Protein AF-A0A7I8VEH3-F1 (afdb_monomer)

Nearest PDB structures (foldseek):
  3fd5-assembly1_B  TM=9.719E-01  e=6.627E-49  Homo sapiens
  3fd6-assembly1_B  TM=9.761E-01  e=1.849E-48  Homo sapiens
  3fd6-assembly1_A  TM=9.689E-01  e=4.708E-46  Homo sapiens
  3fd5-assembly1_A  TM=9.190E-01  e=2.072E-46  Homo sapiens
  5l16-assembly1_A-2  TM=9.531E-01  e=9.336E-34  Leishmania major

Structure (mmCIF, N/CA/C/O backbone):
data_AF-A0A7I8VEH3-F1
#
_entry.id   AF-A0A7I8VEH3-F1
#
loop_
_atom_site.group_PDB
_atom_site.id
_atom_site.type_symbol
_atom_site.label_atom_id
_atom_site.label_alt_id
_atom_site.label_comp_id
_atom_site.label_asym_id
_atom_site.label_entity_id
_atom_site.label_seq_id
_atom_site.pdbx_PDB_ins_code
_atom_site.Cartn_x
_atom_site.Cartn_y
_atom_site.Cartn_z
_atom_site.occupancy
_atom_site.B_iso_or_equiv
_atom_site.auth_seq_id
_atom_site.auth_comp_id
_atom_site.auth_asym_id
_atom_site.auth_atom_id
_atom_site.pdbx_PDB_model_num
ATOM 1 N N . MET A 1 1 ? -11.881 9.789 45.413 1.00 49.66 1 MET A N 1
ATOM 2 C CA . MET A 1 1 ? -11.584 11.068 44.715 1.00 49.66 1 MET A CA 1
ATOM 3 C C . MET A 1 1 ? -11.694 10.806 43.224 1.00 49.66 1 MET A C 1
ATOM 5 O O . MET A 1 1 ? -11.271 9.737 42.815 1.00 49.66 1 MET A O 1
ATOM 9 N N . SER A 1 2 ? -12.276 11.712 42.434 1.00 66.38 2 SER A N 1
ATOM 10 C CA . SER A 1 2 ? -12.440 11.485 40.990 1.00 66.38 2 SER A CA 1
ATOM 11 C C . SER A 1 2 ? -11.071 11.524 40.283 1.00 66.38 2 SER A C 1
ATOM 13 O O . SER A 1 2 ? -10.430 12.578 40.327 1.00 66.38 2 SER A O 1
ATOM 15 N N . PRO A 1 3 ? -10.599 10.426 39.655 1.00 78.44 3 PRO A N 1
ATOM 16 C CA . PRO A 1 3 ? -9.260 10.355 39.052 1.00 78.44 3 PRO A CA 1
ATOM 17 C C . PRO A 1 3 ? -9.000 11.434 37.990 1.00 78.44 3 PRO A C 1
ATOM 19 O O . PRO A 1 3 ? -7.890 11.940 37.880 1.00 78.44 3 PRO A O 1
ATOM 22 N N . ILE A 1 4 ? -10.039 11.855 37.260 1.00 88.19 4 ILE A N 1
ATOM 23 C CA . ILE A 1 4 ? -9.921 12.840 36.172 1.00 88.19 4 ILE A CA 1
ATOM 24 C C . ILE A 1 4 ? -9.641 14.271 36.664 1.00 88.19 4 ILE A C 1
ATOM 26 O O . ILE A 1 4 ? -8.947 15.018 35.987 1.00 88.19 4 ILE A O 1
ATOM 30 N N . HIS A 1 5 ? -10.138 14.652 37.847 1.00 91.12 5 HIS A N 1
ATOM 31 C CA . HIS A 1 5 ? -9.979 16.015 38.374 1.00 91.12 5 HIS A CA 1
ATOM 32 C C . HIS A 1 5 ? -8.552 16.268 38.862 1.00 91.12 5 HIS A C 1
ATOM 34 O O . HIS A 1 5 ? -7.985 17.328 38.613 1.00 91.12 5 HIS A O 1
ATOM 40 N N . LYS A 1 6 ? -7.957 15.270 39.530 1.00 89.06 6 LYS A N 1
ATOM 41 C CA . LYS A 1 6 ? -6.550 15.321 39.944 1.00 89.06 6 LYS A CA 1
ATOM 42 C C . LYS A 1 6 ? -5.623 15.399 38.741 1.00 89.06 6 LYS A C 1
ATOM 44 O O . LYS A 1 6 ? -4.673 16.172 38.756 1.00 89.06 6 LYS A O 1
ATOM 49 N N . GLU A 1 7 ? -5.926 14.626 37.705 1.00 92.06 7 GLU A N 1
ATOM 50 C CA . GLU A 1 7 ? -5.109 14.620 36.500 1.00 92.06 7 GLU A CA 1
ATOM 51 C C . GLU A 1 7 ? -5.219 15.937 35.723 1.00 92.06 7 GLU A C 1
ATOM 53 O O . GLU A 1 7 ? -4.205 16.473 35.286 1.00 92.06 7 GLU A O 1
ATOM 58 N N . ALA A 1 8 ? -6.419 16.521 35.626 1.00 92.56 8 ALA A N 1
ATOM 59 C CA . ALA A 1 8 ? -6.597 17.853 35.051 1.00 92.56 8 ALA A CA 1
ATOM 60 C C . ALA A 1 8 ? -5.794 18.916 35.821 1.00 92.56 8 ALA A C 1
ATOM 62 O O . ALA A 1 8 ? -5.090 19.711 35.204 1.00 92.56 8 ALA A O 1
ATOM 63 N N . ALA A 1 9 ? -5.836 18.889 37.157 1.00 93.19 9 ALA A N 1
ATOM 64 C CA . ALA A 1 9 ? -5.064 19.799 38.004 1.00 93.19 9 ALA A CA 1
ATOM 65 C C . ALA A 1 9 ? -3.548 19.653 37.786 1.00 93.19 9 ALA A C 1
ATOM 67 O O . ALA A 1 9 ? -2.845 20.648 37.608 1.00 93.19 9 ALA A O 1
ATOM 68 N N . ARG A 1 10 ? -3.051 18.409 37.717 1.00 93.06 10 ARG A N 1
ATOM 69 C CA . ARG A 1 10 ? -1.646 18.107 37.408 1.00 93.06 10 ARG A CA 1
ATOM 70 C C . ARG A 1 10 ? -1.230 18.696 36.060 1.00 93.06 10 ARG A C 1
ATOM 72 O O . ARG A 1 10 ? -0.157 19.283 35.961 1.00 93.06 10 ARG A O 1
ATOM 79 N N . ILE A 1 11 ? -2.072 18.561 35.036 1.00 90.69 11 ILE A N 1
ATOM 80 C CA . ILE A 1 11 ? -1.800 19.089 33.695 1.00 90.69 11 ILE A CA 1
ATOM 81 C C . ILE A 1 11 ? -1.773 20.618 33.695 1.00 90.69 11 ILE A C 1
ATOM 83 O O . ILE A 1 11 ? -0.840 21.185 33.138 1.00 90.69 11 ILE A O 1
ATOM 87 N N . LEU A 1 12 ? -2.730 21.284 34.348 1.00 90.06 12 LEU A N 1
ATOM 88 C CA . LEU A 1 12 ? -2.729 22.749 34.469 1.00 90.06 12 LEU A CA 1
ATOM 89 C C . LEU A 1 12 ? -1.438 23.264 35.112 1.00 90.06 12 LEU A C 1
ATOM 91 O O . LEU A 1 12 ? -0.832 24.199 34.604 1.00 90.06 12 LEU A O 1
ATOM 95 N N . LYS A 1 13 ? -0.964 22.592 36.167 1.00 90.81 13 LYS A N 1
ATOM 96 C CA . LYS A 1 13 ? 0.313 22.920 36.807 1.00 90.81 13 LYS A CA 1
ATOM 97 C C . LYS A 1 13 ? 1.506 22.777 35.859 1.00 90.81 13 LYS A C 1
ATOM 99 O O . LYS A 1 13 ? 2.423 23.586 35.905 1.00 90.81 13 LYS A O 1
ATOM 104 N N . LEU A 1 14 ? 1.517 21.748 35.012 1.00 84.81 14 LEU A N 1
ATOM 105 C CA . LEU A 1 14 ? 2.585 21.544 34.026 1.00 84.81 14 LEU A CA 1
ATOM 106 C C . LEU A 1 14 ? 2.549 22.578 32.894 1.00 84.81 14 LEU A C 1
ATOM 108 O O . LEU A 1 14 ? 3.607 22.919 32.370 1.00 84.81 14 LEU A O 1
ATOM 112 N N . ILE A 1 15 ? 1.360 23.069 32.539 1.00 80.94 15 ILE A N 1
ATOM 113 C CA . ILE A 1 15 ? 1.175 24.131 31.541 1.00 80.94 15 ILE A CA 1
ATOM 114 C C . ILE A 1 15 ? 1.741 25.450 32.066 1.00 80.94 15 ILE A C 1
ATOM 116 O O . ILE A 1 15 ? 2.550 26.059 31.375 1.00 80.94 15 ILE A O 1
ATOM 120 N N . ASP A 1 16 ? 1.403 25.836 33.299 1.00 79.50 16 ASP A N 1
ATOM 121 C CA . ASP A 1 16 ? 1.945 27.054 33.923 1.00 79.50 16 ASP A CA 1
ATOM 122 C C . ASP A 1 16 ? 3.476 26.959 34.113 1.00 79.50 16 ASP A C 1
ATOM 124 O O . ASP A 1 16 ? 4.178 27.960 34.054 1.00 79.50 16 ASP A O 1
ATOM 128 N N . GLN A 1 17 ? 4.025 25.745 34.264 1.00 78.44 17 GLN A N 1
ATOM 129 C CA . GLN A 1 17 ? 5.475 25.483 34.281 1.00 78.44 17 GLN A CA 1
ATOM 130 C C . GLN A 1 17 ? 6.118 25.382 32.883 1.00 78.44 17 GLN A C 1
ATOM 132 O O . GLN A 1 17 ? 7.279 24.985 32.782 1.00 78.44 17 GLN A O 1
ATOM 137 N N . GLN A 1 18 ? 5.368 25.652 31.811 1.00 70.69 18 GLN A N 1
ATOM 138 C CA . GLN A 1 18 ? 5.809 25.556 30.413 1.00 70.69 18 GLN A CA 1
ATOM 139 C C . GLN A 1 18 ? 6.402 24.186 30.019 1.00 70.69 18 GLN A C 1
ATOM 141 O O . GLN A 1 18 ? 7.190 24.069 29.083 1.00 70.69 18 GLN A O 1
ATOM 146 N N . LYS A 1 19 ? 5.992 23.099 30.689 1.00 67.25 19 LYS A N 1
ATOM 147 C CA . LYS A 1 19 ? 6.509 21.738 30.437 1.00 67.25 19 LYS A CA 1
ATOM 148 C C . LYS A 1 19 ? 5.869 21.034 29.234 1.00 67.25 19 LYS A C 1
ATOM 150 O O . LYS A 1 19 ? 6.127 19.852 29.001 1.00 67.25 19 LYS A O 1
ATOM 155 N N . GLY A 1 20 ? 5.025 21.728 28.473 1.00 64.94 20 GLY A N 1
ATOM 156 C CA . GLY A 1 20 ? 4.445 21.234 27.227 1.00 64.94 20 GLY A CA 1
ATOM 157 C C . GLY A 1 20 ? 3.082 21.840 26.906 1.00 64.94 20 GLY A C 1
ATOM 158 O O . GLY A 1 20 ? 2.442 22.470 27.742 1.00 64.94 20 GLY A O 1
ATOM 159 N N . SER A 1 21 ? 2.610 21.612 25.679 1.00 68.75 21 SER A N 1
ATOM 160 C CA . SER A 1 21 ? 1.283 22.064 25.252 1.00 68.75 21 SER A CA 1
ATOM 161 C C . SER A 1 21 ? 0.160 21.236 25.883 1.00 68.75 21 SER A C 1
ATOM 163 O O . SER A 1 21 ? 0.330 20.046 26.178 1.00 68.75 21 SER A O 1
ATOM 165 N N . VAL A 1 22 ? -1.031 21.837 26.006 1.00 72.06 22 VAL A N 1
ATOM 166 C CA . VAL A 1 22 ? -2.237 21.189 26.562 1.00 72.06 22 VAL A CA 1
ATOM 167 C C . VAL A 1 22 ? -2.489 19.817 25.929 1.00 72.06 22 VAL A C 1
ATOM 169 O O . VAL A 1 22 ? -2.727 18.828 26.620 1.00 72.06 22 VAL A O 1
ATOM 172 N N . LYS A 1 23 ? -2.396 19.737 24.595 1.00 67.12 23 LYS A N 1
ATOM 173 C CA . LYS A 1 23 ? -2.659 18.510 23.832 1.00 67.12 23 LYS A CA 1
ATOM 174 C C . LYS A 1 23 ? -1.650 17.407 24.165 1.00 67.12 23 LYS A C 1
ATOM 176 O O . LYS A 1 23 ? -2.054 16.270 24.392 1.00 67.12 23 LYS A O 1
ATOM 181 N N . ASN A 1 24 ? -0.363 17.748 24.234 1.00 68.75 24 ASN A N 1
ATOM 182 C CA . ASN A 1 24 ? 0.713 16.798 24.522 1.00 68.75 24 ASN A CA 1
ATOM 183 C C . ASN A 1 24 ? 0.612 16.256 25.960 1.00 68.75 24 ASN A C 1
ATOM 185 O O . ASN A 1 24 ? 0.641 15.047 26.185 1.00 68.75 24 ASN A O 1
ATOM 189 N N . LEU A 1 25 ? 0.384 17.144 26.930 1.00 79.56 25 LEU A N 1
ATOM 190 C CA . LEU A 1 25 ? 0.259 16.767 28.339 1.00 79.56 25 LEU A CA 1
ATOM 191 C C . LEU A 1 25 ? -0.971 15.883 28.606 1.00 79.56 25 LEU A C 1
ATOM 193 O O . LEU A 1 25 ? -0.890 14.933 29.384 1.00 79.56 25 LEU A O 1
ATOM 197 N N . VAL A 1 26 ? -2.092 16.127 27.917 1.00 79.44 26 VAL A N 1
ATOM 198 C CA . VAL A 1 26 ? -3.278 15.260 28.009 1.00 79.44 26 VAL A CA 1
ATOM 199 C C . VAL A 1 26 ? -3.036 13.901 27.344 1.00 79.44 26 VAL A C 1
ATOM 201 O O . VAL A 1 26 ? -3.413 12.876 27.920 1.00 79.44 26 VAL A O 1
ATOM 204 N N . LEU A 1 27 ? -2.383 13.852 26.179 1.00 73.56 27 LEU A N 1
ATOM 205 C CA . LEU A 1 27 ? -2.045 12.595 25.493 1.00 73.56 27 LEU A CA 1
ATOM 206 C C . LEU A 1 27 ? -1.143 11.692 26.346 1.00 73.56 27 LEU A C 1
ATOM 208 O O . LEU A 1 27 ? -1.431 10.502 26.456 1.00 73.56 27 LEU A O 1
ATOM 212 N N . ASN A 1 28 ? -0.165 12.263 27.051 1.00 77.06 28 ASN A N 1
ATOM 213 C CA . ASN A 1 28 ? 0.766 11.509 27.903 1.00 77.06 28 ASN A CA 1
ATOM 214 C C . ASN A 1 28 ? 0.251 11.249 29.331 1.00 77.06 28 ASN A C 1
ATOM 216 O O . ASN A 1 28 ? 0.965 10.673 30.143 1.00 77.06 28 ASN A O 1
ATOM 220 N N . SER A 1 29 ? -0.964 11.687 29.675 1.00 85.38 29 SER A N 1
ATOM 221 C CA . SER A 1 29 ? -1.553 11.404 30.995 1.00 85.38 29 SER A CA 1
ATOM 222 C C . SER A 1 29 ? -1.865 9.917 31.210 1.00 85.38 29 SER A C 1
ATOM 224 O O . SER A 1 29 ? -2.137 9.182 30.267 1.00 85.38 29 SER A O 1
ATOM 226 N N . GLU A 1 30 ? -1.977 9.469 32.454 1.00 78.25 30 GLU A N 1
ATOM 227 C CA . GLU A 1 30 ? -2.414 8.093 32.762 1.00 78.25 30 GLU A CA 1
ATOM 228 C C . GLU A 1 30 ? -3.945 7.913 32.652 1.00 78.25 30 GLU A C 1
ATOM 230 O O . GLU A 1 30 ? -4.495 6.822 32.814 1.00 78.25 30 GLU A O 1
ATOM 235 N N . CYS A 1 31 ? -4.686 8.989 32.361 1.00 82.19 31 CYS A N 1
ATOM 236 C CA . CYS A 1 31 ? -6.141 8.946 32.297 1.00 82.19 31 CYS A CA 1
ATOM 237 C C . CYS A 1 31 ? -6.644 8.246 31.026 1.00 82.19 31 CYS A C 1
ATOM 239 O O . CYS A 1 31 ? -6.435 8.726 29.912 1.00 82.19 31 CYS A O 1
ATOM 241 N N . LYS A 1 32 ? -7.439 7.179 31.193 1.00 79.31 32 LYS A N 1
ATOM 242 C CA . LYS A 1 32 ? -8.118 6.485 30.080 1.00 79.31 32 LYS A CA 1
ATOM 243 C C . LYS A 1 32 ? -9.103 7.387 29.309 1.00 79.31 32 LYS A C 1
ATOM 245 O O . LYS A 1 32 ? -9.327 7.187 28.121 1.00 79.31 32 LYS A O 1
ATOM 250 N N . LYS A 1 33 ? -9.697 8.403 29.955 1.00 82.69 33 LYS A N 1
ATOM 251 C CA . LYS A 1 33 ? -10.716 9.300 29.364 1.00 82.69 33 LYS A CA 1
ATOM 252 C C . LYS A 1 33 ? -10.104 10.607 28.834 1.00 82.69 33 LYS A C 1
ATOM 254 O O . LYS A 1 33 ? -10.343 11.680 29.384 1.00 82.69 33 LYS A O 1
ATOM 259 N N . LYS A 1 34 ? -9.356 10.521 27.730 1.00 81.56 34 LYS A N 1
ATOM 260 C CA . LYS A 1 34 ? -8.599 11.641 27.131 1.00 81.56 34 LYS A CA 1
ATOM 261 C C . LYS A 1 34 ? -9.460 12.810 26.638 1.00 81.56 34 LYS A C 1
ATOM 263 O O . LYS A 1 34 ? -9.172 13.952 26.977 1.00 81.56 34 LYS A O 1
ATOM 268 N N . LYS A 1 35 ? -10.530 12.539 25.872 1.00 75.44 35 LYS A N 1
ATOM 269 C CA . LYS A 1 35 ? -11.416 13.585 25.312 1.00 75.44 35 LYS A CA 1
ATOM 270 C C . LYS A 1 35 ? -12.077 14.441 26.421 1.00 75.44 35 LYS A C 1
ATOM 272 O O . LYS A 1 35 ? -11.940 15.662 26.372 1.00 75.44 35 LYS A O 1
ATOM 277 N N . PRO A 1 36 ? -12.718 13.856 27.459 1.00 81.81 36 PRO A N 1
ATOM 278 C CA . PRO A 1 36 ? -13.260 14.635 28.578 1.00 81.81 36 PRO A CA 1
ATOM 279 C C . PRO A 1 36 ? -12.198 15.386 29.388 1.00 81.81 36 PRO A C 1
ATOM 281 O O . PRO A 1 36 ? -12.451 16.505 29.824 1.00 81.81 36 PRO A O 1
ATOM 284 N N . LEU A 1 37 ? -11.013 14.793 29.572 1.00 86.25 37 LEU A N 1
ATOM 285 C CA . LEU A 1 37 ? -9.899 15.434 30.273 1.00 86.25 37 LEU A CA 1
ATOM 286 C C . LEU A 1 37 ? -9.405 16.678 29.521 1.00 86.25 37 LEU A C 1
ATOM 288 O O . LEU A 1 37 ? -9.237 17.728 30.132 1.00 86.25 37 LEU A O 1
ATOM 292 N N . TYR A 1 38 ? -9.236 16.579 28.199 1.00 81.81 38 TYR A N 1
ATOM 293 C CA . TYR A 1 38 ? -8.834 17.701 27.350 1.00 81.81 38 TYR A CA 1
ATOM 294 C C . TYR A 1 38 ? -9.820 18.869 27.448 1.00 81.81 38 TYR A C 1
ATOM 296 O O . TYR A 1 38 ? -9.413 19.998 27.710 1.00 81.81 38 TYR A O 1
ATOM 304 N N . ALA A 1 39 ? -11.120 18.587 27.312 1.00 81.50 39 ALA A N 1
ATOM 305 C CA . ALA A 1 39 ? -12.161 19.605 27.421 1.00 81.50 39 ALA A CA 1
ATOM 306 C C . ALA A 1 39 ? -12.146 20.295 28.795 1.00 81.50 39 ALA A C 1
ATOM 308 O O . ALA A 1 39 ? -12.184 21.520 28.866 1.00 81.50 39 ALA A O 1
ATOM 309 N N . LEU A 1 40 ? -12.026 19.519 29.878 1.00 87.94 40 LEU A N 1
ATOM 310 C CA . LEU A 1 40 ? -11.981 20.051 31.239 1.00 87.94 40 LEU A CA 1
ATOM 311 C C . LEU A 1 40 ? -10.771 20.973 31.460 1.00 87.94 40 LEU A C 1
ATOM 313 O O . LEU A 1 40 ? -10.926 22.051 32.030 1.00 87.94 40 LEU A O 1
ATOM 317 N N . VAL A 1 41 ? -9.585 20.584 30.979 1.00 87.94 41 VAL A N 1
ATOM 318 C CA . VAL A 1 41 ? -8.367 21.407 31.071 1.00 87.94 41 VAL A CA 1
ATOM 319 C C . VAL A 1 41 ? -8.518 22.698 30.260 1.00 87.94 41 VAL A C 1
ATOM 321 O O . VAL A 1 41 ? -8.298 23.779 30.802 1.00 87.94 41 VAL A O 1
ATOM 324 N N . CYS A 1 42 ? -8.945 22.608 28.996 1.00 79.38 42 CYS A N 1
ATOM 325 C CA . CYS A 1 42 ? -9.122 23.774 28.126 1.00 79.38 42 CYS A CA 1
ATOM 326 C C . CYS A 1 42 ? -10.119 24.783 28.698 1.00 79.38 42 CYS A C 1
ATOM 328 O O . CYS A 1 42 ? -9.843 25.979 28.733 1.00 79.38 42 CYS A O 1
ATOM 330 N N . GLU A 1 43 ? -11.276 24.318 29.156 1.00 83.94 43 GLU A N 1
ATOM 331 C CA . GLU A 1 43 ? -12.298 25.217 29.677 1.00 83.94 43 GLU A CA 1
ATOM 332 C C . GLU A 1 43 ? -11.925 25.808 31.042 1.00 83.94 43 GLU A C 1
ATOM 334 O O . GLU A 1 43 ? -12.260 26.959 31.322 1.00 83.94 43 GLU A O 1
ATOM 339 N N . THR A 1 44 ? -11.172 25.074 31.866 1.00 89.50 44 THR A N 1
ATOM 340 C CA . THR A 1 44 ? -10.628 25.623 33.116 1.00 89.50 44 THR A CA 1
ATOM 341 C C . THR A 1 44 ? -9.605 26.731 32.829 1.00 89.50 44 THR A C 1
ATOM 343 O O . THR A 1 44 ? -9.659 27.776 33.472 1.00 89.50 44 THR A O 1
ATOM 346 N N . LEU A 1 45 ? -8.726 26.555 31.829 1.00 84.12 45 LEU A N 1
ATOM 347 C CA . LEU A 1 45 ? -7.746 27.575 31.415 1.00 84.12 45 LEU A CA 1
ATOM 348 C C . LEU A 1 45 ? -8.412 28.848 30.898 1.00 84.12 45 LEU A C 1
ATOM 350 O O . LEU A 1 45 ? -8.094 29.937 31.370 1.00 84.12 45 LEU A O 1
ATOM 354 N N . LYS A 1 46 ? -9.377 28.711 29.978 1.00 80.19 46 LYS A N 1
ATOM 355 C CA . LYS A 1 46 ? -10.120 29.850 29.404 1.00 80.19 46 LYS A CA 1
ATOM 356 C C . LYS A 1 46 ? -10.782 30.728 30.461 1.00 80.19 46 LYS A C 1
ATOM 358 O O . LYS A 1 46 ? -10.984 31.915 30.241 1.00 80.19 46 LYS A O 1
ATOM 363 N N . ASN A 1 47 ? -11.166 30.129 31.586 1.00 84.75 47 ASN A N 1
ATOM 364 C CA . ASN A 1 47 ? -11.933 30.791 32.632 1.00 84.75 47 ASN A CA 1
ATOM 365 C C . ASN A 1 47 ? -11.121 31.005 33.919 1.00 84.75 47 ASN A C 1
ATOM 367 O O . ASN A 1 47 ? -11.719 31.297 34.955 1.00 84.75 47 ASN A O 1
ATOM 371 N N . ARG A 1 48 ? -9.781 30.888 33.864 1.00 86.56 48 ARG A N 1
ATOM 372 C CA . ARG A 1 48 ? -8.889 30.944 35.038 1.00 86.56 48 ARG A CA 1
ATOM 373 C C . ARG A 1 48 ? -9.130 32.172 35.914 1.00 86.56 48 ARG A C 1
ATOM 375 O O . ARG A 1 48 ? -9.303 32.028 37.116 1.00 86.56 48 ARG A O 1
ATOM 382 N N . GLU A 1 49 ? -9.274 33.348 35.306 1.00 85.25 49 GLU A N 1
ATOM 383 C CA . GLU A 1 49 ? -9.463 34.613 36.026 1.00 85.25 49 GLU A CA 1
ATOM 384 C C . GLU A 1 49 ? -10.763 34.635 36.835 1.00 85.25 49 GLU A C 1
ATOM 386 O O . GLU A 1 49 ? -10.776 35.022 38.001 1.00 85.25 49 GLU A O 1
ATOM 391 N N . ILE A 1 50 ? -11.864 34.174 36.230 1.00 88.94 50 ILE A N 1
ATOM 392 C CA . ILE A 1 50 ? -13.170 34.110 36.898 1.00 88.94 50 ILE A CA 1
ATOM 393 C C . ILE A 1 50 ? -13.117 33.091 38.042 1.00 88.94 50 ILE A C 1
ATOM 395 O O . ILE A 1 50 ? -13.660 33.334 39.120 1.00 88.94 50 ILE A O 1
ATOM 399 N N . LEU A 1 51 ? -12.467 31.946 37.818 1.00 91.94 51 LEU A N 1
ATOM 400 C CA . LEU A 1 51 ? -12.335 30.891 38.822 1.00 91.94 51 LEU A CA 1
ATOM 401 C C . LEU A 1 51 ? -11.471 31.342 40.007 1.00 91.94 51 LEU A C 1
ATOM 403 O O . LEU A 1 51 ? -11.840 31.073 41.150 1.00 91.94 51 LEU A O 1
ATOM 407 N N . ASP A 1 52 ? -10.387 32.072 39.749 1.00 89.81 52 ASP A N 1
ATOM 408 C CA . ASP A 1 52 ? -9.502 32.625 40.777 1.00 89.81 52 ASP A CA 1
ATOM 409 C C . ASP A 1 52 ? -10.173 33.745 41.578 1.00 89.81 52 ASP A C 1
ATOM 411 O O . ASP A 1 52 ? -10.050 33.779 42.807 1.00 89.81 52 ASP A O 1
ATOM 415 N N . GLU A 1 53 ? -10.945 34.622 40.923 1.00 91.12 53 GLU A N 1
ATOM 416 C CA . GLU A 1 53 ? -11.748 35.647 41.603 1.00 91.12 53 GLU A CA 1
ATOM 417 C C . GLU A 1 53 ? -12.752 34.989 42.567 1.00 91.12 53 GLU A C 1
ATOM 419 O O . GLU A 1 53 ? -12.848 35.382 43.735 1.00 91.12 53 GLU A O 1
ATOM 424 N N . ILE A 1 54 ? -13.445 33.930 42.127 1.00 92.31 54 ILE A N 1
ATOM 425 C CA . ILE A 1 54 ? -14.394 33.181 42.965 1.00 92.31 54 ILE A CA 1
ATOM 426 C C . ILE A 1 54 ? -13.675 32.466 44.116 1.00 92.31 54 ILE A C 1
ATOM 428 O O . ILE A 1 54 ? -14.118 32.568 45.266 1.00 92.31 54 ILE A O 1
ATOM 432 N N . ALA A 1 55 ? -12.576 31.759 43.844 1.00 91.44 55 ALA A N 1
ATOM 433 C CA . ALA A 1 55 ? -11.818 31.028 44.860 1.00 91.44 55 ALA A CA 1
ATOM 434 C C . ALA A 1 55 ? -11.298 31.969 45.959 1.00 91.44 55 ALA A C 1
ATOM 436 O O . ALA A 1 55 ? -11.480 31.701 47.151 1.00 91.44 55 ALA A O 1
ATOM 437 N N . THR A 1 56 ? -10.750 33.118 45.557 1.00 91.06 56 THR A N 1
ATOM 438 C CA . THR A 1 56 ? -10.208 34.136 46.464 1.00 91.06 56 THR A CA 1
ATOM 439 C C . THR A 1 56 ? -11.309 34.779 47.305 1.00 91.06 56 THR A C 1
ATOM 441 O O . THR A 1 56 ? -11.195 34.856 48.527 1.00 91.06 56 THR A O 1
ATOM 444 N N . LYS A 1 57 ? -12.418 35.205 46.684 1.00 91.69 57 LYS A N 1
ATOM 445 C CA . LYS A 1 57 ? -13.515 35.887 47.396 1.00 91.69 57 LYS A CA 1
ATOM 446 C C . LYS A 1 57 ? -14.312 34.968 48.319 1.00 91.69 57 LYS A C 1
ATOM 448 O O . LYS A 1 57 ? -14.939 35.459 49.255 1.00 91.69 57 LYS A O 1
ATOM 453 N N . THR A 1 58 ? -14.309 33.661 48.066 1.00 90.75 58 THR A N 1
ATOM 454 C CA . THR A 1 58 ? -14.960 32.675 48.943 1.00 90.75 58 THR A CA 1
ATOM 455 C C . THR A 1 58 ? -14.027 32.076 49.992 1.00 90.75 58 THR A C 1
ATOM 457 O O . THR A 1 58 ? -14.515 31.414 50.903 1.00 90.75 58 THR A O 1
ATOM 460 N N . ASN A 1 59 ? -12.710 32.304 49.896 1.00 89.19 59 ASN A N 1
ATOM 461 C CA . ASN A 1 59 ? -11.683 31.694 50.753 1.00 89.19 59 ASN A CA 1
ATOM 462 C C . ASN A 1 59 ? -11.764 30.156 50.833 1.00 89.19 59 ASN A C 1
ATOM 464 O O . ASN A 1 59 ? -11.253 29.548 51.777 1.00 89.19 59 ASN A O 1
ATOM 468 N N . ILE A 1 60 ? -12.381 29.499 49.847 1.00 89.88 60 ILE A N 1
ATOM 469 C CA . ILE A 1 60 ? -12.707 28.068 49.911 1.00 89.88 60 ILE A CA 1
ATOM 470 C C . ILE A 1 60 ? -11.463 27.185 50.111 1.00 89.88 60 ILE A C 1
ATOM 472 O O . ILE A 1 60 ? -11.503 26.211 50.862 1.00 89.88 60 ILE A O 1
ATOM 476 N N . GLN A 1 61 ? -10.328 27.581 49.532 1.00 89.19 61 GLN A N 1
ATOM 477 C CA . GLN A 1 61 ? -9.052 26.867 49.645 1.00 89.19 61 GLN A CA 1
ATOM 478 C C . GLN A 1 61 ? -8.465 26.876 51.063 1.00 89.19 61 GLN A C 1
ATOM 480 O O . GLN A 1 61 ? -7.738 25.955 51.428 1.00 89.19 61 GLN A O 1
ATOM 485 N N . LYS A 1 62 ? -8.782 27.899 51.871 1.00 86.44 62 LYS A N 1
ATOM 486 C CA . LYS A 1 62 ? -8.344 27.985 53.273 1.00 86.44 62 LYS A CA 1
ATOM 487 C C . LYS A 1 62 ? -9.200 27.108 54.185 1.00 86.44 62 LYS A C 1
ATOM 489 O O . LYS A 1 62 ? -8.697 26.576 55.170 1.00 86.44 62 LYS A O 1
ATOM 494 N N . HIS A 1 63 ? -10.481 26.950 53.855 1.00 86.50 63 HIS A N 1
ATOM 495 C CA . HIS A 1 63 ? -11.442 26.225 54.686 1.00 86.50 63 HIS A CA 1
ATOM 496 C C . HIS A 1 63 ? -11.509 24.721 54.379 1.00 86.50 63 HIS A C 1
ATOM 498 O O . HIS A 1 63 ? -11.824 23.935 55.268 1.00 86.50 63 HIS A O 1
ATOM 504 N N . GLU A 1 64 ? -11.185 24.292 53.155 1.00 87.62 64 GLU A N 1
ATOM 505 C CA . GLU A 1 64 ? -11.308 22.891 52.738 1.00 87.62 64 GLU A CA 1
ATOM 506 C C . GLU A 1 64 ? -9.961 22.277 52.328 1.00 87.62 64 GLU A C 1
ATOM 508 O O . GLU A 1 64 ? -9.506 22.408 51.192 1.00 87.62 64 GLU A O 1
ATOM 513 N N . LYS A 1 65 ? -9.359 21.481 53.226 1.00 83.62 65 LYS A N 1
ATOM 514 C CA . LYS A 1 65 ? -8.081 20.774 52.975 1.00 83.62 65 LYS A CA 1
ATOM 515 C C . LYS A 1 65 ? -8.103 19.850 51.748 1.00 83.62 65 LYS A C 1
ATOM 517 O O . LYS A 1 65 ? -7.055 19.532 51.202 1.00 83.62 65 LYS A O 1
ATOM 522 N N . SER A 1 66 ? -9.280 19.386 51.321 1.00 81.75 66 SER A N 1
ATOM 523 C CA . SER A 1 66 ? -9.418 18.468 50.179 1.00 81.75 66 SER A CA 1
ATOM 524 C C . SER A 1 66 ? -9.279 19.142 48.804 1.00 81.75 66 SER A C 1
ATOM 526 O O . SER A 1 66 ? -9.090 18.437 47.812 1.00 81.75 66 SER A O 1
ATOM 528 N N . ILE A 1 67 ? -9.351 20.477 48.762 1.00 86.38 67 ILE A N 1
ATOM 529 C CA . ILE A 1 67 ? -9.222 21.334 47.570 1.00 86.38 67 ILE A CA 1
ATOM 530 C C . ILE A 1 67 ? -8.324 22.551 47.859 1.00 86.38 67 ILE A C 1
ATOM 532 O O . ILE A 1 67 ? -8.507 23.619 47.285 1.00 86.38 67 ILE A O 1
ATOM 536 N N . SER A 1 68 ? -7.355 22.399 48.767 1.00 84.94 68 SER A N 1
ATOM 537 C CA . SER A 1 68 ? -6.413 23.469 49.127 1.00 84.94 68 SER A CA 1
ATOM 538 C C . SER A 1 68 ? -5.479 23.842 47.972 1.00 84.94 68 SER A C 1
ATOM 540 O O . SER A 1 68 ? -5.062 24.990 47.841 1.00 84.94 68 SER A O 1
ATOM 542 N N . GLU A 1 69 ? -5.176 22.877 47.108 1.00 89.75 69 GLU A N 1
ATOM 543 C CA . GLU A 1 69 ? -4.311 23.046 45.946 1.00 89.75 69 GLU A CA 1
ATOM 544 C C . GLU A 1 69 ? -5.009 23.875 44.849 1.00 89.75 69 GLU A C 1
ATOM 546 O O . GLU A 1 69 ? -6.160 23.611 44.497 1.00 89.75 69 GLU A O 1
ATOM 551 N N . VAL A 1 70 ? -4.325 24.913 44.343 1.00 90.62 70 VAL A N 1
ATOM 552 C CA . VAL A 1 70 ? -4.892 25.944 43.444 1.00 90.62 70 VAL A CA 1
ATOM 553 C C . VAL A 1 70 ? -5.472 25.351 42.168 1.00 90.62 70 VAL A C 1
ATOM 555 O O . VAL A 1 70 ? -6.603 25.663 41.793 1.00 90.62 70 VAL A O 1
ATOM 558 N N . TYR A 1 71 ? -4.736 24.459 41.515 1.00 93.19 71 TYR A N 1
ATOM 559 C CA . TYR A 1 71 ? -5.148 23.881 40.243 1.00 93.19 71 TYR A CA 1
ATOM 560 C C . TYR A 1 71 ? -6.342 22.937 40.420 1.00 93.19 71 TYR A C 1
ATOM 562 O O . TYR A 1 71 ? -7.284 22.969 39.627 1.00 93.19 71 TYR A O 1
ATOM 570 N N . LEU A 1 72 ? -6.360 22.153 41.498 1.00 92.81 72 LEU A N 1
ATOM 571 C CA . LEU A 1 72 ? -7.479 21.291 41.855 1.00 92.81 72 LEU A CA 1
ATOM 572 C C . LEU A 1 72 ? -8.718 22.111 42.215 1.00 92.81 72 LEU A C 1
ATOM 574 O O . LEU A 1 72 ? -9.817 21.755 41.788 1.00 92.81 72 LEU A O 1
ATOM 578 N N . CYS A 1 73 ? -8.552 23.220 42.937 1.00 93.06 73 CYS A N 1
ATOM 579 C CA . CYS A 1 73 ? -9.642 24.140 43.236 1.00 93.06 73 CYS A CA 1
ATOM 580 C C . CYS A 1 73 ? -10.251 24.716 41.949 1.00 93.06 73 CYS A C 1
ATOM 582 O O . CYS A 1 73 ? -11.468 24.639 41.778 1.00 93.06 73 CYS A O 1
ATOM 584 N N . ARG A 1 74 ? -9.429 25.207 41.008 1.00 93.50 74 ARG A N 1
ATOM 585 C CA . ARG A 1 74 ? -9.893 25.725 39.706 1.00 93.50 74 ARG A CA 1
ATOM 586 C C . ARG A 1 74 ? -10.740 24.697 38.949 1.00 93.50 74 ARG A C 1
ATOM 588 O O . ARG A 1 74 ? -11.866 25.001 38.558 1.00 93.50 74 ARG A O 1
ATOM 595 N N . VAL A 1 75 ? -10.236 23.469 38.800 1.00 93.75 75 VAL A N 1
ATOM 596 C CA . VAL A 1 75 ? -10.929 22.384 38.076 1.00 93.75 75 VAL A CA 1
ATOM 597 C C . VAL A 1 75 ? -12.263 22.035 38.735 1.00 93.75 75 VAL A C 1
ATOM 599 O O . VAL A 1 75 ? -13.283 21.896 38.061 1.00 93.75 75 VAL A O 1
ATOM 602 N N . VAL A 1 76 ? -12.264 21.893 40.061 1.00 92.50 76 VAL A N 1
ATOM 603 C CA . VAL A 1 76 ? -13.455 21.511 40.827 1.00 92.50 76 VAL A CA 1
ATOM 604 C C . VAL A 1 76 ? -14.515 22.618 40.799 1.00 92.50 76 VAL A C 1
ATOM 606 O O . VAL A 1 76 ? -15.703 22.322 40.652 1.00 92.50 76 VAL A O 1
ATOM 609 N N . LEU A 1 77 ? -14.104 23.886 40.901 1.00 93.19 77 LEU A N 1
ATOM 610 C CA . LEU A 1 77 ? -15.007 25.031 40.782 1.00 93.19 77 LEU A CA 1
ATOM 611 C C . LEU A 1 77 ? -15.597 25.138 39.378 1.00 93.19 77 LEU A C 1
ATOM 613 O O . LEU A 1 77 ? -16.803 25.357 39.255 1.00 93.19 77 LEU A O 1
ATOM 617 N N . TYR A 1 78 ? -14.787 24.936 38.335 1.00 93.69 78 TYR A N 1
ATOM 618 C CA . TYR A 1 78 ? -15.276 24.933 36.961 1.00 93.69 78 TYR A CA 1
ATOM 619 C C . TYR A 1 78 ? -16.349 23.859 36.760 1.00 93.69 78 TYR A C 1
ATOM 621 O O . TYR A 1 78 ? -17.463 24.175 36.338 1.00 93.69 78 TYR A O 1
ATOM 629 N N . ASP A 1 79 ? -16.055 22.604 37.113 1.00 90.88 79 ASP A N 1
ATOM 630 C CA . ASP A 1 79 ? -16.977 21.498 36.838 1.00 90.88 79 ASP A CA 1
ATOM 631 C C . ASP A 1 79 ? -18.275 21.606 37.661 1.00 90.88 79 ASP A C 1
ATOM 633 O O . ASP A 1 79 ? -19.339 21.186 37.209 1.00 90.88 79 ASP A O 1
ATOM 637 N N . TYR A 1 80 ? -18.222 22.237 38.842 1.00 91.69 80 TYR A N 1
ATOM 638 C CA . TYR A 1 80 ? -19.404 22.526 39.658 1.00 91.69 80 TYR A CA 1
ATOM 639 C C . TYR A 1 80 ? -20.252 23.701 39.143 1.00 91.69 80 TYR A C 1
ATOM 641 O O . TYR A 1 80 ? -21.480 23.609 39.147 1.00 91.69 80 TYR A O 1
ATOM 649 N N . LEU A 1 81 ? -19.627 24.819 38.759 1.00 90.19 81 LEU A N 1
ATOM 650 C CA . LEU A 1 81 ? -20.336 26.058 38.406 1.00 90.19 81 LEU A CA 1
ATOM 651 C C . LEU A 1 81 ? -20.768 26.107 36.937 1.00 90.19 81 LEU A C 1
ATOM 653 O O . LEU A 1 81 ? -21.789 26.724 36.615 1.00 90.19 81 LEU A O 1
ATOM 657 N N . PHE A 1 82 ? -19.984 25.486 36.057 1.00 88.62 82 PHE A N 1
ATOM 658 C CA . PHE A 1 82 ? -20.107 25.619 34.606 1.00 88.62 82 PHE A CA 1
ATOM 659 C C . PHE A 1 82 ? -20.116 24.276 33.864 1.00 88.62 82 PHE A C 1
ATOM 661 O O . PHE A 1 82 ? -20.691 24.202 32.780 1.00 88.62 82 PHE A O 1
ATOM 668 N N . GLY A 1 83 ? -19.482 23.241 34.423 1.00 84.62 83 GLY A N 1
ATOM 669 C CA . GLY A 1 83 ? -19.339 21.930 33.790 1.00 84.62 83 GLY A CA 1
ATOM 670 C C . GLY A 1 83 ? -20.508 20.969 34.024 1.00 84.62 83 GLY A C 1
ATOM 671 O O . GLY A 1 83 ? -21.671 21.362 34.117 1.00 84.62 83 GLY A O 1
ATOM 672 N N . ARG A 1 84 ? -20.201 19.666 34.070 1.00 79.38 84 ARG A N 1
ATOM 673 C CA . ARG A 1 84 ? -21.205 18.581 34.138 1.00 79.38 84 ARG A CA 1
ATOM 674 C C . ARG A 1 84 ? -21.641 18.256 35.569 1.00 79.38 84 ARG A C 1
ATOM 676 O O . ARG A 1 84 ? -22.504 17.400 35.768 1.00 79.38 84 ARG A O 1
ATOM 683 N N . GLY A 1 85 ? -21.064 18.938 36.553 1.00 78.31 85 GLY A N 1
ATOM 684 C CA . GLY A 1 85 ? -21.295 18.703 37.966 1.00 78.31 85 GLY A CA 1
ATOM 685 C C . GLY A 1 85 ? -20.411 17.596 38.543 1.00 78.31 85 GLY A C 1
ATOM 686 O O . GLY A 1 85 ? -19.943 16.686 37.865 1.00 78.31 85 GLY A O 1
ATOM 687 N N . LEU A 1 86 ? -20.208 17.660 39.858 1.00 85.12 86 LEU A N 1
ATOM 688 C CA . LEU A 1 86 ? -19.316 16.751 40.574 1.00 85.12 86 LEU A CA 1
ATOM 689 C C . LEU A 1 86 ? -20.003 15.416 40.917 1.00 85.12 86 LEU A C 1
ATOM 691 O O . LEU A 1 86 ? -21.151 15.379 41.391 1.00 85.12 86 LEU A O 1
ATOM 695 N N . ALA A 1 87 ? -19.262 14.316 40.753 1.00 80.50 87 ALA A N 1
ATOM 696 C CA . ALA A 1 87 ? -19.646 12.985 41.232 1.00 80.50 87 ALA A CA 1
ATOM 697 C C . ALA A 1 87 ? -19.725 12.937 42.773 1.00 80.50 87 ALA A C 1
ATOM 699 O O . ALA A 1 87 ? -19.084 13.737 43.456 1.00 80.50 87 ALA A O 1
ATOM 700 N N . LYS A 1 88 ? -20.505 11.999 43.335 1.00 77.56 88 LYS A N 1
ATOM 701 C CA . LYS A 1 88 ? -20.627 11.828 44.798 1.00 77.56 88 LYS A CA 1
ATOM 702 C C . LYS A 1 88 ? -19.251 11.574 45.443 1.00 77.56 88 LYS A C 1
ATOM 704 O O . LYS A 1 88 ? -18.443 10.818 44.904 1.00 77.56 88 LYS A O 1
ATOM 709 N N . GLY A 1 89 ? -19.000 12.195 46.598 1.00 82.38 89 GLY A N 1
ATOM 710 C CA . GLY A 1 89 ? -17.800 11.990 47.413 1.00 82.38 89 GLY A CA 1
ATOM 711 C C . GLY A 1 89 ? -17.114 13.285 47.855 1.00 82.38 89 GLY A C 1
ATOM 712 O O . GLY A 1 89 ? -17.555 14.383 47.529 1.00 82.38 89 GLY A O 1
ATOM 713 N N . LYS A 1 90 ? -15.963 13.136 48.531 1.00 84.75 90 LYS A N 1
ATOM 714 C CA . LYS A 1 90 ? -15.274 14.198 49.298 1.00 84.75 90 LYS A CA 1
ATOM 715 C C . LYS A 1 90 ? -15.132 15.560 48.598 1.00 84.75 90 LYS A C 1
ATOM 717 O O . LYS A 1 90 ? -15.280 16.583 49.250 1.00 84.75 90 LYS A O 1
ATOM 722 N N . LEU A 1 91 ? -14.850 15.586 47.289 1.00 87.31 91 LEU A N 1
ATOM 723 C CA . LEU A 1 91 ? -14.707 16.843 46.533 1.00 87.31 91 LEU A CA 1
ATOM 724 C C . LEU A 1 91 ? -16.045 17.583 46.390 1.00 87.31 91 LEU A C 1
ATOM 726 O O . LEU A 1 91 ? -16.098 18.799 46.528 1.00 87.31 91 LEU A O 1
ATOM 730 N N . LYS A 1 92 ? -17.134 16.849 46.145 1.00 87.25 92 LYS A N 1
ATOM 731 C CA . LYS A 1 92 ? -18.480 17.420 46.064 1.00 87.25 92 LYS A CA 1
ATOM 732 C C . LYS A 1 92 ? -18.938 17.921 47.426 1.00 87.25 92 LYS A C 1
ATOM 734 O O . LYS A 1 92 ? -19.479 19.018 47.507 1.00 87.25 92 LYS A O 1
ATOM 739 N N . ASP A 1 93 ? -18.680 17.148 48.476 1.00 87.19 93 ASP A N 1
ATOM 740 C CA . ASP A 1 93 ? -19.068 17.507 49.842 1.00 87.19 93 ASP A CA 1
ATOM 741 C C . ASP A 1 93 ? -18.359 18.793 50.292 1.00 87.19 93 ASP A C 1
ATOM 743 O O . ASP A 1 93 ? -18.999 19.688 50.841 1.00 87.19 93 ASP A O 1
ATOM 747 N N . ALA A 1 94 ? -17.067 18.934 49.972 1.00 87.62 94 ALA A N 1
ATOM 748 C CA . ALA A 1 94 ? -16.295 20.148 50.231 1.00 87.62 94 ALA A CA 1
ATOM 749 C C . ALA A 1 94 ? -16.895 21.381 49.536 1.00 87.62 94 ALA A C 1
ATOM 751 O O . ALA A 1 94 ? -17.081 22.414 50.167 1.00 87.62 94 ALA A O 1
ATOM 752 N N . VAL A 1 95 ? -17.268 21.276 48.258 1.00 89.94 95 VAL A N 1
ATOM 753 C CA . VAL A 1 95 ? -17.850 22.402 47.502 1.00 89.94 95 VAL A CA 1
ATOM 754 C C . VAL A 1 95 ? -19.269 22.739 47.963 1.00 89.94 95 VAL A C 1
ATOM 756 O O . VAL A 1 95 ? -19.639 23.912 48.037 1.00 89.94 95 VAL A O 1
ATOM 759 N N . LEU A 1 96 ? -20.078 21.727 48.296 1.00 89.94 96 LEU A N 1
ATOM 760 C CA . LEU A 1 96 ? -21.470 21.922 48.704 1.00 89.94 96 LEU A CA 1
ATOM 761 C C . LEU A 1 96 ? -21.603 22.690 50.023 1.00 89.94 96 LEU A C 1
ATOM 763 O O . LEU A 1 96 ? -22.542 23.477 50.145 1.00 89.94 96 LEU A O 1
ATOM 767 N N . LYS A 1 97 ? -20.650 22.551 50.954 1.00 91.06 97 LYS A N 1
ATOM 768 C CA . LYS A 1 97 ? -20.591 23.371 52.180 1.00 91.06 97 LYS A CA 1
ATOM 769 C C . LYS A 1 97 ? -20.511 24.874 51.891 1.00 91.06 97 LYS A C 1
ATOM 771 O O . LYS A 1 97 ? -21.031 25.674 52.658 1.00 91.06 97 LYS A O 1
ATOM 776 N N . HIS A 1 98 ? -19.925 25.256 50.755 1.00 93.00 98 HIS A N 1
ATOM 777 C CA . HIS A 1 98 ? -19.739 26.652 50.334 1.00 93.00 98 HIS A CA 1
ATOM 778 C C . HIS A 1 98 ? -20.720 27.087 49.233 1.00 93.00 98 HIS A C 1
ATOM 780 O O . HIS A 1 98 ? -20.579 28.167 48.658 1.00 93.00 98 HIS A O 1
ATOM 786 N N . LYS A 1 99 ? -21.749 26.277 48.936 1.00 90.94 99 LYS A N 1
ATOM 787 C CA . LYS A 1 99 ? -22.693 26.485 47.821 1.00 90.94 99 LYS A CA 1
ATOM 788 C C . LYS A 1 99 ? -23.317 27.881 47.791 1.00 90.94 99 LYS A C 1
ATOM 790 O O . LYS A 1 99 ? -23.428 28.459 46.710 1.00 90.94 99 LYS A O 1
ATOM 795 N N . ALA A 1 100 ? -23.744 28.405 48.940 1.00 89.12 100 ALA A N 1
ATOM 796 C CA . ALA A 1 100 ? -24.374 29.724 49.023 1.00 89.12 100 ALA A CA 1
ATOM 797 C C . ALA A 1 100 ? -23.386 30.845 48.652 1.00 89.12 100 ALA A C 1
ATOM 799 O O . ALA A 1 100 ? -23.692 31.679 47.802 1.00 89.12 100 ALA A O 1
ATOM 800 N N . SER A 1 101 ? -22.174 30.799 49.215 1.00 91.00 101 SER A N 1
ATOM 801 C CA . SER A 1 101 ? -21.105 31.772 48.957 1.00 91.00 101 SER A CA 1
ATOM 802 C C . SER A 1 101 ? -20.654 31.753 47.492 1.00 91.00 101 SER A C 1
ATOM 804 O O . SER A 1 101 ? -20.595 32.797 46.841 1.00 91.00 101 SER A O 1
ATOM 806 N N . LEU A 1 102 ? -20.446 30.559 46.925 1.00 92.50 102 LEU A N 1
ATOM 807 C CA . LEU A 1 102 ? -20.059 30.385 45.522 1.00 92.50 102 LEU A CA 1
ATOM 808 C C . LEU A 1 102 ? -21.112 30.943 44.553 1.00 92.50 102 LEU A C 1
ATOM 810 O O . LEU A 1 102 ? -20.771 31.655 43.608 1.00 92.50 102 LEU A O 1
ATOM 814 N N . LYS A 1 103 ? -22.401 30.667 44.799 1.00 90.69 103 LYS A N 1
ATOM 815 C CA . LYS A 1 103 ? -23.494 31.208 43.976 1.00 90.69 103 LYS A CA 1
ATOM 816 C C . LYS A 1 103 ? -23.611 32.729 44.095 1.00 90.69 103 LYS A C 1
ATOM 818 O O . LYS A 1 103 ? -23.831 33.389 43.081 1.00 90.69 103 LYS A O 1
ATOM 823 N N . ALA A 1 104 ? -23.437 33.279 45.297 1.00 90.94 104 ALA A N 1
ATOM 824 C CA . ALA A 1 104 ? -23.478 34.720 45.524 1.00 90.94 104 ALA A CA 1
ATOM 825 C C . ALA A 1 104 ? -22.336 35.450 44.796 1.00 90.94 104 ALA A C 1
ATOM 827 O O . ALA A 1 104 ? -22.582 36.463 44.142 1.00 90.94 104 ALA A O 1
ATOM 828 N N . GLN A 1 105 ? -21.104 34.925 44.841 1.00 92.62 105 GLN A N 1
ATOM 829 C CA . GLN A 1 105 ? -19.980 35.520 44.105 1.00 92.62 105 GLN A CA 1
ATOM 830 C C . GLN A 1 105 ? -20.167 35.428 42.591 1.00 92.62 105 GLN A C 1
ATOM 832 O O . GLN A 1 105 ? -19.951 36.414 41.890 1.00 92.62 105 GLN A O 1
ATOM 837 N N . LEU A 1 106 ? -20.650 34.291 42.081 1.00 91.12 106 LEU A N 1
ATOM 838 C CA . LEU A 1 106 ? -20.946 34.154 40.656 1.00 91.12 106 LEU A CA 1
ATOM 839 C C . LEU A 1 106 ? -21.997 35.177 40.189 1.00 91.12 106 LEU A C 1
ATOM 841 O O . LEU A 1 106 ? -21.849 35.761 39.118 1.00 91.12 106 LEU A O 1
ATOM 845 N N . ALA A 1 107 ? -23.035 35.430 40.993 1.00 89.06 107 ALA A N 1
ATOM 846 C CA . ALA A 1 107 ? -24.035 36.456 40.695 1.00 89.06 107 ALA A CA 1
ATOM 847 C C . ALA A 1 107 ? -23.428 37.871 40.664 1.00 89.06 107 ALA A C 1
ATOM 849 O O . ALA A 1 107 ? -23.717 38.638 39.749 1.00 89.06 107 ALA A O 1
ATOM 850 N N . ARG A 1 108 ? -22.529 38.202 41.601 1.00 90.56 108 ARG A N 1
ATOM 851 C CA . ARG A 1 108 ? -21.819 39.496 41.613 1.00 90.56 108 ARG A CA 1
ATOM 852 C C . ARG A 1 108 ? -20.953 39.695 40.371 1.00 90.56 108 ARG A C 1
ATOM 854 O O . ARG A 1 108 ? -20.976 40.773 39.786 1.00 90.56 108 ARG A O 1
ATOM 861 N N . ILE A 1 109 ? -20.234 38.657 39.940 1.00 87.62 109 ILE A N 1
ATOM 862 C CA . ILE A 1 109 ? -19.402 38.708 38.728 1.00 87.62 109 ILE A CA 1
ATOM 863 C C . ILE A 1 109 ? -20.267 38.927 37.479 1.00 87.62 109 ILE A C 1
ATOM 865 O O . ILE A 1 109 ? -19.897 39.717 36.613 1.00 87.62 109 ILE A O 1
ATOM 869 N N . LYS A 1 110 ? -21.438 38.284 37.396 1.00 87.06 110 LYS A N 1
ATOM 870 C CA . LYS A 1 110 ? -22.386 38.494 36.292 1.00 87.06 110 LYS A CA 1
ATOM 871 C C . LYS A 1 110 ? -22.874 39.934 36.195 1.00 87.06 110 LYS A C 1
ATOM 873 O O . LYS A 1 110 ? -22.850 40.503 35.110 1.00 87.06 110 LYS A O 1
ATOM 878 N N . VAL A 1 111 ? -23.252 40.527 37.327 1.00 88.00 111 VAL A N 1
ATOM 879 C CA . VAL A 1 111 ? -23.662 41.938 37.390 1.00 88.00 111 VAL A CA 1
ATOM 880 C C . VAL A 1 111 ? -22.503 42.847 36.979 1.00 88.00 111 VAL A C 1
ATOM 882 O O . VAL A 1 111 ? -22.672 43.703 36.119 1.00 88.00 111 VAL A O 1
ATOM 885 N N . LYS A 1 112 ? -21.298 42.606 37.513 1.00 86.50 112 LYS A N 1
ATOM 886 C CA . LYS A 1 112 ? -20.084 43.373 37.185 1.00 86.50 112 LYS A CA 1
ATOM 887 C C . LYS A 1 112 ? -19.728 43.322 35.694 1.00 86.50 112 LYS A C 1
ATOM 889 O O . LYS A 1 112 ? -19.252 44.315 35.157 1.00 86.50 112 LYS A O 1
ATOM 894 N N . LYS A 1 113 ? -19.950 42.183 35.027 1.00 81.19 113 LYS A N 1
ATOM 895 C CA . LYS A 1 113 ? -19.715 42.006 33.581 1.00 81.19 113 LYS A CA 1
ATOM 896 C C . LYS A 1 113 ? -20.949 42.290 32.710 1.00 81.19 113 LYS A C 1
ATOM 898 O O . LYS A 1 113 ? -20.879 42.078 31.506 1.00 81.19 113 LYS A O 1
ATOM 903 N N . ASN A 1 114 ? -22.048 42.768 33.299 1.00 83.50 114 ASN A N 1
ATOM 904 C CA . ASN A 1 114 ? -23.315 43.062 32.625 1.00 83.50 114 ASN A CA 1
ATOM 905 C C . ASN A 1 114 ? -23.862 41.891 31.777 1.00 83.50 114 ASN A C 1
ATOM 907 O O . ASN A 1 114 ? -24.261 42.063 30.627 1.00 83.50 114 ASN A O 1
ATOM 911 N N . VAL A 1 115 ? -23.844 40.677 32.337 1.00 84.31 115 VAL A N 1
ATOM 912 C CA . VAL A 1 115 ? -24.325 39.447 31.681 1.00 84.31 115 VAL A CA 1
ATOM 913 C C . VAL A 1 115 ? -25.418 38.773 32.507 1.00 84.31 115 VAL A C 1
ATOM 915 O O . VAL A 1 115 ? -25.368 38.751 33.737 1.00 84.31 115 VAL A O 1
ATOM 918 N N . SER A 1 116 ? -26.399 38.168 31.838 1.00 80.62 116 SER A N 1
ATOM 919 C CA . SER A 1 116 ? -27.583 37.585 32.487 1.00 80.62 116 SER A CA 1
ATOM 920 C C . SER A 1 116 ? -27.437 36.081 32.765 1.00 80.62 116 SER A C 1
ATOM 922 O O . SER A 1 116 ? -28.017 35.537 33.710 1.00 80.62 116 SER A O 1
ATOM 924 N N . SER A 1 117 ? -26.600 35.386 31.988 1.00 83.31 117 SER A N 1
ATOM 925 C CA . SER A 1 117 ? -26.453 33.927 32.044 1.00 83.31 117 SER A CA 1
ATOM 926 C C . SER A 1 117 ? -25.004 33.466 32.234 1.00 83.31 117 SER A C 1
ATOM 928 O O . SER A 1 117 ? -24.050 34.178 31.928 1.00 83.31 117 SER A O 1
ATOM 930 N N . ASN A 1 118 ? -24.815 32.228 32.719 1.00 83.12 118 ASN A N 1
ATOM 931 C CA . ASN A 1 118 ? -23.479 31.607 32.761 1.00 83.12 118 ASN A CA 1
ATOM 932 C C . ASN A 1 118 ? -22.885 31.496 31.346 1.00 83.12 118 ASN A C 1
ATOM 934 O O . ASN A 1 118 ? -21.686 31.660 31.169 1.00 83.12 118 ASN A O 1
ATOM 938 N N . LYS A 1 119 ? -23.724 31.248 30.332 1.00 77.56 119 LYS A N 1
ATOM 939 C CA . LYS A 1 119 ? -23.290 31.082 28.939 1.00 77.56 119 LYS A CA 1
ATOM 940 C C . LYS A 1 119 ? -22.748 32.385 28.347 1.00 77.56 119 LYS A C 1
ATOM 942 O O . LYS A 1 119 ? -21.775 32.348 27.606 1.00 77.56 119 LYS A O 1
ATOM 947 N N . GLU A 1 120 ? -23.355 33.522 28.677 1.00 75.94 120 GLU A N 1
ATOM 948 C CA . GLU A 1 120 ? -22.855 34.849 28.292 1.00 75.94 120 GLU A CA 1
ATOM 949 C C . GLU A 1 120 ? -21.571 35.210 29.033 1.00 75.94 120 GLU A C 1
ATOM 951 O O . GLU A 1 120 ? -20.633 35.705 28.413 1.00 75.94 120 GLU A O 1
ATOM 956 N N . LEU A 1 121 ? -21.491 34.886 30.328 1.00 78.88 121 LEU A N 1
ATOM 957 C CA . LEU A 1 121 ? -20.292 35.122 31.127 1.00 78.88 121 LEU A CA 1
ATOM 958 C C . LEU A 1 121 ? -19.060 34.430 30.519 1.00 78.88 121 LEU A C 1
ATOM 960 O O . LEU A 1 121 ? -18.026 35.074 30.357 1.00 78.88 121 LEU A O 1
ATOM 964 N N . LEU A 1 122 ? -19.207 33.166 30.107 1.00 72.81 122 LEU A N 1
ATOM 965 C CA . LEU A 1 122 ? -18.149 32.371 29.465 1.00 72.81 122 LEU A CA 1
ATOM 966 C C . LEU A 1 122 ? -17.834 32.813 28.019 1.00 72.81 122 LEU A C 1
ATOM 968 O O . LEU A 1 122 ? -16.756 32.521 27.513 1.00 72.81 122 LEU A O 1
ATOM 972 N N . LYS A 1 123 ? -18.757 33.510 27.337 1.00 61.25 123 LYS A N 1
ATOM 973 C CA . LYS A 1 123 ? -18.534 34.089 25.996 1.00 61.25 123 LYS A CA 1
ATOM 974 C C . LYS A 1 123 ? -17.855 35.459 26.052 1.00 61.25 123 LYS A C 1
ATOM 976 O O . LYS A 1 123 ? -17.056 35.780 25.184 1.00 61.25 123 LYS A O 1
ATOM 981 N N . SER A 1 124 ? -18.160 36.270 27.066 1.00 51.59 124 SER A N 1
ATOM 982 C CA . SER A 1 124 ? -17.599 37.621 27.231 1.00 51.59 124 SER A CA 1
ATOM 983 C C . SER A 1 124 ? -16.087 37.634 27.494 1.00 51.59 124 SER A C 1
ATOM 985 O O . SER A 1 124 ? -15.433 38.641 27.241 1.00 51.59 124 SER A O 1
ATOM 987 N N . SER A 1 125 ? -15.522 36.520 27.972 1.00 49.25 125 SER A N 1
ATOM 988 C CA . SER A 1 125 ? -14.083 36.341 28.199 1.00 49.25 125 SER A CA 1
ATOM 989 C C . SER A 1 125 ? -13.301 35.959 26.937 1.00 49.25 125 SER A C 1
ATOM 991 O O . SER A 1 125 ? -12.077 35.966 26.972 1.00 49.25 125 SER A O 1
ATOM 993 N N . THR A 1 126 ? -13.965 35.640 25.819 1.00 44.75 126 THR A N 1
ATOM 994 C CA . THR A 1 126 ? -13.293 35.225 24.579 1.00 44.75 126 THR A CA 1
ATOM 995 C C . THR A 1 126 ? -14.029 35.746 23.343 1.00 44.75 126 THR A C 1
ATOM 997 O O . THR A 1 126 ? -15.082 35.237 22.961 1.00 44.75 126 THR A O 1
ATOM 1000 N N . LYS A 1 127 ? -13.444 36.715 22.624 1.00 40.00 127 LYS A N 1
ATOM 1001 C CA . LYS A 1 127 ? -13.786 36.936 21.206 1.00 40.00 127 LYS A CA 1
ATOM 1002 C C . LYS A 1 127 ? -13.235 35.754 20.397 1.00 40.00 127 LYS A C 1
ATOM 1004 O O . LYS A 1 127 ? -12.225 35.880 19.717 1.00 40.00 127 LYS A O 1
ATOM 1009 N N . SER A 1 128 ? -13.862 34.580 20.486 1.00 42.69 128 SER A N 1
ATOM 1010 C CA . SER A 1 128 ? -13.481 33.450 19.638 1.00 42.69 128 SER A CA 1
ATOM 1011 C C . SER A 1 128 ? -13.982 33.716 18.217 1.00 42.69 128 SER A C 1
ATOM 1013 O O . SER A 1 128 ? -15.142 33.447 17.892 1.00 42.69 128 SER A O 1
ATOM 1015 N N . ILE A 1 129 ? -13.126 34.277 17.367 1.00 52.62 129 ILE A N 1
ATOM 1016 C CA . ILE A 1 129 ? -13.369 34.313 15.926 1.00 52.62 129 ILE A CA 1
ATOM 1017 C C . ILE A 1 129 ? -13.315 32.857 15.447 1.00 52.62 129 ILE A C 1
ATOM 1019 O O . ILE A 1 129 ? -12.266 32.220 15.487 1.00 52.62 129 ILE A O 1
ATOM 1023 N N . SER A 1 130 ? -14.458 32.301 15.040 1.00 62.12 130 SER A N 1
ATOM 1024 C CA . SER A 1 130 ? -14.508 30.969 14.431 1.00 62.12 130 SER A CA 1
ATOM 1025 C C . SER A 1 130 ? -13.951 31.063 13.014 1.00 62.12 130 SER A C 1
ATOM 1027 O O . SER A 1 130 ? -14.698 31.316 12.070 1.00 62.12 130 SER A O 1
ATOM 1029 N N . LEU A 1 131 ? -12.639 30.887 12.870 1.00 74.19 131 LEU A N 1
ATOM 1030 C CA . LEU A 1 131 ? -11.989 30.841 11.564 1.00 74.19 131 LEU A CA 1
ATOM 1031 C C . LEU A 1 131 ? -12.539 29.690 10.709 1.00 74.19 131 LEU A C 1
ATOM 1033 O O . LEU A 1 131 ? -12.877 28.640 11.260 1.00 74.19 131 LEU A O 1
ATOM 1037 N N . PRO A 1 132 ? -12.640 29.866 9.380 1.00 85.38 132 PRO A N 1
ATOM 1038 C CA . PRO A 1 132 ? -13.037 28.789 8.483 1.00 85.38 132 PRO A CA 1
ATOM 1039 C C . PRO A 1 132 ? -12.042 27.626 8.553 1.00 85.38 132 PRO A C 1
ATOM 1041 O O . PRO A 1 132 ? -10.870 27.799 8.891 1.00 85.38 132 PRO A O 1
ATOM 1044 N N . LYS A 1 133 ? -12.521 26.425 8.232 1.00 89.75 133 LYS A N 1
ATOM 1045 C CA . LYS A 1 133 ? -11.686 25.232 8.139 1.00 89.75 133 LYS A CA 1
ATOM 1046 C C . LYS A 1 133 ? -11.339 24.956 6.686 1.00 89.75 133 LYS A C 1
ATOM 1048 O O . LYS A 1 133 ? -12.229 24.834 5.850 1.00 89.75 133 LYS A O 1
ATOM 1053 N N . TYR A 1 134 ? -10.048 24.827 6.424 1.00 93.19 134 TYR A N 1
ATOM 1054 C CA . TYR A 1 134 ? -9.503 24.568 5.100 1.00 93.19 134 TYR A CA 1
ATOM 1055 C C . TYR A 1 134 ? -9.090 23.107 4.961 1.00 93.19 134 TYR A C 1
ATOM 1057 O O . TYR A 1 134 ? -8.487 22.524 5.871 1.00 93.19 134 TYR A O 1
ATOM 1065 N N . ILE A 1 135 ? -9.437 22.517 3.823 1.00 94.94 135 ILE A N 1
ATOM 1066 C CA . ILE A 1 135 ? -9.165 21.117 3.516 1.00 94.94 135 ILE A CA 1
ATOM 1067 C C . ILE A 1 135 ? -8.664 21.021 2.090 1.00 94.94 135 ILE A C 1
ATOM 1069 O O . ILE A 1 135 ? -9.390 21.323 1.147 1.00 94.94 135 ILE A O 1
ATOM 1073 N N . ARG A 1 136 ? -7.420 20.580 1.936 1.00 96.31 136 ARG A N 1
ATOM 1074 C CA . ARG A 1 136 ? -6.827 20.325 0.634 1.00 96.31 136 ARG A CA 1
ATOM 1075 C C . ARG A 1 136 ? -7.201 18.923 0.167 1.00 96.31 136 ARG A C 1
ATOM 1077 O O . ARG A 1 136 ? -7.024 17.948 0.901 1.00 96.31 136 ARG A O 1
ATOM 1084 N N . VAL A 1 137 ? -7.696 18.828 -1.057 1.00 96.69 137 VAL A N 1
ATOM 1085 C CA . VAL A 1 137 ? -7.930 17.568 -1.755 1.00 96.69 137 VAL A CA 1
ATOM 1086 C C . VAL A 1 137 ? -6.585 16.990 -2.182 1.00 96.69 137 VAL A C 1
ATOM 1088 O O . VAL A 1 137 ? -5.755 17.671 -2.794 1.00 96.69 137 VAL A O 1
ATOM 1091 N N . ASN A 1 138 ? -6.355 15.728 -1.827 1.00 96.38 138 ASN A N 1
ATOM 1092 C CA . ASN A 1 138 ? -5.170 15.004 -2.246 1.00 96.38 138 ASN A CA 1
ATOM 1093 C C . ASN A 1 138 ? -5.342 14.513 -3.687 1.00 96.38 138 ASN A C 1
ATOM 1095 O O . ASN A 1 138 ? -5.901 13.443 -3.935 1.00 96.38 138 ASN A O 1
ATOM 1099 N N . THR A 1 139 ? -4.816 15.295 -4.626 1.00 95.25 139 THR A N 1
ATOM 1100 C CA . THR A 1 139 ? -4.900 15.037 -6.068 1.00 95.25 139 THR A CA 1
ATOM 1101 C C . THR A 1 139 ? -4.136 13.794 -6.529 1.00 95.25 139 THR A C 1
ATOM 1103 O O . THR A 1 139 ? -4.302 13.376 -7.670 1.00 95.25 139 THR A O 1
ATOM 1106 N N . LEU A 1 140 ? -3.326 13.175 -5.659 1.00 94.00 140 LEU A N 1
ATOM 1107 C CA . LEU A 1 140 ? -2.693 11.879 -5.926 1.00 94.00 140 LEU A CA 1
ATOM 1108 C C . LEU A 1 140 ? -3.651 10.698 -5.720 1.00 94.00 140 LEU A C 1
ATOM 1110 O O . LEU A 1 140 ? -3.409 9.618 -6.248 1.00 94.00 140 LEU A O 1
ATOM 1114 N N . LYS A 1 141 ? -4.728 10.891 -4.946 1.00 94.38 141 LYS A N 1
ATOM 1115 C CA . LYS A 1 141 ? -5.685 9.832 -4.594 1.00 94.38 141 LYS A CA 1
ATOM 1116 C C . LYS A 1 141 ? -7.085 10.038 -5.163 1.00 94.38 141 LYS A C 1
ATOM 1118 O O . LYS A 1 141 ? -7.820 9.070 -5.305 1.00 94.38 141 LYS A O 1
ATOM 1123 N N . THR A 1 142 ? -7.490 11.277 -5.429 1.00 95.56 142 THR A N 1
ATOM 1124 C CA . THR A 1 142 ? -8.843 11.598 -5.911 1.00 95.56 142 THR A CA 1
ATOM 1125 C C . THR A 1 142 ? -8.875 12.956 -6.603 1.00 95.56 142 THR A C 1
ATOM 1127 O O . THR A 1 142 ? -7.903 13.708 -6.581 1.00 95.56 142 THR A O 1
ATOM 1130 N N . THR A 1 143 ? -10.010 13.282 -7.206 1.00 93.50 143 THR A N 1
ATOM 1131 C CA . THR A 1 143 ? -10.285 14.570 -7.846 1.00 93.50 143 THR A CA 1
ATOM 1132 C C . THR A 1 143 ? -11.179 15.460 -6.980 1.00 93.50 143 THR A C 1
ATOM 1134 O O . THR A 1 143 ? -11.890 14.997 -6.083 1.00 93.50 143 THR A O 1
ATOM 1137 N N . ASN A 1 144 ? -11.182 16.766 -7.265 1.00 89.88 144 ASN A N 1
ATOM 1138 C CA . ASN A 1 144 ? -12.095 17.704 -6.610 1.00 89.88 144 ASN A CA 1
ATOM 1139 C C . ASN A 1 144 ? -13.558 17.293 -6.826 1.00 89.88 144 ASN A C 1
ATOM 1141 O O . ASN A 1 144 ? -14.368 17.361 -5.903 1.00 89.88 144 ASN A O 1
ATOM 1145 N N . GLU A 1 145 ? -13.900 16.841 -8.031 1.00 91.88 145 GLU A N 1
ATOM 1146 C CA . GLU A 1 145 ? -15.253 16.449 -8.418 1.00 91.88 145 GLU A CA 1
ATOM 1147 C C . GLU A 1 145 ? -15.753 15.248 -7.612 1.00 91.88 145 GLU A C 1
ATOM 1149 O O . GLU A 1 145 ? -16.899 15.240 -7.158 1.00 91.88 145 GLU A O 1
ATOM 1154 N N . GLU A 1 146 ? -14.907 14.238 -7.414 1.00 92.69 146 GLU A N 1
ATOM 1155 C CA . GLU A 1 146 ? -15.233 13.056 -6.613 1.00 92.69 146 GLU A CA 1
ATOM 1156 C C . GLU A 1 146 ? -15.446 13.409 -5.143 1.00 92.69 146 GLU A C 1
ATOM 1158 O O . GLU A 1 146 ? -16.440 12.983 -4.549 1.00 92.69 146 GLU A O 1
ATOM 1163 N N . VAL A 1 147 ? -14.566 14.239 -4.574 1.00 94.75 147 VAL A N 1
ATOM 1164 C CA . VAL A 1 147 ? -14.696 14.718 -3.193 1.00 94.75 147 VAL A CA 1
ATOM 1165 C C . VAL A 1 147 ? -15.965 15.549 -3.016 1.00 94.75 147 VAL A C 1
ATOM 1167 O O . VAL A 1 147 ? -16.709 15.335 -2.058 1.00 94.75 147 VAL A O 1
ATOM 1170 N N . MET A 1 148 ? -16.256 16.467 -3.942 1.00 92.50 148 MET A N 1
ATOM 1171 C CA . MET A 1 148 ? -17.474 17.280 -3.897 1.00 92.50 148 MET A CA 1
ATOM 1172 C C . MET A 1 148 ? -18.731 16.407 -3.961 1.00 92.50 148 MET A C 1
ATOM 1174 O O . MET A 1 148 ? -19.643 16.597 -3.156 1.00 92.50 148 MET A O 1
ATOM 1178 N N . LYS A 1 149 ? -18.765 15.411 -4.859 1.00 93.19 149 LYS A N 1
ATOM 1179 C CA . LYS A 1 149 ? -19.870 14.442 -4.951 1.00 93.19 149 LYS A CA 1
ATOM 1180 C C . LYS A 1 149 ? -20.008 13.608 -3.678 1.00 93.19 149 LYS A C 1
ATOM 1182 O O . LYS A 1 149 ? -21.130 13.318 -3.271 1.00 93.19 149 LYS A O 1
ATOM 1187 N N . HIS A 1 150 ? -18.898 13.221 -3.051 1.00 95.12 150 HIS A N 1
ATOM 1188 C CA . HIS A 1 150 ? -18.912 12.485 -1.787 1.00 95.12 150 HIS A CA 1
ATOM 1189 C C . HIS A 1 150 ? -19.539 13.326 -0.671 1.00 95.12 150 HIS A C 1
ATOM 1191 O O . HIS A 1 150 ? -20.525 12.908 -0.074 1.00 95.12 150 HIS A O 1
ATOM 1197 N N . PHE A 1 151 ? -19.073 14.563 -0.484 1.00 95.38 151 PHE A N 1
ATOM 1198 C CA . PHE A 1 151 ? -19.658 15.472 0.502 1.00 95.38 151 PHE A CA 1
ATOM 1199 C C . PHE A 1 151 ? -21.140 15.759 0.233 1.00 95.38 151 PHE A C 1
ATOM 1201 O O . PHE A 1 151 ? -21.937 15.807 1.169 1.00 95.38 151 PHE A O 1
ATOM 1208 N N . GLN A 1 152 ? -21.543 15.893 -1.033 1.00 92.88 152 GLN A N 1
ATOM 1209 C CA . GLN A 1 152 ? -22.956 16.035 -1.396 1.00 92.88 152 GLN A CA 1
ATOM 1210 C C . GLN A 1 152 ? -23.801 14.824 -0.984 1.00 92.88 152 GLN A C 1
ATOM 1212 O O . GLN A 1 152 ? -24.909 15.004 -0.478 1.00 92.88 152 GLN A O 1
ATOM 1217 N N . ARG A 1 153 ? -23.275 13.600 -1.128 1.00 93.38 153 ARG A N 1
ATOM 1218 C CA . ARG A 1 153 ? -23.929 12.374 -0.632 1.00 93.38 153 ARG A CA 1
ATOM 1219 C C . ARG A 1 153 ? -24.029 12.348 0.895 1.00 93.38 153 ARG A C 1
ATOM 1221 O O . ARG A 1 153 ? -25.049 11.908 1.415 1.00 93.38 153 ARG A O 1
ATOM 1228 N N . ASP A 1 154 ? -23.054 12.922 1.599 1.00 91.44 154 ASP A N 1
ATOM 1229 C CA . ASP A 1 154 ? -23.069 13.078 3.067 1.00 91.44 154 ASP A CA 1
ATOM 1230 C C . ASP A 1 154 ? -23.987 14.226 3.555 1.00 91.44 154 ASP A C 1
ATOM 1232 O O . ASP A 1 154 ? -24.073 14.565 4.751 1.00 91.44 154 ASP A O 1
ATOM 1236 N N . GLY A 1 155 ? -24.718 14.835 2.618 1.00 91.81 155 GLY A N 1
ATOM 1237 C CA . GLY A 1 155 ? -25.688 15.893 2.862 1.00 91.81 155 GLY A CA 1
ATOM 1238 C C . GLY A 1 155 ? -25.067 17.278 3.005 1.00 91.81 155 GLY A C 1
ATOM 1239 O O . GLY A 1 155 ? -25.710 18.159 3.578 1.00 91.81 155 GLY A O 1
ATOM 1240 N N . TYR A 1 156 ? -23.834 17.481 2.535 1.00 94.69 156 TYR A N 1
ATOM 1241 C CA . TYR A 1 156 ? -23.254 18.814 2.415 1.00 94.69 156 TYR A CA 1
ATOM 1242 C C . TYR A 1 156 ? -23.719 19.503 1.132 1.00 94.69 156 TYR A C 1
ATOM 1244 O O . TYR A 1 156 ? -23.840 18.898 0.071 1.00 94.69 156 TYR A O 1
ATOM 1252 N N . LYS A 1 157 ? -23.922 20.813 1.202 1.00 94.19 157 LYS A N 1
ATOM 1253 C CA . LYS A 1 157 ? -24.273 21.638 0.054 1.00 94.19 157 LYS A CA 1
ATOM 1254 C C . LYS A 1 157 ? -23.052 22.416 -0.421 1.00 94.19 157 LYS A C 1
ATOM 1256 O O . LYS A 1 157 ? -22.481 23.206 0.328 1.00 94.19 157 LYS A O 1
ATOM 1261 N N . PHE A 1 158 ? -22.687 22.213 -1.683 1.00 92.62 158 PHE A N 1
ATOM 1262 C CA . PHE A 1 158 ? -21.686 23.043 -2.341 1.00 92.62 158 PHE A CA 1
ATOM 1263 C C . PHE A 1 158 ? -22.297 24.404 -2.693 1.00 92.62 158 PHE A C 1
ATOM 1265 O O . PHE A 1 158 ? -23.336 24.473 -3.356 1.00 92.62 158 PHE A O 1
ATOM 1272 N N . ILE A 1 159 ? -21.663 25.479 -2.237 1.00 89.81 159 ILE A N 1
ATOM 1273 C CA . ILE A 1 159 ? -22.052 26.857 -2.528 1.00 89.81 159 ILE A CA 1
ATOM 1274 C C . ILE A 1 159 ? -21.117 27.372 -3.615 1.00 89.81 159 ILE A C 1
ATOM 1276 O O . ILE A 1 159 ? -19.984 27.752 -3.335 1.00 89.81 159 ILE A O 1
ATOM 1280 N N . PHE A 1 160 ? -21.596 27.372 -4.859 1.00 77.19 160 PHE A N 1
ATOM 1281 C CA . PHE A 1 160 ? -20.873 27.996 -5.960 1.00 77.19 160 PHE A CA 1
ATOM 1282 C C . PHE A 1 160 ? -20.846 29.514 -5.764 1.00 77.19 160 PHE A C 1
ATOM 1284 O O . PHE A 1 160 ? -21.869 30.117 -5.435 1.00 77.19 160 PHE A O 1
ATOM 1291 N N . GLN A 1 161 ? -19.681 30.129 -5.956 1.00 67.12 161 GLN A N 1
ATOM 1292 C CA . GLN A 1 161 ? -19.501 31.564 -5.771 1.00 67.12 161 GLN A CA 1
ATOM 1293 C C . GLN A 1 161 ? -18.844 32.158 -7.014 1.00 67.12 161 GLN A C 1
ATOM 1295 O O . GLN A 1 161 ? -17.658 31.955 -7.253 1.00 67.12 161 GLN A O 1
ATOM 1300 N N . GLN A 1 162 ? -19.624 32.911 -7.788 1.00 56.94 162 GLN A N 1
ATOM 1301 C CA . GLN A 1 162 ? -19.090 33.950 -8.663 1.00 56.94 162 GLN A CA 1
ATOM 1302 C C . GLN A 1 162 ? -18.928 35.200 -7.805 1.00 56.94 162 GLN A C 1
ATOM 1304 O O . GLN A 1 162 ? -19.894 35.671 -7.208 1.00 56.94 162 GLN A O 1
ATOM 1309 N N . SER A 1 163 ? -17.700 35.686 -7.672 1.00 58.53 163 SER A N 1
ATOM 1310 C CA . SER A 1 163 ? -17.411 36.897 -6.917 1.00 58.53 163 SER A CA 1
ATOM 1311 C C . SER A 1 163 ? -16.506 37.784 -7.748 1.00 58.53 163 SER A C 1
ATOM 1313 O O . SER A 1 163 ? -15.391 37.386 -8.069 1.00 58.53 163 SER A O 1
ATOM 1315 N N . ASP A 1 164 ? -16.969 38.996 -8.038 1.00 62.31 164 ASP A N 1
ATOM 1316 C CA . ASP A 1 164 ? -16.220 39.987 -8.821 1.00 62.31 164 ASP A CA 1
ATOM 1317 C C . ASP A 1 164 ? -15.043 40.593 -8.028 1.00 62.31 164 ASP A C 1
ATOM 1319 O O . ASP A 1 164 ? -14.226 41.330 -8.571 1.00 62.31 164 ASP A O 1
ATOM 1323 N N . SER A 1 165 ? -14.949 40.302 -6.720 1.00 70.62 165 SER A N 1
ATOM 1324 C CA . SER A 1 165 ? -13.860 40.757 -5.849 1.00 70.62 165 SER A CA 1
ATOM 1325 C C . SER A 1 165 ? -13.528 39.768 -4.723 1.00 70.62 165 SER A C 1
ATOM 1327 O O . SER A 1 165 ? -14.378 38.997 -4.262 1.00 70.62 165 SER A O 1
ATOM 1329 N N . TYR A 1 166 ? -12.289 39.817 -4.221 1.00 75.69 166 TYR A N 1
ATOM 1330 C CA . TYR A 1 166 ? -11.848 38.985 -3.094 1.00 75.69 166 TYR A CA 1
ATOM 1331 C C . TYR A 1 166 ? -12.584 39.319 -1.786 1.00 75.69 166 TYR A C 1
ATOM 1333 O O . TYR A 1 166 ? -12.872 38.433 -0.984 1.00 75.69 166 TYR A O 1
ATOM 1341 N N . GLU A 1 167 ? -12.954 40.584 -1.571 1.00 78.44 167 GLU A N 1
ATOM 1342 C CA . GLU A 1 167 ? -13.705 40.991 -0.377 1.00 78.44 167 GLU A CA 1
ATOM 1343 C C . GLU A 1 167 ? -15.083 40.330 -0.300 1.00 78.44 167 GLU A C 1
ATOM 1345 O O . GLU A 1 167 ? -15.511 39.891 0.772 1.00 78.44 167 GLU A O 1
ATOM 1350 N N . ASN A 1 168 ? -15.769 40.229 -1.438 1.00 78.25 168 ASN A N 1
ATOM 1351 C CA . ASN A 1 168 ? -17.069 39.575 -1.523 1.00 78.25 168 ASN A CA 1
ATOM 1352 C C . ASN A 1 168 ? -16.947 38.062 -1.281 1.00 78.25 168 ASN A C 1
ATOM 1354 O O . ASN A 1 168 ? -17.769 37.503 -0.554 1.00 78.25 168 ASN A O 1
ATOM 1358 N N . PHE A 1 169 ? -15.861 37.438 -1.749 1.00 83.81 169 PHE A N 1
ATOM 1359 C CA . PHE A 1 169 ? -15.528 36.045 -1.437 1.00 83.81 169 PHE A CA 1
ATOM 1360 C C . PHE A 1 169 ? -15.270 35.818 0.066 1.00 83.81 169 PHE A C 1
ATOM 1362 O O . PHE A 1 169 ? -15.705 34.832 0.657 1.00 83.81 169 PHE A O 1
ATOM 1369 N N . ILE A 1 170 ? -14.608 36.751 0.754 1.00 83.44 170 ILE A N 1
ATOM 1370 C CA . ILE A 1 170 ? -14.425 36.634 2.210 1.00 83.44 170 ILE A CA 1
ATOM 1371 C C . ILE A 1 170 ? -15.760 36.773 2.956 1.00 83.44 170 ILE A C 1
ATOM 1373 O O . ILE A 1 170 ? -15.993 36.064 3.941 1.00 83.44 170 ILE A O 1
ATOM 1377 N N . LYS A 1 171 ? -16.653 37.666 2.509 1.00 84.06 171 LYS A N 1
ATOM 1378 C CA . LYS A 1 171 ? -17.992 37.821 3.105 1.00 84.06 171 LYS A CA 1
ATOM 1379 C C . LYS A 1 171 ? -18.827 36.548 2.957 1.00 84.06 171 LYS A C 1
ATOM 1381 O O . LYS A 1 171 ? -19.483 36.153 3.920 1.00 84.06 171 LYS A O 1
ATOM 1386 N N . SER A 1 172 ? -18.771 35.890 1.803 1.00 84.44 172 SER A N 1
ATOM 1387 C CA . SER A 1 172 ? -19.495 34.642 1.548 1.00 84.44 172 SER A CA 1
ATOM 1388 C C . SER A 1 172 ? -18.907 33.447 2.307 1.00 84.44 172 SER A C 1
ATOM 1390 O O . SER A 1 172 ? -19.656 32.635 2.841 1.00 84.44 172 SER A O 1
ATOM 1392 N N . VAL A 1 173 ? -17.580 33.346 2.447 1.00 87.50 173 VAL A N 1
ATOM 1393 C CA . VAL A 1 173 ? -16.956 32.324 3.310 1.00 87.50 173 VAL A CA 1
ATOM 1394 C C . VAL A 1 173 ? -17.398 32.495 4.767 1.00 87.50 173 VAL A C 1
ATOM 1396 O O . VAL A 1 173 ? -17.707 31.513 5.443 1.00 87.50 173 VAL A O 1
ATOM 1399 N N . LYS A 1 174 ? -17.486 33.739 5.256 1.00 85.50 174 LYS A N 1
ATOM 1400 C CA . LYS A 1 174 ? -17.968 34.037 6.616 1.00 85.50 174 LYS A CA 1
ATOM 1401 C C . LYS A 1 174 ? -19.451 33.714 6.823 1.00 85.50 174 LYS A C 1
ATOM 1403 O O . LYS A 1 174 ? -19.855 33.532 7.970 1.00 85.50 174 LYS A O 1
ATOM 1408 N N . SER A 1 175 ? -20.252 33.666 5.759 1.00 87.00 175 SER A N 1
ATOM 1409 C CA . SER A 1 175 ? -21.689 33.383 5.838 1.00 87.00 175 SER A CA 1
ATOM 1410 C C . SER A 1 175 ? -22.049 31.904 5.665 1.00 87.00 175 SER A C 1
ATOM 1412 O O . SER A 1 175 ? -23.225 31.567 5.826 1.00 87.00 175 SER A O 1
ATOM 1414 N N . LEU A 1 176 ? -21.070 31.027 5.394 1.00 88.44 176 LEU A N 1
ATOM 1415 C CA . LEU A 1 176 ? -21.286 29.581 5.277 1.00 88.44 176 LEU A CA 1
ATOM 1416 C C . LEU A 1 176 ? -21.943 29.012 6.540 1.00 88.44 176 LEU A C 1
ATOM 1418 O O . LEU A 1 176 ? -21.467 29.205 7.666 1.00 88.44 176 LEU A O 1
ATOM 1422 N N . LYS A 1 177 ? -23.028 28.263 6.345 1.00 89.38 177 LYS A N 1
ATOM 1423 C CA . LYS A 1 177 ? -23.770 27.592 7.415 1.00 89.38 177 LYS A CA 1
ATOM 1424 C C . LYS A 1 177 ? -23.284 26.158 7.609 1.00 89.38 177 LYS A C 1
ATOM 1426 O O . LYS A 1 177 ? -22.478 25.626 6.852 1.00 89.38 177 LYS A O 1
ATOM 1431 N N . SER A 1 178 ? -23.778 25.511 8.665 1.00 88.44 178 SER A N 1
ATOM 1432 C CA . SER A 1 178 ? -23.497 24.093 8.914 1.00 88.44 178 SER A CA 1
ATOM 1433 C C . SER A 1 178 ? -23.877 23.239 7.701 1.00 88.44 178 SER A C 1
ATOM 1435 O O . SER A 1 178 ? -24.921 23.469 7.095 1.00 88.44 178 SER A O 1
ATOM 1437 N N . LYS A 1 179 ? -23.026 22.261 7.368 1.00 90.44 179 LYS A N 1
ATOM 1438 C CA . LYS A 1 179 ? -23.120 21.432 6.157 1.00 90.44 179 LYS A CA 1
ATOM 1439 C C . LYS A 1 179 ? -23.058 22.204 4.830 1.00 90.44 179 LYS A C 1
ATOM 1441 O O . LYS A 1 179 ? -23.438 21.667 3.800 1.00 90.44 179 LYS A O 1
ATOM 1446 N N . GLU A 1 180 ? -22.533 23.423 4.805 1.00 94.31 180 GLU A N 1
ATOM 1447 C CA . GLU A 1 180 ? -22.189 24.115 3.559 1.00 94.31 180 GLU A CA 1
ATOM 1448 C C . GLU A 1 180 ? -20.673 24.158 3.373 1.00 94.31 180 GLU A C 1
ATOM 1450 O O . GLU A 1 180 ? -19.915 24.161 4.346 1.00 94.31 180 GLU A O 1
ATOM 1455 N N . PHE A 1 181 ? -20.227 24.185 2.121 1.00 94.69 181 PHE A N 1
ATOM 1456 C CA . PHE A 1 181 ? -18.819 24.361 1.784 1.00 94.69 181 PHE A CA 1
ATOM 1457 C C . PHE A 1 181 ? -18.656 25.031 0.422 1.00 94.69 181 PHE A C 1
ATOM 1459 O O . PHE A 1 181 ? -19.549 24.977 -0.424 1.00 94.69 181 PHE A O 1
ATOM 1466 N N . THR A 1 182 ? -17.512 25.672 0.217 1.00 92.94 182 THR A N 1
ATOM 1467 C CA . THR A 1 182 ? -17.121 26.283 -1.061 1.00 92.94 182 THR A CA 1
ATOM 1468 C C . THR A 1 182 ? -15.690 25.878 -1.416 1.00 92.94 182 THR A C 1
ATOM 1470 O O . THR A 1 182 ? -15.027 25.172 -0.652 1.00 92.94 182 THR A O 1
ATOM 1473 N N . ARG A 1 183 ? -15.211 26.314 -2.577 1.00 91.00 183 ARG A N 1
ATOM 1474 C CA . ARG A 1 183 ? -13.835 26.132 -3.046 1.00 91.00 183 ARG A CA 1
ATOM 1475 C C . ARG A 1 183 ? -13.088 27.461 -2.983 1.00 91.00 183 ARG A C 1
ATOM 1477 O O . ARG A 1 183 ? -13.692 28.517 -3.165 1.00 91.00 183 ARG A O 1
ATOM 1484 N N . ASP A 1 184 ? -11.790 27.408 -2.711 1.00 88.44 184 ASP A N 1
ATOM 1485 C CA . ASP A 1 184 ? -10.937 28.587 -2.803 1.00 88.44 184 ASP A CA 1
ATOM 1486 C C . ASP A 1 184 ? -10.800 29.067 -4.252 1.00 88.44 184 ASP A C 1
ATOM 1488 O O . ASP A 1 184 ? -10.841 28.271 -5.191 1.00 88.44 184 ASP A O 1
ATOM 1492 N N . ILE A 1 185 ? -10.647 30.378 -4.429 1.00 81.56 185 ILE A N 1
ATOM 1493 C CA . ILE A 1 185 ? -10.530 30.987 -5.759 1.00 81.56 185 ILE A CA 1
ATOM 1494 C C . ILE A 1 185 ? -9.105 30.956 -6.327 1.00 81.56 185 ILE A C 1
ATOM 1496 O O . ILE A 1 185 ? -8.953 31.117 -7.531 1.00 81.56 185 ILE A O 1
ATOM 1500 N N . TYR A 1 186 ? -8.075 30.762 -5.492 1.00 77.75 186 TYR A N 1
ATOM 1501 C CA . TYR A 1 186 ? -6.671 30.747 -5.932 1.00 77.75 186 TYR A CA 1
ATOM 1502 C C . TYR A 1 186 ? -6.062 29.345 -5.866 1.00 77.75 186 TYR A C 1
ATOM 1504 O O . TYR A 1 186 ? -5.309 28.954 -6.751 1.00 77.75 186 TYR A O 1
ATOM 1512 N N . VAL A 1 187 ? -6.386 28.571 -4.827 1.00 83.00 187 VAL A N 1
ATOM 1513 C CA . VAL A 1 187 ? -5.892 27.196 -4.673 1.00 83.00 187 VAL A CA 1
ATOM 1514 C C . VAL A 1 187 ? -6.988 26.223 -5.096 1.00 83.00 187 VAL A C 1
ATOM 1516 O O . VAL A 1 187 ? -7.883 25.901 -4.317 1.00 83.00 187 VAL A O 1
ATOM 1519 N N . GLU A 1 188 ? -6.916 25.749 -6.340 1.00 81.00 188 GLU A N 1
ATOM 1520 C CA . GLU A 1 188 ? -7.984 24.971 -6.982 1.00 81.00 188 GLU A CA 1
ATOM 1521 C C . GLU A 1 188 ? -8.409 23.727 -6.183 1.00 81.00 188 GLU A C 1
ATOM 1523 O O . GLU A 1 188 ? -9.584 23.374 -6.139 1.00 81.00 188 GLU A O 1
ATOM 1528 N N . ASN A 1 189 ? -7.475 23.053 -5.519 1.00 89.94 189 ASN A N 1
ATOM 1529 C CA . ASN A 1 189 ? -7.735 21.855 -4.721 1.00 89.94 189 ASN A CA 1
ATOM 1530 C C . ASN A 1 189 ? -8.021 22.145 -3.238 1.00 89.94 189 ASN A C 1
ATOM 1532 O O . ASN A 1 189 ? -7.887 21.244 -2.410 1.00 89.94 189 ASN A O 1
ATOM 1536 N N . LEU A 1 190 ? -8.397 23.373 -2.868 1.00 93.81 190 LEU A N 1
ATOM 1537 C CA . LEU A 1 190 ? -8.692 23.752 -1.485 1.00 93.81 190 LEU A CA 1
ATOM 1538 C C . LEU A 1 190 ? -10.191 23.989 -1.270 1.00 93.81 190 LEU A C 1
ATOM 1540 O O . LEU A 1 190 ? -10.793 24.892 -1.847 1.00 93.81 190 LEU A O 1
ATOM 1544 N N . LEU A 1 191 ? -10.790 23.196 -0.385 1.00 95.00 191 LEU A N 1
ATOM 1545 C CA . LEU A 1 191 ? -12.175 23.332 0.058 1.00 95.00 191 LEU A CA 1
ATOM 1546 C C . LEU A 1 191 ? -12.247 24.091 1.386 1.00 95.00 191 LEU A C 1
ATOM 1548 O O . LEU A 1 191 ? -11.379 23.951 2.252 1.00 95.00 191 LEU A O 1
ATOM 1552 N N . ILE A 1 192 ? -13.307 24.879 1.552 1.00 94.44 192 ILE A N 1
ATOM 1553 C CA . ILE A 1 192 ? -13.519 25.766 2.696 1.00 94.44 192 ILE A CA 1
ATOM 1554 C C . ILE A 1 192 ? -14.854 25.439 3.357 1.00 94.44 192 ILE A C 1
ATOM 1556 O O . ILE A 1 192 ? -15.909 25.482 2.723 1.00 94.44 192 ILE A O 1
ATOM 1560 N N . PHE A 1 193 ? -14.794 25.165 4.655 1.00 93.69 193 PHE A N 1
ATOM 1561 C CA . PHE A 1 193 ? -15.926 24.817 5.506 1.00 93.69 193 PHE A CA 1
ATOM 1562 C C . PHE A 1 193 ? -16.062 25.820 6.666 1.00 93.69 193 PHE A C 1
ATOM 1564 O O . PHE A 1 193 ? -15.080 26.466 7.051 1.00 93.69 193 PHE A O 1
ATOM 1571 N N . PRO A 1 194 ? -17.238 25.917 7.310 1.00 89.94 194 PRO A N 1
ATOM 1572 C CA . PRO A 1 194 ? -17.374 26.606 8.589 1.00 89.94 194 PRO A CA 1
ATOM 1573 C C . PRO A 1 194 ? -16.408 26.038 9.638 1.00 89.94 194 PRO A C 1
ATOM 1575 O O . PRO A 1 194 ? -16.200 24.824 9.703 1.00 89.94 194 PRO A O 1
ATOM 1578 N N . GLY A 1 195 ? -15.869 26.890 10.515 1.00 82.25 195 GLY A N 1
ATOM 1579 C CA . GLY A 1 195 ? -14.877 26.494 11.529 1.00 82.25 195 GLY A CA 1
ATOM 1580 C C . GLY A 1 195 ? -15.318 25.390 12.494 1.00 82.25 195 GLY A C 1
ATOM 1581 O O . GLY A 1 195 ? -14.492 24.608 12.973 1.00 82.25 195 GLY A O 1
ATOM 1582 N N . SER A 1 196 ? -16.628 25.291 12.734 1.00 78.06 196 SER A N 1
ATOM 1583 C CA . SER A 1 196 ? -17.261 24.262 13.567 1.00 78.06 196 SER A CA 1
ATOM 1584 C C . SER A 1 196 ? -17.287 22.870 12.933 1.00 78.06 196 SER A C 1
ATOM 1586 O O . SER A 1 196 ? -17.612 21.906 13.620 1.00 78.06 196 SER A O 1
ATOM 1588 N N . THR A 1 197 ? -16.950 22.748 11.649 1.00 84.50 197 THR A N 1
ATOM 1589 C CA . THR A 1 197 ? -16.938 21.466 10.944 1.00 84.50 197 THR A CA 1
ATOM 1590 C C . THR A 1 197 ? -15.788 20.605 11.468 1.00 84.50 197 THR A C 1
ATOM 1592 O O . THR A 1 197 ? -14.636 21.055 11.527 1.00 84.50 197 THR A O 1
ATOM 1595 N N . ASP A 1 198 ? -16.099 19.372 11.866 1.00 83.69 198 ASP A N 1
ATOM 1596 C CA . ASP A 1 198 ? -15.117 18.366 12.265 1.00 83.69 198 ASP A CA 1
ATOM 1597 C C . ASP A 1 198 ? -15.084 17.244 11.229 1.00 83.69 198 ASP A C 1
ATOM 1599 O O . ASP A 1 198 ? -16.115 16.662 10.905 1.00 83.69 198 ASP A O 1
ATOM 1603 N N . LEU A 1 199 ? -13.898 16.994 10.679 1.00 87.38 199 LEU A N 1
ATOM 1604 C CA . LEU A 1 199 ? -13.661 16.020 9.614 1.00 87.38 199 LEU A CA 1
ATOM 1605 C C . LEU A 1 199 ? -12.486 15.092 9.944 1.00 87.38 199 LEU A C 1
ATOM 1607 O O . LEU A 1 199 ? -12.007 14.381 9.068 1.00 87.38 199 LEU A O 1
ATOM 1611 N N . HIS A 1 200 ? -12.016 15.076 11.198 1.00 84.31 200 HIS A N 1
ATOM 1612 C CA . HIS A 1 200 ? -10.916 14.194 11.605 1.00 84.31 200 HIS A CA 1
ATOM 1613 C C . HIS A 1 200 ? -11.299 12.710 11.582 1.00 84.31 200 HIS A C 1
ATOM 1615 O O . HIS A 1 200 ? -10.434 11.883 11.319 1.00 84.31 200 HIS A O 1
ATOM 1621 N N . ASP A 1 201 ? -12.576 12.403 11.809 1.00 84.31 201 ASP A N 1
ATOM 1622 C CA . ASP A 1 201 ? -13.129 11.042 11.762 1.00 84.31 201 ASP A CA 1
ATOM 1623 C C . ASP A 1 201 ? -13.821 10.772 10.400 1.00 84.31 201 ASP A C 1
ATOM 1625 O O . ASP A 1 201 ? -14.559 9.806 10.229 1.00 84.31 201 ASP A O 1
ATOM 1629 N N . HIS A 1 202 ? -13.650 11.672 9.420 1.00 91.00 202 HIS A N 1
ATOM 1630 C CA . HIS A 1 202 ? -14.259 11.524 8.101 1.00 91.00 202 HIS A CA 1
ATOM 1631 C C . HIS A 1 202 ? -13.468 10.525 7.260 1.00 91.00 202 HIS A C 1
ATOM 1633 O O . HIS A 1 202 ? -12.247 10.653 7.140 1.00 91.00 202 HIS A O 1
ATOM 1639 N N . ILE A 1 203 ? -14.163 9.605 6.582 1.00 92.38 203 ILE A N 1
ATOM 1640 C CA . ILE A 1 203 ? -13.529 8.518 5.823 1.00 92.38 203 ILE A CA 1
ATOM 1641 C C . ILE A 1 203 ? -12.487 9.031 4.826 1.00 92.38 203 ILE A C 1
ATOM 1643 O O . ILE A 1 203 ? -11.378 8.507 4.761 1.00 92.38 203 ILE A O 1
ATOM 1647 N N . LEU A 1 204 ? -12.793 10.110 4.099 1.00 94.12 204 LEU A N 1
ATOM 1648 C CA . LEU A 1 204 ? -11.857 10.711 3.145 1.00 94.12 204 LEU A CA 1
ATOM 1649 C C . LEU A 1 204 ? -10.603 11.303 3.814 1.00 94.12 204 LEU A C 1
ATOM 1651 O O . LEU A 1 204 ? -9.525 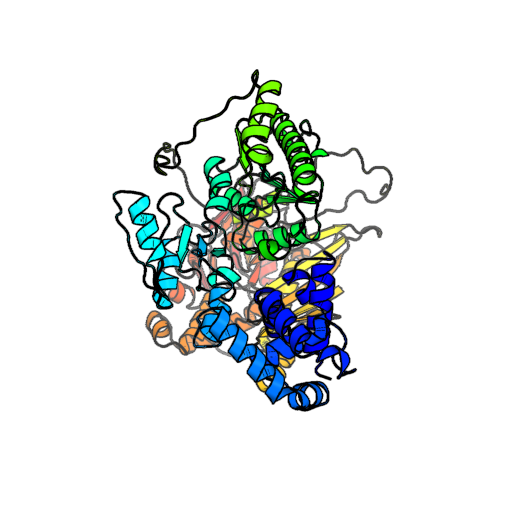11.274 3.227 1.00 94.12 204 LEU A O 1
ATOM 1655 N N . TYR A 1 205 ? -10.701 11.809 5.045 1.00 92.94 205 TYR A N 1
ATOM 1656 C CA . TYR A 1 205 ? -9.521 12.241 5.789 1.00 92.94 205 TYR A CA 1
ATOM 1657 C C . TYR A 1 205 ? -8.740 11.040 6.324 1.00 92.94 205 TYR A C 1
ATOM 1659 O O . TYR A 1 205 ? -7.522 11.013 6.183 1.00 92.94 205 TYR A O 1
ATOM 1667 N N . GLU A 1 206 ? -9.394 10.028 6.902 1.00 89.81 206 GLU A N 1
ATOM 1668 C CA . GLU A 1 206 ? -8.750 8.815 7.440 1.00 89.81 206 GLU A CA 1
ATOM 1669 C C . GLU A 1 206 ? -8.014 7.997 6.372 1.00 89.81 206 GLU A C 1
ATOM 1671 O O . GLU A 1 206 ? -6.930 7.479 6.619 1.00 89.81 206 GLU A O 1
ATOM 1676 N N . THR A 1 207 ? -8.545 7.965 5.155 1.00 90.75 207 THR A N 1
ATOM 1677 C CA . THR A 1 207 ? -7.942 7.267 4.008 1.00 90.75 207 THR A CA 1
ATOM 1678 C C . THR A 1 207 ? -6.933 8.125 3.231 1.00 90.75 207 THR A C 1
ATOM 1680 O O . THR A 1 207 ? -6.339 7.660 2.257 1.00 90.75 207 THR A O 1
ATOM 1683 N N . GLY A 1 208 ? -6.712 9.375 3.660 1.00 93.50 208 GLY A N 1
ATOM 1684 C CA . GLY A 1 208 ? -5.722 10.289 3.083 1.00 93.50 208 GLY A CA 1
ATOM 1685 C C . GLY A 1 208 ? -6.128 10.951 1.764 1.00 93.50 208 GLY A C 1
ATOM 1686 O O . GLY A 1 208 ? -5.274 11.525 1.094 1.00 93.50 208 GLY A O 1
ATOM 1687 N N . HIS A 1 209 ? -7.407 10.893 1.387 1.00 95.56 209 HIS A N 1
ATOM 1688 C CA . HIS A 1 209 ? -7.969 11.647 0.259 1.00 95.56 209 HIS A CA 1
ATOM 1689 C C . HIS A 1 209 ? -8.115 13.145 0.579 1.00 95.56 209 HIS A C 1
ATOM 1691 O O . HIS A 1 209 ? -8.111 13.979 -0.326 1.00 95.56 209 HIS A O 1
ATOM 1697 N N . LEU A 1 210 ? -8.209 13.497 1.865 1.00 96.06 210 LEU A N 1
ATOM 1698 C CA . LEU A 1 210 ? -8.242 14.872 2.358 1.00 96.06 210 LEU A CA 1
ATOM 1699 C C . LEU A 1 210 ? -7.086 15.143 3.311 1.00 96.06 210 LEU A C 1
ATOM 1701 O O . LEU A 1 210 ? -6.745 14.318 4.160 1.00 96.06 210 LEU A O 1
ATOM 1705 N N . ILE A 1 211 ? -6.540 16.349 3.213 1.00 95.19 211 ILE A N 1
ATOM 1706 C CA . ILE A 1 211 ? -5.482 16.856 4.079 1.00 95.19 211 ILE A CA 1
ATOM 1707 C C . ILE A 1 211 ? -5.996 18.141 4.724 1.00 95.19 211 ILE A C 1
ATOM 1709 O O . ILE A 1 211 ? -6.287 19.124 4.047 1.00 95.19 211 ILE A O 1
ATOM 1713 N N . ILE A 1 212 ? -6.119 18.148 6.052 1.00 92.19 212 ILE A N 1
ATOM 1714 C CA . ILE A 1 212 ? -6.491 19.356 6.796 1.00 92.19 212 ILE A CA 1
ATOM 1715 C C . ILE A 1 212 ? -5.268 20.278 6.823 1.00 92.19 212 ILE A C 1
ATOM 1717 O O . ILE A 1 212 ? -4.271 19.994 7.494 1.00 92.19 212 ILE A O 1
ATOM 1721 N N . GLN A 1 213 ? -5.338 21.370 6.066 1.00 92.12 213 GLN A N 1
ATOM 1722 C CA . GLN A 1 213 ? -4.232 22.299 5.862 1.00 92.12 213 GLN A CA 1
ATOM 1723 C C . GLN A 1 213 ? -4.783 23.702 5.637 1.00 92.12 213 GLN A C 1
ATOM 1725 O O . GLN A 1 213 ? -5.636 23.905 4.780 1.00 92.12 213 GLN A O 1
ATOM 1730 N N . ASP A 1 214 ? -4.279 24.663 6.410 1.00 89.00 214 ASP A N 1
ATOM 1731 C CA . ASP A 1 214 ? -4.651 26.069 6.271 1.00 89.00 214 ASP A CA 1
ATOM 1732 C C . ASP A 1 214 ? -4.278 26.626 4.886 1.00 89.00 214 ASP A C 1
ATOM 1734 O O . ASP A 1 214 ? -3.260 26.225 4.306 1.00 89.00 214 ASP A O 1
ATOM 1738 N N . LYS A 1 215 ? -5.071 27.581 4.378 1.00 88.31 215 LYS A N 1
ATOM 1739 C CA . LYS A 1 215 ? -4.822 28.239 3.087 1.00 88.31 215 LYS A CA 1
ATOM 1740 C C . LYS A 1 215 ? -3.417 28.831 3.010 1.00 88.31 215 LYS A C 1
ATOM 1742 O O . LYS A 1 215 ? -2.717 28.572 2.033 1.00 88.31 215 LYS A O 1
ATOM 1747 N N . ALA A 1 216 ? -2.970 29.553 4.040 1.00 85.00 216 ALA A N 1
ATOM 1748 C CA . ALA A 1 216 ? -1.644 30.169 4.054 1.00 85.00 216 ALA A CA 1
ATOM 1749 C C . ALA A 1 216 ? -0.534 29.110 3.967 1.00 85.00 216 ALA A C 1
ATOM 1751 O O . ALA A 1 216 ? 0.466 29.305 3.284 1.00 85.00 216 ALA A O 1
ATOM 1752 N N . SER A 1 217 ? -0.745 27.932 4.565 1.00 88.81 217 SER A N 1
ATOM 1753 C CA . SER A 1 217 ? 0.207 26.821 4.475 1.00 88.81 217 SER A CA 1
ATOM 1754 C C . SER A 1 217 ? 0.219 26.124 3.108 1.00 88.81 217 SER A C 1
ATOM 1756 O O . SER A 1 217 ? 1.100 25.288 2.896 1.00 88.81 217 SER A O 1
ATOM 1758 N N . CYS A 1 218 ? -0.733 26.390 2.210 1.00 90.69 218 CYS A N 1
ATOM 1759 C CA . CYS A 1 218 ? -0.745 25.835 0.853 1.00 90.69 218 CYS A CA 1
ATOM 1760 C C . CYS A 1 218 ? 0.100 26.668 -0.123 1.00 90.69 218 CYS A C 1
ATOM 1762 O O . CYS A 1 218 ? 0.669 26.101 -1.056 1.00 90.69 218 CYS A O 1
ATOM 1764 N N . ILE A 1 219 ? 0.212 27.979 0.125 1.00 89.06 219 ILE A N 1
ATOM 1765 C CA . ILE A 1 219 ? 0.860 28.947 -0.769 1.00 89.06 219 ILE A CA 1
ATOM 1766 C C . ILE A 1 219 ? 2.339 28.634 -1.036 1.00 89.06 219 ILE A C 1
ATOM 1768 O O . ILE A 1 219 ? 2.709 28.664 -2.201 1.00 89.06 219 ILE A O 1
ATOM 1772 N N . PRO A 1 220 ? 3.192 28.264 -0.060 1.00 91.75 220 PRO A N 1
ATOM 1773 C CA . PRO A 1 220 ? 4.621 28.076 -0.330 1.00 91.75 220 PRO A CA 1
ATOM 1774 C C . PRO A 1 220 ? 4.920 27.006 -1.391 1.00 91.75 220 PRO A C 1
ATOM 1776 O O . PRO A 1 220 ? 5.693 27.236 -2.317 1.00 91.75 220 PRO A O 1
ATOM 1779 N N . ALA A 1 221 ? 4.252 25.851 -1.306 1.00 93.25 221 ALA A N 1
ATOM 1780 C CA . ALA A 1 221 ? 4.406 24.786 -2.295 1.00 93.25 221 ALA A CA 1
ATOM 1781 C C . ALA A 1 221 ? 3.814 25.184 -3.658 1.00 93.25 221 ALA A C 1
ATOM 1783 O O . ALA A 1 221 ? 4.432 24.927 -4.690 1.00 93.25 221 ALA A O 1
ATOM 1784 N N . PHE A 1 222 ? 2.657 25.858 -3.651 1.00 89.56 222 PHE A N 1
ATOM 1785 C CA . PHE A 1 222 ? 2.019 26.391 -4.857 1.00 89.56 222 PHE A CA 1
ATOM 1786 C C . PHE A 1 222 ? 2.902 27.425 -5.565 1.00 89.56 222 PHE A C 1
ATOM 1788 O O . PHE A 1 222 ? 3.071 27.377 -6.776 1.00 89.56 222 PHE A O 1
ATOM 1795 N N . VAL A 1 223 ? 3.534 28.323 -4.814 1.00 89.06 223 VAL A N 1
ATOM 1796 C CA . VAL A 1 223 ? 4.464 29.315 -5.351 1.00 89.06 223 VAL A CA 1
ATOM 1797 C C . VAL A 1 223 ? 5.715 28.645 -5.896 1.00 89.06 223 VAL A C 1
ATOM 1799 O O . VAL A 1 223 ? 6.183 29.050 -6.957 1.00 89.06 223 VAL A O 1
ATOM 1802 N N . LEU A 1 224 ? 6.261 27.630 -5.214 1.00 93.56 224 LEU A N 1
ATOM 1803 C CA . LEU A 1 224 ? 7.451 26.927 -5.696 1.00 93.56 224 LEU A CA 1
ATOM 1804 C C . LEU A 1 224 ? 7.169 26.257 -7.049 1.00 93.56 224 LEU A C 1
ATOM 1806 O O . LEU A 1 224 ? 7.959 26.447 -7.973 1.00 93.56 224 LEU A O 1
ATOM 1810 N N . SER A 1 225 ? 6.023 25.573 -7.173 1.00 91.81 225 SER A N 1
ATOM 1811 C CA . SER A 1 225 ? 5.543 24.890 -8.388 1.00 91.81 225 SER A CA 1
ATOM 1812 C C . SER A 1 225 ? 6.627 24.123 -9.168 1.00 91.81 225 SER A C 1
ATOM 1814 O O . SER A 1 225 ? 6.837 24.383 -10.355 1.00 91.81 225 SER A O 1
ATOM 1816 N N . PRO A 1 226 ? 7.354 23.190 -8.523 1.00 94.69 226 PRO A N 1
ATOM 1817 C CA . PRO A 1 226 ? 8.377 22.409 -9.208 1.00 94.69 226 PRO A CA 1
ATOM 1818 C C . PRO A 1 226 ? 7.750 21.508 -10.293 1.00 94.69 226 PRO A C 1
ATOM 1820 O O . PRO A 1 226 ? 6.742 20.844 -10.027 1.00 94.69 226 PRO A O 1
ATOM 1823 N N . PRO A 1 227 ? 8.343 21.418 -11.499 1.00 94.19 227 PRO A N 1
ATOM 1824 C CA . PRO A 1 227 ? 7.899 20.484 -12.528 1.00 94.19 227 PRO A CA 1
ATOM 1825 C C . PRO A 1 227 ? 7.944 19.028 -12.052 1.00 94.19 227 PRO A C 1
ATOM 1827 O O . PRO A 1 227 ? 8.825 18.637 -11.278 1.00 94.19 227 PRO A O 1
ATOM 1830 N N . ALA A 1 228 ? 7.038 18.198 -12.570 1.00 92.38 228 ALA A N 1
ATOM 1831 C CA . ALA A 1 228 ? 7.048 16.759 -12.316 1.00 92.38 228 ALA A CA 1
ATOM 1832 C C . ALA A 1 228 ? 8.388 16.136 -12.751 1.00 92.38 228 ALA A C 1
ATOM 1834 O O . ALA A 1 228 ? 8.847 16.370 -13.867 1.00 92.38 228 ALA A O 1
ATOM 1835 N N . GLY A 1 229 ? 9.004 15.334 -11.880 1.00 92.38 229 GLY A N 1
ATOM 1836 C CA . GLY A 1 229 ? 10.327 14.737 -12.109 1.00 92.38 229 GLY A CA 1
ATOM 1837 C C . GLY A 1 229 ? 11.499 15.518 -11.502 1.00 92.38 229 GLY A C 1
ATOM 1838 O O . GLY A 1 229 ? 12.613 15.003 -11.480 1.00 92.38 229 GLY A O 1
ATOM 1839 N N . SER A 1 230 ? 11.271 16.726 -10.978 1.00 95.88 230 SER A N 1
ATOM 1840 C CA . SER A 1 230 ? 12.335 17.561 -10.400 1.00 95.88 230 SER A CA 1
ATOM 1841 C C . SER A 1 230 ? 12.894 17.004 -9.087 1.00 95.88 230 SER A C 1
ATOM 1843 O O . SER A 1 230 ? 12.250 16.208 -8.405 1.00 95.88 230 SER A O 1
ATOM 1845 N N . HIS A 1 231 ? 14.089 17.458 -8.700 1.00 97.50 231 HIS A N 1
ATOM 1846 C CA . HIS A 1 231 ? 14.619 17.236 -7.356 1.00 97.50 231 HIS A CA 1
ATOM 1847 C C . HIS A 1 231 ? 14.401 18.490 -6.509 1.00 97.50 231 HIS A C 1
ATOM 1849 O O . HIS A 1 231 ? 14.791 19.597 -6.898 1.00 97.50 231 HIS A O 1
ATOM 1855 N N . VAL A 1 232 ? 13.778 18.297 -5.353 1.00 98.25 232 VAL A N 1
ATOM 1856 C CA . VAL A 1 232 ? 13.331 19.349 -4.445 1.00 98.25 232 VAL A CA 1
ATOM 1857 C C . VAL A 1 232 ? 13.863 19.071 -3.046 1.00 98.25 232 VAL A C 1
ATOM 1859 O O . VAL A 1 232 ? 13.990 17.913 -2.650 1.00 98.25 232 VAL A O 1
ATOM 1862 N N . ILE A 1 233 ? 14.166 20.116 -2.283 1.00 98.50 233 ILE A N 1
ATOM 1863 C CA . ILE A 1 233 ? 14.435 20.004 -0.845 1.00 98.50 233 ILE A CA 1
ATOM 1864 C C . ILE A 1 233 ? 13.320 20.706 -0.070 1.00 98.50 233 ILE A C 1
ATOM 1866 O O . ILE A 1 233 ? 12.936 21.820 -0.412 1.00 98.50 233 ILE A O 1
ATOM 1870 N N . ASP A 1 234 ? 12.829 20.067 0.986 1.00 98.12 234 ASP A N 1
ATOM 1871 C CA . ASP A 1 234 ? 12.001 20.681 2.024 1.00 98.12 234 ASP A CA 1
ATOM 1872 C C . ASP A 1 234 ? 12.806 20.687 3.334 1.00 98.12 234 ASP A C 1
ATOM 1874 O O . ASP A 1 234 ? 13.053 19.636 3.932 1.00 98.12 234 ASP A O 1
ATOM 1878 N N . CYS A 1 235 ? 13.294 21.865 3.732 1.00 96.25 235 CYS A N 1
ATOM 1879 C CA . CYS A 1 235 ? 14.322 22.013 4.771 1.00 96.25 235 CYS A CA 1
ATOM 1880 C C . CYS A 1 235 ? 13.824 21.715 6.195 1.00 96.25 235 CYS A C 1
ATOM 1882 O O . CYS A 1 235 ? 14.632 21.431 7.077 1.00 96.25 235 CYS A O 1
ATOM 1884 N N . CYS A 1 236 ? 12.524 21.872 6.447 1.00 92.25 236 CYS A N 1
ATOM 1885 C CA . CYS A 1 236 ? 11.893 21.774 7.770 1.00 92.25 236 CYS A CA 1
ATOM 1886 C C . CYS A 1 236 ? 10.493 21.159 7.613 1.00 92.25 236 CYS A C 1
ATOM 1888 O O . CYS A 1 236 ? 9.466 21.768 7.912 1.00 92.25 236 CYS A O 1
ATOM 1890 N N . ALA A 1 237 ? 10.475 19.946 7.074 1.00 92.75 237 ALA A N 1
ATOM 1891 C CA . ALA A 1 237 ? 9.338 19.349 6.398 1.00 92.75 237 ALA A CA 1
ATOM 1892 C C . ALA A 1 237 ? 8.207 18.888 7.331 1.00 92.75 237 ALA A C 1
ATOM 1894 O O . ALA A 1 237 ? 7.029 18.890 6.950 1.00 92.75 237 ALA A O 1
ATOM 1895 N N . ALA A 1 238 ? 8.509 18.469 8.564 1.00 88.44 238 ALA A N 1
ATOM 1896 C CA . ALA A 1 238 ? 7.496 17.833 9.393 1.00 88.44 238 ALA A CA 1
ATOM 1897 C C . ALA A 1 238 ? 6.480 18.855 9.943 1.00 88.44 238 ALA A C 1
ATOM 1899 O O . ALA A 1 238 ? 6.862 19.931 10.398 1.00 88.44 238 ALA A O 1
ATOM 1900 N N . PRO A 1 239 ? 5.167 18.552 9.993 1.00 89.06 239 PRO A N 1
ATOM 1901 C CA . PRO A 1 239 ? 4.548 17.228 9.896 1.00 89.06 239 PRO A CA 1
ATOM 1902 C C . PRO A 1 239 ? 4.160 16.783 8.469 1.00 89.06 239 PRO A C 1
ATOM 1904 O O . PRO A 1 239 ? 3.349 15.873 8.338 1.00 89.06 239 PRO A O 1
ATOM 1907 N N . GLY A 1 240 ? 4.686 17.399 7.405 1.00 92.44 240 GLY A N 1
ATOM 1908 C CA . GLY A 1 240 ? 4.563 16.890 6.030 1.00 92.44 240 GLY A CA 1
ATOM 1909 C C . GLY A 1 240 ? 3.449 17.496 5.175 1.00 92.44 240 GLY A C 1
ATOM 1910 O O . GLY A 1 240 ? 3.206 17.037 4.061 1.00 92.44 240 GLY A O 1
ATOM 1911 N N . ASN A 1 241 ? 2.741 18.528 5.646 1.00 94.06 241 ASN A N 1
ATOM 1912 C CA . ASN A 1 241 ? 1.641 19.134 4.880 1.00 94.06 241 ASN A CA 1
ATOM 1913 C C . ASN A 1 241 ? 2.124 19.887 3.625 1.00 94.06 241 ASN A C 1
ATOM 1915 O O . ASN A 1 241 ? 1.475 19.829 2.581 1.00 94.06 241 ASN A O 1
ATOM 1919 N N . LYS A 1 242 ? 3.257 20.595 3.713 1.00 95.31 242 LYS A N 1
ATOM 1920 C CA . LYS A 1 242 ? 3.866 21.287 2.564 1.00 95.31 242 LYS A CA 1
ATOM 1921 C C . LYS A 1 242 ? 4.566 20.292 1.647 1.00 95.31 242 LYS A C 1
ATOM 1923 O O . LYS A 1 242 ? 4.319 20.308 0.447 1.00 95.31 242 LYS A O 1
ATOM 1928 N N . THR A 1 243 ? 5.300 19.349 2.228 1.00 97.50 243 THR A N 1
ATOM 1929 C CA . THR A 1 243 ? 5.933 18.225 1.530 1.00 97.50 243 THR A CA 1
ATOM 1930 C C . THR A 1 243 ? 4.927 17.413 0.712 1.00 97.50 243 THR A C 1
ATOM 1932 O O . THR A 1 243 ? 5.148 17.149 -0.464 1.00 97.50 243 THR A O 1
ATOM 1935 N N . SER A 1 244 ? 3.765 17.088 1.288 1.00 97.06 244 SER A N 1
ATOM 1936 C CA . SER A 1 244 ? 2.690 16.403 0.560 1.00 97.06 244 SER A CA 1
ATOM 1937 C C . SER A 1 244 ? 2.029 17.257 -0.512 1.00 97.06 244 SER A C 1
ATOM 1939 O O . SER A 1 244 ? 1.450 16.721 -1.454 1.00 97.06 244 SER A O 1
ATOM 1941 N N . HIS A 1 245 ? 2.090 18.582 -0.390 1.00 96.56 245 HIS A N 1
ATOM 1942 C CA . HIS A 1 245 ? 1.622 19.471 -1.442 1.00 96.56 245 HIS A CA 1
ATOM 1943 C C . HIS A 1 245 ? 2.623 19.534 -2.599 1.00 96.56 245 HIS A C 1
ATOM 1945 O O . HIS A 1 245 ? 2.208 19.428 -3.747 1.00 96.56 245 HIS A O 1
ATOM 1951 N N . LEU A 1 246 ? 3.924 19.608 -2.304 1.00 97.25 246 LEU A N 1
ATOM 1952 C CA . LEU A 1 246 ? 4.988 19.504 -3.305 1.00 97.25 246 LEU A CA 1
ATOM 1953 C C . LEU A 1 246 ? 4.890 18.187 -4.083 1.00 97.25 246 LEU A C 1
ATOM 1955 O O . LEU A 1 246 ? 4.887 18.212 -5.310 1.00 97.25 246 LEU A O 1
ATOM 1959 N N . ALA A 1 247 ? 4.706 17.062 -3.387 1.00 97.19 247 ALA A N 1
ATOM 1960 C CA . ALA A 1 247 ? 4.507 15.762 -4.026 1.00 97.19 247 ALA A CA 1
ATOM 1961 C C . ALA A 1 247 ? 3.280 15.757 -4.951 1.00 97.19 247 ALA A C 1
ATOM 1963 O O . ALA A 1 247 ? 3.363 15.302 -6.089 1.00 97.19 247 ALA A O 1
ATOM 1964 N N . ALA A 1 248 ? 2.157 16.329 -4.504 1.00 95.44 248 ALA A N 1
ATOM 1965 C CA . ALA A 1 248 ? 0.948 16.445 -5.316 1.00 95.44 248 ALA A CA 1
ATOM 1966 C C . ALA A 1 248 ? 1.154 17.311 -6.576 1.00 95.44 248 ALA A C 1
ATOM 1968 O O . ALA A 1 248 ? 0.725 16.918 -7.661 1.00 95.44 248 ALA A O 1
ATOM 1969 N N . ILE A 1 249 ? 1.854 18.445 -6.459 1.00 94.69 249 ILE A N 1
ATOM 1970 C CA . ILE A 1 249 ? 2.200 19.328 -7.589 1.00 94.69 249 ILE A CA 1
ATOM 1971 C C . ILE A 1 249 ? 3.109 18.604 -8.591 1.00 94.69 249 ILE A C 1
ATOM 1973 O O . ILE A 1 249 ? 2.879 18.650 -9.799 1.00 94.69 249 ILE A O 1
ATOM 1977 N N . MET A 1 250 ? 4.094 17.861 -8.086 1.00 95.38 250 MET A N 1
ATOM 1978 C CA . MET A 1 250 ? 5.021 17.060 -8.890 1.00 95.38 250 MET A CA 1
ATOM 1979 C C . MET A 1 250 ? 4.396 15.768 -9.430 1.00 95.38 250 MET A C 1
ATOM 1981 O O . MET A 1 250 ? 5.077 15.007 -10.121 1.00 95.38 250 MET A O 1
ATOM 1985 N N . LYS A 1 251 ? 3.115 15.505 -9.134 1.00 95.69 251 LYS A N 1
ATOM 1986 C CA . LYS A 1 251 ? 2.397 14.272 -9.492 1.00 95.69 251 LYS A CA 1
ATOM 1987 C C . LYS A 1 251 ? 3.124 13.010 -9.007 1.00 95.69 251 LYS A C 1
ATOM 1989 O O . LYS A 1 251 ? 3.165 12.016 -9.727 1.00 95.69 251 LYS A O 1
ATOM 1994 N N . ASP A 1 252 ? 3.733 13.100 -7.824 1.00 95.38 252 ASP A N 1
ATOM 1995 C CA . ASP A 1 252 ? 4.559 12.071 -7.178 1.00 95.38 252 ASP A CA 1
ATOM 1996 C C . ASP A 1 252 ? 5.724 11.569 -8.059 1.00 95.38 252 ASP A C 1
ATOM 1998 O O . ASP A 1 252 ? 6.129 10.412 -7.995 1.00 95.38 252 ASP A O 1
ATOM 2002 N N . LYS A 1 253 ? 6.270 12.443 -8.919 1.00 95.31 253 LYS A N 1
ATOM 2003 C CA . LYS A 1 253 ? 7.422 12.154 -9.789 1.00 95.31 253 LYS A CA 1
ATOM 2004 C C . LYS A 1 253 ? 8.618 13.019 -9.423 1.00 95.31 253 LYS A C 1
ATOM 2006 O O . LYS A 1 253 ? 8.483 14.233 -9.295 1.00 95.31 253 LYS A O 1
ATOM 2011 N N . GLY A 1 254 ? 9.806 12.423 -9.388 1.00 95.88 254 GLY A N 1
ATOM 2012 C CA . GLY A 1 254 ? 11.049 13.100 -9.012 1.00 95.88 254 GLY A CA 1
ATOM 2013 C C . GLY A 1 254 ? 11.470 12.725 -7.598 1.00 95.88 254 GLY A C 1
ATOM 2014 O O . GLY A 1 254 ? 11.153 11.633 -7.132 1.00 95.88 254 GLY A O 1
ATOM 2015 N N . ILE A 1 255 ? 12.202 13.610 -6.922 1.00 97.75 255 ILE A N 1
ATOM 2016 C CA . ILE A 1 255 ? 12.693 13.364 -5.561 1.00 97.75 255 ILE A CA 1
ATOM 2017 C C . ILE A 1 255 ? 12.457 14.602 -4.700 1.00 97.75 255 ILE A C 1
ATOM 2019 O O . ILE A 1 255 ? 12.860 15.697 -5.071 1.00 97.75 255 ILE A O 1
ATOM 2023 N N . ILE A 1 256 ? 11.868 14.429 -3.521 1.00 98.25 256 ILE A N 1
ATOM 2024 C CA . ILE A 1 256 ? 11.774 15.461 -2.486 1.00 98.25 256 ILE A CA 1
ATOM 2025 C C . ILE A 1 256 ? 12.600 14.999 -1.288 1.00 98.25 256 ILE A C 1
ATOM 2027 O O . ILE A 1 256 ? 12.212 14.062 -0.598 1.00 98.25 256 ILE A O 1
ATOM 2031 N N . TYR A 1 257 ? 13.726 15.642 -1.010 1.00 98.06 257 TYR A N 1
ATOM 2032 C CA . TYR A 1 257 ? 14.472 15.406 0.224 1.00 98.06 257 TYR A CA 1
ATOM 2033 C C . TYR A 1 257 ? 13.826 16.212 1.353 1.00 98.06 257 TYR A C 1
ATOM 2035 O O . TYR A 1 257 ? 13.874 17.441 1.340 1.00 98.06 257 TYR A O 1
ATOM 2043 N N . ALA A 1 258 ? 13.188 15.528 2.300 1.00 97.62 258 ALA A N 1
ATOM 2044 C CA . ALA A 1 258 ? 12.402 16.155 3.360 1.00 97.62 258 ALA A CA 1
ATOM 2045 C C . ALA A 1 258 ? 13.108 16.012 4.710 1.00 97.62 258 ALA A C 1
ATOM 2047 O O . ALA A 1 258 ? 13.199 14.905 5.243 1.00 97.62 258 ALA A O 1
ATOM 2048 N N . PHE A 1 259 ? 13.594 17.122 5.258 1.00 97.19 259 PHE A N 1
ATOM 2049 C CA . PHE A 1 259 ? 14.388 17.141 6.484 1.00 97.19 259 PHE A CA 1
ATOM 2050 C C . PHE A 1 259 ? 13.555 17.569 7.682 1.00 97.19 259 PHE A C 1
ATOM 2052 O O . PHE A 1 259 ? 12.818 18.550 7.619 1.00 97.19 259 PHE A O 1
ATOM 2059 N N . ASP A 1 260 ? 13.712 16.872 8.801 1.00 95.25 260 ASP A N 1
ATOM 2060 C CA . ASP A 1 260 ? 13.330 17.409 10.104 1.00 95.25 260 ASP A CA 1
ATOM 2061 C C . ASP A 1 260 ? 14.234 16.814 11.185 1.00 95.25 260 ASP A C 1
ATOM 2063 O O . ASP A 1 260 ? 14.612 15.644 11.117 1.00 95.25 260 ASP A O 1
ATOM 2067 N N . LYS A 1 261 ? 14.580 17.613 12.194 1.00 92.00 261 LYS A N 1
ATOM 2068 C CA . LYS A 1 261 ? 15.460 17.182 13.289 1.00 92.00 261 LYS A CA 1
ATOM 2069 C C . LYS A 1 261 ? 14.709 16.548 14.459 1.00 92.00 261 LYS A C 1
ATOM 2071 O O . LYS A 1 261 ? 15.315 15.869 15.283 1.00 92.00 261 LYS A O 1
ATOM 2076 N N . ASP A 1 262 ? 13.401 16.785 14.579 1.00 88.62 262 ASP A N 1
ATOM 2077 C CA . ASP A 1 262 ? 12.602 16.259 15.685 1.00 88.62 262 ASP A CA 1
ATOM 2078 C C . ASP A 1 262 ? 12.024 14.884 15.330 1.00 88.62 262 ASP A C 1
ATOM 2080 O O . ASP A 1 262 ? 11.158 14.764 14.465 1.00 88.62 262 ASP A O 1
ATOM 2084 N N . MET A 1 263 ? 12.444 13.842 16.054 1.00 85.44 263 MET A N 1
ATOM 2085 C CA . MET A 1 263 ? 12.019 12.460 15.795 1.00 85.44 263 MET A CA 1
ATOM 2086 C C . MET A 1 263 ? 10.495 12.260 15.859 1.00 85.44 263 MET A C 1
ATOM 2088 O O . MET A 1 263 ? 9.935 11.473 15.097 1.00 85.44 263 MET A O 1
ATOM 2092 N N . LYS A 1 264 ? 9.781 12.962 16.749 1.00 80.38 264 LYS A N 1
ATOM 2093 C CA . LYS A 1 264 ? 8.324 12.792 16.895 1.00 80.38 264 LYS A CA 1
ATOM 2094 C C . LYS A 1 264 ? 7.580 13.439 15.732 1.00 80.38 264 LYS A C 1
ATOM 2096 O O . LYS A 1 264 ? 6.631 12.852 15.198 1.00 80.38 264 LYS A O 1
ATOM 2101 N N . ARG A 1 265 ? 8.001 14.642 15.328 1.00 85.88 265 ARG A N 1
ATOM 2102 C CA . ARG A 1 265 ? 7.464 15.317 14.142 1.00 85.88 265 ARG A CA 1
ATOM 2103 C C . ARG A 1 265 ? 7.813 14.522 12.888 1.00 85.88 265 ARG A C 1
ATOM 2105 O O . ARG A 1 265 ? 6.921 14.301 12.075 1.00 85.88 265 ARG A O 1
ATOM 2112 N N . PHE A 1 266 ? 9.036 14.012 12.787 1.00 90.88 266 PHE A N 1
ATOM 2113 C CA . PHE A 1 266 ? 9.494 13.148 11.702 1.00 90.88 266 PHE A CA 1
ATOM 2114 C C . PHE A 1 266 ? 8.629 11.885 11.558 1.00 90.88 266 PHE A C 1
ATOM 2116 O O . PHE A 1 266 ? 8.099 11.626 10.479 1.00 90.88 266 PHE A O 1
ATOM 2123 N N . SER A 1 267 ? 8.359 11.159 12.651 1.00 87.81 267 SER A N 1
ATOM 2124 C CA . SER A 1 267 ? 7.427 10.018 12.632 1.00 87.81 267 SER A CA 1
ATOM 2125 C C . SER A 1 267 ? 6.016 10.414 12.189 1.00 87.81 267 SER A C 1
ATOM 2127 O O . SER A 1 267 ? 5.365 9.681 11.441 1.00 87.81 267 SER A O 1
ATOM 2129 N N . THR A 1 268 ? 5.541 11.589 12.620 1.00 88.75 268 THR A N 1
ATOM 2130 C CA . THR A 1 268 ? 4.234 12.121 12.200 1.00 88.75 268 THR A CA 1
ATOM 2131 C C . THR A 1 268 ? 4.220 12.407 10.701 1.00 88.75 268 THR A C 1
ATOM 2133 O O . THR A 1 268 ? 3.271 12.026 10.024 1.00 88.75 268 THR A O 1
ATOM 2136 N N . MET A 1 269 ? 5.278 13.024 10.174 1.00 94.81 269 MET A N 1
ATOM 2137 C CA . MET A 1 269 ? 5.443 13.278 8.746 1.00 94.81 269 MET A CA 1
ATOM 2138 C C . MET A 1 269 ? 5.424 11.982 7.946 1.00 94.81 269 MET A C 1
ATOM 2140 O O . MET A 1 269 ? 4.626 11.874 7.023 1.00 94.81 269 MET A O 1
ATOM 2144 N N . ASN A 1 270 ? 6.211 10.979 8.334 1.00 93.50 270 ASN A N 1
ATOM 2145 C CA . ASN A 1 270 ? 6.233 9.690 7.638 1.00 93.50 270 ASN A CA 1
ATOM 2146 C C . ASN A 1 270 ? 4.850 9.030 7.630 1.00 93.50 270 ASN A C 1
ATOM 2148 O O . ASN A 1 270 ? 4.399 8.556 6.591 1.00 93.50 270 ASN A O 1
ATOM 2152 N N . THR A 1 271 ? 4.138 9.086 8.759 1.00 92.38 271 THR A N 1
ATOM 2153 C CA . THR A 1 271 ? 2.759 8.584 8.854 1.00 92.38 271 THR A CA 1
ATOM 2154 C C . THR A 1 271 ? 1.822 9.340 7.908 1.00 92.38 271 THR A C 1
ATOM 2156 O O . THR A 1 271 ? 1.028 8.728 7.201 1.00 92.38 271 THR A O 1
ATOM 2159 N N . GLN A 1 272 ? 1.914 10.671 7.864 1.00 91.62 272 GLN A N 1
ATOM 2160 C CA . GLN A 1 272 ? 1.048 11.515 7.035 1.00 91.62 272 GLN A CA 1
ATOM 2161 C C . GLN A 1 272 ? 1.351 11.372 5.538 1.00 91.62 272 GLN A C 1
ATOM 2163 O O . GLN A 1 272 ? 0.418 11.331 4.740 1.00 91.62 272 GLN A O 1
ATOM 2168 N N . LEU A 1 273 ? 2.625 11.257 5.156 1.00 95.44 273 LEU A N 1
ATOM 2169 C CA . LEU A 1 273 ? 3.052 11.033 3.772 1.00 95.44 273 LEU A CA 1
ATOM 2170 C C . LEU A 1 273 ? 2.628 9.647 3.277 1.00 95.44 273 LEU A C 1
ATOM 2172 O O . LEU A 1 273 ? 2.041 9.540 2.201 1.00 95.44 273 LEU A O 1
ATOM 2176 N N . MET A 1 274 ? 2.820 8.611 4.100 1.00 94.25 274 MET A N 1
ATOM 2177 C CA . MET A 1 274 ? 2.337 7.256 3.818 1.00 94.25 274 MET A CA 1
ATOM 2178 C C . MET A 1 274 ? 0.812 7.243 3.664 1.00 94.25 274 MET A C 1
ATOM 2180 O O . MET A 1 274 ? 0.282 6.733 2.679 1.00 94.25 274 MET A O 1
ATOM 2184 N N . LYS A 1 275 ? 0.090 7.885 4.592 1.00 92.75 275 LYS A N 1
ATOM 2185 C CA . LYS A 1 275 ? -1.369 8.031 4.531 1.00 92.75 275 LYS A CA 1
ATOM 2186 C C . LYS A 1 275 ? -1.819 8.763 3.264 1.00 92.75 275 LYS A C 1
ATOM 2188 O O . LYS A 1 275 ? -2.819 8.376 2.661 1.00 92.75 275 LYS A O 1
ATOM 2193 N N . ALA A 1 276 ? -1.088 9.787 2.834 1.00 91.94 276 ALA A N 1
ATOM 2194 C CA . ALA A 1 276 ? -1.348 10.513 1.594 1.00 91.94 276 ALA A CA 1
ATOM 2195 C C . ALA A 1 276 ? -0.955 9.729 0.323 1.00 91.94 276 ALA A C 1
ATOM 2197 O O . ALA A 1 276 ? -1.333 10.150 -0.767 1.00 91.94 276 ALA A O 1
ATOM 2198 N N . GLY A 1 277 ? -0.285 8.577 0.441 1.00 94.19 277 GLY A N 1
ATOM 2199 C CA . GLY A 1 277 ? 0.117 7.741 -0.695 1.00 94.19 277 GLY A CA 1
ATOM 2200 C C . GLY A 1 277 ? 1.261 8.337 -1.513 1.00 94.19 277 GLY A C 1
ATOM 2201 O O . GLY A 1 277 ? 1.234 8.246 -2.732 1.00 94.19 277 GLY A O 1
ATOM 2202 N N . ILE A 1 278 ? 2.213 8.996 -0.851 1.00 95.94 278 ILE A N 1
ATOM 2203 C CA . ILE A 1 278 ? 3.344 9.678 -1.492 1.00 95.94 278 ILE A CA 1
ATOM 2204 C C . ILE A 1 278 ? 4.579 8.784 -1.469 1.00 95.94 278 ILE A C 1
ATOM 2206 O O . ILE A 1 278 ? 4.946 8.276 -0.406 1.00 95.94 278 ILE A O 1
ATOM 2210 N N . SER A 1 279 ? 5.249 8.658 -2.613 1.00 93.75 279 SER A N 1
ATOM 2211 C CA . SER A 1 279 ? 6.447 7.832 -2.788 1.00 93.75 279 SER A CA 1
ATOM 2212 C C . SER A 1 279 ? 7.693 8.631 -3.182 1.00 93.75 279 SER A C 1
ATOM 2214 O O . SER A 1 279 ? 8.811 8.201 -2.900 1.00 93.75 279 SER A O 1
ATOM 2216 N N . CYS A 1 280 ? 7.542 9.828 -3.759 1.00 95.88 280 CYS A N 1
ATOM 2217 C CA . CYS A 1 280 ? 8.674 10.617 -4.249 1.00 95.88 280 CYS A CA 1
ATOM 2218 C C . CYS A 1 280 ? 9.468 11.328 -3.139 1.00 95.88 280 CYS A C 1
ATOM 2220 O O . CYS A 1 280 ? 10.430 12.042 -3.425 1.00 95.88 280 CYS A O 1
ATOM 2222 N N . VAL A 1 281 ? 9.074 11.185 -1.870 1.00 97.56 281 VAL A N 1
ATOM 2223 C CA . VAL A 1 281 ? 9.738 11.828 -0.731 1.00 97.56 281 VAL A CA 1
ATOM 2224 C C . VAL A 1 281 ? 10.789 10.894 -0.134 1.00 97.56 281 VAL A C 1
ATOM 2226 O O . VAL A 1 281 ? 10.488 9.771 0.253 1.00 97.56 281 VAL A O 1
ATOM 2229 N N . LYS A 1 282 ? 12.017 11.393 0.010 1.00 97.00 282 LYS A N 1
ATOM 2230 C CA . LYS A 1 282 ? 13.099 10.797 0.796 1.00 97.00 282 LYS A CA 1
ATOM 2231 C C . LYS A 1 282 ? 13.162 11.510 2.151 1.00 97.00 282 LYS A C 1
ATOM 2233 O O . LYS A 1 282 ? 13.815 12.554 2.251 1.00 97.00 282 LYS A O 1
ATOM 2238 N N . PRO A 1 283 ? 12.454 11.011 3.180 1.00 95.44 283 PRO A N 1
ATOM 2239 C CA . PRO A 1 283 ? 12.477 11.626 4.496 1.00 95.44 283 PRO A CA 1
ATOM 2240 C C . PRO A 1 283 ? 13.839 11.387 5.155 1.00 95.44 283 PRO A C 1
ATOM 2242 O O . PRO A 1 283 ? 14.339 10.262 5.184 1.00 95.44 283 PRO A O 1
ATOM 2245 N N . LYS A 1 284 ? 14.439 12.441 5.705 1.00 95.69 284 LYS A N 1
ATOM 2246 C CA . LYS A 1 284 ? 15.714 12.385 6.418 1.00 95.69 284 LYS A CA 1
ATOM 2247 C C . LYS A 1 284 ? 15.592 13.016 7.805 1.00 95.69 284 LYS A C 1
ATOM 2249 O O . LYS A 1 284 ? 15.246 14.187 7.942 1.00 95.69 284 LYS A O 1
ATOM 2254 N N . LEU A 1 285 ? 15.882 12.217 8.830 1.00 95.38 285 LEU A N 1
ATOM 2255 C CA . LEU A 1 285 ? 16.013 12.698 10.200 1.00 95.38 285 LEU A CA 1
ATOM 2256 C C . LEU A 1 285 ? 17.394 13.343 10.351 1.00 95.38 285 LEU A C 1
ATOM 2258 O O . LEU A 1 285 ? 18.404 12.650 10.228 1.00 95.38 285 LEU A O 1
ATOM 2262 N N . GLY A 1 286 ? 17.442 14.649 10.590 1.00 92.50 286 GLY A N 1
ATOM 2263 C CA . GLY A 1 286 ? 18.698 15.392 10.718 1.00 92.50 286 GLY A CA 1
ATOM 2264 C C . GLY A 1 286 ? 18.513 16.901 10.588 1.00 92.50 286 GLY A C 1
ATOM 2265 O O . GLY A 1 286 ? 17.440 17.372 10.205 1.00 92.50 286 GLY A O 1
ATOM 2266 N N . ASP A 1 287 ? 19.554 17.663 10.925 1.00 93.44 287 ASP A N 1
ATOM 2267 C CA . ASP A 1 287 ? 19.567 19.113 10.728 1.00 93.44 287 ASP A CA 1
ATOM 2268 C C . ASP A 1 287 ? 19.980 19.443 9.286 1.00 93.44 287 ASP A C 1
ATOM 2270 O O . ASP A 1 287 ? 21.058 19.070 8.831 1.00 93.44 287 ASP A O 1
ATOM 2274 N N . PHE A 1 288 ? 19.129 20.168 8.556 1.00 96.50 288 PHE A N 1
ATOM 2275 C CA . PHE A 1 288 ? 19.420 20.603 7.188 1.00 96.50 288 PHE A CA 1
ATOM 2276 C C . PHE A 1 288 ? 20.712 21.438 7.088 1.00 96.50 288 PHE A C 1
ATOM 2278 O O . PHE A 1 288 ? 21.384 21.417 6.056 1.00 96.50 288 PHE A O 1
ATOM 2285 N N . LEU A 1 289 ? 21.092 22.155 8.151 1.00 95.56 289 LEU A N 1
ATOM 2286 C CA . LEU A 1 289 ? 22.322 22.951 8.165 1.00 95.56 289 LEU A CA 1
ATOM 2287 C C . LEU A 1 289 ? 23.596 22.093 8.084 1.00 95.56 289 LEU A C 1
ATOM 2289 O O . LEU A 1 289 ? 24.620 22.589 7.607 1.00 95.56 289 LEU A O 1
ATOM 2293 N N . GLU A 1 290 ? 23.524 20.825 8.497 1.00 95.00 290 GLU A N 1
ATOM 2294 C CA . GLU A 1 290 ? 24.642 19.872 8.484 1.00 95.00 290 GLU A CA 1
ATOM 2295 C C . GLU A 1 290 ? 24.844 19.200 7.116 1.00 95.00 290 GLU A C 1
ATOM 2297 O O . GLU A 1 290 ? 25.870 18.562 6.889 1.00 95.00 290 GLU A O 1
ATOM 2302 N N . GLU A 1 291 ? 23.908 19.354 6.173 1.00 92.81 291 GLU A N 1
ATOM 2303 C CA . GLU A 1 291 ? 24.041 18.757 4.842 1.00 92.81 291 GLU A CA 1
ATOM 2304 C C . GLU A 1 291 ? 25.095 19.463 3.998 1.00 92.81 291 GLU A C 1
ATOM 2306 O O . GLU A 1 291 ? 25.124 20.686 3.940 1.00 92.81 291 GLU A O 1
ATOM 2311 N N . ASP A 1 292 ? 25.918 18.718 3.266 1.00 94.56 292 ASP A N 1
ATOM 2312 C CA . ASP A 1 292 ? 26.816 19.302 2.271 1.00 94.56 292 ASP A CA 1
ATOM 2313 C C . ASP A 1 292 ? 26.054 19.599 0.958 1.00 94.56 292 ASP A C 1
ATOM 2315 O O . ASP A 1 292 ? 25.589 18.656 0.311 1.00 94.56 292 ASP A O 1
ATOM 2319 N N . PRO A 1 293 ? 25.919 20.871 0.525 1.00 93.56 293 PRO A N 1
ATOM 2320 C CA . PRO A 1 293 ? 25.269 21.223 -0.738 1.00 93.56 293 PRO A CA 1
ATOM 2321 C C . PRO A 1 293 ? 25.979 20.654 -1.975 1.00 93.56 293 PRO A C 1
ATOM 2323 O O . PRO A 1 293 ? 25.344 20.509 -3.022 1.00 93.56 293 PRO A O 1
ATOM 2326 N N . ALA A 1 294 ? 27.277 20.341 -1.872 1.00 92.06 294 ALA A N 1
ATOM 2327 C CA . ALA A 1 294 ? 28.081 19.790 -2.961 1.00 92.06 294 ALA A CA 1
ATOM 2328 C C . ALA A 1 294 ? 27.979 18.258 -3.088 1.00 92.06 294 ALA A C 1
ATOM 2330 O O . ALA A 1 294 ? 28.516 17.685 -4.042 1.00 92.06 294 ALA A O 1
ATOM 2331 N N . ASP A 1 295 ? 27.279 17.581 -2.170 1.00 93.94 295 ASP A N 1
ATOM 2332 C CA . ASP A 1 295 ? 27.096 16.132 -2.221 1.00 93.94 295 ASP A CA 1
ATOM 2333 C C . ASP A 1 295 ? 26.423 15.706 -3.540 1.00 93.94 295 ASP A C 1
ATOM 2335 O O . ASP A 1 295 ? 25.408 16.267 -3.975 1.00 93.94 295 ASP A O 1
ATOM 2339 N N . LYS A 1 296 ? 26.970 14.661 -4.178 1.00 91.31 296 LYS A N 1
ATOM 2340 C CA . LYS A 1 296 ? 26.505 14.138 -5.472 1.00 91.31 296 LYS A CA 1
ATOM 2341 C C . LYS A 1 296 ? 25.004 13.839 -5.491 1.00 91.31 296 LYS A C 1
ATOM 2343 O O . LYS A 1 296 ? 24.380 14.020 -6.540 1.00 91.31 296 LYS A O 1
ATOM 2348 N N . LYS A 1 297 ? 24.389 13.444 -4.368 1.00 92.75 297 LYS A N 1
ATOM 2349 C CA . LYS A 1 297 ? 22.934 13.176 -4.307 1.00 92.75 297 LYS A CA 1
ATOM 2350 C C . LYS A 1 297 ? 22.071 14.428 -4.539 1.00 92.75 297 LYS A C 1
ATOM 2352 O O . LYS A 1 297 ? 20.926 14.308 -4.988 1.00 92.75 297 LYS A O 1
ATOM 2357 N N . TYR A 1 298 ? 22.608 15.619 -4.262 1.00 95.12 298 TYR A N 1
ATOM 2358 C CA . TYR A 1 298 ? 21.922 16.901 -4.435 1.00 95.12 298 TYR A CA 1
ATOM 2359 C C . TYR A 1 298 ? 22.274 17.608 -5.746 1.00 95.12 298 TYR A C 1
ATOM 2361 O O . TYR A 1 298 ? 21.708 18.654 -6.047 1.00 95.12 298 TYR A O 1
ATOM 2369 N N . SER A 1 299 ? 23.124 17.003 -6.581 1.00 91.88 299 SER A N 1
ATOM 2370 C CA . SER A 1 299 ? 23.602 17.569 -7.853 1.00 91.88 299 SER A CA 1
ATOM 2371 C C . SER A 1 299 ? 22.512 17.935 -8.871 1.00 91.88 299 SER A C 1
ATOM 2373 O O . SER A 1 299 ? 22.802 18.628 -9.846 1.00 91.88 299 SER A O 1
ATOM 2375 N N . ASN A 1 300 ? 21.273 17.480 -8.667 1.00 94.81 300 ASN A N 1
ATOM 2376 C CA . ASN A 1 300 ? 20.116 17.776 -9.515 1.00 94.81 300 ASN A CA 1
ATOM 2377 C C . ASN A 1 300 ? 19.036 18.617 -8.812 1.00 94.81 300 ASN A C 1
ATOM 2379 O O . ASN A 1 300 ? 17.996 18.873 -9.415 1.00 94.81 300 ASN A O 1
ATOM 2383 N N . VAL A 1 301 ? 19.250 19.032 -7.557 1.00 97.38 301 VAL A N 1
ATOM 2384 C CA . VAL A 1 301 ? 18.296 19.861 -6.805 1.00 97.38 301 VAL A CA 1
ATOM 2385 C C . VAL A 1 301 ? 18.234 21.254 -7.418 1.00 97.38 301 VAL A C 1
ATOM 2387 O O . VAL A 1 301 ? 19.238 21.960 -7.461 1.00 97.38 301 VAL A O 1
ATOM 2390 N N . LYS A 1 302 ? 17.032 21.637 -7.859 1.00 96.56 302 LYS A N 1
ATOM 2391 C CA . LYS A 1 302 ? 16.749 22.942 -8.479 1.00 96.56 302 LYS A CA 1
ATOM 2392 C C . LYS A 1 302 ? 15.768 23.797 -7.683 1.00 96.56 302 LYS A C 1
ATOM 2394 O O . LYS A 1 302 ? 15.769 25.016 -7.815 1.00 96.56 302 LYS A O 1
ATOM 2399 N N . TYR A 1 303 ? 14.943 23.170 -6.847 1.00 98.31 303 TYR A N 1
ATOM 2400 C CA . TYR A 1 303 ? 13.869 23.840 -6.117 1.00 98.31 303 TYR A CA 1
ATOM 2401 C C . TYR A 1 303 ? 14.002 23.562 -4.624 1.00 98.31 303 TYR A C 1
ATOM 2403 O O . TYR A 1 303 ? 14.191 22.413 -4.227 1.00 98.31 303 TYR A O 1
ATOM 2411 N N . ILE A 1 304 ? 13.891 24.588 -3.784 1.00 98.38 304 ILE A N 1
ATOM 2412 C CA . ILE A 1 304 ? 13.988 24.418 -2.329 1.00 98.38 304 ILE A CA 1
ATOM 2413 C C . ILE A 1 304 ? 12.861 25.176 -1.628 1.00 98.38 304 ILE A C 1
ATOM 2415 O O . ILE A 1 304 ? 12.559 26.324 -1.947 1.00 98.38 304 ILE A O 1
ATOM 2419 N N . LEU A 1 305 ? 12.232 24.515 -0.661 1.00 98.06 305 LEU A N 1
ATOM 2420 C CA . LEU A 1 305 ? 11.228 25.079 0.225 1.00 98.06 305 LEU A CA 1
ATOM 2421 C C . LEU A 1 305 ? 11.809 25.218 1.638 1.00 98.06 305 LEU A C 1
ATOM 2423 O O . LEU A 1 305 ? 12.178 24.230 2.275 1.00 98.06 305 LEU A O 1
ATOM 2427 N N . CYS A 1 306 ? 11.855 26.448 2.138 1.00 95.81 306 CYS A N 1
ATOM 2428 C CA . CYS A 1 306 ? 12.304 26.783 3.481 1.00 95.81 306 CYS A CA 1
ATOM 2429 C C . CYS A 1 306 ? 11.107 27.227 4.331 1.00 95.81 306 CYS A C 1
ATOM 2431 O O . CYS A 1 306 ? 10.673 28.372 4.237 1.00 95.81 306 CYS A O 1
ATOM 2433 N N . ASP A 1 307 ? 10.619 26.339 5.201 1.00 92.00 307 ASP A N 1
ATOM 2434 C CA . ASP A 1 307 ? 9.591 26.640 6.212 1.00 92.00 307 ASP A CA 1
ATOM 2435 C C . ASP A 1 307 ? 10.142 26.455 7.642 1.00 92.00 307 ASP A C 1
ATOM 2437 O O . ASP A 1 307 ? 9.750 25.529 8.358 1.00 92.00 307 ASP A O 1
ATOM 2441 N N . PRO A 1 308 ? 11.138 27.260 8.055 1.00 89.38 308 PRO A N 1
ATOM 2442 C CA . PRO A 1 308 ? 11.822 27.079 9.329 1.00 89.38 308 PRO A CA 1
ATOM 2443 C C . PRO A 1 308 ? 10.921 27.340 10.541 1.00 89.38 308 PRO A C 1
ATOM 2445 O O . PRO A 1 308 ? 9.838 27.920 10.468 1.00 89.38 308 PRO A O 1
ATOM 2448 N N . SER A 1 309 ? 11.418 26.939 11.714 1.00 83.44 309 SER A N 1
ATOM 2449 C CA . SER A 1 309 ? 10.752 27.253 12.980 1.00 83.44 309 SER A CA 1
ATOM 2450 C C . SER A 1 309 ? 10.591 28.768 13.153 1.00 83.44 309 SER A C 1
ATOM 2452 O O . SER A 1 309 ? 11.547 29.529 13.003 1.00 83.44 309 SER A O 1
ATOM 2454 N N . CYS A 1 310 ? 9.367 29.178 13.483 1.00 81.38 310 CYS A N 1
ATOM 2455 C CA . CYS A 1 310 ? 8.941 30.567 13.615 1.00 81.38 310 CYS A CA 1
ATOM 2456 C C . CYS A 1 310 ? 8.297 30.798 14.996 1.00 81.38 310 CYS A C 1
ATOM 2458 O O . CYS A 1 310 ? 7.985 29.838 15.714 1.00 81.38 310 CYS A O 1
ATOM 2460 N N . SER A 1 311 ? 8.058 32.053 15.375 1.00 73.81 311 SER A N 1
ATOM 2461 C CA . SER A 1 311 ? 7.334 32.393 16.614 1.00 73.81 311 SER A CA 1
ATOM 2462 C C . SER A 1 311 ? 5.920 31.794 16.694 1.00 73.81 311 SER A C 1
ATOM 2464 O O . SER A 1 311 ? 5.433 31.495 17.783 1.00 73.81 311 SER A O 1
ATOM 2466 N N . GLY A 1 312 ? 5.279 31.570 15.545 1.00 65.62 312 GLY A N 1
ATOM 2467 C CA . GLY A 1 312 ? 3.924 31.035 15.415 1.00 65.62 312 GLY A CA 1
ATOM 2468 C C . GLY A 1 312 ? 2.837 32.076 15.674 1.00 65.62 312 GLY A C 1
ATOM 2469 O O . GLY A 1 312 ? 1.678 31.698 15.840 1.00 65.62 312 GLY A O 1
ATOM 2470 N N . SER A 1 313 ? 3.203 33.362 15.711 1.00 65.75 313 SER A N 1
ATOM 2471 C CA . SER A 1 313 ? 2.333 34.491 16.065 1.00 65.75 313 SER A CA 1
ATOM 2472 C C . SER A 1 313 ? 1.157 34.708 15.107 1.00 65.75 313 SER A C 1
ATOM 2474 O O . SER A 1 313 ? 0.167 35.320 15.491 1.00 65.75 313 SER A O 1
ATOM 2476 N N . GLY A 1 314 ? 1.215 34.168 13.887 1.00 55.28 314 GLY A N 1
ATOM 2477 C CA . GLY A 1 314 ? 0.105 34.186 12.932 1.00 55.28 314 GLY A CA 1
ATOM 2478 C C . GLY A 1 314 ? -0.921 33.056 13.107 1.00 55.28 314 GLY A C 1
ATOM 2479 O O . GLY A 1 314 ? -1.920 33.029 12.388 1.00 55.28 314 GLY A O 1
ATOM 2480 N N . ILE A 1 315 ? -0.710 32.099 14.024 1.00 60.88 315 ILE A N 1
ATOM 2481 C CA . ILE A 1 315 ? -1.600 30.937 14.212 1.00 60.88 315 ILE A CA 1
ATOM 2482 C C . ILE A 1 315 ? -2.665 31.239 15.279 1.00 60.88 315 ILE A C 1
ATOM 2484 O O . ILE A 1 315 ? -2.538 30.868 16.443 1.00 60.88 315 ILE A O 1
ATOM 2488 N N . VAL A 1 316 ? -3.782 31.817 14.841 1.00 51.94 316 VAL A N 1
ATOM 2489 C CA . VAL A 1 316 ? -4.923 32.259 15.676 1.00 51.94 316 VAL A CA 1
ATOM 2490 C C . VAL A 1 316 ? -5.621 31.117 16.455 1.00 51.94 316 VAL A C 1
ATOM 2492 O O . VAL A 1 316 ? -6.398 31.353 17.375 1.00 51.94 316 VAL A O 1
ATOM 2495 N N . SER A 1 317 ? -5.380 29.844 16.110 1.00 44.88 317 SER A N 1
ATOM 2496 C CA . SER A 1 317 ? -6.035 28.685 16.747 1.00 44.88 317 SER A CA 1
ATOM 2497 C C . SER A 1 317 ? -5.265 28.066 17.918 1.00 44.88 317 SER A C 1
ATOM 2499 O O . SER A 1 317 ? -5.756 27.114 18.535 1.00 44.88 317 SER A O 1
ATOM 2501 N N . ARG A 1 318 ? -4.039 28.517 18.203 1.00 46.22 318 ARG A N 1
ATOM 2502 C CA . ARG A 1 318 ? -3.291 28.022 19.362 1.00 46.22 318 ARG A CA 1
ATOM 2503 C C . ARG A 1 318 ? -3.723 28.823 20.586 1.00 46.22 318 ARG A C 1
ATOM 2505 O O . ARG A 1 318 ? -3.539 30.028 20.640 1.00 46.22 318 ARG A O 1
ATOM 2512 N N . MET A 1 319 ? -4.240 28.133 21.605 1.00 44.03 319 MET A N 1
ATOM 2513 C CA . MET A 1 319 ? -4.491 28.715 22.936 1.00 44.03 319 MET A CA 1
ATOM 2514 C C . MET A 1 319 ? -3.214 29.218 23.637 1.00 44.03 319 MET A C 1
ATOM 2516 O O . MET A 1 319 ? -3.286 29.631 24.789 1.00 44.03 319 MET A O 1
ATOM 2520 N N . ASP A 1 320 ? -2.068 29.195 2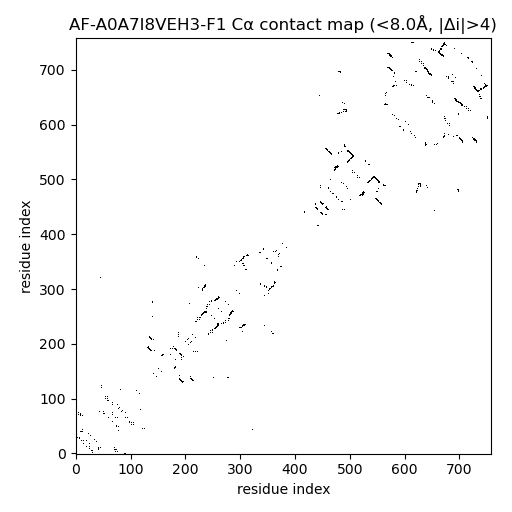2.953 1.00 41.81 320 ASP A N 1
ATOM 2521 C CA . ASP A 1 320 ? -0.787 29.739 23.397 1.00 41.81 320 ASP A CA 1
ATOM 2522 C C . ASP A 1 320 ? -0.865 31.264 23.638 1.00 41.81 320 ASP A C 1
ATOM 2524 O O . ASP A 1 320 ? -0.078 31.806 24.410 1.00 41.81 320 ASP A O 1
ATOM 2528 N N . GLU A 1 321 ? -1.859 31.961 23.066 1.00 42.69 321 GLU A N 1
ATOM 2529 C CA . GLU A 1 321 ? -2.167 33.360 23.415 1.00 42.69 321 GLU A CA 1
ATOM 2530 C C . GLU A 1 321 ? -2.569 33.533 24.894 1.00 42.69 321 GLU A C 1
ATOM 2532 O O . GLU A 1 321 ? -2.342 34.593 25.468 1.00 42.69 321 GLU A O 1
ATOM 2537 N N . LEU A 1 322 ? -3.123 32.498 25.541 1.00 41.66 322 LEU A N 1
ATOM 2538 C CA . LEU A 1 322 ? -3.549 32.542 26.950 1.00 41.66 322 LEU A CA 1
ATOM 2539 C C . LEU A 1 322 ? -2.417 32.206 27.940 1.00 41.66 322 LEU A C 1
ATOM 2541 O O . LEU A 1 322 ? -2.621 32.312 29.151 1.00 41.66 322 LEU A O 1
ATOM 2545 N N . THR A 1 323 ? -1.250 31.765 27.452 1.00 42.25 323 THR A N 1
ATOM 2546 C CA . THR A 1 323 ? -0.098 31.354 28.280 1.00 42.25 323 THR A CA 1
ATOM 2547 C C . THR A 1 323 ? 1.060 32.353 28.277 1.00 42.25 323 THR A C 1
ATOM 2549 O O . THR A 1 323 ? 1.977 32.194 29.074 1.00 42.25 323 THR A O 1
ATOM 2552 N N . ASN A 1 324 ? 1.030 33.376 27.419 1.00 39.53 324 ASN A N 1
ATOM 2553 C CA . ASN A 1 324 ? 2.132 34.329 27.256 1.00 39.53 324 ASN A CA 1
ATOM 2554 C C . ASN A 1 324 ? 1.921 35.612 28.080 1.00 39.53 324 ASN A C 1
ATOM 2556 O O . ASN A 1 324 ? 1.782 36.698 27.520 1.00 39.53 324 ASN A O 1
ATOM 2560 N N . ASP A 1 325 ? 1.935 35.493 29.406 1.00 36.09 325 ASP A N 1
ATOM 2561 C CA . ASP A 1 325 ? 2.281 36.622 30.276 1.00 36.09 325 ASP A CA 1
ATOM 2562 C C . ASP A 1 325 ? 3.788 36.543 30.557 1.00 36.09 325 ASP A C 1
ATOM 2564 O O . ASP A 1 325 ? 4.187 35.858 31.486 1.00 36.09 325 ASP A O 1
ATOM 2568 N N . ASP A 1 326 ? 4.611 37.150 29.688 1.00 36.22 326 ASP A N 1
ATOM 2569 C CA . ASP A 1 326 ? 5.869 37.833 30.052 1.00 36.22 326 ASP A CA 1
ATOM 2570 C C . ASP A 1 326 ? 6.542 38.454 28.810 1.00 36.22 326 ASP A C 1
ATOM 2572 O O . ASP A 1 326 ? 6.920 37.785 27.847 1.00 36.22 326 ASP A O 1
ATOM 2576 N N . LYS A 1 327 ? 6.661 39.790 28.801 1.00 38.84 327 LYS A N 1
ATOM 2577 C CA . LYS A 1 327 ? 7.070 40.586 27.626 1.00 38.84 327 LYS A CA 1
ATOM 2578 C C . LYS A 1 327 ? 8.585 40.618 27.370 1.00 38.84 327 LYS A C 1
ATOM 2580 O O . LYS A 1 327 ? 8.976 40.930 26.246 1.00 38.84 327 LYS A O 1
ATOM 2585 N N . SER A 1 328 ? 9.441 40.296 28.342 1.00 35.66 328 SER A N 1
ATOM 2586 C CA . SER A 1 328 ? 10.905 40.418 28.190 1.00 35.66 328 SER A CA 1
ATOM 2587 C C . SER A 1 328 ? 11.539 39.280 27.386 1.00 35.66 328 SER A C 1
ATOM 2589 O O . SER A 1 328 ? 12.421 39.540 26.574 1.00 35.66 328 SER A O 1
ATOM 2591 N N . ASP A 1 329 ? 11.033 38.052 27.520 1.00 46.31 329 ASP A N 1
ATOM 2592 C CA . ASP A 1 329 ? 11.540 36.868 26.802 1.00 46.31 329 ASP A CA 1
ATOM 2593 C C . ASP A 1 329 ? 11.145 36.849 25.310 1.00 46.31 329 ASP A C 1
ATOM 2595 O O . ASP A 1 329 ? 11.655 36.059 24.513 1.00 46.31 329 ASP A O 1
ATOM 2599 N N . SER A 1 330 ? 10.229 37.735 24.899 1.00 65.69 330 SER A N 1
ATOM 2600 C CA . SER A 1 330 ? 9.659 37.739 23.548 1.00 65.69 330 SER A CA 1
ATOM 2601 C C . SER A 1 330 ? 10.610 38.288 22.475 1.00 65.69 330 SER A C 1
ATOM 2603 O O . SER A 1 330 ? 10.676 37.723 21.384 1.00 65.69 330 SER A O 1
ATOM 2605 N N . LYS A 1 331 ? 11.387 39.343 22.769 1.00 73.31 331 LYS A N 1
ATOM 2606 C CA . LYS A 1 331 ? 12.241 40.011 21.768 1.00 73.31 331 LYS A CA 1
ATOM 2607 C C . LYS A 1 331 ? 13.532 39.243 21.484 1.00 73.31 331 LYS A C 1
ATOM 2609 O O . LYS A 1 331 ? 13.838 38.977 20.326 1.00 73.31 331 LYS A O 1
ATOM 2614 N N . GLU A 1 332 ? 14.243 38.820 22.527 1.00 75.81 332 GLU A N 1
ATOM 2615 C CA . GLU A 1 332 ? 15.481 38.040 22.383 1.00 75.81 332 GLU A CA 1
ATOM 2616 C C . GLU A 1 332 ? 15.218 36.700 21.672 1.00 75.81 332 GLU A C 1
ATOM 2618 O O . GLU A 1 332 ? 15.999 36.248 20.831 1.00 75.81 332 GLU A O 1
ATOM 2623 N N . ARG A 1 333 ? 14.067 36.074 21.950 1.00 78.44 333 ARG A N 1
ATOM 2624 C CA . ARG A 1 333 ? 13.627 34.868 21.243 1.00 78.44 333 ARG A CA 1
ATOM 2625 C C . ARG A 1 333 ? 13.367 35.125 19.756 1.00 78.44 333 ARG A C 1
ATOM 2627 O O . ARG A 1 333 ? 13.760 34.291 18.942 1.00 78.44 333 ARG A O 1
ATOM 2634 N N . LEU A 1 334 ? 12.714 36.235 19.401 1.00 82.31 334 LEU A N 1
ATOM 2635 C CA . LEU A 1 334 ? 12.466 36.606 18.001 1.00 82.31 334 LEU A CA 1
ATOM 2636 C C . LEU A 1 334 ? 13.776 36.811 17.232 1.00 82.31 334 LEU A C 1
ATOM 2638 O O . LEU A 1 334 ? 13.921 36.289 16.130 1.00 82.31 334 LEU A O 1
ATOM 2642 N N . GLU A 1 335 ? 14.753 37.488 17.833 1.00 87.62 335 GLU A N 1
ATOM 2643 C CA . GLU A 1 335 ? 16.069 37.710 17.221 1.00 87.62 335 GLU A CA 1
ATOM 2644 C C . GLU A 1 335 ? 16.836 36.392 17.011 1.00 87.62 335 GLU A C 1
ATOM 2646 O O . GLU A 1 335 ? 17.389 36.156 15.935 1.00 87.62 335 GLU A O 1
ATOM 2651 N N . LYS A 1 336 ? 16.803 35.474 17.990 1.00 86.75 3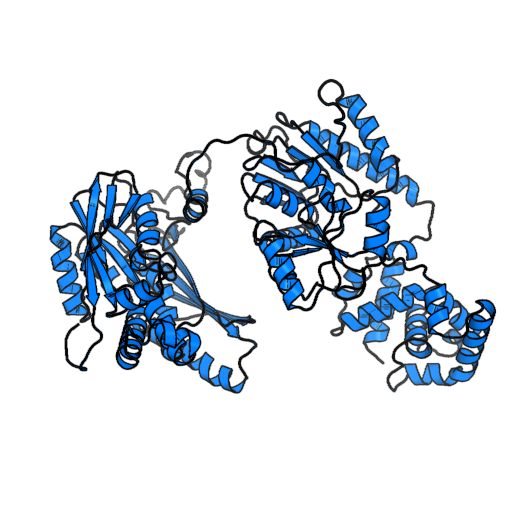36 LYS A N 1
ATOM 2652 C CA . LYS A 1 336 ? 17.397 34.130 17.851 1.00 86.75 336 LYS A CA 1
ATOM 2653 C C . LYS A 1 336 ? 16.738 33.312 16.733 1.00 86.75 336 LYS A C 1
ATOM 2655 O O . LYS A 1 336 ? 17.437 32.605 16.005 1.00 86.75 336 LYS A O 1
ATOM 2660 N N . LEU A 1 337 ? 15.413 33.399 16.590 1.00 87.44 337 LEU A N 1
ATOM 2661 C CA . LEU A 1 337 ? 14.674 32.724 15.518 1.00 87.44 337 LEU A CA 1
ATOM 2662 C C . LEU A 1 337 ? 15.028 33.302 14.144 1.00 87.44 337 LEU A C 1
ATOM 2664 O O . LEU A 1 337 ? 15.356 32.529 13.246 1.00 87.44 337 LEU A O 1
ATOM 2668 N N . ALA A 1 338 ? 15.061 34.627 14.003 1.00 90.25 338 ALA A N 1
ATOM 2669 C CA . ALA A 1 338 ? 15.466 35.294 12.766 1.00 90.25 338 ALA A CA 1
ATOM 2670 C C . ALA A 1 338 ? 16.906 34.939 12.357 1.00 90.25 338 ALA A C 1
ATOM 2672 O O . ALA A 1 338 ? 17.171 34.626 11.195 1.00 90.25 338 ALA A O 1
ATOM 2673 N N . ALA A 1 339 ? 17.836 34.879 13.316 1.00 92.25 339 ALA A N 1
ATOM 2674 C CA . ALA A 1 339 ? 19.208 34.446 13.055 1.00 92.25 339 ALA A CA 1
ATOM 2675 C C . ALA A 1 339 ? 19.284 32.988 12.559 1.00 92.25 339 ALA A C 1
ATOM 2677 O O . ALA A 1 339 ? 20.077 32.671 11.670 1.00 92.25 339 ALA A O 1
ATOM 2678 N N . PHE A 1 340 ? 18.455 32.090 13.101 1.00 92.38 340 PHE A N 1
ATOM 2679 C CA . PHE A 1 340 ? 18.345 30.712 12.612 1.00 92.38 340 PHE A CA 1
ATOM 2680 C C . PHE A 1 340 ? 17.732 30.645 11.203 1.00 92.38 340 PHE A C 1
ATOM 2682 O O . PHE A 1 340 ? 18.256 29.945 10.337 1.00 92.38 340 PHE A O 1
ATOM 2689 N N . GLN A 1 341 ? 16.667 31.408 10.952 1.00 93.88 341 GLN A N 1
ATOM 2690 C CA . GLN A 1 341 ? 15.994 31.498 9.653 1.00 93.88 341 GLN A CA 1
ATOM 2691 C C . GLN A 1 341 ? 16.948 31.988 8.553 1.00 93.88 341 GLN A C 1
ATOM 2693 O O . GLN A 1 341 ? 17.018 31.374 7.487 1.00 93.88 341 GLN A O 1
ATOM 2698 N N . LYS A 1 342 ? 17.760 33.011 8.853 1.00 96.00 342 LYS A N 1
ATOM 2699 C CA . LYS A 1 342 ? 18.825 33.509 7.970 1.00 96.00 342 LYS A CA 1
ATOM 2700 C C . LYS A 1 342 ? 19.799 32.399 7.564 1.00 96.00 342 LYS A C 1
ATOM 2702 O O . LYS A 1 342 ? 20.083 32.240 6.380 1.00 96.00 342 LYS A O 1
ATOM 2707 N N . LYS A 1 343 ? 20.272 31.591 8.522 1.00 96.50 343 LYS A N 1
ATOM 2708 C CA . LYS A 1 343 ? 21.196 30.471 8.248 1.00 96.50 343 LYS A CA 1
ATOM 2709 C C . LYS A 1 343 ? 20.582 29.422 7.320 1.00 96.50 343 LYS A C 1
ATOM 2711 O O . LYS A 1 343 ? 21.256 28.964 6.403 1.00 96.50 343 LYS A O 1
ATOM 2716 N N . ILE A 1 344 ? 19.318 29.055 7.545 1.00 96.25 344 ILE A N 1
ATOM 2717 C CA . ILE A 1 344 ? 18.603 28.087 6.697 1.00 96.25 344 ILE A CA 1
ATOM 2718 C C . ILE A 1 344 ? 18.489 28.609 5.263 1.00 96.25 344 ILE A C 1
ATOM 2720 O O . ILE A 1 344 ? 18.768 27.869 4.321 1.00 96.25 344 ILE A O 1
ATOM 2724 N N . LEU A 1 345 ? 18.118 29.881 5.098 1.00 96.62 345 LEU A N 1
ATOM 2725 C CA . LEU A 1 345 ? 17.929 30.471 3.777 1.00 96.62 345 LEU A CA 1
ATOM 2726 C C . LEU A 1 345 ? 19.256 30.607 3.011 1.00 96.62 345 LEU A C 1
ATOM 2728 O O . LEU A 1 345 ? 19.325 30.198 1.854 1.00 96.62 345 LEU A O 1
ATOM 2732 N N . LEU A 1 346 ? 20.329 31.072 3.662 1.00 96.19 346 LEU A N 1
ATOM 2733 C CA . LEU A 1 346 ? 21.672 31.102 3.062 1.00 96.19 346 LEU A CA 1
ATOM 2734 C C . LEU A 1 346 ? 22.143 29.703 2.650 1.00 96.19 346 LEU A C 1
ATOM 2736 O O . LEU A 1 346 ? 22.681 29.518 1.560 1.00 96.19 346 LEU A O 1
ATOM 2740 N N . LYS A 1 347 ? 21.893 28.691 3.492 1.00 96.44 347 LYS A N 1
ATOM 2741 C CA . LYS A 1 347 ? 22.229 27.302 3.171 1.00 96.44 347 LYS A CA 1
ATOM 2742 C C . LYS A 1 347 ? 21.479 26.808 1.935 1.00 96.44 347 LYS A C 1
ATOM 2744 O O . LYS A 1 347 ? 22.099 26.204 1.066 1.00 96.44 347 LYS A O 1
ATOM 2749 N N . ALA A 1 348 ? 20.182 27.085 1.821 1.00 96.81 348 ALA A N 1
ATOM 2750 C CA . ALA A 1 348 ? 19.400 26.717 0.641 1.00 96.81 348 ALA A CA 1
ATOM 2751 C C . ALA A 1 348 ? 19.953 27.357 -0.645 1.00 96.81 348 ALA A C 1
ATOM 2753 O O . ALA A 1 348 ? 20.098 26.680 -1.659 1.00 96.81 348 ALA A O 1
ATOM 2754 N N . LEU A 1 349 ? 20.343 28.629 -0.584 1.00 95.56 349 LEU A N 1
ATOM 2755 C CA . LEU A 1 349 ? 20.897 29.364 -1.727 1.00 95.56 349 LEU A CA 1
ATOM 2756 C C . LEU A 1 349 ? 22.319 28.918 -2.114 1.00 95.56 349 LEU A C 1
ATOM 2758 O O . LEU A 1 349 ? 22.781 29.218 -3.209 1.00 95.56 349 LEU A O 1
ATOM 2762 N N . SER A 1 350 ? 23.006 28.163 -1.251 1.00 95.06 350 SER A N 1
ATOM 2763 C CA . SER A 1 350 ? 24.347 27.631 -1.536 1.00 95.06 350 SER A CA 1
ATOM 2764 C C . SER A 1 350 ? 24.365 26.367 -2.412 1.00 95.06 350 SER A C 1
ATOM 2766 O O . SER A 1 350 ? 25.440 25.909 -2.798 1.00 95.06 350 SER A O 1
ATOM 2768 N N . PHE A 1 351 ? 23.203 25.785 -2.738 1.00 95.69 351 PHE A N 1
ATOM 2769 C CA . PHE A 1 351 ? 23.127 24.584 -3.577 1.00 95.69 351 PHE A CA 1
ATOM 2770 C C . PHE A 1 351 ? 23.495 24.897 -5.041 1.00 95.69 351 PHE A C 1
ATOM 2772 O O . PHE A 1 351 ? 22.876 25.773 -5.640 1.00 95.69 351 PHE A O 1
ATOM 2779 N N . PRO A 1 352 ? 24.434 24.165 -5.678 1.00 92.69 352 PRO A N 1
ATOM 2780 C CA . PRO A 1 352 ? 25.046 24.597 -6.943 1.00 92.69 352 PRO A CA 1
ATOM 2781 C C . PRO A 1 352 ? 24.104 24.781 -8.139 1.00 92.69 352 PRO A C 1
ATOM 2783 O O . PRO A 1 352 ? 24.422 25.538 -9.051 1.00 92.69 352 PRO A O 1
ATOM 2786 N N . LYS A 1 353 ? 22.978 24.057 -8.177 1.00 95.44 353 LYS A N 1
ATOM 2787 C CA . LYS A 1 353 ? 21.993 24.118 -9.272 1.00 95.44 353 LYS A CA 1
ATOM 2788 C C . LYS A 1 353 ? 20.639 24.674 -8.834 1.00 95.44 353 LYS A C 1
ATOM 2790 O O . LYS A 1 353 ? 19.655 24.472 -9.542 1.00 95.44 353 LYS A O 1
ATOM 2795 N N . VAL A 1 354 ? 20.560 25.319 -7.669 1.00 95.19 354 VAL A N 1
ATOM 2796 C CA . VAL A 1 354 ? 19.288 25.869 -7.203 1.00 95.19 354 VAL A CA 1
ATOM 2797 C C . VAL A 1 354 ? 18.866 27.037 -8.094 1.00 95.19 354 VAL A C 1
ATOM 2799 O O . VAL A 1 354 ? 19.624 27.969 -8.328 1.00 95.19 354 VAL A O 1
ATOM 2802 N N . GLU A 1 355 ? 17.646 26.957 -8.611 1.00 94.06 355 GLU A N 1
ATOM 2803 C CA . GLU A 1 355 ? 17.049 27.954 -9.503 1.00 94.06 355 GLU A CA 1
ATOM 2804 C C . GLU A 1 355 ? 15.980 28.768 -8.767 1.00 94.06 355 GLU A C 1
ATOM 2806 O O . GLU A 1 355 ? 15.754 29.934 -9.076 1.00 94.06 355 GLU A O 1
ATOM 2811 N N . LYS A 1 356 ? 15.299 28.160 -7.785 1.00 95.31 356 LYS A N 1
ATOM 2812 C CA . LYS A 1 356 ? 14.203 28.808 -7.061 1.00 95.31 356 LYS A CA 1
ATOM 2813 C C . LYS A 1 356 ? 14.110 28.334 -5.617 1.00 95.31 356 LYS A C 1
ATOM 2815 O O . LYS A 1 356 ? 14.013 27.135 -5.347 1.00 95.31 356 LYS A O 1
ATOM 2820 N N . VAL A 1 357 ? 14.057 29.294 -4.696 1.00 96.62 357 VAL A N 1
ATOM 2821 C CA . VAL A 1 357 ? 13.854 29.060 -3.263 1.00 96.62 357 VAL A CA 1
ATOM 2822 C C . VAL A 1 357 ? 12.600 29.792 -2.804 1.00 96.62 357 VAL A C 1
ATOM 2824 O O . VAL A 1 357 ? 12.409 30.963 -3.124 1.00 96.62 357 VAL A O 1
ATOM 2827 N N . VAL A 1 358 ? 11.738 29.112 -2.051 1.00 96.50 358 VAL A N 1
ATOM 2828 C CA . VAL A 1 358 ? 10.590 29.739 -1.385 1.00 96.50 358 VAL A CA 1
ATOM 2829 C C . VAL A 1 358 ? 10.821 29.734 0.115 1.00 96.50 358 VAL A C 1
ATOM 2831 O O . VAL A 1 358 ? 10.908 28.673 0.727 1.00 96.50 358 VAL A O 1
ATOM 2834 N N . TYR A 1 359 ? 10.885 30.927 0.698 1.00 95.19 359 TYR A N 1
ATOM 2835 C CA . TYR A 1 359 ? 10.932 31.146 2.139 1.00 95.19 359 TYR A CA 1
ATOM 2836 C C . TYR A 1 359 ? 9.527 31.439 2.670 1.00 95.19 359 TYR A C 1
ATOM 2838 O O . TYR A 1 359 ? 8.829 32.302 2.134 1.00 95.19 359 TYR A O 1
ATOM 2846 N N . SER A 1 360 ? 9.101 30.734 3.717 1.00 92.06 360 SER A N 1
ATOM 2847 C CA . SER A 1 360 ? 7.819 30.982 4.375 1.00 92.06 360 SER A CA 1
ATOM 2848 C C . SER A 1 360 ? 7.918 30.891 5.887 1.00 92.06 360 SER A C 1
ATOM 2850 O O . SER A 1 360 ? 8.646 30.062 6.427 1.00 92.06 360 SER A O 1
ATOM 2852 N N . THR A 1 361 ? 7.114 31.699 6.576 1.00 86.50 361 THR A N 1
ATOM 2853 C CA . THR A 1 361 ? 6.917 31.580 8.019 1.00 86.50 361 THR A CA 1
ATOM 2854 C C . THR A 1 361 ? 5.434 31.655 8.375 1.00 86.50 361 THR A C 1
ATOM 2856 O O . THR A 1 361 ? 4.569 32.017 7.578 1.00 86.50 361 THR A O 1
ATOM 2859 N N . CYS A 1 362 ? 5.154 31.305 9.622 1.00 80.06 362 CYS A N 1
ATOM 2860 C CA . CYS A 1 362 ? 3.878 31.463 10.302 1.00 80.06 362 CYS A CA 1
ATOM 2861 C C . CYS A 1 362 ? 3.842 32.708 11.219 1.00 80.06 362 CYS A C 1
ATOM 2863 O O . CYS A 1 362 ? 3.081 32.726 12.191 1.00 80.06 362 CYS A O 1
ATOM 2865 N N . SER A 1 363 ? 4.711 33.695 10.972 1.00 77.75 363 SER A N 1
ATOM 2866 C CA . SER A 1 363 ? 4.895 34.886 11.806 1.00 77.75 363 SER A CA 1
ATOM 2867 C C . SER A 1 363 ? 4.299 36.132 11.158 1.00 77.75 363 SER A C 1
ATOM 2869 O O . SER A 1 363 ? 4.306 36.276 9.937 1.00 77.75 363 SER A O 1
ATOM 2871 N N . VAL A 1 364 ? 3.819 37.056 11.989 1.00 77.31 364 VAL A N 1
ATOM 2872 C CA . VAL A 1 364 ? 3.421 38.412 11.568 1.00 77.31 364 VAL A CA 1
ATOM 2873 C C . VAL A 1 364 ? 4.520 39.456 11.803 1.00 77.31 364 VAL A C 1
ATOM 2875 O O . VAL A 1 364 ? 4.305 40.636 11.548 1.00 77.31 364 VAL A O 1
ATOM 2878 N N . HIS A 1 365 ? 5.681 39.057 12.334 1.00 79.31 365 HIS A N 1
ATOM 2879 C CA . HIS A 1 365 ? 6.757 39.982 12.688 1.00 79.31 365 HIS A CA 1
ATOM 2880 C C . HIS A 1 365 ? 7.722 40.205 11.521 1.00 79.31 365 HIS A C 1
ATOM 2882 O O . HIS A 1 365 ? 8.320 39.252 11.027 1.00 79.31 365 HIS A O 1
ATOM 2888 N N . GLU A 1 366 ? 7.960 41.474 11.174 1.00 84.06 366 GLU A N 1
ATOM 2889 C CA . GLU A 1 366 ? 8.904 41.874 10.113 1.00 84.06 366 GLU A CA 1
ATOM 2890 C C . GLU A 1 366 ? 10.301 41.267 10.317 1.00 84.06 366 GLU A C 1
ATOM 2892 O O . GLU A 1 366 ? 10.950 40.838 9.368 1.00 84.06 366 GLU A O 1
ATOM 2897 N N . VAL A 1 367 ? 10.745 41.166 11.576 1.00 84.62 367 VAL A N 1
ATOM 2898 C CA . VAL A 1 367 ? 12.065 40.633 11.955 1.00 84.62 367 VAL A CA 1
ATOM 2899 C C . VAL A 1 367 ? 12.283 39.199 11.459 1.00 84.62 367 VAL A C 1
ATOM 2901 O O . VAL A 1 367 ? 13.398 38.864 11.079 1.00 84.62 367 VAL A O 1
ATOM 2904 N N . GLU A 1 368 ? 11.238 38.367 11.431 1.00 85.00 368 GLU A N 1
ATOM 2905 C CA . GLU A 1 368 ? 11.296 36.981 10.936 1.00 85.00 368 GLU A CA 1
ATOM 2906 C C . GLU A 1 368 ? 10.969 36.873 9.433 1.00 85.00 368 GLU A C 1
ATOM 2908 O O . GLU A 1 368 ? 11.171 35.823 8.827 1.00 85.00 368 GLU A O 1
ATOM 2913 N N . ASN A 1 369 ? 10.456 37.940 8.818 1.00 88.31 369 ASN A N 1
ATOM 2914 C CA . ASN A 1 369 ? 9.932 37.943 7.455 1.00 88.31 369 ASN A CA 1
ATOM 2915 C C . ASN A 1 369 ? 10.815 38.801 6.536 1.00 88.31 369 ASN A C 1
ATOM 2917 O O . ASN A 1 369 ? 11.865 38.348 6.075 1.00 88.31 369 ASN A O 1
ATOM 2921 N N . GLU A 1 370 ? 10.416 40.048 6.284 1.00 90.19 370 GLU A N 1
ATOM 2922 C CA . GLU A 1 370 ? 11.114 40.984 5.403 1.00 90.19 370 GLU A CA 1
ATOM 2923 C C . GLU A 1 370 ? 12.542 41.263 5.886 1.00 90.19 370 GLU A C 1
ATOM 2925 O O . GLU A 1 370 ? 13.447 41.415 5.064 1.00 90.19 370 GLU A O 1
ATOM 2930 N N . GLY A 1 371 ? 12.762 41.284 7.205 1.00 88.56 371 GLY A N 1
ATOM 2931 C CA . GLY A 1 371 ? 14.075 41.471 7.816 1.00 88.56 371 GLY A CA 1
ATOM 2932 C C . GLY A 1 371 ? 15.068 40.376 7.424 1.00 88.56 371 GLY A C 1
ATOM 2933 O O . GLY A 1 371 ? 16.168 40.687 6.971 1.00 88.56 371 GLY A O 1
ATOM 2934 N N . VAL A 1 372 ? 14.672 39.101 7.521 1.00 92.06 372 VAL A N 1
ATOM 2935 C CA . VAL A 1 372 ? 15.524 37.961 7.129 1.00 92.06 372 VAL A CA 1
ATOM 2936 C C . VAL A 1 372 ? 15.866 38.027 5.643 1.00 92.06 372 VAL A C 1
ATOM 2938 O O . VAL A 1 372 ? 17.033 37.907 5.275 1.00 92.06 372 VAL A O 1
ATOM 2941 N N . VAL A 1 373 ? 14.864 38.252 4.791 1.00 92.06 373 VAL A N 1
ATOM 2942 C CA . VAL A 1 373 ? 15.045 38.297 3.333 1.00 92.06 373 VAL A CA 1
ATOM 2943 C C . VAL A 1 373 ? 15.978 39.441 2.926 1.00 92.06 373 VAL A C 1
ATOM 2945 O O . VAL A 1 373 ? 16.902 39.226 2.144 1.00 92.06 373 VAL A O 1
ATOM 2948 N N . ARG A 1 374 ? 15.791 40.639 3.497 1.00 91.19 374 ARG A N 1
ATOM 2949 C CA . ARG A 1 374 ? 16.638 41.812 3.229 1.00 91.19 374 ARG A CA 1
ATOM 2950 C C . ARG A 1 374 ? 18.097 41.560 3.607 1.00 91.19 374 ARG A C 1
ATOM 2952 O O . ARG A 1 374 ? 18.989 41.952 2.863 1.00 91.19 374 ARG A O 1
ATOM 2959 N N . GLU A 1 375 ? 18.340 40.915 4.744 1.00 92.75 375 GLU A N 1
ATOM 2960 C CA . GLU A 1 375 ? 19.696 40.601 5.202 1.00 92.75 375 GLU A CA 1
ATOM 2961 C C . GLU A 1 375 ? 20.366 39.494 4.383 1.00 92.75 375 GLU A C 1
ATOM 2963 O O . GLU A 1 375 ? 21.576 39.541 4.199 1.00 92.75 375 GLU A O 1
ATOM 2968 N N . VAL A 1 376 ? 19.607 38.516 3.882 1.00 93.69 376 VAL A N 1
ATOM 2969 C CA . VAL A 1 376 ? 20.154 37.468 3.007 1.00 93.69 376 VAL A CA 1
ATOM 2970 C C . VAL A 1 376 ? 20.493 38.013 1.625 1.00 93.69 376 VAL A C 1
ATOM 2972 O O . VAL A 1 376 ? 21.560 37.700 1.112 1.00 93.69 376 VAL A O 1
ATOM 2975 N N . LEU A 1 377 ? 19.635 38.850 1.034 1.00 89.56 377 LEU A N 1
ATOM 2976 C CA . LEU A 1 377 ? 19.871 39.396 -0.308 1.00 89.56 377 LEU A CA 1
ATOM 2977 C C . LEU A 1 377 ? 21.163 40.203 -0.396 1.00 89.56 377 LEU A C 1
ATOM 2979 O O . LEU A 1 377 ? 21.876 40.063 -1.377 1.00 89.56 377 LEU A O 1
ATOM 2983 N N . LYS A 1 378 ? 21.526 40.949 0.655 1.00 90.88 378 LYS A N 1
ATOM 2984 C CA . LYS A 1 378 ? 22.820 41.651 0.728 1.00 90.88 378 LYS A CA 1
ATOM 2985 C C . LYS A 1 378 ? 24.033 40.727 0.548 1.00 90.88 378 LYS A C 1
ATOM 2987 O O . LYS A 1 378 ? 25.103 41.205 0.199 1.00 90.88 378 LYS A O 1
ATOM 2992 N N . GLU A 1 379 ? 23.893 39.432 0.837 1.00 91.38 379 GLU A N 1
ATOM 2993 C CA . GLU A 1 379 ? 24.972 38.442 0.738 1.00 91.38 379 GLU A CA 1
ATOM 2994 C C . GLU A 1 379 ? 24.946 37.637 -0.572 1.00 91.38 379 GLU A C 1
ATOM 2996 O O . GLU A 1 379 ? 25.922 36.949 -0.866 1.00 91.38 379 GLU A O 1
ATOM 3001 N N . VAL A 1 380 ? 23.846 37.680 -1.336 1.00 89.94 380 VAL A N 1
ATOM 3002 C CA . VAL A 1 380 ? 23.648 36.838 -2.534 1.00 89.94 380 VAL A CA 1
ATOM 3003 C C . VAL A 1 380 ? 23.113 37.591 -3.759 1.00 89.94 380 VAL A C 1
ATOM 3005 O O . VAL A 1 380 ? 22.699 36.957 -4.730 1.00 89.94 380 VAL A O 1
ATOM 3008 N N . GLU A 1 381 ? 23.068 38.924 -3.716 1.00 81.44 381 GLU A N 1
ATOM 3009 C CA . GLU A 1 381 ? 22.511 39.778 -4.782 1.00 81.44 381 GLU A CA 1
ATOM 3010 C C . GLU A 1 381 ? 23.210 39.604 -6.136 1.00 81.44 381 GLU A C 1
ATOM 3012 O O . GLU A 1 381 ? 22.625 39.884 -7.178 1.00 81.44 381 GLU A O 1
ATOM 3017 N N . ASP A 1 382 ? 24.440 39.089 -6.137 1.00 80.12 382 ASP A N 1
ATOM 3018 C CA . ASP A 1 382 ? 25.203 38.753 -7.337 1.00 80.12 382 ASP A CA 1
ATOM 3019 C C . ASP A 1 382 ? 24.670 37.505 -8.068 1.00 80.12 382 ASP A C 1
ATOM 3021 O O . ASP A 1 382 ? 25.017 37.277 -9.228 1.00 80.12 382 ASP A O 1
ATOM 3025 N N . LYS A 1 383 ? 23.838 36.686 -7.406 1.00 84.31 383 LYS A N 1
ATOM 3026 C CA . LYS A 1 383 ? 23.356 35.386 -7.915 1.00 84.31 383 LYS A CA 1
ATOM 3027 C C . LYS A 1 383 ? 21.843 35.208 -7.865 1.00 84.31 383 LYS A C 1
ATOM 3029 O O . LYS A 1 383 ? 21.312 34.430 -8.655 1.00 84.31 383 LYS A O 1
ATOM 3034 N N . PHE A 1 384 ? 21.157 35.875 -6.939 1.00 91.56 384 PHE A N 1
ATOM 3035 C CA . PHE A 1 384 ? 19.723 35.709 -6.714 1.00 91.56 384 PHE A CA 1
ATOM 3036 C C . PHE A 1 384 ? 19.013 37.054 -6.585 1.00 91.56 384 PHE A C 1
ATOM 3038 O O . PHE A 1 384 ? 19.509 37.982 -5.953 1.00 91.56 384 PHE A O 1
ATOM 3045 N N . GLU A 1 385 ? 17.793 37.115 -7.114 1.00 87.81 385 GLU A N 1
ATOM 3046 C CA . GLU A 1 385 ? 16.909 38.276 -7.031 1.00 87.81 385 GLU A CA 1
ATOM 3047 C C . GLU A 1 385 ? 15.537 37.902 -6.454 1.00 87.81 385 GLU A C 1
ATOM 3049 O O . GLU A 1 385 ? 15.137 36.733 -6.424 1.00 87.81 385 GLU A O 1
ATOM 3054 N N . LEU A 1 386 ? 14.785 38.908 -6.000 1.00 88.12 386 LEU A N 1
ATOM 3055 C CA . LEU A 1 386 ? 13.402 38.711 -5.577 1.00 88.12 386 LEU A CA 1
ATOM 3056 C C . LEU A 1 386 ? 12.464 38.654 -6.779 1.00 88.12 386 LEU A C 1
ATOM 3058 O O . LEU A 1 386 ? 12.243 39.650 -7.463 1.00 88.12 386 LEU A O 1
ATOM 3062 N N . ALA A 1 387 ? 11.819 37.506 -6.964 1.00 84.44 387 ALA A N 1
ATOM 3063 C CA . ALA A 1 387 ? 10.727 37.374 -7.914 1.00 84.44 387 ALA A CA 1
ATOM 3064 C C . ALA A 1 387 ? 9.425 37.962 -7.341 1.00 84.44 387 ALA A C 1
ATOM 3066 O O . ALA A 1 387 ? 8.994 37.607 -6.241 1.00 84.44 387 ALA A O 1
ATOM 3067 N N . THR A 1 388 ? 8.750 38.816 -8.116 1.00 75.56 388 THR A N 1
ATOM 3068 C CA . THR A 1 388 ? 7.382 39.255 -7.798 1.00 75.56 388 THR A CA 1
ATOM 3069 C C . THR A 1 388 ? 6.397 38.164 -8.206 1.00 75.56 388 THR A C 1
ATOM 3071 O O . THR A 1 388 ? 6.403 37.720 -9.353 1.00 75.56 388 THR A O 1
ATOM 3074 N N . ILE A 1 389 ? 5.541 37.727 -7.282 1.00 65.25 389 ILE A N 1
ATOM 3075 C CA . ILE A 1 389 ? 4.555 36.670 -7.534 1.00 65.25 389 ILE A CA 1
ATOM 3076 C C . ILE A 1 389 ? 3.151 37.254 -7.422 1.00 65.25 389 ILE A C 1
ATOM 3078 O O . ILE A 1 389 ? 2.717 37.644 -6.339 1.00 65.25 389 ILE A O 1
ATOM 3082 N N . ASP A 1 390 ? 2.426 37.268 -8.539 1.00 61.78 390 ASP A N 1
ATOM 3083 C CA . ASP A 1 390 ? 1.005 37.601 -8.558 1.00 61.78 390 ASP A CA 1
ATOM 3084 C C . ASP A 1 390 ? 0.163 36.323 -8.429 1.00 61.78 390 ASP A C 1
ATOM 3086 O O . ASP A 1 390 ? -0.055 35.583 -9.389 1.00 61.78 390 ASP A O 1
ATOM 3090 N N . ILE A 1 391 ? -0.323 36.067 -7.214 1.00 59.03 391 ILE A N 1
ATOM 3091 C CA . ILE A 1 391 ? -1.161 34.901 -6.890 1.00 59.03 391 ILE A CA 1
ATOM 3092 C C . ILE A 1 391 ? -2.533 34.985 -7.595 1.00 59.03 391 ILE A C 1
ATOM 3094 O O . ILE A 1 391 ? -3.199 33.966 -7.753 1.00 59.03 391 ILE A O 1
ATOM 3098 N N . SER A 1 392 ? -2.949 36.170 -8.063 1.00 53.28 392 SER A N 1
ATOM 3099 C CA . SER A 1 392 ? -4.239 36.370 -8.737 1.00 53.28 392 SER A CA 1
ATOM 3100 C C . SER A 1 392 ? -4.242 36.008 -10.229 1.00 53.28 392 SER A C 1
ATOM 3102 O O . SER A 1 392 ? -5.317 35.863 -10.805 1.00 53.28 392 SER A O 1
ATOM 3104 N N . ARG A 1 393 ? -3.064 35.834 -10.853 1.00 42.84 393 ARG A N 1
ATOM 3105 C CA . ARG A 1 393 ? -2.898 35.589 -12.304 1.00 42.84 393 ARG A CA 1
ATOM 3106 C C . ARG A 1 393 ? -2.329 34.208 -12.665 1.00 42.84 393 ARG A C 1
ATOM 3108 O O . ARG A 1 393 ? -2.031 33.961 -13.831 1.00 42.84 393 ARG A O 1
ATOM 3115 N N . ALA A 1 394 ? -2.151 33.313 -11.693 1.00 40.72 394 ALA A N 1
ATOM 3116 C CA . ALA A 1 394 ? -1.608 31.972 -11.916 1.00 40.72 394 ALA A CA 1
ATOM 3117 C C . ALA A 1 394 ? -2.665 31.036 -12.545 1.00 40.72 394 ALA A C 1
ATOM 3119 O O . ALA A 1 394 ? -3.337 30.282 -11.848 1.00 40.72 394 ALA A O 1
ATOM 3120 N N . ASP A 1 395 ? -2.835 31.119 -13.865 1.00 32.25 395 ASP A N 1
ATOM 3121 C CA . ASP A 1 395 ? -3.761 30.288 -14.642 1.00 32.25 395 ASP A CA 1
ATOM 3122 C C . ASP A 1 395 ? -3.145 28.900 -14.937 1.00 32.25 395 ASP A C 1
ATOM 3124 O O . ASP A 1 395 ? -2.019 28.792 -15.429 1.00 32.25 395 ASP A O 1
ATOM 3128 N N . ALA A 1 396 ? -3.871 27.817 -14.644 1.00 35.22 396 ALA A N 1
ATOM 3129 C CA . ALA A 1 396 ? -3.399 26.425 -14.720 1.00 35.22 396 ALA A CA 1
ATOM 3130 C C . ALA A 1 396 ? -3.344 25.846 -16.157 1.00 35.22 396 ALA A C 1
ATOM 3132 O O . ALA A 1 396 ? -3.337 24.628 -16.345 1.00 35.22 396 ALA A O 1
ATOM 3133 N N . SER A 1 397 ? -3.323 26.697 -17.187 1.00 29.58 397 SER A N 1
ATOM 3134 C CA . SER A 1 397 ? -3.677 26.316 -18.562 1.00 29.58 397 SER A CA 1
ATOM 3135 C C . SER A 1 397 ? -2.667 26.687 -19.658 1.00 29.58 397 SER A C 1
ATOM 3137 O O . SER A 1 397 ? -2.989 26.562 -20.838 1.00 29.58 397 SER A O 1
ATOM 3139 N N . CYS A 1 398 ? -1.419 27.047 -19.337 1.00 26.16 398 CYS A N 1
ATOM 3140 C CA . CYS A 1 398 ? -0.427 27.355 -20.374 1.00 26.16 398 CYS A CA 1
ATOM 3141 C C . CYS A 1 398 ? 0.920 26.664 -20.139 1.00 26.16 398 CYS A C 1
ATOM 3143 O O . CYS A 1 398 ? 1.779 27.260 -19.517 1.00 26.16 398 CYS A O 1
ATOM 3145 N N . PHE A 1 399 ? 1.103 25.434 -20.649 1.00 29.48 399 PHE A N 1
ATOM 3146 C CA . PHE A 1 399 ? 2.360 24.958 -21.260 1.00 29.48 399 PHE A CA 1
ATOM 3147 C C . PHE A 1 399 ? 2.076 23.790 -22.236 1.00 29.48 399 PHE A C 1
ATOM 3149 O O . PHE A 1 399 ? 1.211 22.946 -22.014 1.00 29.48 399 PHE A O 1
ATOM 3156 N N . ILE A 1 400 ? 2.775 23.817 -23.371 1.00 26.41 400 ILE A N 1
ATOM 3157 C CA . ILE A 1 400 ? 2.458 23.216 -24.679 1.00 26.41 400 ILE A CA 1
ATOM 3158 C C . ILE A 1 400 ? 2.722 21.689 -24.763 1.00 26.41 400 ILE A C 1
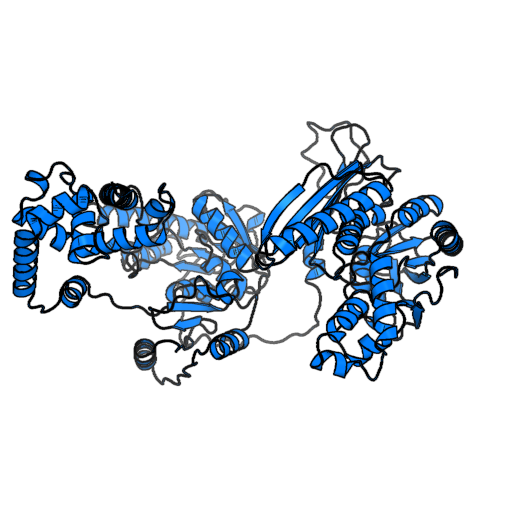ATOM 3160 O O . ILE A 1 400 ? 3.615 21.156 -24.113 1.00 26.41 400 ILE A O 1
ATOM 3164 N N . ARG A 1 401 ? 1.925 21.000 -25.605 1.00 24.59 401 ARG A N 1
ATOM 3165 C CA . ARG A 1 401 ? 1.910 19.555 -25.956 1.00 24.59 401 ARG A CA 1
ATOM 3166 C C . ARG A 1 401 ? 3.241 18.971 -26.479 1.00 24.59 401 ARG A C 1
ATOM 3168 O O . ARG A 1 401 ? 3.831 19.554 -27.377 1.00 24.59 401 ARG A O 1
ATOM 3175 N N . LEU A 1 402 ? 3.509 17.702 -26.127 1.00 21.78 402 LEU A N 1
ATOM 3176 C CA . LEU A 1 402 ? 3.841 16.594 -27.053 1.00 21.78 402 LEU A CA 1
ATOM 3177 C C . LEU A 1 402 ? 3.401 15.241 -26.440 1.00 21.78 402 LEU A C 1
ATOM 3179 O O . LEU A 1 402 ? 3.491 15.033 -25.233 1.00 21.78 402 LEU A O 1
ATOM 3183 N N . SER A 1 403 ? 2.839 14.359 -27.271 1.00 25.45 403 SER A N 1
ATOM 3184 C CA . SER A 1 403 ? 2.157 13.107 -26.902 1.00 25.45 403 SER A CA 1
ATOM 3185 C C . SER A 1 403 ? 3.093 11.905 -26.720 1.00 25.45 403 SER A C 1
ATOM 3187 O O . SER A 1 403 ? 3.980 11.740 -27.548 1.00 25.45 403 SER A O 1
ATOM 3189 N N . ALA A 1 404 ? 2.783 10.990 -25.790 1.00 22.97 404 ALA A N 1
ATOM 3190 C CA . ALA A 1 404 ? 2.535 9.558 -26.061 1.00 22.97 404 ALA A CA 1
ATOM 3191 C C . ALA A 1 404 ? 2.317 8.745 -24.762 1.00 22.97 404 ALA A C 1
ATOM 3193 O O . ALA A 1 404 ? 3.118 8.814 -23.842 1.00 22.97 404 ALA A O 1
ATOM 3194 N N . LYS A 1 405 ? 1.207 7.994 -24.777 1.00 26.28 405 LYS A N 1
ATOM 3195 C CA . LYS A 1 405 ? 0.855 6.685 -24.183 1.00 26.28 405 LYS A CA 1
ATOM 3196 C C . LYS A 1 405 ? 1.279 6.258 -22.760 1.00 26.28 405 LYS A C 1
ATOM 3198 O O . LYS A 1 405 ? 2.380 6.456 -22.273 1.00 26.28 405 LYS A O 1
ATOM 3203 N N . THR A 1 406 ? 0.290 5.603 -22.163 1.00 33.72 406 THR A N 1
ATOM 3204 C CA . THR A 1 406 ? 0.098 5.059 -20.819 1.00 33.72 406 THR A CA 1
ATOM 3205 C C . THR A 1 406 ? 0.912 3.788 -20.522 1.00 33.72 406 THR A C 1
ATOM 3207 O O . THR A 1 406 ? 1.311 3.081 -21.442 1.00 33.72 406 THR A O 1
ATOM 3210 N N . ASP A 1 407 ? 1.014 3.500 -19.215 1.00 35.66 407 ASP A N 1
ATOM 3211 C CA . ASP A 1 407 ? 1.357 2.230 -18.537 1.00 35.66 407 ASP A CA 1
ATOM 3212 C C . ASP A 1 407 ? 2.831 1.961 -18.185 1.00 35.66 407 ASP A C 1
ATOM 3214 O O . ASP A 1 407 ? 3.520 1.190 -18.841 1.00 35.66 407 ASP A O 1
ATOM 3218 N N . GLU A 1 408 ? 3.292 2.521 -17.055 1.00 32.09 408 GLU A N 1
ATOM 3219 C CA . GLU A 1 408 ? 4.634 2.238 -16.501 1.00 32.09 408 GLU A CA 1
ATOM 3220 C C . GLU A 1 408 ? 4.724 2.158 -14.960 1.00 32.09 408 GLU A C 1
ATOM 3222 O O . GLU A 1 408 ? 5.793 1.887 -14.421 1.00 32.09 408 GLU A O 1
ATOM 3227 N N . VAL A 1 409 ? 3.638 2.375 -14.207 1.00 38.78 409 VAL A N 1
ATOM 3228 C CA . VAL A 1 409 ? 3.740 2.610 -12.747 1.00 38.78 409 VAL A CA 1
ATOM 3229 C C . VAL A 1 409 ? 4.065 1.343 -11.946 1.00 38.78 409 VAL A C 1
ATOM 3231 O O . VAL A 1 409 ? 4.849 1.407 -11.004 1.00 38.78 409 VAL A O 1
ATOM 3234 N N . LEU A 1 410 ? 3.535 0.181 -12.337 1.00 34.06 410 LEU A N 1
ATOM 3235 C CA . LEU A 1 410 ? 3.765 -1.070 -11.600 1.00 34.06 410 LEU A CA 1
ATOM 3236 C C . LEU A 1 410 ? 5.193 -1.611 -11.780 1.00 34.06 410 LEU A C 1
ATOM 3238 O O . LEU A 1 410 ? 5.749 -2.253 -10.898 1.00 34.06 410 LEU A O 1
ATOM 3242 N N . LEU A 1 411 ? 5.804 -1.294 -12.917 1.00 36.94 411 LEU A N 1
ATOM 3243 C CA . LEU A 1 411 ? 7.139 -1.751 -13.270 1.00 36.94 411 LEU A CA 1
ATOM 3244 C C . LEU A 1 411 ? 8.230 -0.796 -12.788 1.00 36.94 411 LEU A C 1
ATOM 3246 O O . LEU A 1 411 ? 9.295 -1.251 -12.386 1.00 36.94 411 LEU A O 1
ATOM 3250 N N . LYS A 1 412 ? 7.921 0.501 -12.681 1.00 38.12 412 LYS A N 1
ATOM 3251 C CA . LYS A 1 412 ? 8.810 1.493 -12.061 1.00 38.12 412 LYS A CA 1
ATOM 3252 C C . LYS A 1 412 ? 9.007 1.299 -10.556 1.00 38.12 412 LYS A C 1
ATOM 3254 O O . LYS A 1 412 ? 10.051 1.681 -10.037 1.00 38.12 412 LYS A O 1
ATOM 3259 N N . LEU A 1 413 ? 8.041 0.694 -9.857 1.00 33.69 413 LEU A N 1
ATOM 3260 C CA . LEU A 1 413 ? 8.186 0.332 -8.439 1.00 33.69 413 LEU A CA 1
ATOM 3261 C C . LEU A 1 413 ? 9.116 -0.876 -8.225 1.00 33.69 413 LEU A C 1
ATOM 3263 O O . LEU A 1 413 ? 9.785 -0.932 -7.198 1.00 33.69 413 LEU A O 1
ATOM 3267 N N . LEU A 1 414 ? 9.209 -1.793 -9.197 1.00 34.84 414 LEU A N 1
ATOM 3268 C CA . LEU A 1 414 ? 10.138 -2.934 -9.163 1.00 34.84 414 LEU A CA 1
ATOM 3269 C C . LEU A 1 414 ? 11.531 -2.549 -9.701 1.00 34.84 414 LEU A C 1
ATOM 3271 O O . LEU A 1 414 ? 12.544 -2.973 -9.152 1.00 34.84 414 LEU A O 1
ATOM 3275 N N . GLU A 1 415 ? 11.602 -1.661 -10.700 1.00 35.81 415 GLU A N 1
ATOM 3276 C CA . GLU A 1 415 ? 12.866 -1.134 -11.251 1.00 35.81 415 GLU A CA 1
ATOM 3277 C C . GLU A 1 415 ? 13.676 -0.321 -10.225 1.00 35.81 415 GLU A C 1
ATOM 3279 O O . GLU A 1 415 ? 14.902 -0.323 -10.273 1.00 35.81 415 GLU A O 1
ATOM 3284 N N . GLY A 1 416 ? 13.027 0.326 -9.248 1.00 39.31 416 GLY A N 1
ATOM 3285 C CA . GLY A 1 416 ? 13.716 1.019 -8.150 1.00 39.31 416 GLY A CA 1
ATOM 3286 C C . GLY A 1 416 ? 14.435 0.096 -7.156 1.00 39.31 416 GLY A C 1
ATOM 3287 O O . GLY A 1 416 ? 15.146 0.589 -6.280 1.00 39.31 416 GLY A O 1
ATOM 3288 N N . LEU A 1 417 ? 14.235 -1.222 -7.269 1.00 31.67 417 LEU A N 1
ATOM 3289 C CA . LEU A 1 417 ? 14.755 -2.230 -6.344 1.00 31.67 417 LEU A CA 1
ATOM 3290 C C . LEU A 1 417 ? 15.608 -3.310 -7.027 1.00 31.67 417 LEU A C 1
ATOM 3292 O O . LEU A 1 417 ? 16.275 -4.087 -6.344 1.00 31.67 417 LEU A O 1
ATOM 3296 N N . GLN A 1 418 ? 15.654 -3.305 -8.361 1.00 34.56 418 GLN A N 1
ATOM 3297 C CA . GLN A 1 418 ? 16.601 -4.073 -9.164 1.00 34.56 418 GLN A CA 1
ATOM 3298 C C . GLN A 1 418 ? 17.811 -3.193 -9.500 1.00 34.56 418 GLN A C 1
ATOM 3300 O O . GLN A 1 418 ? 17.892 -2.587 -10.566 1.00 34.56 418 GLN A O 1
ATOM 3305 N N . THR A 1 419 ? 18.768 -3.081 -8.579 1.00 32.97 419 THR A N 1
ATOM 3306 C CA . THR A 1 419 ? 20.060 -2.455 -8.892 1.00 32.97 419 THR A CA 1
ATOM 3307 C C . THR A 1 419 ? 20.969 -3.437 -9.622 1.00 32.97 419 THR A C 1
ATOM 3309 O O . THR A 1 419 ? 21.218 -4.532 -9.125 1.00 32.97 419 THR A O 1
ATOM 3312 N N . GLN A 1 420 ? 21.496 -3.001 -10.770 1.00 33.81 420 GLN A N 1
ATOM 3313 C CA . GLN A 1 420 ? 22.673 -3.580 -11.414 1.00 33.81 420 GLN A CA 1
ATOM 3314 C C . GLN A 1 420 ? 23.864 -3.570 -10.447 1.00 33.81 420 GLN A C 1
ATOM 3316 O O . GLN A 1 420 ? 24.184 -2.534 -9.858 1.00 33.81 420 GLN A O 1
ATOM 3321 N N . ASP A 1 421 ? 24.522 -4.723 -10.339 1.00 36.78 421 ASP A N 1
ATOM 3322 C CA . ASP A 1 421 ? 25.876 -4.864 -9.818 1.00 36.78 421 ASP A CA 1
ATOM 3323 C C . ASP A 1 421 ? 26.816 -3.882 -10.528 1.00 36.78 421 ASP A C 1
ATOM 3325 O O . ASP A 1 421 ? 26.911 -3.854 -11.756 1.00 36.78 421 ASP A O 1
ATOM 3329 N N . GLY A 1 422 ? 27.501 -3.052 -9.744 1.00 33.06 422 GLY A N 1
ATOM 3330 C CA . GLY A 1 422 ? 28.398 -2.038 -10.283 1.00 33.06 422 GLY A CA 1
ATOM 3331 C C . GLY A 1 422 ? 28.984 -1.113 -9.224 1.00 33.06 422 GLY A C 1
ATOM 3332 O O . GLY A 1 422 ? 28.768 0.093 -9.291 1.00 33.06 422 GLY A O 1
ATOM 3333 N N . ASN A 1 423 ? 29.672 -1.676 -8.225 1.00 28.42 423 ASN A N 1
ATOM 3334 C CA . ASN A 1 423 ? 30.925 -1.135 -7.672 1.00 28.42 423 ASN A CA 1
ATOM 3335 C C . ASN A 1 423 ? 31.445 -2.042 -6.548 1.00 28.42 423 ASN A C 1
ATOM 3337 O O . ASN A 1 423 ? 31.225 -1.818 -5.357 1.00 28.42 423 ASN A O 1
ATOM 3341 N N . GLU A 1 424 ? 32.195 -3.060 -6.966 1.00 36.84 424 GLU A N 1
ATOM 3342 C CA . GLU A 1 424 ? 33.259 -3.662 -6.173 1.00 36.84 424 GLU A CA 1
ATOM 3343 C C . GLU A 1 424 ? 34.277 -2.575 -5.802 1.00 36.84 424 GLU A C 1
ATOM 3345 O O . GLU A 1 424 ? 35.043 -2.138 -6.653 1.00 36.84 424 GLU A O 1
ATOM 3350 N N . ALA A 1 425 ? 34.253 -2.100 -4.556 1.00 32.03 425 ALA A N 1
ATOM 3351 C CA . ALA A 1 425 ? 35.419 -1.596 -3.814 1.00 32.03 425 ALA A CA 1
ATOM 3352 C C . ALA A 1 425 ? 34.945 -0.882 -2.541 1.00 32.03 425 ALA A C 1
ATOM 3354 O O . ALA A 1 425 ? 34.917 0.343 -2.507 1.00 32.03 425 ALA A O 1
ATOM 3355 N N . THR A 1 426 ? 34.530 -1.626 -1.505 1.00 33.25 426 THR A N 1
ATOM 3356 C CA . THR A 1 426 ? 34.680 -1.217 -0.080 1.00 33.25 426 THR A CA 1
ATOM 3357 C C . THR A 1 426 ? 34.177 -2.236 0.963 1.00 33.25 426 THR A C 1
ATOM 3359 O O . THR A 1 426 ? 34.319 -1.976 2.151 1.00 33.25 426 THR A O 1
ATOM 3362 N N . GLU A 1 427 ? 33.706 -3.435 0.589 1.00 30.00 427 GLU A N 1
ATOM 3363 C CA . GLU A 1 427 ? 33.315 -4.496 1.553 1.00 30.00 427 GLU A CA 1
ATOM 3364 C C . GLU A 1 427 ? 34.303 -5.681 1.658 1.00 30.00 427 GLU A C 1
ATOM 3366 O O . GLU A 1 427 ? 33.949 -6.779 2.080 1.00 30.00 427 GLU A O 1
ATOM 3371 N N . GLN A 1 428 ? 35.584 -5.490 1.330 1.00 31.33 428 GLN A N 1
ATOM 3372 C CA . GLN A 1 428 ? 36.583 -6.574 1.382 1.00 31.33 428 GLN A CA 1
ATOM 3373 C C . GLN A 1 428 ? 37.177 -6.879 2.771 1.00 31.33 428 GLN A C 1
ATOM 3375 O O . GLN A 1 428 ? 38.097 -7.685 2.864 1.00 31.33 428 GLN A O 1
ATOM 3380 N N . ALA A 1 429 ? 36.662 -6.313 3.867 1.00 34.59 429 ALA A N 1
ATOM 3381 C CA . ALA A 1 429 ? 37.277 -6.520 5.184 1.00 34.59 429 ALA A CA 1
ATOM 3382 C C . ALA A 1 429 ? 36.619 -7.595 6.079 1.00 34.59 429 ALA A C 1
ATOM 3384 O O . ALA A 1 429 ? 37.234 -7.972 7.072 1.00 34.59 429 ALA A O 1
ATOM 3385 N N . HIS A 1 430 ? 35.426 -8.134 5.762 1.00 35.12 430 HIS A N 1
ATOM 3386 C CA . HIS A 1 430 ? 34.762 -9.098 6.671 1.00 35.12 430 HIS A CA 1
ATOM 3387 C C . HIS A 1 430 ? 34.042 -10.320 6.052 1.00 35.12 430 HIS A C 1
ATOM 3389 O O . HIS A 1 430 ? 33.537 -11.140 6.814 1.00 35.12 430 HIS A O 1
ATOM 3395 N N . PHE A 1 431 ? 34.037 -10.524 4.725 1.00 36.31 431 PHE A N 1
ATOM 3396 C CA . PHE A 1 431 ? 33.363 -11.673 4.074 1.00 36.31 431 PHE A CA 1
ATOM 3397 C C . PHE A 1 431 ? 34.200 -12.338 2.962 1.00 36.31 431 PHE A C 1
ATOM 3399 O O . PHE A 1 431 ? 33.750 -12.525 1.837 1.00 36.31 431 PHE A O 1
ATOM 3406 N N . GLN A 1 432 ? 35.434 -12.740 3.264 1.00 31.48 432 GLN A N 1
ATOM 3407 C CA . GLN A 1 432 ? 36.361 -13.311 2.271 1.00 31.48 432 GLN A CA 1
ATOM 3408 C C . GLN A 1 432 ? 36.080 -14.774 1.841 1.00 31.48 432 GLN A C 1
ATOM 3410 O O . GLN A 1 432 ? 36.894 -15.346 1.125 1.00 31.48 432 GLN A O 1
ATOM 3415 N N . TYR A 1 433 ? 34.949 -15.385 2.229 1.00 36.53 433 TYR A N 1
ATOM 3416 C CA . TYR A 1 433 ? 34.663 -16.813 1.968 1.00 36.53 433 TYR A CA 1
ATOM 3417 C C . TYR A 1 433 ? 33.291 -17.137 1.340 1.00 36.53 433 TYR A C 1
ATOM 3419 O O . TYR A 1 433 ? 32.920 -18.306 1.282 1.00 36.53 433 TYR A O 1
ATOM 3427 N N . VAL A 1 434 ? 32.530 -16.157 0.837 1.00 38.88 434 VAL A N 1
ATOM 3428 C CA . VAL A 1 434 ? 31.231 -16.421 0.176 1.00 38.88 434 VAL A CA 1
ATOM 3429 C C . VAL A 1 434 ? 31.224 -15.834 -1.237 1.00 38.88 434 VAL A C 1
ATOM 3431 O O . VAL A 1 434 ? 30.543 -14.852 -1.514 1.00 38.88 434 VAL A O 1
ATOM 3434 N N . SER A 1 435 ? 32.023 -16.400 -2.140 1.00 37.31 435 SER A N 1
ATOM 3435 C CA . SER A 1 435 ? 31.929 -16.109 -3.573 1.00 37.31 435 SER A CA 1
ATOM 3436 C C . SER A 1 435 ? 30.986 -17.113 -4.256 1.00 37.31 435 SER A C 1
ATOM 3438 O O . SER A 1 435 ? 31.102 -18.315 -4.039 1.00 37.31 435 SER A O 1
ATOM 3440 N N . ALA A 1 436 ? 30.076 -16.593 -5.096 1.00 52.56 436 ALA A N 1
ATOM 3441 C CA . ALA A 1 436 ? 29.224 -17.293 -6.080 1.00 52.56 436 ALA A CA 1
ATOM 3442 C C . ALA A 1 436 ? 27.772 -17.718 -5.729 1.00 52.56 436 ALA A C 1
ATOM 3444 O O . ALA A 1 436 ? 27.193 -18.484 -6.496 1.00 52.56 436 ALA A O 1
ATOM 3445 N N . ILE A 1 437 ? 27.121 -17.206 -4.673 1.00 54.75 437 ILE A N 1
ATOM 3446 C CA . ILE A 1 437 ? 25.684 -17.496 -4.433 1.00 54.75 437 ILE A CA 1
ATOM 3447 C C . ILE A 1 437 ? 24.791 -16.351 -4.961 1.00 54.75 437 ILE A C 1
ATOM 3449 O O . ILE A 1 437 ? 25.001 -15.206 -4.549 1.00 54.75 437 ILE A O 1
ATOM 3453 N N . PRO A 1 438 ? 23.793 -16.625 -5.832 1.00 62.47 438 PRO A N 1
ATOM 3454 C CA . PRO A 1 438 ? 22.888 -15.607 -6.371 1.00 62.47 438 PRO A CA 1
ATOM 3455 C C . PRO A 1 438 ? 22.086 -14.877 -5.283 1.00 62.47 438 PRO A C 1
ATOM 3457 O O . PRO A 1 438 ? 21.627 -15.488 -4.318 1.00 62.47 438 PRO A O 1
ATOM 3460 N N . ARG A 1 439 ? 21.883 -13.567 -5.469 1.00 73.12 439 ARG A N 1
ATOM 3461 C CA . ARG A 1 439 ? 20.961 -12.729 -4.683 1.00 73.12 439 ARG A CA 1
ATOM 3462 C C . ARG A 1 439 ? 19.749 -12.363 -5.531 1.00 73.12 439 ARG A C 1
ATOM 3464 O O . ARG A 1 439 ? 19.908 -12.040 -6.704 1.00 73.12 439 ARG A O 1
ATOM 3471 N N . LEU A 1 440 ? 18.564 -12.349 -4.923 1.00 74.44 440 LEU A N 1
ATOM 3472 C CA . LEU A 1 440 ? 17.341 -11.851 -5.553 1.00 74.44 440 LEU A CA 1
ATOM 3473 C C . LEU A 1 440 ? 16.622 -10.888 -4.601 1.00 74.44 440 LEU A C 1
ATOM 3475 O O . LEU A 1 440 ? 16.245 -11.270 -3.492 1.00 74.44 440 LEU A O 1
ATOM 3479 N N . GLY A 1 441 ? 16.509 -9.625 -5.022 1.00 67.69 441 GLY A N 1
ATOM 3480 C CA . GLY A 1 441 ? 15.885 -8.532 -4.272 1.00 67.69 441 GLY A CA 1
ATOM 3481 C C . GLY A 1 441 ? 14.416 -8.311 -4.640 1.00 67.69 441 GLY A C 1
ATOM 3482 O O . GLY A 1 441 ? 13.769 -9.173 -5.228 1.00 67.69 441 GLY A O 1
ATOM 3483 N N . ILE A 1 442 ? 13.876 -7.138 -4.304 1.00 65.56 442 ILE A N 1
ATOM 3484 C CA . ILE A 1 442 ? 12.470 -6.823 -4.592 1.00 65.56 442 ILE A CA 1
ATOM 3485 C C . ILE A 1 442 ? 12.281 -6.720 -6.111 1.00 65.56 442 ILE A C 1
ATOM 3487 O O . ILE A 1 442 ? 13.084 -6.095 -6.801 1.00 65.56 442 ILE A O 1
ATOM 3491 N N . GLY A 1 443 ? 11.237 -7.355 -6.639 1.00 59.22 443 GLY A N 1
ATOM 3492 C CA . GLY A 1 443 ? 11.093 -7.514 -8.087 1.00 59.22 443 GLY A CA 1
ATOM 3493 C C . GLY A 1 443 ? 10.419 -8.812 -8.513 1.00 59.22 443 GLY A C 1
ATOM 3494 O O . GLY A 1 443 ? 9.749 -8.824 -9.540 1.00 59.22 443 GLY A O 1
ATOM 3495 N N . MET A 1 444 ? 10.616 -9.873 -7.727 1.00 79.50 444 MET A N 1
ATOM 3496 C CA . MET A 1 444 ? 10.241 -11.257 -8.035 1.00 79.50 444 MET A CA 1
ATOM 3497 C C . MET A 1 444 ? 9.460 -11.904 -6.884 1.00 79.50 444 MET A C 1
ATOM 3499 O O . MET A 1 444 ? 9.341 -11.306 -5.815 1.00 79.50 444 MET A O 1
ATOM 3503 N N . ASP A 1 445 ? 8.957 -13.116 -7.125 1.00 79.81 445 ASP A N 1
ATOM 3504 C CA . ASP A 1 445 ? 8.049 -13.876 -6.256 1.00 79.81 445 ASP A CA 1
ATOM 3505 C C . ASP A 1 445 ? 8.622 -14.080 -4.833 1.00 79.81 445 ASP A C 1
ATOM 3507 O O . ASP A 1 445 ? 7.919 -13.912 -3.842 1.00 79.81 445 ASP A O 1
ATOM 3511 N N . ALA A 1 446 ? 9.931 -14.333 -4.689 1.00 88.94 446 ALA A N 1
ATOM 3512 C CA . ALA A 1 446 ? 10.584 -14.432 -3.380 1.00 88.94 446 ALA A CA 1
ATOM 3513 C C . ALA A 1 446 ? 11.928 -13.696 -3.321 1.00 88.94 446 ALA A C 1
ATOM 3515 O O . ALA A 1 446 ? 12.635 -13.532 -4.319 1.00 88.94 446 ALA A O 1
ATOM 3516 N N . SER A 1 447 ? 12.320 -13.305 -2.108 1.00 91.38 447 SER A N 1
ATOM 3517 C CA . SER A 1 447 ? 13.679 -12.832 -1.836 1.00 91.38 447 SER A CA 1
ATOM 3518 C C . SER A 1 447 ? 14.634 -14.015 -1.676 1.00 91.38 447 SER A C 1
ATOM 3520 O O . SER A 1 447 ? 14.299 -14.975 -0.984 1.00 91.38 447 SER A O 1
ATOM 3522 N N . ILE A 1 448 ? 15.828 -13.935 -2.275 1.00 90.75 448 ILE A N 1
ATOM 3523 C CA . ILE A 1 448 ? 16.930 -14.886 -2.053 1.00 90.75 448 ILE A CA 1
ATOM 3524 C C . ILE A 1 448 ? 18.103 -14.118 -1.453 1.00 90.75 448 ILE A C 1
ATOM 3526 O O . ILE A 1 448 ? 18.717 -13.272 -2.111 1.00 90.75 448 ILE A O 1
ATOM 3530 N N . THR A 1 449 ? 18.433 -14.434 -0.203 1.00 89.94 449 THR A N 1
ATOM 3531 C CA . THR A 1 449 ? 19.491 -13.767 0.559 1.00 89.94 449 THR A CA 1
ATOM 3532 C C . THR A 1 449 ? 20.520 -14.788 1.053 1.00 89.94 449 THR A C 1
ATOM 3534 O O . THR A 1 449 ? 20.215 -15.540 1.977 1.00 89.94 449 THR A O 1
ATOM 3537 N N . PRO A 1 450 ? 21.753 -14.812 0.512 1.00 88.56 450 PRO A N 1
ATOM 3538 C CA . PRO A 1 450 ? 22.838 -15.633 1.038 1.00 88.56 450 PRO A CA 1
ATOM 3539 C C . PRO A 1 450 ? 23.073 -15.332 2.518 1.00 88.56 450 PRO A C 1
ATOM 3541 O O . PRO A 1 450 ? 23.200 -14.165 2.907 1.00 88.56 450 PRO A O 1
ATOM 3544 N N . ILE A 1 451 ? 23.134 -16.372 3.345 1.00 89.25 451 ILE A N 1
ATOM 3545 C CA . ILE A 1 451 ? 23.350 -16.224 4.786 1.00 89.25 451 ILE A CA 1
ATOM 3546 C C . ILE A 1 451 ? 24.823 -16.424 5.147 1.00 89.25 451 ILE A C 1
ATOM 3548 O O . ILE A 1 451 ? 25.632 -16.915 4.366 1.00 89.25 451 ILE A O 1
ATOM 3552 N N . ARG A 1 452 ? 25.193 -16.033 6.372 1.00 84.50 452 ARG A N 1
ATOM 3553 C CA . ARG A 1 452 ? 26.582 -16.106 6.864 1.00 84.50 452 ARG A CA 1
ATOM 3554 C C . ARG A 1 452 ? 27.109 -17.540 7.013 1.00 84.50 452 ARG A C 1
ATOM 3556 O O . ARG A 1 452 ? 28.299 -17.726 7.244 1.00 84.50 452 ARG A O 1
ATOM 3563 N N . HIS A 1 453 ? 26.224 -18.530 6.936 1.00 80.31 453 HIS A N 1
ATOM 3564 C CA . HIS A 1 453 ? 26.527 -19.944 7.108 1.00 80.31 453 HIS A CA 1
ATOM 3565 C C . HIS A 1 453 ? 26.704 -20.605 5.736 1.00 80.31 453 HIS A C 1
ATOM 3567 O O . HIS A 1 453 ? 25.912 -20.377 4.826 1.00 80.31 453 HIS A O 1
ATOM 3573 N N . GLY A 1 454 ? 27.793 -21.366 5.593 1.00 77.62 454 GLY A N 1
ATOM 3574 C CA . GLY A 1 454 ? 28.390 -21.726 4.306 1.00 77.62 454 GLY A CA 1
ATOM 3575 C C . GLY A 1 454 ? 27.424 -22.327 3.287 1.00 77.62 454 GLY A C 1
ATOM 3576 O O . GLY A 1 454 ? 26.803 -23.351 3.549 1.00 77.62 454 GLY A O 1
ATOM 3577 N N . GLY A 1 455 ? 27.356 -21.710 2.104 1.00 83.44 455 GLY A N 1
ATOM 3578 C CA . GLY A 1 455 ? 26.639 -22.258 0.951 1.00 83.44 455 GLY A CA 1
ATOM 3579 C C . GLY A 1 455 ? 25.119 -22.090 0.971 1.00 83.44 455 GLY A C 1
ATOM 3580 O O . GLY A 1 455 ? 24.481 -22.501 0.012 1.00 83.44 455 GLY A O 1
ATOM 3581 N N . LEU A 1 456 ? 24.534 -21.510 2.021 1.00 92.75 456 LEU A N 1
ATOM 3582 C CA . LEU A 1 456 ? 23.082 -21.455 2.199 1.00 92.75 456 LEU A CA 1
ATOM 3583 C C . LEU A 1 456 ? 22.498 -20.081 1.843 1.00 92.75 456 LEU A C 1
ATOM 3585 O O . LEU A 1 456 ? 23.127 -19.039 2.056 1.00 92.75 456 LEU A O 1
ATOM 3589 N N . SER A 1 457 ? 21.249 -20.090 1.387 1.00 94.31 457 SER A N 1
ATOM 3590 C CA . SER A 1 457 ? 20.440 -18.900 1.125 1.00 94.31 457 SER A CA 1
ATOM 3591 C C . SER A 1 457 ? 19.116 -18.958 1.870 1.00 94.31 457 SER A C 1
ATOM 3593 O O . SER A 1 457 ? 18.424 -19.967 1.848 1.00 94.31 457 SER A O 1
ATOM 3595 N N . LEU A 1 458 ? 18.736 -17.844 2.485 1.00 95.62 458 LEU A N 1
ATOM 3596 C CA . LEU A 1 458 ? 17.381 -17.600 2.956 1.00 95.62 458 LEU A CA 1
ATOM 3597 C C . LEU A 1 458 ? 16.495 -17.278 1.751 1.00 95.62 458 LEU A C 1
ATOM 3599 O O . LEU A 1 458 ? 16.706 -16.253 1.099 1.00 95.62 458 LEU A O 1
ATOM 3603 N N . VAL A 1 459 ? 15.509 -18.128 1.487 1.00 96.56 459 VAL A N 1
ATOM 3604 C CA . VAL A 1 459 ? 14.446 -17.892 0.511 1.00 96.56 459 VAL A CA 1
ATOM 3605 C C . VAL A 1 459 ? 13.164 -17.583 1.274 1.00 96.56 459 VAL A C 1
ATOM 3607 O O . VAL A 1 459 ? 12.685 -18.400 2.061 1.00 96.56 459 VAL A O 1
ATOM 3610 N N . GLN A 1 460 ? 12.632 -16.375 1.105 1.00 96.12 460 GLN A N 1
ATOM 3611 C CA . GLN A 1 460 ? 11.496 -15.908 1.899 1.00 96.12 460 GLN A CA 1
ATOM 3612 C C . GLN A 1 460 ? 10.537 -15.047 1.083 1.00 96.12 460 GLN A C 1
ATOM 3614 O O . GLN A 1 460 ? 10.965 -14.169 0.327 1.00 96.12 460 GLN A O 1
ATOM 3619 N N . THR A 1 461 ? 9.246 -15.264 1.321 1.00 96.06 461 THR A N 1
ATOM 3620 C CA . THR A 1 461 ? 8.128 -14.508 0.746 1.00 96.06 461 THR A CA 1
ATOM 3621 C C . THR A 1 461 ? 7.074 -14.173 1.812 1.00 96.06 461 THR A C 1
ATOM 3623 O O . THR A 1 461 ? 7.013 -14.793 2.881 1.00 96.06 461 THR A O 1
ATOM 3626 N N . THR A 1 462 ? 6.247 -13.168 1.532 1.00 95.06 462 THR A N 1
ATOM 3627 C CA . THR A 1 462 ? 5.056 -12.821 2.301 1.00 95.06 462 THR A CA 1
ATOM 3628 C C . THR A 1 462 ? 3.941 -12.383 1.364 1.00 95.06 462 THR A C 1
ATOM 3630 O O . THR A 1 462 ? 4.179 -11.601 0.449 1.00 95.06 462 THR A O 1
ATOM 3633 N N . ASP A 1 463 ? 2.718 -12.829 1.645 1.00 90.88 463 ASP A N 1
ATOM 3634 C CA . ASP A 1 463 ? 1.534 -12.353 0.934 1.00 90.88 463 ASP A CA 1
ATOM 3635 C C . ASP A 1 463 ? 0.313 -12.301 1.867 1.00 90.88 463 ASP A C 1
ATOM 3637 O O . ASP A 1 463 ? 0.231 -13.025 2.869 1.00 90.88 463 ASP A O 1
ATOM 3641 N N . PHE A 1 464 ? -0.634 -11.415 1.564 1.00 89.44 464 PHE A N 1
ATOM 3642 C CA . PHE A 1 464 ? -1.902 -11.276 2.270 1.00 89.44 464 PHE A CA 1
ATOM 3643 C C . PHE A 1 464 ? -2.991 -10.714 1.358 1.00 89.44 464 PHE A C 1
ATOM 3645 O O . PHE A 1 464 ? -2.762 -9.859 0.507 1.00 89.44 464 PHE A O 1
ATOM 3652 N N . PHE A 1 465 ? -4.226 -11.133 1.604 1.00 89.81 465 PHE A N 1
ATOM 3653 C CA . PHE A 1 465 ? -5.382 -10.659 0.854 1.00 89.81 465 PHE A CA 1
ATOM 3654 C C . PHE A 1 465 ? -6.655 -10.714 1.713 1.00 89.81 465 PHE A C 1
ATOM 3656 O O . PHE A 1 465 ? -6.625 -11.001 2.917 1.00 89.81 465 PHE A O 1
ATOM 3663 N N . TYR A 1 466 ? -7.783 -10.339 1.115 1.00 92.88 466 TYR A N 1
ATOM 3664 C CA . TYR A 1 466 ? -9.092 -10.309 1.771 1.00 92.88 466 TYR A CA 1
ATOM 3665 C C . TYR A 1 466 ? -9.857 -11.612 1.508 1.00 92.88 466 TYR A C 1
ATOM 3667 O O . TYR A 1 466 ? -9.650 -12.203 0.454 1.00 92.88 466 TYR A O 1
ATOM 3675 N N . PRO A 1 467 ? -10.761 -12.058 2.400 1.00 91.56 467 PRO A N 1
ATOM 3676 C CA . PRO A 1 467 ? -11.562 -13.253 2.152 1.00 91.56 467 PRO A CA 1
ATOM 3677 C C . PRO A 1 467 ? -12.313 -13.197 0.817 1.00 91.56 467 PRO A C 1
ATOM 3679 O O . PRO A 1 467 ? -12.955 -12.194 0.500 1.00 91.56 467 PRO A O 1
ATOM 3682 N N . LEU A 1 468 ? -12.210 -14.282 0.051 1.00 91.44 468 LEU A N 1
ATOM 3683 C CA . LEU A 1 468 ? -12.785 -14.425 -1.290 1.00 91.44 468 LEU A CA 1
ATOM 3684 C C . LEU A 1 468 ? -13.908 -15.460 -1.324 1.00 91.44 468 LEU A C 1
ATOM 3686 O O . LEU A 1 468 ? -14.866 -15.292 -2.069 1.00 91.44 468 LEU A O 1
ATOM 3690 N N . VAL A 1 469 ? -13.779 -16.522 -0.529 1.00 93.62 469 VAL A N 1
ATOM 3691 C CA . VAL A 1 469 ? -14.758 -17.608 -0.436 1.00 93.62 469 VAL A CA 1
ATOM 3692 C C . VAL A 1 469 ? -15.427 -17.597 0.934 1.00 93.62 469 VAL A C 1
ATOM 3694 O O . VAL A 1 469 ? -14.839 -17.142 1.918 1.00 93.62 469 VAL A O 1
ATOM 3697 N N . ASP A 1 470 ? -16.652 -18.103 0.987 1.00 90.69 470 ASP A N 1
ATOM 3698 C CA . ASP A 1 470 ? -17.508 -18.046 2.173 1.00 90.69 470 ASP A CA 1
ATOM 3699 C C . ASP A 1 470 ? -17.219 -19.188 3.152 1.00 90.69 470 ASP A C 1
ATOM 3701 O O . ASP A 1 470 ? -17.463 -19.041 4.348 1.00 90.69 470 ASP A O 1
ATOM 3705 N N . ASP A 1 471 ? -16.662 -20.306 2.669 1.00 96.00 471 ASP A N 1
ATOM 3706 C CA . ASP A 1 471 ? -16.182 -21.407 3.509 1.00 96.00 471 ASP A CA 1
ATOM 3707 C C . ASP A 1 471 ? -14.881 -20.990 4.226 1.00 96.00 471 ASP A C 1
ATOM 3709 O O . ASP A 1 471 ? -13.828 -20.882 3.584 1.00 96.00 471 ASP A O 1
ATOM 3713 N N . PRO A 1 472 ? -14.898 -20.787 5.559 1.00 97.38 472 PRO A N 1
ATOM 3714 C CA . PRO A 1 472 ? -13.730 -20.290 6.275 1.00 97.38 472 PRO A CA 1
ATOM 3715 C C . PRO A 1 472 ? -12.580 -21.304 6.317 1.00 97.38 472 PRO A C 1
ATOM 3717 O O . PRO A 1 472 ? -11.413 -20.914 6.312 1.00 97.38 472 PRO A O 1
ATOM 3720 N N . TYR A 1 473 ? -12.877 -22.604 6.343 1.00 98.19 473 TYR A N 1
ATOM 3721 C CA . TYR A 1 473 ? -11.839 -23.634 6.355 1.00 98.19 473 TYR A CA 1
ATOM 3722 C C . TYR A 1 473 ? -11.093 -23.651 5.019 1.00 98.19 473 TYR A C 1
ATOM 3724 O O . TYR A 1 473 ? -9.862 -23.563 4.989 1.00 98.19 473 TYR A O 1
ATOM 3732 N N . MET A 1 474 ? -11.834 -23.660 3.909 1.00 97.94 474 MET A N 1
ATOM 3733 C CA . MET A 1 474 ? -11.239 -23.569 2.575 1.00 97.94 474 MET A CA 1
ATOM 3734 C C . MET A 1 474 ? -10.513 -22.244 2.363 1.00 97.94 474 MET A C 1
ATOM 3736 O O . MET A 1 474 ? -9.436 -22.235 1.768 1.00 97.94 474 MET A O 1
ATOM 3740 N N . MET A 1 475 ? -11.033 -21.142 2.907 1.00 97.75 475 MET A N 1
ATOM 3741 C CA . MET A 1 475 ? -10.347 -19.853 2.886 1.00 97.75 475 MET A CA 1
ATOM 3742 C C . MET A 1 475 ? -8.970 -19.943 3.571 1.00 97.75 475 MET A C 1
ATOM 3744 O O . MET A 1 475 ? -7.974 -19.495 3.009 1.00 97.75 475 MET A O 1
ATOM 3748 N N . GLY A 1 476 ? -8.876 -20.611 4.726 1.00 97.75 476 GLY A N 1
ATOM 3749 C CA . GLY A 1 476 ? -7.596 -20.912 5.375 1.00 97.75 476 GLY A CA 1
ATOM 3750 C C . GLY A 1 476 ? -6.629 -21.698 4.479 1.00 97.75 476 GLY A C 1
ATOM 3751 O O . GLY A 1 476 ? -5.465 -21.305 4.344 1.00 97.75 476 GLY A O 1
ATOM 3752 N N . LYS A 1 477 ? -7.114 -22.761 3.811 1.00 98.62 477 LYS A N 1
ATOM 3753 C CA . LYS A 1 477 ? -6.302 -23.565 2.872 1.00 98.62 477 LYS A CA 1
ATOM 3754 C C . LYS A 1 477 ? -5.804 -22.728 1.687 1.00 98.62 477 LYS A C 1
ATOM 3756 O O . LYS A 1 477 ? -4.633 -22.819 1.316 1.00 98.62 477 LYS A O 1
ATOM 3761 N N . ILE A 1 478 ? -6.660 -21.884 1.110 1.00 98.38 478 ILE A N 1
ATOM 3762 C CA . ILE A 1 478 ? -6.294 -20.991 -0.001 1.00 98.38 478 ILE A CA 1
ATOM 3763 C C . ILE A 1 478 ? -5.229 -19.988 0.445 1.00 98.38 478 ILE A C 1
ATOM 3765 O O . ILE A 1 478 ? -4.244 -19.795 -0.261 1.00 98.38 478 ILE A O 1
ATOM 3769 N N . THR A 1 479 ? -5.377 -19.377 1.623 1.00 98.06 479 THR A N 1
ATOM 3770 C CA . THR A 1 479 ? -4.392 -18.407 2.118 1.00 98.06 479 THR A CA 1
ATOM 3771 C C . THR A 1 479 ? -3.019 -19.036 2.315 1.00 98.06 479 THR A C 1
ATOM 3773 O O . THR A 1 479 ? -2.029 -18.465 1.865 1.00 98.06 479 THR A O 1
ATOM 3776 N N . CYS A 1 480 ? -2.946 -20.217 2.933 1.00 98.38 480 CYS A N 1
ATOM 3777 C CA . CYS A 1 480 ? -1.680 -20.935 3.080 1.00 98.38 480 CYS A CA 1
ATOM 3778 C C . CYS A 1 480 ? -1.063 -21.274 1.711 1.00 98.38 480 CYS A C 1
ATOM 3780 O O . CYS A 1 480 ? 0.118 -21.016 1.484 1.00 98.38 480 CYS A O 1
ATOM 3782 N N . SER A 1 481 ? -1.881 -21.754 0.767 1.00 98.44 481 SER A N 1
ATOM 3783 C CA . SER A 1 481 ? -1.441 -22.069 -0.601 1.00 98.44 481 SER A CA 1
ATOM 3784 C C . SER A 1 481 ? -0.903 -20.855 -1.345 1.00 98.44 481 SER A C 1
ATOM 3786 O O . SER A 1 481 ? 0.077 -20.976 -2.071 1.00 98.44 481 SER A O 1
ATOM 3788 N N . ASN A 1 482 ? -1.531 -19.693 -1.163 1.00 97.94 482 ASN A N 1
ATOM 3789 C CA . ASN A 1 482 ? -1.102 -18.437 -1.761 1.00 97.94 482 ASN A CA 1
ATOM 3790 C C . ASN A 1 482 ? 0.274 -18.017 -1.235 1.00 97.94 482 ASN A C 1
ATOM 3792 O O . ASN A 1 482 ? 1.174 -17.785 -2.024 1.00 97.94 482 ASN A O 1
ATOM 3796 N N . VAL A 1 483 ? 0.462 -18.020 0.088 1.00 97.56 483 VAL A N 1
ATOM 3797 C CA . VAL A 1 483 ? 1.747 -17.660 0.719 1.00 97.56 483 VAL A CA 1
ATOM 3798 C C . VAL A 1 483 ? 2.877 -18.605 0.294 1.00 97.56 483 VAL A C 1
ATOM 3800 O O . VAL A 1 483 ? 4.012 -18.176 0.129 1.00 97.56 483 VAL A O 1
ATOM 3803 N N . LEU A 1 484 ? 2.591 -19.897 0.120 1.00 98.31 484 LEU A N 1
ATOM 3804 C CA . LEU A 1 484 ? 3.585 -20.873 -0.336 1.00 98.31 484 LEU A CA 1
ATOM 3805 C C . LEU A 1 484 ? 3.851 -20.810 -1.850 1.00 98.31 484 LEU A C 1
ATOM 3807 O O . LEU A 1 484 ? 4.871 -21.321 -2.307 1.00 98.31 484 LEU A O 1
ATOM 3811 N N . SER A 1 485 ? 2.946 -20.216 -2.631 1.00 97.88 485 SER A N 1
ATOM 3812 C CA . SER A 1 485 ? 2.994 -20.218 -4.098 1.00 97.88 485 SER A CA 1
ATOM 3813 C C . SER A 1 485 ? 4.262 -19.562 -4.644 1.00 97.88 485 SER A C 1
ATOM 3815 O O . SER A 1 485 ? 4.927 -20.148 -5.499 1.00 97.88 485 SER A O 1
ATOM 3817 N N . ASP A 1 486 ? 4.657 -18.429 -4.070 1.00 95.00 486 ASP A N 1
ATOM 3818 C CA . ASP A 1 486 ? 5.889 -17.717 -4.414 1.00 95.00 486 ASP A CA 1
ATOM 3819 C C . ASP A 1 486 ? 7.155 -18.557 -4.173 1.00 95.00 486 ASP A C 1
ATOM 3821 O O . ASP A 1 486 ? 8.096 -18.544 -4.967 1.00 95.00 486 ASP A O 1
ATOM 3825 N N . LEU A 1 487 ? 7.186 -19.333 -3.081 1.00 96.62 487 LEU A N 1
ATOM 3826 C CA . LEU A 1 487 ? 8.308 -20.225 -2.778 1.00 96.62 487 LEU A CA 1
ATOM 3827 C C . LEU A 1 487 ? 8.400 -21.339 -3.836 1.00 96.62 487 LEU A C 1
ATOM 3829 O O . LEU A 1 487 ? 9.481 -21.645 -4.344 1.00 96.62 487 LEU A O 1
ATOM 3833 N N . TYR A 1 488 ? 7.247 -21.876 -4.241 1.00 98.44 488 TYR A N 1
ATOM 3834 C CA . TYR A 1 488 ? 7.146 -22.869 -5.308 1.00 98.44 488 TYR A CA 1
ATOM 3835 C C . TYR A 1 488 ? 7.513 -22.311 -6.692 1.00 98.44 488 TYR A C 1
ATOM 3837 O O . TYR A 1 488 ? 8.069 -23.052 -7.504 1.00 98.44 488 TYR A O 1
ATOM 3845 N N . ALA A 1 489 ? 7.269 -21.025 -6.966 1.00 97.62 489 ALA A N 1
ATOM 3846 C CA . ALA A 1 489 ? 7.708 -20.373 -8.204 1.00 97.62 489 ALA A CA 1
ATOM 3847 C C . ALA A 1 489 ? 9.239 -20.378 -8.356 1.00 97.62 489 ALA A C 1
ATOM 3849 O O . ALA A 1 489 ? 9.756 -20.476 -9.469 1.00 97.62 489 ALA A O 1
ATOM 3850 N N . MET A 1 490 ? 9.963 -20.392 -7.235 1.00 97.25 490 MET A N 1
ATOM 3851 C CA . MET A 1 490 ? 11.422 -20.519 -7.193 1.00 97.25 490 MET A CA 1
ATOM 3852 C C . MET A 1 490 ? 11.908 -21.974 -7.252 1.00 97.25 490 MET A C 1
ATOM 3854 O O . MET A 1 490 ? 13.085 -22.236 -7.024 1.00 97.25 490 MET A O 1
ATOM 3858 N N . GLY A 1 491 ? 11.030 -22.947 -7.516 1.00 97.19 491 GLY A N 1
ATOM 3859 C CA . GLY A 1 491 ? 11.379 -24.371 -7.537 1.00 97.19 491 GLY A CA 1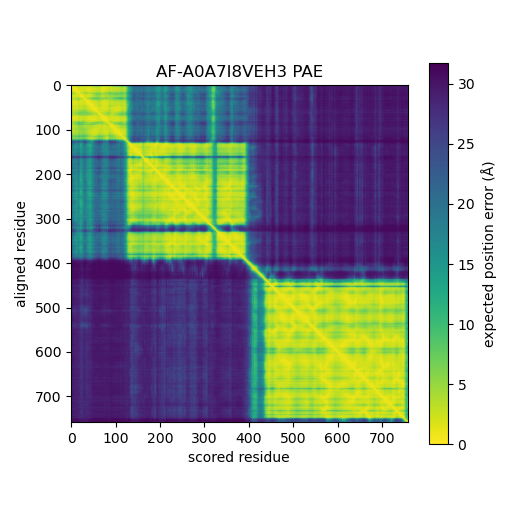
ATOM 3860 C C . GLY A 1 491 ? 11.671 -24.973 -6.156 1.00 97.19 491 GLY A C 1
ATOM 3861 O O . GLY A 1 491 ? 12.019 -26.149 -6.078 1.00 97.19 491 GLY A O 1
ATOM 3862 N N . VAL A 1 492 ? 11.514 -24.210 -5.072 1.00 98.00 492 VAL A N 1
ATOM 3863 C CA . VAL A 1 492 ? 11.759 -24.684 -3.705 1.00 98.00 492 VAL A CA 1
ATOM 3864 C C . VAL A 1 492 ? 10.572 -25.524 -3.248 1.00 98.00 492 VAL A C 1
ATOM 3866 O O . VAL A 1 492 ? 9.445 -25.041 -3.227 1.00 98.00 492 VAL A O 1
ATOM 3869 N N . THR A 1 493 ? 10.796 -26.791 -2.893 1.00 96.69 493 THR A N 1
ATOM 3870 C CA . THR A 1 493 ? 9.705 -27.730 -2.557 1.00 96.69 493 THR A CA 1
ATOM 3871 C C . THR A 1 493 ? 9.401 -27.832 -1.070 1.00 96.69 493 THR A C 1
ATOM 3873 O O . THR A 1 493 ? 8.303 -28.267 -0.711 1.00 96.69 493 THR A O 1
ATOM 3876 N N . GLU A 1 494 ? 10.359 -27.453 -0.228 1.00 97.06 494 GLU A N 1
ATOM 3877 C CA . GLU A 1 494 ? 10.278 -27.538 1.227 1.00 97.06 494 GLU A CA 1
ATOM 3878 C C . GLU A 1 494 ? 10.140 -26.139 1.830 1.00 97.06 494 GLU A C 1
ATOM 3880 O O . GLU A 1 494 ? 10.736 -25.176 1.358 1.00 97.06 494 GLU A O 1
ATOM 3885 N N . CYS A 1 495 ? 9.337 -26.019 2.883 1.00 97.75 495 CYS A N 1
ATOM 3886 C CA . CYS A 1 495 ? 9.213 -24.790 3.653 1.00 97.75 495 CYS A CA 1
ATOM 3887 C C . CYS A 1 495 ? 9.600 -25.100 5.094 1.00 97.75 495 CYS A C 1
ATOM 3889 O O . CYS A 1 495 ? 8.955 -25.917 5.747 1.00 97.75 495 CYS A O 1
ATOM 3891 N N . ASP A 1 496 ? 10.635 -24.443 5.605 1.00 97.50 496 ASP A N 1
ATOM 3892 C CA . ASP A 1 496 ? 11.115 -24.703 6.963 1.00 97.50 496 ASP A 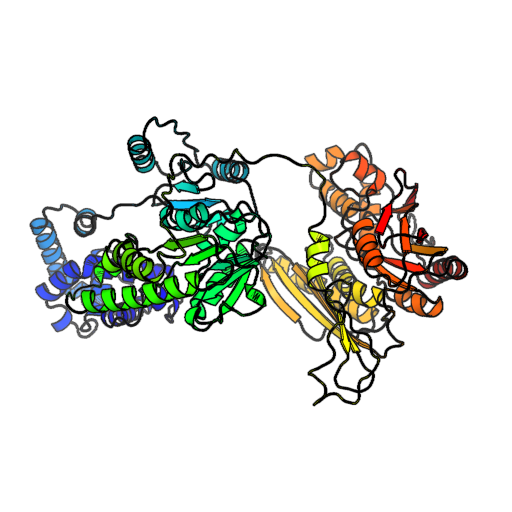CA 1
ATOM 3893 C C . ASP A 1 496 ? 10.181 -24.110 8.015 1.00 97.50 496 ASP A C 1
ATOM 3895 O O . ASP A 1 496 ? 10.019 -24.667 9.101 1.00 97.50 496 ASP A O 1
ATOM 3899 N N . ASN A 1 497 ? 9.570 -22.962 7.709 1.00 96.75 497 ASN A N 1
ATOM 3900 C CA . ASN A 1 497 ? 8.746 -22.256 8.672 1.00 96.75 497 ASN A CA 1
ATOM 3901 C C . ASN A 1 497 ? 7.687 -21.364 8.026 1.00 96.75 497 ASN A C 1
ATOM 3903 O O . ASN A 1 497 ? 7.995 -20.572 7.130 1.00 96.75 497 ASN A O 1
ATOM 3907 N N . MET A 1 498 ? 6.481 -21.382 8.602 1.00 98.19 498 MET A N 1
ATOM 3908 C CA . MET A 1 498 ? 5.441 -20.404 8.301 1.00 98.19 498 MET A CA 1
ATOM 3909 C C . MET A 1 498 ? 5.076 -19.522 9.499 1.00 98.19 498 MET A C 1
ATOM 3911 O O . MET A 1 498 ? 5.001 -19.978 10.644 1.00 98.19 498 MET A O 1
ATOM 3915 N N . LEU A 1 499 ? 4.776 -18.251 9.216 1.00 97.88 499 LEU A N 1
ATOM 3916 C CA . LEU A 1 499 ? 4.087 -17.345 10.140 1.00 97.88 499 LEU A CA 1
ATOM 3917 C C . LEU A 1 499 ? 2.715 -16.985 9.576 1.00 97.88 499 LEU A C 1
ATOM 3919 O O . LEU A 1 499 ? 2.598 -16.701 8.387 1.00 97.88 499 LEU A O 1
ATOM 3923 N N . MET A 1 500 ? 1.692 -16.935 10.427 1.00 96.75 500 MET A N 1
ATOM 3924 C CA . MET A 1 500 ? 0.343 -16.537 10.016 1.00 96.75 500 MET A CA 1
ATOM 3925 C C . MET A 1 500 ? 0.068 -15.070 10.364 1.00 96.75 500 MET A C 1
ATOM 3927 O O . MET A 1 500 ? 0.265 -14.627 11.499 1.00 96.75 500 MET A O 1
ATOM 3931 N N . LEU A 1 501 ? -0.424 -14.309 9.390 1.00 96.62 501 LEU A N 1
ATOM 3932 C CA . LEU A 1 501 ? -0.839 -12.920 9.562 1.00 96.62 501 LEU A CA 1
ATOM 3933 C C . LEU A 1 501 ? -2.363 -12.854 9.481 1.00 96.62 501 LEU A C 1
ATOM 3935 O O . LEU A 1 501 ? -2.952 -13.181 8.451 1.00 96.62 501 LEU A O 1
ATOM 3939 N N . LEU A 1 502 ? -3.005 -12.443 10.575 1.00 95.12 502 LEU A N 1
ATOM 3940 C CA . LEU A 1 502 ? -4.460 -12.437 10.685 1.00 95.12 502 LEU A CA 1
ATOM 3941 C C . LEU A 1 502 ? -4.975 -11.099 11.223 1.00 95.12 502 LEU A C 1
ATOM 3943 O O . LEU A 1 502 ? -4.569 -10.613 12.277 1.00 95.12 502 LEU A O 1
ATOM 3947 N N . ALA A 1 503 ? -5.943 -10.520 10.529 1.00 94.62 503 ALA A N 1
ATOM 3948 C CA . ALA A 1 503 ? -6.706 -9.383 11.005 1.00 94.62 503 ALA A CA 1
ATOM 3949 C C . ALA A 1 503 ? -8.179 -9.784 11.127 1.00 94.62 503 ALA A C 1
ATOM 3951 O O . ALA A 1 503 ? -8.810 -10.172 10.146 1.00 94.62 503 ALA A O 1
ATOM 3952 N N . ILE A 1 504 ? -8.728 -9.704 12.337 1.00 92.50 504 ILE A N 1
ATOM 3953 C CA . ILE A 1 504 ? -10.119 -10.051 12.638 1.00 92.50 504 ILE A CA 1
ATOM 3954 C C . ILE A 1 504 ? -10.991 -8.817 12.411 1.00 92.50 504 ILE A C 1
ATOM 3956 O O . ILE A 1 504 ? -10.710 -7.746 12.958 1.00 92.50 504 ILE A O 1
ATOM 3960 N N . SER A 1 505 ? -12.070 -8.976 11.638 1.00 93.69 505 SER A N 1
ATOM 3961 C CA . SER A 1 505 ? -13.011 -7.884 11.389 1.00 93.69 505 SER A CA 1
ATOM 3962 C C . SER A 1 505 ? -13.724 -7.451 12.671 1.00 93.69 505 SER A C 1
ATOM 3964 O O . SER A 1 505 ? -14.354 -8.260 13.347 1.00 93.69 505 SER A O 1
ATOM 3966 N N . GLN A 1 506 ? -13.717 -6.147 12.944 1.00 90.25 506 GLN A N 1
ATOM 3967 C CA . GLN A 1 506 ? -14.497 -5.522 14.021 1.00 90.25 506 GLN A CA 1
ATOM 3968 C C . GLN A 1 506 ? -16.018 -5.633 13.825 1.00 90.25 506 GLN A C 1
ATOM 3970 O O . GLN A 1 506 ? -16.772 -5.320 14.744 1.00 90.25 506 GLN A O 1
ATOM 3975 N N . LYS A 1 507 ? -16.474 -6.032 12.631 1.00 92.19 507 LYS A N 1
ATOM 3976 C CA . LYS A 1 507 ? -17.895 -6.216 12.319 1.00 92.19 507 LYS A CA 1
ATOM 3977 C C . LYS A 1 507 ? -18.413 -7.612 12.664 1.00 92.19 507 LYS A C 1
ATOM 3979 O O . LYS A 1 507 ? -19.625 -7.766 12.755 1.00 92.19 507 LYS A O 1
ATOM 3984 N N . MET A 1 508 ? -17.529 -8.597 12.844 1.00 91.88 508 MET A N 1
ATOM 3985 C CA . MET A 1 508 ? -17.935 -9.929 13.290 1.00 91.88 508 MET A CA 1
ATOM 3986 C C . MET A 1 508 ? -18.357 -9.877 14.757 1.00 91.88 508 MET A C 1
ATOM 3988 O O . MET A 1 508 ? -17.657 -9.319 15.606 1.00 91.88 508 MET A O 1
ATOM 3992 N N . THR A 1 509 ? -19.490 -10.496 15.059 1.00 95.38 509 THR A N 1
ATOM 3993 C CA . THR A 1 509 ? -19.895 -10.773 16.436 1.00 95.38 509 THR A CA 1
ATOM 3994 C C . THR A 1 509 ? -18.912 -11.746 17.089 1.00 95.38 509 THR A C 1
ATOM 3996 O O . THR A 1 509 ? -18.209 -12.496 16.411 1.00 95.38 509 THR A O 1
ATOM 3999 N N . GLU A 1 510 ? -18.868 -11.778 18.422 1.00 90.62 510 GLU A N 1
ATOM 4000 C CA . GLU A 1 510 ? -18.002 -12.722 19.145 1.00 90.62 510 GLU A CA 1
ATOM 4001 C C . GLU A 1 510 ? -18.323 -14.177 18.778 1.00 90.62 510 GLU A C 1
ATOM 4003 O O . GLU A 1 510 ? -17.413 -14.965 18.550 1.00 90.62 510 GLU A O 1
ATOM 4008 N N . LYS A 1 511 ? -19.611 -14.505 18.604 1.00 95.19 511 LYS A N 1
ATOM 4009 C CA . LYS A 1 511 ? -20.054 -15.842 18.192 1.00 95.19 511 LYS A CA 1
ATOM 4010 C C . LYS A 1 511 ? -19.576 -16.212 16.785 1.00 95.19 511 LYS A C 1
ATOM 4012 O O . LYS A 1 511 ? -19.136 -17.336 16.580 1.00 95.19 511 LYS A O 1
ATOM 4017 N N . GLU A 1 512 ? -19.664 -15.294 15.822 1.00 94.31 512 GLU A N 1
ATOM 4018 C CA . GLU A 1 512 ? -19.144 -15.527 14.466 1.00 94.31 512 GLU A CA 1
ATOM 4019 C C . GLU A 1 512 ? -17.625 -15.679 14.491 1.00 94.31 512 GLU A C 1
ATOM 4021 O O . GLU A 1 512 ? -17.099 -16.638 13.934 1.00 94.31 512 GLU A O 1
ATOM 4026 N N . ARG A 1 513 ? -16.920 -14.788 15.197 1.00 94.00 513 ARG A N 1
ATOM 4027 C CA . ARG A 1 513 ? -15.462 -14.837 15.346 1.00 94.00 513 ARG A CA 1
ATOM 4028 C C . ARG A 1 513 ? -15.001 -16.180 15.911 1.00 94.00 513 ARG A C 1
ATOM 4030 O O . ARG A 1 513 ? -14.081 -16.778 15.360 1.00 94.00 513 ARG A O 1
ATOM 4037 N N . ASP A 1 514 ? -15.638 -16.647 16.980 1.00 90.38 514 ASP A N 1
ATOM 4038 C CA . ASP A 1 514 ? -15.248 -17.867 17.694 1.00 90.38 514 ASP A CA 1
ATOM 4039 C C . ASP A 1 514 ? -15.551 -19.152 16.894 1.00 90.38 514 ASP A C 1
ATOM 4041 O O . ASP A 1 514 ? -15.111 -20.231 17.282 1.00 90.38 514 ASP A O 1
ATOM 4045 N N . ILE A 1 515 ? -16.246 -19.044 15.753 1.00 95.06 515 ILE A N 1
ATOM 4046 C CA . ILE A 1 515 ? -16.479 -20.139 14.797 1.00 95.06 515 ILE A CA 1
ATOM 4047 C C . ILE A 1 515 ? -15.592 -19.975 13.554 1.00 95.06 515 ILE A C 1
ATOM 4049 O O . ILE A 1 515 ? -14.848 -20.883 13.188 1.00 95.06 515 ILE A O 1
ATOM 4053 N N . VAL A 1 516 ? -15.647 -18.807 12.912 1.00 96.44 516 VAL A N 1
ATOM 4054 C CA . VAL A 1 516 ? -14.996 -18.518 11.625 1.00 96.44 516 VAL A CA 1
ATOM 4055 C C . VAL A 1 516 ? -13.474 -18.504 11.760 1.00 96.44 516 VAL A C 1
ATOM 4057 O O . VAL A 1 516 ? -12.779 -19.096 10.935 1.00 96.44 516 VAL A O 1
ATOM 4060 N N . ILE A 1 517 ? -12.938 -17.862 12.806 1.00 96.56 517 ILE A N 1
ATOM 4061 C CA . ILE A 1 517 ? -11.486 -17.734 12.976 1.00 96.56 517 ILE A CA 1
ATOM 4062 C C . ILE A 1 517 ? -10.827 -19.096 13.224 1.00 96.56 517 ILE A C 1
ATOM 4064 O O . ILE A 1 517 ? -9.880 -19.408 12.503 1.00 96.56 517 ILE A O 1
ATOM 4068 N N . PRO A 1 518 ? -11.306 -19.950 14.152 1.00 96.75 518 PRO A N 1
ATOM 4069 C CA . PRO A 1 518 ? -10.727 -21.281 14.322 1.00 96.75 518 PRO A CA 1
ATOM 4070 C C . PRO A 1 518 ? -10.754 -22.137 13.054 1.00 96.75 518 PRO A C 1
ATOM 4072 O O . PRO A 1 518 ? -9.803 -22.875 12.819 1.00 96.75 518 PRO A O 1
ATOM 4075 N N . LEU A 1 519 ? -11.794 -22.025 12.221 1.00 97.88 519 LEU A N 1
ATOM 4076 C CA . LEU A 1 519 ? -11.868 -22.747 10.947 1.00 97.88 519 LEU A CA 1
ATOM 4077 C C . LEU A 1 519 ? -10.805 -22.273 9.949 1.00 97.88 519 LEU A C 1
ATOM 4079 O O . LEU A 1 519 ? -10.135 -23.117 9.361 1.00 97.88 519 LEU A O 1
ATOM 4083 N N . ILE A 1 520 ? -10.585 -20.961 9.818 1.00 97.88 520 ILE A N 1
ATOM 4084 C CA . ILE A 1 520 ? -9.509 -20.408 8.972 1.00 97.88 520 ILE A CA 1
ATOM 4085 C C . ILE A 1 520 ? -8.141 -20.854 9.470 1.00 97.88 520 ILE A C 1
ATOM 4087 O O . ILE A 1 520 ? -7.321 -21.314 8.680 1.00 97.88 520 ILE A O 1
ATOM 4091 N N . ILE A 1 521 ? -7.899 -20.751 10.779 1.00 97.31 521 ILE A N 1
ATOM 4092 C CA . ILE A 1 521 ? -6.630 -21.175 11.379 1.00 97.31 521 ILE A CA 1
ATOM 4093 C C . ILE A 1 521 ? -6.411 -22.670 11.139 1.00 97.31 521 ILE A C 1
ATOM 4095 O O . ILE A 1 521 ? -5.312 -23.074 10.768 1.00 97.31 521 ILE A O 1
ATOM 4099 N N . ARG A 1 522 ? -7.456 -23.488 11.308 1.00 97.88 522 ARG A N 1
ATOM 4100 C CA . ARG A 1 522 ? -7.396 -24.928 11.053 1.00 97.88 522 ARG A CA 1
ATOM 4101 C C . ARG A 1 522 ? -7.111 -25.227 9.585 1.00 97.88 522 ARG A C 1
ATOM 4103 O O . ARG A 1 522 ? -6.217 -26.009 9.315 1.00 97.88 522 ARG A O 1
ATOM 4110 N N . GLY A 1 523 ? -7.800 -24.577 8.650 1.00 98.31 523 GLY A N 1
ATOM 4111 C CA . GLY A 1 523 ? -7.544 -24.748 7.219 1.00 98.31 523 GLY A CA 1
ATOM 4112 C C . GLY A 1 523 ? -6.122 -24.352 6.830 1.00 98.31 523 GLY A C 1
ATOM 4113 O O . GLY A 1 523 ? -5.444 -25.089 6.122 1.00 98.31 523 GLY A O 1
ATOM 4114 N N . PHE A 1 524 ? -5.629 -23.225 7.349 1.00 98.38 524 PHE A N 1
ATOM 4115 C CA . PHE A 1 524 ? -4.251 -22.792 7.117 1.00 98.38 524 PHE A CA 1
ATOM 4116 C C . PHE A 1 524 ? -3.251 -23.814 7.672 1.00 98.38 524 PHE A C 1
ATOM 4118 O O . PHE A 1 524 ? -2.291 -24.169 6.994 1.00 98.38 524 PHE A O 1
ATOM 4125 N N . LYS A 1 525 ? -3.485 -24.306 8.894 1.00 97.94 525 LYS A N 1
ATOM 4126 C CA . LYS A 1 525 ? -2.628 -25.297 9.551 1.00 97.94 525 LYS A CA 1
ATOM 4127 C C . LYS A 1 525 ? -2.619 -26.632 8.806 1.00 97.94 525 LYS A C 1
ATOM 4129 O O . LYS A 1 525 ? -1.540 -27.134 8.524 1.00 97.94 525 LYS A O 1
ATOM 4134 N N . ASP A 1 526 ? -3.787 -27.173 8.471 1.00 98.25 526 ASP A N 1
ATOM 4135 C CA . ASP A 1 526 ? -3.913 -28.447 7.757 1.00 98.25 526 ASP A CA 1
ATOM 4136 C C . ASP A 1 526 ? -3.219 -28.359 6.384 1.00 98.25 526 ASP A C 1
ATOM 4138 O O . ASP A 1 526 ? -2.514 -29.276 5.980 1.00 98.25 526 ASP A O 1
ATOM 4142 N N . GLN A 1 527 ? -3.336 -27.219 5.691 1.00 98.06 527 GLN A N 1
ATOM 4143 C CA . GLN A 1 527 ? -2.627 -27.000 4.429 1.00 98.06 527 GLN A CA 1
ATOM 4144 C C . GLN A 1 527 ? -1.104 -26.873 4.605 1.00 98.06 527 GLN A C 1
ATOM 4146 O O . GLN A 1 527 ? -0.349 -27.338 3.752 1.00 98.06 527 GLN A O 1
ATOM 4151 N N . ALA A 1 528 ? -0.637 -26.262 5.697 1.00 97.88 528 ALA A N 1
ATOM 4152 C CA . ALA A 1 528 ? 0.786 -26.214 6.025 1.00 97.88 528 ALA A CA 1
ATOM 4153 C C . ALA A 1 528 ? 1.333 -27.625 6.315 1.00 97.88 528 ALA A C 1
ATOM 4155 O O . ALA A 1 528 ? 2.415 -27.970 5.844 1.00 97.88 528 ALA A O 1
ATOM 4156 N N . GLU A 1 529 ? 0.560 -28.464 7.011 1.00 97.19 529 GLU A N 1
ATOM 4157 C CA . GLU A 1 529 ? 0.890 -29.876 7.238 1.00 97.19 529 GLU A CA 1
ATOM 4158 C C . GLU A 1 529 ? 0.945 -30.661 5.911 1.00 97.19 529 GLU A C 1
ATOM 4160 O O . GLU A 1 529 ? 1.927 -31.367 5.671 1.00 97.19 529 GLU A O 1
ATOM 4165 N N . ASP A 1 530 ? -0.023 -30.464 5.003 1.00 94.56 530 ASP A N 1
ATOM 4166 C CA . ASP A 1 530 ? -0.011 -31.033 3.640 1.00 94.56 530 ASP A CA 1
ATOM 4167 C C . ASP A 1 530 ? 1.241 -30.581 2.842 1.00 94.56 530 ASP A C 1
ATOM 4169 O O . ASP A 1 530 ? 1.828 -31.338 2.057 1.00 94.56 530 ASP A O 1
ATOM 4173 N N . ALA A 1 531 ? 1.699 -29.345 3.068 1.00 96.12 531 ALA A N 1
ATOM 4174 C CA . ALA A 1 531 ? 2.928 -28.798 2.495 1.00 96.12 531 ALA A CA 1
ATOM 4175 C C . ALA A 1 531 ? 4.216 -29.321 3.162 1.00 96.12 531 ALA A C 1
ATOM 4177 O O . ALA A 1 531 ? 5.304 -29.035 2.664 1.00 96.12 531 ALA A O 1
ATOM 4178 N N . GLY A 1 532 ? 4.114 -30.116 4.233 1.00 96.31 532 GLY A N 1
ATOM 4179 C CA . GLY A 1 532 ? 5.254 -30.650 4.983 1.00 96.31 532 GLY A CA 1
ATOM 4180 C C . GLY A 1 532 ? 5.899 -29.648 5.944 1.00 96.31 532 GLY A C 1
ATOM 4181 O O . GLY A 1 532 ? 7.046 -29.842 6.331 1.00 96.31 532 GLY A O 1
ATOM 4182 N N . THR A 1 533 ? 5.188 -28.584 6.324 1.00 97.19 533 THR A N 1
ATOM 4183 C CA . THR A 1 533 ? 5.685 -27.525 7.211 1.00 97.19 533 THR A CA 1
ATOM 4184 C C . THR A 1 533 ? 4.743 -27.281 8.393 1.00 97.19 533 THR A C 1
ATOM 4186 O O . THR A 1 533 ? 3.750 -27.981 8.589 1.00 97.19 533 THR A O 1
ATOM 4189 N N . SER A 1 534 ? 5.066 -26.297 9.231 1.00 94.56 534 SER A N 1
ATOM 4190 C CA . SER A 1 534 ? 4.238 -25.914 10.371 1.00 94.56 534 SER A CA 1
ATOM 4191 C C . SER A 1 534 ? 4.168 -24.401 10.554 1.00 94.56 534 SER A C 1
ATOM 4193 O O . SER A 1 534 ? 5.072 -23.649 10.183 1.00 94.56 534 SER A O 1
ATOM 4195 N N . VAL A 1 535 ? 3.067 -23.954 11.159 1.00 95.75 535 VAL A N 1
ATOM 4196 C CA . VAL A 1 535 ? 2.879 -22.562 11.573 1.00 95.75 535 VAL A CA 1
ATOM 4197 C C . VAL A 1 535 ? 3.370 -22.419 13.008 1.00 95.75 535 VAL A C 1
ATOM 4199 O O . VAL A 1 535 ? 2.730 -22.915 13.935 1.00 95.75 535 VAL A O 1
ATOM 4202 N N . THR A 1 536 ? 4.498 -21.742 13.207 1.00 92.75 536 THR A N 1
ATOM 4203 C CA . THR A 1 536 ? 5.156 -21.655 14.530 1.00 92.75 536 THR A CA 1
ATOM 4204 C C . THR A 1 536 ? 4.940 -20.317 15.233 1.00 92.75 536 THR A C 1
ATOM 4206 O O . THR A 1 536 ? 5.318 -20.140 16.391 1.00 92.75 536 THR A O 1
ATOM 4209 N N . GLY A 1 537 ? 4.311 -19.362 14.554 1.00 89.69 537 GLY A N 1
ATOM 4210 C CA . GLY A 1 537 ? 4.057 -18.036 15.087 1.00 89.69 537 GLY A CA 1
ATOM 4211 C C . GLY A 1 537 ? 3.183 -17.207 14.161 1.00 89.69 537 GLY A C 1
ATOM 4212 O O . GLY A 1 537 ? 2.675 -17.677 13.142 1.00 89.69 537 GLY A O 1
ATOM 4213 N N . GLY A 1 538 ? 2.990 -15.949 14.530 1.00 93.12 538 GLY A N 1
ATOM 4214 C CA . GLY A 1 538 ? 2.141 -15.050 13.774 1.00 93.12 538 GLY A CA 1
ATOM 4215 C C . GLY A 1 538 ? 1.675 -13.862 14.590 1.00 93.12 538 GLY A C 1
ATOM 4216 O O . GLY A 1 538 ? 1.977 -13.741 15.778 1.00 93.12 538 GLY A O 1
ATOM 4217 N N . GLN A 1 539 ? 0.903 -12.998 13.944 1.00 91.88 539 GLN A N 1
ATOM 4218 C CA . GLN A 1 539 ? 0.293 -11.846 14.588 1.00 91.88 539 GLN A CA 1
ATOM 4219 C C . GLN A 1 539 ? -1.196 -11.812 14.267 1.00 91.88 539 GLN A C 1
ATOM 4221 O O . GLN A 1 539 ? -1.595 -11.909 13.108 1.00 91.88 539 GLN A O 1
ATOM 4226 N N . THR A 1 540 ? -2.010 -11.632 15.310 1.00 92.31 540 THR A N 1
ATOM 4227 C CA . THR A 1 540 ? -3.447 -11.385 15.174 1.00 92.31 540 THR A CA 1
ATOM 4228 C C . THR A 1 540 ? -3.793 -9.986 15.676 1.00 92.31 540 THR A C 1
ATOM 4230 O O . THR A 1 540 ? -3.378 -9.598 16.770 1.00 92.31 540 THR A O 1
ATOM 4233 N N . VAL A 1 541 ? -4.540 -9.212 14.888 1.00 87.44 541 VAL A N 1
ATOM 4234 C CA . VAL A 1 541 ? -4.984 -7.850 15.243 1.00 87.44 541 VAL A CA 1
ATOM 4235 C C . VAL A 1 541 ? -6.472 -7.650 14.964 1.00 87.44 541 VAL A C 1
ATOM 4237 O O . VAL A 1 541 ? -7.069 -8.375 14.174 1.00 87.44 541 VAL A O 1
ATOM 4240 N N . LEU A 1 542 ? -7.086 -6.649 15.598 1.00 88.00 542 LEU A N 1
ATOM 4241 C CA . LEU A 1 542 ? -8.419 -6.176 15.216 1.00 88.00 542 LEU A CA 1
ATOM 4242 C C . LEU A 1 542 ? -8.294 -5.152 14.088 1.00 88.00 542 LEU A C 1
ATOM 4244 O O . LEU A 1 542 ? -7.494 -4.223 14.188 1.00 88.00 542 LEU A O 1
ATOM 4248 N N . ASN A 1 543 ? -9.122 -5.283 13.056 1.00 85.38 543 ASN A N 1
ATOM 4249 C CA . ASN A 1 543 ? -9.118 -4.408 11.886 1.00 85.38 543 ASN A CA 1
ATOM 4250 C C . ASN A 1 543 ? -10.554 -4.216 11.366 1.00 85.38 543 ASN A C 1
ATOM 4252 O O . ASN A 1 543 ? -11.393 -5.089 11.584 1.00 85.38 543 ASN A O 1
ATOM 4256 N N . PRO A 1 544 ? -10.905 -3.107 10.686 1.00 85.38 544 PRO A N 1
ATOM 4257 C CA . PRO A 1 544 ? -12.246 -2.966 10.117 1.00 85.38 544 PRO A CA 1
ATOM 4258 C C . PRO A 1 544 ? -12.599 -4.100 9.145 1.00 85.38 544 PRO A C 1
ATOM 4260 O O . PRO A 1 544 ? -13.741 -4.569 9.125 1.00 85.38 544 PRO A O 1
ATOM 4263 N N . TRP A 1 545 ? -11.621 -4.568 8.367 1.00 85.50 545 TRP A N 1
ATOM 4264 C CA . TRP A 1 545 ? -11.776 -5.660 7.406 1.00 85.50 545 TRP A CA 1
ATOM 4265 C C . TRP A 1 545 ? -10.993 -6.887 7.844 1.00 85.50 545 TRP A C 1
ATOM 4267 O O . TRP A 1 545 ? -9.975 -6.780 8.526 1.00 85.50 545 TRP A O 1
ATOM 4277 N N . MET A 1 546 ? -11.475 -8.053 7.439 1.00 90.25 546 MET A N 1
ATOM 4278 C CA . MET A 1 546 ? -10.742 -9.287 7.646 1.00 90.25 546 MET A CA 1
ATOM 4279 C C . MET A 1 546 ? -9.574 -9.365 6.663 1.00 90.25 546 MET A C 1
ATOM 4281 O O . MET A 1 546 ? -9.773 -9.137 5.475 1.00 90.25 546 MET A O 1
ATOM 4285 N N . THR A 1 547 ? -8.376 -9.682 7.145 1.00 93.12 547 THR A N 1
ATOM 4286 C CA . THR A 1 547 ? -7.183 -9.861 6.303 1.00 93.12 547 THR A CA 1
ATOM 4287 C C . THR A 1 547 ? -6.476 -11.131 6.728 1.00 93.12 547 THR A C 1
ATOM 4289 O O . THR A 1 547 ? -6.346 -11.396 7.922 1.00 93.12 547 THR A O 1
ATOM 4292 N N . ILE A 1 548 ? -6.059 -11.921 5.751 1.00 94.88 548 ILE A N 1
ATOM 4293 C CA . ILE A 1 548 ? -5.483 -13.246 5.947 1.00 94.88 548 ILE A CA 1
ATOM 4294 C C . ILE A 1 548 ? -4.265 -13.373 5.045 1.00 94.88 548 ILE A C 1
ATOM 4296 O O . ILE A 1 548 ? -4.307 -13.018 3.868 1.00 94.88 548 ILE A O 1
ATOM 4300 N N . GLY A 1 549 ? -3.165 -13.836 5.615 1.00 96.88 549 GLY A N 1
ATOM 4301 C CA . GLY A 1 549 ? -1.899 -13.955 4.917 1.00 96.88 549 GLY A CA 1
ATOM 4302 C C . GLY A 1 549 ? -0.867 -14.674 5.760 1.00 96.88 549 GLY A C 1
ATOM 4303 O O . GLY A 1 549 ? -1.181 -15.303 6.777 1.00 96.88 549 GLY A O 1
ATOM 4304 N N . GLY A 1 550 ? 0.385 -14.546 5.356 1.00 96.94 550 GLY A N 1
ATOM 4305 C CA . GLY A 1 550 ? 1.473 -15.192 6.054 1.00 96.94 550 GLY A CA 1
ATOM 4306 C C . GLY A 1 550 ? 2.837 -14.897 5.467 1.00 96.94 550 GLY A C 1
ATOM 4307 O O . GLY A 1 550 ? 3.016 -14.053 4.589 1.00 96.94 550 GLY A O 1
ATOM 4308 N N . VAL A 1 551 ? 3.803 -15.618 6.008 1.00 98.25 551 VAL A N 1
ATOM 4309 C CA . VAL A 1 551 ? 5.198 -15.617 5.590 1.00 98.25 551 VAL A CA 1
ATOM 4310 C C . VAL A 1 551 ? 5.606 -17.070 5.419 1.00 98.25 551 VAL A C 1
ATOM 4312 O O . VAL A 1 551 ? 5.332 -17.866 6.318 1.00 98.25 551 VAL A O 1
ATOM 4315 N N . ALA A 1 552 ? 6.257 -17.399 4.307 1.00 98.19 552 ALA A N 1
ATOM 4316 C CA . ALA A 1 552 ? 6.900 -18.691 4.094 1.00 98.19 552 ALA A CA 1
ATOM 4317 C C . ALA A 1 552 ? 8.408 -18.483 3.966 1.00 98.19 552 ALA A C 1
ATOM 4319 O O . ALA A 1 552 ? 8.870 -17.592 3.247 1.00 98.19 552 ALA A O 1
ATOM 4320 N N . THR A 1 553 ? 9.166 -19.303 4.684 1.00 98.06 553 THR A N 1
ATOM 4321 C CA . THR A 1 553 ? 10.623 -19.218 4.740 1.00 98.06 553 THR A CA 1
ATOM 4322 C C . THR A 1 553 ? 11.234 -20.595 4.527 1.00 98.06 553 THR A C 1
ATOM 4324 O O . THR A 1 553 ? 10.767 -21.571 5.117 1.00 98.06 553 THR A O 1
ATOM 4327 N N . SER A 1 554 ? 12.303 -20.663 3.734 1.00 97.88 554 SER A N 1
ATOM 4328 C CA . SER A 1 554 ? 13.191 -21.819 3.652 1.00 97.88 554 SER A CA 1
ATOM 4329 C C . SER A 1 554 ? 14.664 -21.401 3.604 1.00 97.88 554 SER A C 1
ATOM 4331 O O . SER A 1 554 ? 15.001 -20.302 3.159 1.00 97.88 554 SER A O 1
ATOM 4333 N N . ILE A 1 555 ? 15.544 -22.259 4.106 1.00 97.12 555 ILE A N 1
ATOM 4334 C CA . ILE A 1 555 ? 16.991 -22.173 3.987 1.00 97.12 555 ILE A CA 1
ATOM 4335 C C . ILE A 1 555 ? 17.425 -23.203 2.949 1.00 97.12 555 ILE A C 1
ATOM 4337 O O . ILE A 1 555 ? 17.417 -24.400 3.211 1.00 97.12 555 ILE A O 1
ATOM 4341 N N . CYS A 1 556 ? 17.829 -22.721 1.781 1.00 95.62 556 CYS A N 1
ATOM 4342 C CA . CYS A 1 556 ? 18.099 -23.560 0.625 1.00 95.62 556 CYS A CA 1
ATOM 4343 C C . CYS A 1 556 ? 19.591 -23.594 0.283 1.00 95.62 556 CYS A C 1
ATOM 4345 O O . CYS A 1 556 ? 20.296 -22.580 0.362 1.00 95.62 556 CYS A O 1
ATOM 4347 N N . GLN A 1 557 ? 20.053 -24.747 -0.185 1.00 95.00 557 GLN A N 1
ATOM 4348 C CA . GLN A 1 557 ? 21.259 -24.872 -0.992 1.00 95.00 557 GLN A CA 1
ATOM 4349 C C . GLN A 1 557 ? 21.012 -24.359 -2.424 1.00 95.00 557 GLN A C 1
ATOM 4351 O O . GLN A 1 557 ? 19.868 -24.299 -2.879 1.00 95.00 557 GLN A O 1
ATOM 4356 N N . PRO A 1 558 ? 22.067 -24.013 -3.187 1.00 91.75 558 PRO A N 1
ATOM 4357 C CA . PRO A 1 558 ? 21.918 -23.422 -4.518 1.00 91.75 558 PRO A CA 1
ATOM 4358 C C . PRO A 1 558 ? 21.224 -24.317 -5.553 1.00 91.75 558 PRO A C 1
ATOM 4360 O O . PRO A 1 558 ? 20.724 -23.812 -6.549 1.00 91.75 558 PRO A O 1
ATOM 4363 N N . ASN A 1 559 ? 21.210 -25.635 -5.343 1.00 93.94 559 ASN A N 1
ATOM 4364 C CA . ASN A 1 559 ? 20.537 -26.611 -6.204 1.00 93.94 559 ASN A CA 1
ATOM 4365 C C . ASN A 1 559 ? 19.067 -26.860 -5.820 1.00 93.94 559 ASN A C 1
ATOM 4367 O O . ASN A 1 559 ? 18.379 -27.579 -6.536 1.00 93.94 559 ASN A O 1
ATOM 4371 N N . GLU A 1 560 ? 18.590 -26.305 -4.705 1.00 95.62 560 GLU A N 1
ATOM 4372 C CA . GLU A 1 560 ? 17.213 -26.490 -4.227 1.00 95.62 560 GLU A CA 1
ATOM 4373 C C . GLU A 1 560 ? 16.261 -25.405 -4.752 1.00 95.62 560 GLU A C 1
ATOM 4375 O O . GLU A 1 560 ? 15.045 -25.580 -4.698 1.00 95.62 560 GLU A O 1
ATOM 4380 N N . PHE A 1 561 ? 16.795 -24.321 -5.324 1.00 96.19 561 PHE A N 1
ATOM 4381 C CA . PHE A 1 561 ? 16.022 -23.275 -5.993 1.00 96.19 561 PHE A CA 1
ATOM 4382 C C . PHE A 1 561 ? 16.458 -23.082 -7.451 1.00 96.19 561 PHE A C 1
ATOM 4384 O O . PHE A 1 561 ? 17.592 -23.361 -7.833 1.00 96.19 561 PHE A O 1
ATOM 4391 N N . ILE A 1 562 ? 15.541 -22.576 -8.271 1.00 96.50 562 ILE A N 1
ATOM 4392 C CA . ILE A 1 562 ? 15.731 -22.263 -9.688 1.00 96.50 562 ILE A CA 1
ATOM 4393 C C . ILE A 1 562 ? 15.583 -20.752 -9.853 1.00 96.50 562 ILE A C 1
ATOM 4395 O O . ILE A 1 562 ? 14.552 -20.176 -9.507 1.00 96.50 562 ILE A O 1
ATOM 4399 N N . MET A 1 563 ? 16.612 -20.099 -10.395 1.00 94.38 563 MET A N 1
ATOM 4400 C CA . MET A 1 563 ? 16.549 -18.668 -10.695 1.00 94.38 563 MET A CA 1
ATOM 4401 C C . MET A 1 563 ? 15.590 -18.409 -11.871 1.00 94.38 563 MET A C 1
ATOM 4403 O O . MET A 1 563 ? 15.695 -19.083 -12.898 1.00 94.38 563 MET A O 1
ATOM 4407 N N . PRO A 1 564 ? 14.684 -17.421 -11.778 1.00 94.12 564 PRO A N 1
ATOM 4408 C CA . PRO A 1 564 ? 13.643 -17.182 -12.776 1.00 94.12 564 PRO A CA 1
ATOM 4409 C C . PRO A 1 564 ? 14.138 -16.354 -13.976 1.00 94.12 564 PRO A C 1
ATOM 4411 O O . PRO A 1 564 ? 13.394 -15.533 -14.506 1.00 94.12 564 PRO A O 1
ATOM 4414 N N . ASP A 1 565 ? 15.395 -16.524 -14.400 1.00 95.38 565 ASP A N 1
ATOM 4415 C CA . ASP A 1 565 ? 16.084 -15.606 -15.322 1.00 95.38 565 ASP A CA 1
ATOM 4416 C C . ASP A 1 565 ? 16.785 -16.270 -16.524 1.00 95.38 565 ASP A C 1
ATOM 4418 O O . ASP A 1 565 ? 17.534 -15.596 -17.242 1.00 95.38 565 ASP A O 1
ATOM 4422 N N . ASN A 1 566 ? 16.543 -17.564 -16.770 1.00 96.38 566 ASN A N 1
ATOM 4423 C CA . ASN A 1 566 ? 17.308 -18.356 -17.736 1.00 96.38 566 ASN A CA 1
ATOM 4424 C C . ASN A 1 566 ? 16.513 -18.827 -18.971 1.00 96.38 566 ASN A C 1
ATOM 4426 O O . ASN A 1 566 ? 16.971 -19.721 -19.680 1.00 96.38 566 ASN A O 1
ATOM 4430 N N . ALA A 1 567 ? 15.337 -18.257 -19.256 1.00 97.44 567 ALA A N 1
ATOM 4431 C CA . ALA A 1 567 ? 14.522 -18.653 -20.408 1.00 97.44 567 ALA A CA 1
ATOM 4432 C C . ALA A 1 567 ? 15.273 -18.461 -21.737 1.00 97.44 567 ALA A C 1
ATOM 4434 O O . ALA A 1 567 ? 16.017 -17.491 -21.928 1.00 97.44 567 ALA A O 1
ATOM 4435 N N . MET A 1 568 ? 15.050 -19.375 -22.678 1.00 97.25 568 MET A N 1
ATOM 4436 C CA . MET A 1 568 ? 15.749 -19.457 -23.958 1.00 97.25 568 MET A CA 1
ATOM 4437 C C . MET A 1 568 ? 14.788 -19.357 -25.144 1.00 97.25 568 MET A C 1
ATOM 4439 O O . MET A 1 568 ? 13.629 -19.761 -25.080 1.00 97.25 568 MET A O 1
ATOM 4443 N N . VAL A 1 569 ? 15.285 -18.843 -26.274 1.00 97.94 569 VAL A N 1
ATOM 4444 C CA . VAL A 1 569 ? 14.525 -18.857 -27.532 1.00 97.94 569 VAL A CA 1
ATOM 4445 C C . VAL A 1 569 ? 14.205 -20.302 -27.912 1.00 97.94 569 VAL A C 1
ATOM 4447 O O . VAL A 1 569 ? 15.108 -21.127 -28.028 1.00 97.94 569 VAL A O 1
ATOM 4450 N N . GLY A 1 570 ? 12.928 -20.585 -28.157 1.00 96.62 570 GLY A N 1
ATOM 4451 C CA . GLY A 1 570 ? 12.438 -21.927 -28.465 1.00 96.62 570 GLY A CA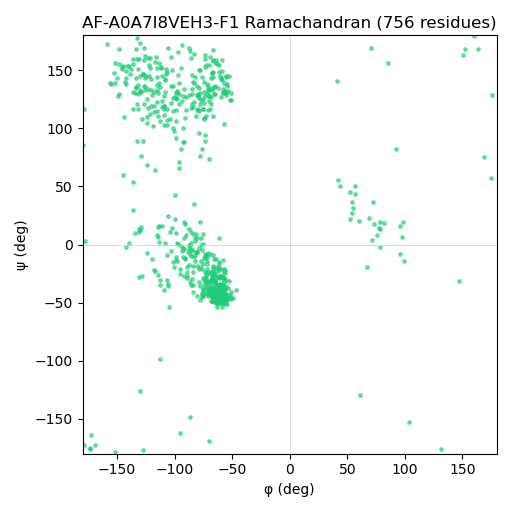 1
ATOM 4452 C C . GLY A 1 570 ? 11.806 -22.648 -27.276 1.00 96.62 570 GLY A C 1
ATOM 4453 O O . GLY A 1 570 ? 11.073 -23.612 -27.513 1.00 96.62 570 GLY A O 1
ATOM 4454 N N . ASP A 1 571 ? 12.002 -22.158 -26.046 1.00 98.62 571 ASP A N 1
ATOM 4455 C CA . ASP A 1 571 ? 11.246 -22.627 -24.886 1.00 98.62 571 ASP A CA 1
ATOM 4456 C C . ASP A 1 571 ? 9.744 -22.418 -25.095 1.00 98.62 571 ASP A C 1
ATOM 4458 O O . ASP A 1 571 ? 9.284 -21.569 -25.872 1.00 98.62 571 ASP A O 1
ATOM 4462 N N . VAL A 1 572 ? 8.958 -23.184 -24.349 1.00 98.56 572 VAL A N 1
ATOM 4463 C CA . VAL A 1 572 ? 7.510 -23.020 -24.279 1.00 98.56 572 VAL A CA 1
ATOM 4464 C C . VAL A 1 572 ? 7.082 -22.606 -22.880 1.00 98.56 572 VAL A C 1
ATOM 4466 O O . VAL A 1 572 ? 7.733 -22.924 -21.886 1.00 98.56 572 VAL A O 1
ATOM 4469 N N . LEU A 1 573 ? 5.965 -21.886 -22.815 1.00 98.75 573 LEU A N 1
ATOM 4470 C CA . LEU A 1 573 ? 5.368 -21.424 -21.567 1.00 98.75 573 LEU A CA 1
ATOM 4471 C C . LEU A 1 573 ? 4.276 -22.407 -21.153 1.00 98.75 573 LEU A C 1
ATOM 4473 O O . LEU A 1 573 ? 3.319 -22.612 -21.906 1.00 98.75 573 LEU A O 1
ATOM 4477 N N . VAL A 1 574 ? 4.410 -22.999 -19.969 1.00 98.81 574 VAL A N 1
ATOM 4478 C CA . VAL A 1 574 ? 3.444 -23.940 -19.388 1.00 98.81 574 VAL A CA 1
ATOM 4479 C C . VAL A 1 574 ? 2.730 -23.283 -18.216 1.00 98.81 574 VAL A C 1
ATOM 4481 O O . VAL A 1 574 ? 3.388 -22.794 -17.307 1.00 98.81 574 VAL A O 1
ATOM 4484 N N . LEU A 1 575 ? 1.397 -23.295 -18.209 1.00 98.75 575 LEU A N 1
ATOM 4485 C CA . LEU A 1 575 ? 0.572 -22.815 -17.101 1.00 98.75 575 LEU A CA 1
ATOM 4486 C C . LEU A 1 575 ? -0.076 -24.002 -16.381 1.00 98.75 575 LEU A C 1
ATOM 4488 O O . LEU A 1 575 ? -0.662 -24.875 -17.020 1.00 98.75 575 LEU A O 1
ATOM 4492 N N . THR A 1 576 ? 0.023 -24.037 -15.054 1.00 98.50 576 THR A N 1
ATOM 4493 C CA . THR A 1 576 ? -0.356 -25.222 -14.256 1.00 98.50 576 THR A CA 1
ATOM 4494 C C . THR A 1 576 ? -1.751 -25.162 -13.627 1.00 98.50 576 THR A C 1
ATOM 4496 O O . THR A 1 576 ? -2.257 -26.196 -13.195 1.00 98.50 576 THR A O 1
ATOM 4499 N N . LYS A 1 577 ? -2.409 -23.996 -13.588 1.00 98.31 577 LYS A N 1
ATOM 4500 C CA . LYS A 1 577 ? -3.809 -23.841 -13.146 1.00 98.31 577 LYS A CA 1
ATOM 4501 C C . LYS A 1 577 ? -4.608 -23.005 -14.151 1.00 98.31 577 LYS A C 1
ATOM 4503 O O . LYS A 1 577 ? -4.022 -22.146 -14.809 1.00 98.31 577 LYS A O 1
ATOM 4508 N N . PRO A 1 578 ? -5.928 -23.228 -14.272 1.00 97.94 578 PRO A N 1
ATOM 4509 C CA . PRO A 1 578 ? -6.775 -22.397 -15.119 1.00 97.94 578 PRO A CA 1
ATOM 4510 C C . PRO A 1 578 ? -6.955 -20.989 -14.531 1.00 97.94 578 PRO A C 1
ATOM 4512 O O . PRO A 1 578 ? -6.900 -20.799 -13.317 1.00 97.94 578 PRO A O 1
ATOM 4515 N N . LEU A 1 579 ? -7.223 -20.025 -15.409 1.00 98.44 579 LEU A N 1
ATOM 4516 C CA . LEU A 1 579 ? -7.531 -18.629 -15.093 1.00 98.44 579 LEU A CA 1
ATOM 4517 C C . LEU A 1 579 ? -9.031 -18.417 -14.835 1.00 98.44 579 LEU A C 1
ATOM 4519 O O . LEU A 1 579 ? -9.869 -19.251 -15.197 1.00 98.44 579 LEU A O 1
ATOM 4523 N N . GLY A 1 580 ? -9.383 -17.242 -14.316 1.00 97.00 580 GLY A N 1
ATOM 4524 C CA . GLY A 1 580 ? -10.762 -16.791 -14.133 1.00 97.00 580 GLY A CA 1
ATOM 4525 C C . GLY A 1 580 ? -11.296 -16.980 -12.716 1.00 97.00 580 GLY A C 1
ATOM 4526 O O . GLY A 1 580 ? -12.515 -16.959 -12.531 1.00 97.00 580 GLY A O 1
ATOM 4527 N N . THR A 1 581 ? -10.420 -17.145 -11.720 1.00 96.69 581 THR A N 1
ATOM 4528 C CA . THR A 1 581 ? -10.825 -17.337 -10.316 1.00 96.69 581 THR A CA 1
ATOM 4529 C C . THR A 1 581 ? -11.606 -16.136 -9.780 1.00 96.69 581 THR A C 1
ATOM 4531 O O . THR A 1 581 ? -12.669 -16.320 -9.187 1.00 96.69 581 THR A O 1
ATOM 4534 N N . GLN A 1 582 ? -11.168 -14.907 -10.085 1.00 96.38 582 GLN A N 1
ATOM 4535 C CA . GLN A 1 582 ? -11.893 -13.686 -9.719 1.00 96.38 582 GLN A CA 1
ATOM 4536 C C . GLN A 1 582 ? -13.299 -13.649 -10.329 1.00 96.38 582 GLN A C 1
ATOM 4538 O O . GLN A 1 582 ? -14.263 -13.307 -9.650 1.00 96.38 582 GLN A O 1
ATOM 4543 N N . VAL A 1 583 ? -13.444 -14.028 -11.603 1.00 97.12 583 VAL A N 1
ATOM 4544 C CA . VAL A 1 583 ? -14.754 -14.029 -12.272 1.00 97.12 583 VAL A CA 1
ATOM 4545 C C . VAL A 1 583 ? -15.692 -15.042 -11.617 1.00 97.12 583 VAL A C 1
ATOM 4547 O O . VAL A 1 583 ? -16.849 -14.710 -11.372 1.00 97.12 583 VAL A O 1
ATOM 4550 N N . ALA A 1 584 ? -15.192 -16.233 -11.274 1.00 97.00 584 ALA A N 1
ATOM 4551 C CA . ALA A 1 584 ? -15.973 -17.276 -10.613 1.00 97.00 584 ALA A CA 1
ATOM 4552 C C . ALA A 1 584 ? -16.444 -16.858 -9.211 1.00 97.00 584 ALA A C 1
ATOM 4554 O O . ALA A 1 584 ? -17.628 -16.984 -8.896 1.00 97.00 584 ALA A O 1
ATOM 4555 N N . VAL A 1 585 ? -15.542 -16.302 -8.395 1.00 96.56 585 VAL A N 1
ATOM 4556 C CA . VAL A 1 585 ? -15.865 -15.801 -7.050 1.00 96.56 585 VAL A CA 1
ATOM 4557 C C . VAL A 1 585 ? -16.886 -14.666 -7.116 1.00 96.56 585 VAL A C 1
ATOM 4559 O O . VAL A 1 585 ? -17.905 -14.704 -6.427 1.00 96.56 585 VAL A O 1
ATOM 4562 N N . ASN A 1 586 ? -16.665 -13.680 -7.988 1.00 96.00 586 ASN A N 1
ATOM 4563 C CA . ASN A 1 586 ? -17.592 -12.566 -8.147 1.00 96.00 586 ASN A CA 1
ATOM 4564 C C . ASN A 1 586 ? -18.961 -13.027 -8.664 1.00 96.00 586 ASN A C 1
ATOM 4566 O O . ASN A 1 586 ? -19.976 -12.534 -8.180 1.00 96.00 586 ASN A O 1
ATOM 4570 N N . ALA A 1 587 ? -19.006 -13.956 -9.625 1.00 96.12 587 ALA A N 1
ATOM 4571 C CA . ALA A 1 587 ? -20.261 -14.494 -10.141 1.00 96.12 587 ALA A CA 1
ATOM 4572 C C . ALA A 1 587 ? -21.064 -15.209 -9.044 1.00 96.12 587 ALA A C 1
ATOM 4574 O O . ALA A 1 587 ? -22.275 -15.007 -8.970 1.00 96.12 587 ALA A O 1
ATOM 4575 N N . HIS A 1 588 ? -20.397 -15.968 -8.167 1.00 96.56 588 HIS A N 1
ATOM 4576 C CA . HIS A 1 588 ? -21.035 -16.627 -7.026 1.00 96.56 588 HIS A CA 1
ATOM 4577 C C . HIS A 1 588 ? -21.619 -15.621 -6.034 1.00 96.56 588 HIS A C 1
ATOM 4579 O O . HIS A 1 588 ? -22.809 -15.671 -5.746 1.00 96.56 588 HIS A O 1
ATOM 4585 N N . GLN A 1 589 ? -20.832 -14.623 -5.622 1.00 94.81 589 GLN A N 1
ATOM 4586 C CA . GLN A 1 589 ? -21.311 -13.545 -4.747 1.00 94.81 589 GLN A CA 1
ATOM 4587 C C . GLN A 1 589 ? -22.485 -12.764 -5.354 1.00 94.81 589 GLN A C 1
ATOM 4589 O O . GLN A 1 589 ? -23.276 -12.150 -4.641 1.00 94.81 589 GLN A O 1
ATOM 4594 N N . TRP A 1 590 ? -22.593 -12.713 -6.684 1.00 95.62 590 TRP A N 1
ATOM 4595 C CA . TRP A 1 590 ? -23.684 -11.999 -7.338 1.00 95.62 590 TRP A CA 1
ATOM 4596 C C . TRP A 1 590 ? -25.013 -12.739 -7.281 1.00 95.62 590 TRP A C 1
ATOM 4598 O O . TRP A 1 590 ? -26.022 -12.065 -7.466 1.00 95.62 590 TRP A O 1
ATOM 4608 N N . LEU A 1 591 ? -25.042 -14.042 -6.977 1.00 94.00 591 LEU A N 1
ATOM 4609 C CA . LEU A 1 591 ? -26.285 -14.795 -6.763 1.00 94.00 591 LEU A CA 1
ATOM 4610 C C . LEU A 1 591 ? -27.144 -14.151 -5.659 1.00 94.00 591 LEU A C 1
ATOM 4612 O O . LEU A 1 591 ? -28.350 -13.990 -5.833 1.00 94.00 591 LEU A O 1
ATOM 4616 N N . ASP A 1 592 ? -26.506 -13.633 -4.604 1.00 92.69 592 ASP A N 1
ATOM 4617 C CA . ASP A 1 592 ? -27.161 -12.916 -3.498 1.00 92.69 592 ASP A CA 1
ATOM 4618 C C . ASP A 1 592 ? -27.442 -11.427 -3.797 1.00 92.69 592 ASP A C 1
ATOM 4620 O O . ASP A 1 592 ? -27.939 -10.668 -2.956 1.00 92.69 592 ASP A O 1
ATOM 4624 N N . HIS A 1 593 ? -27.130 -10.963 -5.010 1.00 92.81 593 HIS A N 1
ATOM 4625 C CA . HIS A 1 593 ? -27.273 -9.572 -5.433 1.00 92.81 593 HIS A CA 1
ATOM 4626 C C . HIS A 1 593 ? -28.077 -9.470 -6.737 1.00 92.81 593 HIS A C 1
ATOM 4628 O O . HIS A 1 593 ? -27.484 -9.387 -7.819 1.00 92.81 593 HIS A O 1
ATOM 4634 N N . PRO A 1 594 ? -29.422 -9.365 -6.665 1.00 90.06 594 PRO A N 1
ATOM 4635 C CA . PRO A 1 594 ? -30.303 -9.436 -7.834 1.00 90.06 594 PRO A CA 1
ATOM 4636 C C . PRO A 1 594 ? -29.915 -8.495 -8.982 1.00 90.06 594 PRO A C 1
ATOM 4638 O O . PRO A 1 594 ? -29.928 -8.886 -10.148 1.00 90.06 594 PRO A O 1
ATOM 4641 N N . GLU A 1 595 ? -29.508 -7.260 -8.675 1.00 90.12 595 GLU A N 1
ATOM 4642 C CA . GLU A 1 595 ? -29.072 -6.284 -9.683 1.00 90.12 595 GLU A CA 1
ATOM 4643 C C . GLU A 1 595 ? -27.825 -6.726 -10.462 1.00 90.12 595 GLU A C 1
ATOM 4645 O O . GLU A 1 595 ? -27.704 -6.440 -11.656 1.00 90.12 595 GLU A O 1
ATOM 4650 N N . ARG A 1 596 ? -26.890 -7.414 -9.798 1.00 90.44 596 ARG A N 1
ATOM 4651 C CA . ARG A 1 596 ? -25.658 -7.909 -10.419 1.00 90.44 596 ARG A CA 1
ATOM 4652 C C . ARG A 1 596 ? -25.890 -9.246 -11.115 1.00 90.44 596 ARG A C 1
ATOM 4654 O O . ARG A 1 596 ? -25.450 -9.390 -12.254 1.00 90.44 596 ARG A O 1
ATOM 4661 N N . TRP A 1 597 ? -26.654 -10.158 -10.507 1.00 94.00 597 TRP A N 1
ATOM 4662 C CA . TRP A 1 597 ? -27.053 -11.424 -11.133 1.00 94.00 597 TRP A CA 1
ATOM 4663 C C . TRP A 1 597 ? -27.758 -11.208 -12.473 1.00 94.00 597 TRP A C 1
ATOM 4665 O O . TRP A 1 597 ? -27.430 -11.842 -13.477 1.00 94.00 597 TRP A O 1
ATOM 4675 N N . ASN A 1 598 ? -28.654 -10.216 -12.533 1.00 91.81 598 ASN A N 1
ATOM 4676 C CA . ASN A 1 598 ? -29.387 -9.857 -13.746 1.00 91.81 598 ASN A CA 1
ATOM 4677 C C . ASN A 1 598 ? -28.492 -9.528 -14.954 1.00 91.81 598 ASN A C 1
ATOM 4679 O O . ASN A 1 598 ? -28.966 -9.633 -16.084 1.00 91.81 598 ASN A O 1
ATOM 4683 N N . ARG A 1 599 ? -27.219 -9.162 -14.744 1.00 89.81 599 ARG A N 1
ATOM 4684 C CA . ARG A 1 599 ? -26.261 -8.874 -15.825 1.00 89.81 599 ARG A CA 1
ATOM 4685 C C . ARG A 1 599 ? -25.737 -10.130 -16.516 1.00 89.81 599 ARG A C 1
ATOM 4687 O O . ARG A 1 599 ? -25.370 -10.058 -17.683 1.00 89.81 599 ARG A O 1
ATOM 4694 N N . ILE A 1 600 ? -25.678 -11.252 -15.799 1.00 93.31 600 ILE A N 1
ATOM 4695 C CA . ILE A 1 600 ? -25.015 -12.480 -16.264 1.00 93.31 600 ILE A CA 1
ATOM 4696 C C . ILE A 1 600 ? -25.964 -13.679 -16.366 1.00 93.31 600 ILE A C 1
ATOM 4698 O O . ILE A 1 600 ? -25.629 -14.640 -17.051 1.00 93.31 600 ILE A O 1
ATOM 4702 N N . LYS A 1 601 ? -27.179 -13.594 -15.805 1.00 93.62 601 LYS A N 1
ATOM 4703 C CA . LYS A 1 601 ? -28.187 -14.672 -15.822 1.00 93.62 601 LYS A CA 1
ATOM 4704 C C . LYS A 1 601 ? -28.603 -15.170 -17.214 1.00 93.62 601 LYS A C 1
ATOM 4706 O O . LYS A 1 601 ? -29.163 -16.250 -17.335 1.00 93.62 601 LYS A O 1
ATOM 4711 N N . LEU A 1 602 ? -28.394 -14.367 -18.264 1.00 92.94 602 LEU A N 1
ATOM 4712 C CA . LEU A 1 602 ? -28.675 -14.758 -19.657 1.00 92.94 602 LEU A CA 1
ATOM 4713 C C . LEU A 1 602 ? -27.504 -15.507 -20.313 1.00 92.94 602 LEU A C 1
ATOM 4715 O O . LEU A 1 602 ? -27.643 -16.011 -21.422 1.00 92.94 602 LEU A O 1
ATOM 4719 N N . VAL A 1 603 ? -26.344 -15.535 -19.655 1.00 93.06 603 VAL A N 1
ATOM 4720 C CA . VAL A 1 603 ? -25.080 -16.069 -20.183 1.00 93.06 603 VAL A CA 1
ATOM 4721 C C . VAL A 1 603 ? -24.653 -17.331 -19.439 1.00 93.06 603 VAL A C 1
ATOM 4723 O O . VAL A 1 603 ? -24.014 -18.201 -20.030 1.00 93.06 603 VAL A O 1
ATOM 4726 N N . VAL A 1 604 ? -25.001 -17.438 -18.157 1.00 95.56 604 VAL A N 1
ATOM 4727 C CA . VAL A 1 604 ? -24.606 -18.541 -17.278 1.00 95.56 604 VAL A CA 1
ATOM 4728 C C . VAL A 1 604 ? -25.759 -18.910 -16.342 1.00 95.56 604 VAL A C 1
ATOM 4730 O O . VAL A 1 604 ? -26.504 -18.029 -15.909 1.00 95.56 604 VAL A O 1
ATOM 4733 N N . SER A 1 605 ? -25.924 -20.204 -16.053 1.00 96.00 605 SER A N 1
ATOM 4734 C CA . SER A 1 605 ? -26.908 -20.684 -15.075 1.00 96.00 605 SER A CA 1
ATOM 4735 C C . SER A 1 605 ? -26.365 -20.612 -13.644 1.00 96.00 605 SER A C 1
ATOM 4737 O O . SER A 1 605 ? -25.159 -20.495 -13.433 1.00 96.00 605 SER A O 1
ATOM 4739 N N . GLU A 1 606 ? -27.239 -20.701 -12.639 1.00 95.62 606 GLU A N 1
ATOM 4740 C CA . GLU A 1 606 ? -26.794 -20.771 -11.239 1.00 95.62 606 GLU A CA 1
ATOM 4741 C C . GLU A 1 606 ? -25.940 -22.022 -10.981 1.00 95.62 606 GLU A C 1
ATOM 4743 O O . GLU A 1 606 ? -24.932 -21.939 -10.285 1.00 95.62 606 GLU A O 1
ATOM 4748 N N . ASP A 1 607 ? -26.291 -23.164 -11.580 1.00 94.38 607 ASP A N 1
ATOM 4749 C CA . ASP A 1 607 ? -25.524 -24.415 -11.478 1.00 94.38 607 ASP A CA 1
ATOM 4750 C C . ASP A 1 607 ? -24.105 -24.264 -12.052 1.00 94.38 607 ASP A C 1
ATOM 4752 O O . ASP A 1 607 ? -23.124 -24.618 -11.396 1.00 94.38 607 ASP A O 1
ATOM 4756 N N . ASP A 1 608 ? -23.976 -23.644 -13.230 1.00 94.69 608 ASP A N 1
ATOM 4757 C CA . ASP A 1 608 ? -22.674 -23.332 -13.830 1.00 94.69 608 ASP A CA 1
ATOM 4758 C C . ASP A 1 608 ? -21.819 -22.440 -12.908 1.00 94.69 608 ASP A C 1
ATOM 4760 O O . ASP A 1 608 ? -20.609 -22.648 -12.788 1.00 94.69 608 ASP A O 1
ATOM 4764 N N . VAL A 1 609 ? -22.429 -21.450 -12.242 1.00 95.56 609 VAL A N 1
ATOM 4765 C CA . VAL A 1 609 ? -21.726 -20.557 -11.306 1.00 95.56 609 VAL A CA 1
ATOM 4766 C C . VAL A 1 609 ? -21.238 -21.312 -10.074 1.00 95.56 609 VAL A C 1
ATOM 4768 O O . VAL A 1 609 ? -20.082 -21.144 -9.688 1.00 95.56 609 VAL A O 1
ATOM 4771 N N . HIS A 1 610 ? -22.068 -22.170 -9.477 1.00 94.44 610 HIS A N 1
ATOM 4772 C CA . HIS A 1 610 ? -21.657 -22.990 -8.332 1.00 94.44 610 HIS A CA 1
ATOM 4773 C C . HIS A 1 610 ? -20.510 -23.938 -8.701 1.00 94.44 610 HIS A C 1
ATOM 4775 O O . HIS A 1 610 ? -19.520 -24.027 -7.971 1.00 94.44 610 HIS A O 1
ATOM 4781 N N . LYS A 1 611 ? -20.596 -24.587 -9.867 1.00 94.38 611 LYS A N 1
ATOM 4782 C CA . LYS A 1 611 ? -19.532 -25.443 -10.409 1.00 94.38 611 LYS A CA 1
ATOM 4783 C C . LYS A 1 611 ? -18.230 -24.671 -10.633 1.00 94.38 611 LYS A C 1
ATOM 4785 O O . LYS A 1 611 ? -17.160 -25.138 -10.234 1.00 94.38 611 LYS A O 1
ATOM 4790 N N . ALA A 1 612 ? -18.305 -23.477 -11.223 1.00 95.69 612 ALA A N 1
ATOM 4791 C CA . ALA A 1 612 ? -17.144 -22.615 -11.434 1.00 95.69 612 ALA A CA 1
ATOM 4792 C C . ALA A 1 612 ? -16.531 -22.132 -10.109 1.00 95.69 612 ALA A C 1
ATOM 4794 O O . ALA A 1 612 ? -15.307 -22.128 -9.973 1.00 95.69 612 ALA A O 1
ATOM 4795 N N . TYR A 1 613 ? -17.358 -21.780 -9.120 1.00 96.31 613 TYR A N 1
ATOM 4796 C CA . TYR A 1 613 ? -16.918 -21.375 -7.785 1.00 96.31 613 TYR A CA 1
ATOM 4797 C C . TYR A 1 613 ? -16.194 -22.500 -7.048 1.00 96.31 613 TYR A C 1
ATOM 4799 O O . TYR A 1 613 ? -15.082 -22.295 -6.567 1.00 96.31 613 TYR A O 1
ATOM 4807 N N . GLN A 1 614 ? -16.762 -23.710 -7.028 1.00 94.62 614 GLN A N 1
ATOM 4808 C CA . GLN A 1 614 ? -16.102 -24.877 -6.438 1.00 94.62 614 GLN A CA 1
ATOM 4809 C C . GLN A 1 614 ? -14.781 -25.185 -7.147 1.00 94.62 614 GLN A C 1
ATOM 4811 O O . GLN A 1 614 ? -13.758 -25.398 -6.494 1.00 94.62 614 GLN A O 1
ATOM 4816 N N . ARG A 1 615 ? -14.765 -25.145 -8.486 1.00 93.56 615 ARG A N 1
ATOM 4817 C CA . ARG A 1 615 ? -13.540 -25.334 -9.273 1.00 93.56 615 ARG A CA 1
ATOM 4818 C C . ARG A 1 615 ? -12.481 -24.290 -8.927 1.00 93.56 615 ARG A C 1
ATOM 4820 O O . ARG A 1 615 ? -11.324 -24.664 -8.740 1.00 93.56 615 ARG A O 1
ATOM 4827 N N . ALA A 1 616 ? -12.860 -23.016 -8.827 1.00 96.25 616 ALA A N 1
ATOM 4828 C CA . ALA A 1 616 ? -11.961 -21.945 -8.418 1.00 96.25 616 ALA A CA 1
ATOM 4829 C C . ALA A 1 616 ? -11.440 -22.192 -6.998 1.00 96.25 616 ALA A C 1
ATOM 4831 O O . ALA A 1 616 ? -10.232 -22.217 -6.804 1.00 96.25 616 ALA A O 1
ATOM 4832 N N . MET A 1 617 ? -12.317 -22.472 -6.034 1.00 96.12 617 MET A N 1
ATOM 4833 C CA . MET A 1 617 ? -11.955 -22.743 -4.641 1.00 96.12 617 MET A CA 1
ATOM 4834 C C . MET A 1 617 ? -10.945 -23.895 -4.514 1.00 96.12 617 MET A C 1
ATOM 4836 O O . MET A 1 617 ? -9.914 -23.734 -3.864 1.00 96.12 617 MET A O 1
ATOM 4840 N N . PHE A 1 618 ? -11.181 -25.029 -5.184 1.00 95.19 618 PHE A N 1
ATOM 4841 C CA . PHE A 1 618 ? -10.244 -26.158 -5.175 1.00 95.19 618 PHE A CA 1
ATOM 4842 C C . PHE A 1 618 ? -8.944 -25.864 -5.929 1.00 95.19 618 PHE A C 1
ATOM 4844 O O . PHE A 1 618 ? -7.877 -26.276 -5.481 1.00 95.19 618 PHE A O 1
ATOM 4851 N N . SER A 1 619 ? -9.009 -25.131 -7.044 1.00 96.69 619 SER A N 1
ATOM 4852 C CA . SER A 1 619 ? -7.819 -24.695 -7.785 1.00 96.69 619 SER A CA 1
ATOM 4853 C C . SER A 1 619 ? -6.936 -23.786 -6.920 1.00 96.69 619 SER A C 1
ATOM 4855 O O . SER A 1 619 ? -5.738 -24.033 -6.784 1.00 96.69 619 SER A O 1
ATOM 4857 N N . MET A 1 620 ? -7.530 -22.786 -6.265 1.00 98.00 620 MET A N 1
ATOM 4858 C CA . MET A 1 620 ? -6.838 -21.855 -5.369 1.00 98.00 620 MET A CA 1
ATOM 4859 C C . MET A 1 620 ? -6.281 -22.558 -4.120 1.00 98.00 620 MET A C 1
ATOM 4861 O O . MET A 1 620 ? -5.218 -22.198 -3.635 1.00 98.00 620 MET A O 1
ATOM 4865 N N . ALA A 1 621 ? -6.954 -23.593 -3.609 1.00 97.75 621 ALA A N 1
ATOM 4866 C CA . ALA A 1 621 ? -6.474 -24.375 -2.468 1.00 97.75 621 ALA A CA 1
ATOM 4867 C C . ALA A 1 621 ? -5.415 -25.431 -2.839 1.00 97.75 621 ALA A C 1
ATOM 4869 O O . ALA A 1 621 ? -4.889 -26.105 -1.956 1.00 97.75 621 ALA A O 1
ATOM 4870 N N . ARG A 1 622 ? -5.115 -25.641 -4.126 1.00 97.50 622 ARG A N 1
ATOM 4871 C CA . ARG A 1 622 ? -4.098 -26.610 -4.557 1.00 97.50 622 ARG A CA 1
ATOM 4872 C C . ARG A 1 622 ? -2.699 -26.010 -4.403 1.00 97.50 622 ARG A C 1
ATOM 4874 O O . ARG A 1 622 ? -2.438 -24.931 -4.931 1.00 97.50 622 ARG A O 1
ATOM 4881 N N . LEU A 1 623 ? -1.774 -26.715 -3.753 1.00 98.19 623 LEU A N 1
ATOM 4882 C CA . LEU A 1 623 ? -0.371 -26.289 -3.677 1.00 98.19 623 LEU A CA 1
ATOM 4883 C C . LEU A 1 623 ? 0.300 -26.352 -5.057 1.00 98.19 623 LEU A C 1
ATOM 4885 O O . LEU A 1 623 ? 0.023 -27.248 -5.849 1.00 98.19 623 LEU A O 1
ATOM 4889 N N . ASN A 1 624 ? 1.250 -25.451 -5.311 1.00 98.50 624 ASN A N 1
ATOM 4890 C CA . ASN A 1 624 ? 2.143 -25.527 -6.476 1.00 98.50 624 ASN A CA 1
ATOM 4891 C C . ASN A 1 624 ? 3.386 -26.418 -6.214 1.00 98.50 624 ASN A C 1
ATOM 4893 O O . ASN A 1 624 ? 4.300 -26.471 -7.035 1.00 98.50 624 ASN A O 1
ATOM 4897 N N . ARG A 1 625 ? 3.407 -27.167 -5.099 1.00 97.94 625 ARG A N 1
ATOM 4898 C CA . ARG A 1 625 ? 4.547 -27.980 -4.630 1.00 97.94 625 ARG A CA 1
ATOM 4899 C C . ARG A 1 625 ? 5.010 -29.030 -5.640 1.00 97.94 625 ARG A C 1
ATOM 4901 O O . ARG A 1 625 ? 6.207 -29.162 -5.892 1.00 97.94 625 ARG A O 1
ATOM 4908 N N . THR A 1 626 ? 4.084 -29.779 -6.242 1.00 98.00 626 THR A N 1
ATOM 4909 C CA . THR A 1 626 ? 4.450 -30.784 -7.254 1.00 98.00 626 THR A CA 1
ATOM 4910 C C . THR A 1 626 ? 5.039 -30.123 -8.489 1.00 98.00 626 THR A C 1
ATOM 4912 O O . THR A 1 626 ? 6.026 -30.625 -9.017 1.00 98.00 626 THR A O 1
ATOM 4915 N N . ALA A 1 627 ? 4.475 -28.993 -8.929 1.00 98.19 627 ALA A N 1
ATOM 4916 C CA . ALA A 1 627 ? 5.000 -28.244 -10.065 1.00 98.19 627 ALA A CA 1
ATOM 4917 C C . ALA A 1 627 ? 6.442 -27.782 -9.799 1.00 98.19 627 ALA A C 1
ATOM 4919 O O . ALA A 1 627 ? 7.304 -28.047 -10.633 1.00 98.19 627 ALA A O 1
ATOM 4920 N N . ALA A 1 628 ? 6.726 -27.225 -8.614 1.00 98.25 628 ALA A N 1
ATOM 4921 C CA . ALA A 1 628 ? 8.081 -26.854 -8.186 1.00 98.25 628 ALA A CA 1
ATOM 4922 C C . ALA A 1 628 ? 9.056 -28.044 -8.229 1.00 98.25 628 ALA A C 1
ATOM 4924 O O . ALA A 1 628 ? 10.149 -27.951 -8.782 1.00 98.25 628 ALA A O 1
ATOM 4925 N N . ARG A 1 629 ? 8.633 -29.215 -7.739 1.00 98.12 629 ARG A N 1
ATOM 4926 C CA . ARG A 1 629 ? 9.446 -30.441 -7.803 1.00 98.12 629 ARG A CA 1
ATOM 4927 C C . ARG A 1 629 ? 9.721 -30.881 -9.243 1.00 98.12 629 ARG A C 1
ATOM 4929 O O . ARG A 1 629 ? 10.828 -31.304 -9.573 1.00 98.12 629 ARG A O 1
ATOM 4936 N N . LEU A 1 630 ? 8.708 -30.817 -10.104 1.00 98.44 630 LEU A N 1
ATOM 4937 C CA . LEU A 1 630 ? 8.830 -31.214 -11.504 1.00 98.44 630 LEU A CA 1
ATOM 4938 C C . LEU A 1 630 ? 9.649 -30.210 -12.327 1.00 98.44 630 LEU A C 1
ATOM 4940 O O . LEU A 1 630 ? 10.263 -30.624 -13.309 1.00 98.44 630 LEU A O 1
ATOM 4944 N N . MET A 1 631 ? 9.723 -28.938 -11.921 1.00 98.56 631 MET A N 1
ATOM 4945 C CA . MET A 1 631 ? 10.602 -27.948 -12.553 1.00 98.56 631 MET A CA 1
ATOM 4946 C C . MET A 1 631 ? 12.064 -28.407 -12.541 1.00 98.56 631 MET A C 1
ATOM 4948 O O . MET A 1 631 ? 12.722 -28.335 -13.575 1.00 98.56 631 MET A O 1
ATOM 4952 N N . HIS A 1 632 ? 12.542 -28.967 -11.424 1.00 98.12 632 HIS A N 1
ATOM 4953 C CA . HIS A 1 632 ? 13.887 -29.549 -11.336 1.00 98.12 632 HIS A CA 1
ATOM 4954 C C . HIS A 1 632 ? 14.059 -30.753 -12.268 1.00 98.12 632 HIS A C 1
ATOM 4956 O O . HIS A 1 632 ? 15.019 -30.827 -13.029 1.00 98.12 632 HIS A O 1
ATOM 4962 N N . LYS A 1 633 ? 13.096 -31.684 -12.262 1.00 98.06 633 LYS A N 1
ATOM 4963 C CA . LYS A 1 633 ? 13.149 -32.916 -13.072 1.00 98.06 633 LYS A CA 1
ATOM 4964 C C . LYS A 1 633 ? 13.189 -32.646 -14.579 1.00 98.06 633 LYS A C 1
ATOM 4966 O O . LYS A 1 633 ? 13.863 -33.366 -15.311 1.00 98.06 633 LYS A O 1
ATOM 4971 N N . TYR A 1 634 ? 12.434 -31.651 -15.036 1.00 98.19 634 TYR A N 1
ATOM 4972 C CA . TYR A 1 634 ? 12.276 -31.320 -16.454 1.00 98.19 634 TYR A CA 1
ATOM 4973 C C . TYR A 1 634 ? 13.103 -30.106 -16.886 1.00 98.19 634 TYR A C 1
ATOM 4975 O O . TYR A 1 634 ? 12.901 -29.590 -17.984 1.00 98.19 634 TYR A O 1
ATOM 4983 N N . ASN A 1 635 ? 14.060 -29.695 -16.047 1.00 96.62 635 ASN A N 1
ATOM 4984 C CA . ASN A 1 635 ? 15.048 -28.665 -16.343 1.00 96.62 635 ASN A CA 1
ATOM 4985 C C . ASN A 1 635 ? 14.412 -27.321 -16.739 1.00 96.62 635 ASN A C 1
ATOM 4987 O O . ASN A 1 635 ? 14.739 -26.741 -17.775 1.00 96.62 635 ASN A O 1
ATOM 4991 N N . ALA A 1 636 ? 13.464 -26.851 -15.925 1.00 98.25 636 ALA A N 1
ATOM 4992 C CA . ALA A 1 636 ? 12.836 -25.550 -16.112 1.00 98.25 636 ALA A CA 1
ATOM 4993 C C . ALA A 1 636 ? 13.874 -24.424 -16.082 1.00 98.25 636 ALA A C 1
ATOM 4995 O O . ALA A 1 636 ? 14.805 -24.421 -15.280 1.00 98.25 636 ALA A O 1
ATOM 4996 N N . HIS A 1 637 ? 13.664 -23.434 -16.940 1.00 98.38 637 HIS A N 1
ATOM 4997 C CA . HIS A 1 637 ? 14.532 -22.269 -17.073 1.00 98.38 637 HIS A CA 1
ATOM 4998 C C . HIS A 1 637 ? 14.070 -21.067 -16.233 1.00 98.38 637 HIS A C 1
ATOM 5000 O O . HIS A 1 637 ? 14.706 -20.014 -16.229 1.00 98.38 637 HIS A O 1
ATOM 5006 N N . GLY A 1 638 ? 12.955 -21.226 -15.522 1.00 96.69 638 GLY A N 1
ATOM 5007 C CA . GLY A 1 638 ? 12.392 -20.245 -14.608 1.00 96.69 638 GLY A CA 1
ATOM 5008 C C . GLY A 1 638 ? 10.875 -20.369 -14.525 1.00 96.69 638 GLY A C 1
ATOM 5009 O O . GLY A 1 638 ? 10.242 -20.960 -15.406 1.00 96.69 638 GLY A O 1
ATOM 5010 N N . ALA A 1 639 ? 10.285 -19.785 -13.487 1.00 98.38 639 ALA A N 1
ATOM 5011 C CA . ALA A 1 639 ? 8.842 -19.639 -13.363 1.00 98.38 639 ALA A CA 1
ATOM 5012 C C . ALA A 1 639 ? 8.472 -18.364 -12.592 1.00 98.38 639 ALA A C 1
ATOM 5014 O O . ALA A 1 639 ? 9.327 -17.724 -11.989 1.00 98.38 639 ALA A O 1
ATOM 5015 N N . THR A 1 640 ? 7.191 -18.018 -12.639 1.00 97.62 640 THR A N 1
ATOM 5016 C CA . THR A 1 640 ? 6.512 -17.060 -11.751 1.00 97.62 640 THR A CA 1
ATOM 5017 C C . THR A 1 640 ? 5.128 -17.625 -11.455 1.00 97.62 640 THR A C 1
ATOM 5019 O O . THR A 1 640 ? 4.597 -18.403 -12.265 1.00 97.62 640 THR A O 1
ATOM 5022 N N . ASP A 1 641 ? 4.535 -17.282 -10.322 1.00 97.44 641 ASP A N 1
ATOM 5023 C CA . ASP A 1 641 ? 3.141 -17.621 -10.075 1.00 97.44 641 ASP A CA 1
ATOM 5024 C C . ASP A 1 641 ? 2.187 -16.558 -10.652 1.00 97.44 641 ASP A C 1
ATOM 5026 O O . ASP A 1 641 ? 2.583 -15.451 -11.018 1.00 97.44 641 ASP A O 1
ATOM 5030 N N . ILE A 1 642 ? 0.918 -16.925 -10.854 1.00 97.50 642 ILE A N 1
ATOM 5031 C CA . ILE A 1 642 ? -0.096 -16.004 -11.382 1.00 97.50 642 ILE A CA 1
ATOM 5032 C C . ILE A 1 642 ? -1.052 -15.603 -10.258 1.00 97.50 642 ILE A C 1
ATOM 5034 O O . ILE A 1 642 ? -1.908 -16.393 -9.860 1.00 97.50 642 ILE A O 1
ATOM 5038 N N . THR A 1 643 ? -0.945 -14.364 -9.778 1.00 93.50 643 THR A N 1
ATOM 5039 C CA . THR A 1 643 ? -1.775 -13.827 -8.688 1.00 93.50 643 THR A CA 1
ATOM 5040 C C . THR A 1 643 ? -2.397 -12.472 -9.067 1.00 93.50 643 THR A C 1
ATOM 5042 O O . THR A 1 643 ? -3.086 -12.357 -10.089 1.00 93.50 643 THR A O 1
ATOM 5045 N N . GLY A 1 644 ? -2.214 -11.431 -8.250 1.00 86.31 644 GLY A N 1
ATOM 5046 C CA . GLY A 1 644 ? -3.016 -10.205 -8.276 1.00 86.31 644 GLY A CA 1
ATOM 5047 C C . GLY A 1 644 ? -2.872 -9.346 -9.537 1.00 86.31 644 GLY A C 1
ATOM 5048 O O . GLY A 1 644 ? -3.764 -8.546 -9.822 1.00 86.31 644 GLY A O 1
ATOM 5049 N N . PHE A 1 645 ? -1.796 -9.508 -10.317 1.00 84.12 645 PHE A N 1
ATOM 5050 C CA . PHE A 1 645 ? -1.582 -8.745 -11.558 1.00 84.12 645 PHE A CA 1
ATOM 5051 C C . PHE A 1 645 ? -2.121 -9.436 -12.817 1.00 84.12 645 PHE A C 1
ATOM 5053 O O . PHE A 1 645 ? -2.061 -8.859 -13.908 1.00 84.12 645 PHE A O 1
ATOM 5060 N N . GLY A 1 646 ? -2.644 -10.656 -12.675 1.00 92.31 646 GLY A N 1
ATOM 5061 C CA . GLY A 1 646 ? -3.123 -11.468 -13.787 1.00 92.31 646 GLY A CA 1
ATOM 5062 C C . GLY A 1 646 ? -2.007 -12.003 -14.684 1.00 92.31 646 GLY A C 1
ATOM 5063 O O . GLY A 1 646 ? -0.845 -11.596 -14.598 1.00 92.31 646 GLY A O 1
ATOM 5064 N N . LEU A 1 647 ? -2.362 -12.927 -15.582 1.00 97.25 647 LEU A N 1
ATOM 5065 C CA . LEU A 1 647 ? -1.392 -13.660 -16.405 1.00 97.25 647 LEU A CA 1
ATOM 5066 C C . LEU A 1 647 ? -0.400 -12.743 -17.139 1.00 97.25 647 LEU A C 1
ATOM 5068 O O . LEU A 1 647 ? 0.803 -12.992 -17.125 1.00 97.25 647 LEU A O 1
ATOM 5072 N N . LEU A 1 648 ? -0.887 -11.679 -17.783 1.00 96.31 648 LEU A N 1
ATOM 5073 C CA . LEU A 1 648 ? -0.035 -10.785 -18.566 1.00 96.31 648 LEU A CA 1
ATOM 5074 C C . LEU A 1 648 ? 0.874 -9.930 -17.675 1.00 96.31 648 LEU A C 1
ATOM 5076 O O . LEU A 1 648 ? 1.994 -9.623 -18.079 1.00 96.31 648 LEU A O 1
ATOM 5080 N N . GLY A 1 649 ? 0.404 -9.535 -16.488 1.00 90.94 649 GLY A N 1
ATOM 5081 C CA . GLY A 1 649 ? 1.198 -8.772 -15.528 1.00 90.94 649 GLY A CA 1
ATOM 5082 C C . GLY A 1 649 ? 2.411 -9.568 -15.050 1.00 90.94 649 GLY A C 1
ATOM 5083 O O . GLY A 1 649 ? 3.546 -9.126 -15.230 1.00 90.94 649 GLY A O 1
ATOM 5084 N N . HIS A 1 650 ? 2.177 -10.782 -14.551 1.00 93.44 650 HIS A N 1
ATOM 5085 C CA . HIS A 1 650 ? 3.243 -11.676 -14.085 1.00 93.44 650 HIS A CA 1
ATOM 5086 C C . HIS A 1 650 ? 4.164 -12.124 -15.230 1.00 93.44 650 HIS A C 1
ATOM 5088 O O . HIS A 1 650 ? 5.386 -12.078 -15.095 1.00 93.44 650 HIS A O 1
ATOM 5094 N N . ALA A 1 651 ? 3.617 -12.424 -16.415 1.00 96.81 651 ALA A N 1
ATOM 5095 C CA . ALA A 1 651 ? 4.439 -12.752 -17.579 1.00 96.81 651 ALA A CA 1
ATOM 5096 C C . ALA A 1 651 ? 5.375 -11.605 -17.993 1.00 96.81 651 ALA A C 1
ATOM 5098 O O . ALA A 1 651 ? 6.520 -11.854 -18.371 1.00 96.81 651 ALA A O 1
ATOM 5099 N N . LYS A 1 652 ? 4.922 -10.345 -17.906 1.00 93.75 652 LYS A N 1
ATOM 5100 C CA . LYS A 1 652 ? 5.775 -9.172 -18.163 1.00 93.75 652 LYS A CA 1
ATOM 5101 C C . LYS A 1 652 ? 6.880 -9.038 -17.119 1.00 93.75 652 LYS A C 1
ATOM 5103 O O . LYS A 1 652 ? 8.000 -8.717 -17.506 1.00 93.75 652 LYS A O 1
ATOM 5108 N N . ASN A 1 653 ? 6.582 -9.279 -15.842 1.00 89.25 653 ASN A N 1
ATOM 5109 C CA . ASN A 1 653 ? 7.577 -9.222 -14.767 1.00 89.25 653 ASN A CA 1
ATOM 5110 C C . ASN A 1 653 ? 8.668 -10.280 -14.977 1.00 89.25 653 ASN A C 1
ATOM 5112 O O . ASN A 1 653 ? 9.847 -9.935 -15.018 1.00 89.25 653 ASN A O 1
ATOM 5116 N N . MET A 1 654 ? 8.278 -11.531 -15.244 1.00 94.56 654 MET A N 1
ATOM 5117 C CA . MET A 1 654 ? 9.229 -12.605 -15.529 1.00 94.56 654 MET A CA 1
ATOM 5118 C C . MET A 1 654 ? 10.038 -12.328 -16.807 1.00 94.56 654 MET A C 1
ATOM 5120 O O . MET A 1 654 ? 11.254 -12.488 -16.807 1.00 94.56 654 MET A O 1
ATOM 5124 N N . ALA A 1 655 ? 9.412 -11.857 -17.892 1.00 94.62 655 ALA A N 1
ATOM 5125 C CA . ALA A 1 655 ? 10.131 -11.552 -19.134 1.00 94.62 655 ALA A CA 1
ATOM 5126 C C . ALA A 1 655 ? 11.227 -10.487 -18.943 1.00 94.62 655 ALA A C 1
ATOM 5128 O O . ALA A 1 655 ? 12.275 -10.568 -19.581 1.00 94.62 655 ALA A O 1
ATOM 5129 N N . ARG A 1 656 ? 11.003 -9.506 -18.060 1.00 91.75 656 ARG A N 1
ATOM 5130 C CA . ARG A 1 656 ? 11.924 -8.382 -17.819 1.00 91.75 656 ARG A CA 1
ATOM 5131 C C . ARG A 1 656 ? 13.230 -8.779 -17.152 1.00 91.75 656 ARG A C 1
ATOM 5133 O O . ARG A 1 656 ? 14.246 -8.151 -17.433 1.00 91.75 656 ARG A O 1
ATOM 5140 N N . VAL A 1 657 ? 13.206 -9.807 -16.309 1.00 89.50 657 VAL A N 1
ATOM 5141 C CA . VAL A 1 657 ? 14.386 -10.249 -15.550 1.00 89.50 657 VAL A CA 1
ATOM 5142 C C . VAL A 1 657 ? 15.255 -11.260 -16.295 1.00 89.50 657 VAL A C 1
ATOM 5144 O O . VAL A 1 657 ? 16.311 -11.632 -15.795 1.00 89.50 657 VAL A O 1
ATOM 5147 N N . GLN A 1 658 ? 14.846 -11.703 -17.489 1.00 94.69 658 GLN A N 1
ATOM 5148 C CA . GLN A 1 658 ? 15.597 -12.699 -18.253 1.00 94.69 658 GLN A CA 1
ATOM 5149 C C . GLN A 1 658 ? 16.988 -12.187 -18.642 1.00 94.69 658 GLN A C 1
ATOM 5151 O O . GLN A 1 658 ? 17.135 -11.082 -19.172 1.00 94.69 658 GLN A O 1
ATOM 5156 N N . LYS A 1 659 ? 18.016 -13.023 -18.467 1.00 93.25 659 LYS A N 1
ATOM 5157 C CA . LYS A 1 659 ? 19.381 -12.724 -18.931 1.00 93.25 659 LYS A CA 1
ATOM 5158 C C . LYS A 1 659 ? 19.434 -12.649 -20.457 1.00 93.25 659 LYS A C 1
ATOM 5160 O O . LYS A 1 659 ? 19.988 -11.698 -21.014 1.00 93.25 659 LYS A O 1
ATOM 5165 N N . ASN A 1 660 ? 18.788 -13.604 -21.123 1.00 94.69 660 ASN A N 1
ATOM 5166 C CA . ASN A 1 660 ? 18.709 -13.685 -22.580 1.00 94.69 660 ASN A CA 1
ATOM 5167 C C . ASN A 1 660 ? 17.763 -12.621 -23.174 1.00 94.69 660 ASN A C 1
ATOM 5169 O O . ASN A 1 660 ? 16.795 -12.195 -22.543 1.00 94.69 660 ASN A O 1
ATOM 5173 N N . GLU A 1 661 ? 18.017 -12.212 -24.420 1.00 95.44 661 GLU A N 1
ATOM 5174 C CA . GLU A 1 661 ? 17.133 -11.324 -25.195 1.00 95.44 661 GLU A CA 1
ATOM 5175 C C . GLU A 1 661 ? 15.930 -12.099 -25.753 1.00 95.44 661 GLU A C 1
ATOM 5177 O O . GLU A 1 661 ? 15.859 -12.456 -26.936 1.00 95.44 661 GLU A O 1
ATOM 5182 N N . VAL A 1 662 ? 14.981 -12.391 -24.867 1.00 96.88 662 VAL A N 1
ATOM 5183 C CA . VAL A 1 662 ? 13.777 -13.165 -25.177 1.00 96.88 662 VAL A CA 1
ATOM 5184 C C . VAL A 1 662 ? 12.493 -12.358 -24.992 1.00 96.88 662 VAL A C 1
ATOM 5186 O O . VAL A 1 662 ? 12.453 -11.372 -24.260 1.00 96.88 662 VAL A O 1
ATOM 5189 N N . GLY A 1 663 ? 11.424 -12.764 -25.669 1.00 97.25 663 GLY A N 1
ATOM 5190 C CA . GLY A 1 663 ? 10.069 -12.246 -25.502 1.00 97.25 663 GLY A CA 1
ATOM 5191 C C . GLY A 1 663 ? 9.064 -13.382 -25.332 1.00 97.25 663 GLY A C 1
ATOM 5192 O O . GLY A 1 663 ? 9.217 -14.451 -25.920 1.00 97.25 663 GLY A O 1
ATOM 5193 N N . PHE A 1 664 ? 8.037 -13.166 -24.516 1.00 98.50 664 PHE A N 1
ATOM 5194 C CA . PHE A 1 664 ? 7.017 -14.170 -24.212 1.00 98.50 664 PHE A CA 1
ATOM 5195 C C . PHE A 1 664 ? 5.746 -13.906 -25.021 1.00 98.50 664 PHE A C 1
ATOM 5197 O O . PHE A 1 664 ? 5.175 -12.812 -24.962 1.00 98.50 664 PHE A O 1
ATOM 5204 N N . VAL A 1 665 ? 5.277 -14.917 -25.754 1.00 98.50 665 VAL A N 1
ATOM 5205 C CA . VAL A 1 665 ? 4.059 -14.824 -26.570 1.00 98.50 665 VAL A CA 1
ATOM 5206 C C . VAL A 1 665 ? 3.055 -15.875 -26.141 1.00 98.50 665 VAL A C 1
ATOM 5208 O O . VAL A 1 665 ? 3.237 -17.074 -26.370 1.00 98.50 665 VAL A O 1
ATOM 5211 N N . ILE A 1 666 ? 1.956 -15.408 -25.564 1.00 98.75 666 ILE A N 1
ATOM 5212 C CA . ILE A 1 666 ? 0.865 -16.249 -25.085 1.00 98.75 666 ILE A CA 1
ATOM 5213 C C . ILE A 1 666 ? -0.193 -16.366 -26.186 1.00 98.75 666 ILE A C 1
ATOM 5215 O O . ILE A 1 666 ? -0.726 -15.368 -26.678 1.00 98.75 666 ILE A O 1
ATOM 5219 N N . HIS A 1 667 ? -0.486 -17.606 -26.563 1.00 98.06 667 HIS A N 1
ATOM 5220 C CA . HIS A 1 667 ? -1.401 -17.980 -27.638 1.00 98.06 667 HIS A CA 1
ATOM 5221 C C . HIS A 1 667 ? -2.730 -18.518 -27.106 1.00 98.06 667 HIS A C 1
ATOM 5223 O O . HIS A 1 667 ? -3.781 -18.268 -27.702 1.00 98.06 667 HIS A O 1
ATOM 5229 N N . ASN A 1 668 ? -2.681 -19.247 -25.989 1.00 97.25 668 ASN A N 1
ATOM 5230 C CA . ASN A 1 668 ? -3.822 -19.961 -25.434 1.00 97.25 668 ASN A CA 1
ATOM 5231 C C . ASN A 1 668 ? -4.066 -19.544 -23.982 1.00 97.25 668 ASN A C 1
ATOM 5233 O O . ASN A 1 668 ? -3.117 -19.326 -23.234 1.00 97.25 668 ASN A O 1
ATOM 5237 N N . LEU A 1 669 ? -5.331 -19.491 -23.575 1.00 98.31 669 LEU A N 1
ATOM 5238 C CA . LEU A 1 669 ? -5.743 -19.168 -22.210 1.00 98.31 669 LEU A CA 1
ATOM 5239 C C . LEU A 1 669 ? -6.621 -20.307 -21.671 1.00 98.31 669 LEU A C 1
ATOM 5241 O O . LEU A 1 669 ? -7.779 -20.397 -22.090 1.00 98.31 669 LEU A O 1
ATOM 5245 N N . PRO A 1 670 ? -6.115 -21.187 -20.786 1.00 98.19 670 PRO A N 1
ATOM 5246 C CA . PRO A 1 670 ? -6.957 -22.128 -20.059 1.00 98.19 670 PRO A CA 1
ATOM 5247 C C . PRO A 1 670 ? -7.778 -21.348 -19.035 1.00 98.19 670 PRO A C 1
ATOM 5249 O O . PRO A 1 670 ? -7.228 -20.713 -18.139 1.00 98.19 670 PRO A O 1
ATOM 5252 N N . VAL A 1 671 ? -9.095 -21.344 -19.198 1.00 98.44 671 VAL A N 1
ATOM 5253 C CA . VAL A 1 671 ? -10.026 -20.538 -18.403 1.00 98.44 671 VAL A CA 1
ATOM 5254 C C . VAL A 1 671 ? -11.093 -21.458 -17.831 1.00 98.44 671 VAL A C 1
ATOM 5256 O O . VAL A 1 671 ? -11.619 -22.302 -18.555 1.00 98.44 671 VAL A O 1
ATOM 5259 N N . ILE A 1 672 ? -11.431 -21.287 -16.551 1.00 97.62 672 ILE A N 1
ATOM 5260 C CA . ILE A 1 672 ? -12.546 -22.003 -15.916 1.00 97.62 672 ILE A CA 1
ATOM 5261 C C . ILE A 1 672 ? -13.798 -21.840 -16.784 1.00 97.62 672 ILE A C 1
ATOM 5263 O O . ILE A 1 672 ? -14.134 -20.725 -17.196 1.00 97.62 672 ILE A O 1
ATOM 5267 N N . ALA A 1 673 ? -14.466 -22.953 -17.082 1.00 95.62 673 ALA A N 1
ATOM 5268 C CA . ALA A 1 673 ? -15.550 -22.973 -18.048 1.00 95.62 673 ALA A CA 1
ATOM 5269 C C . ALA A 1 673 ? -16.618 -21.911 -17.744 1.00 95.62 673 ALA A C 1
ATOM 5271 O O . ALA A 1 673 ? -16.896 -21.589 -16.587 1.00 95.62 673 ALA A O 1
ATOM 5272 N N . LYS A 1 674 ? -17.197 -21.340 -18.803 1.00 95.81 674 LYS A N 1
ATOM 5273 C CA . LYS A 1 674 ? -18.149 -20.213 -18.789 1.00 95.81 674 LYS A CA 1
ATOM 5274 C C . LYS A 1 674 ? -17.577 -18.868 -18.329 1.00 95.81 674 LYS A C 1
ATOM 5276 O O . LYS A 1 674 ? -18.157 -17.838 -18.680 1.00 95.81 674 LYS A O 1
ATOM 5281 N N . MET A 1 675 ? -16.446 -18.808 -17.623 1.00 97.25 675 MET A N 1
ATOM 5282 C CA . MET A 1 675 ? -15.929 -17.539 -17.084 1.00 97.25 675 MET A CA 1
ATOM 5283 C C . MET A 1 675 ? -15.459 -16.576 -18.176 1.00 97.25 675 MET A C 1
ATOM 5285 O O . MET A 1 675 ? -15.602 -15.363 -18.028 1.00 97.25 675 MET A O 1
ATOM 5289 N N . ALA A 1 676 ? -15.004 -17.084 -19.325 1.00 96.06 676 ALA A N 1
ATOM 5290 C CA . ALA A 1 676 ? -14.729 -16.246 -20.491 1.00 96.06 676 ALA A CA 1
ATOM 5291 C C . ALA A 1 676 ? -16.001 -15.560 -21.028 1.00 96.06 676 ALA A C 1
ATOM 5293 O O . ALA A 1 676 ? -15.956 -14.392 -21.422 1.00 96.06 676 ALA A O 1
ATOM 5294 N N . ALA A 1 677 ? -17.141 -16.260 -21.032 1.00 95.06 677 ALA A N 1
ATOM 5295 C CA . ALA A 1 677 ? -18.424 -15.707 -21.462 1.00 95.06 677 ALA A CA 1
ATOM 5296 C C . ALA A 1 677 ? -18.965 -14.687 -20.449 1.00 95.06 677 ALA A C 1
ATOM 5298 O O . ALA A 1 677 ? -19.364 -13.590 -20.844 1.00 95.06 677 ALA A O 1
ATOM 5299 N N . VAL A 1 678 ? -18.896 -15.004 -19.152 1.00 95.75 678 VAL A N 1
ATOM 5300 C CA . VAL A 1 678 ? -19.272 -14.088 -18.060 1.00 95.75 678 VAL A CA 1
ATOM 5301 C C . VAL A 1 678 ? -18.431 -12.810 -18.101 1.00 95.75 678 VAL A C 1
ATOM 5303 O O . VAL A 1 678 ? -18.979 -11.707 -18.041 1.00 95.75 678 VAL A O 1
ATOM 5306 N N . ALA A 1 679 ? -17.113 -12.935 -18.283 1.00 94.81 679 ALA A N 1
ATOM 5307 C CA . ALA A 1 679 ? -16.219 -11.788 -18.397 1.00 94.81 679 ALA A CA 1
ATOM 5308 C C . ALA A 1 679 ? -16.591 -10.894 -19.590 1.00 94.81 679 ALA A C 1
ATOM 5310 O O . ALA A 1 679 ? -16.714 -9.682 -19.421 1.00 94.81 679 ALA A O 1
ATOM 5311 N N . LYS A 1 680 ? -16.847 -11.483 -20.769 1.00 93.25 680 LYS A N 1
ATOM 5312 C CA . LYS A 1 680 ? -17.299 -10.740 -21.960 1.00 93.25 680 LYS A CA 1
ATOM 5313 C C . LYS A 1 680 ? -18.628 -10.021 -21.729 1.00 93.25 680 LYS A C 1
ATOM 5315 O O . LYS A 1 680 ? -18.767 -8.871 -22.138 1.00 93.25 680 LYS A O 1
ATOM 5320 N N . ALA A 1 681 ? -19.587 -10.671 -21.069 1.00 91.44 681 ALA A N 1
ATOM 5321 C CA . ALA A 1 681 ? -20.890 -10.082 -20.759 1.00 91.44 681 ALA A CA 1
ATOM 5322 C C . ALA A 1 681 ? -20.775 -8.838 -19.863 1.00 91.44 681 ALA A C 1
ATOM 5324 O O . ALA A 1 681 ? -21.586 -7.919 -19.954 1.00 91.44 681 ALA A O 1
ATOM 5325 N N . CYS A 1 682 ? -19.728 -8.780 -19.039 1.00 88.44 682 CYS A N 1
ATOM 5326 C CA . CYS A 1 682 ? -19.427 -7.649 -18.166 1.00 88.44 682 CYS A CA 1
ATOM 5327 C C . CYS A 1 682 ? -18.522 -6.586 -18.822 1.00 88.44 682 CYS A C 1
ATOM 5329 O O . CYS A 1 682 ? -18.063 -5.664 -18.141 1.00 88.44 682 CYS A O 1
ATOM 5331 N N . GLY A 1 683 ? -18.242 -6.692 -20.126 1.00 88.75 683 GLY A N 1
ATOM 5332 C CA . GLY A 1 683 ? -17.361 -5.776 -20.848 1.00 88.75 683 GLY A CA 1
ATOM 5333 C C . GLY A 1 683 ? -15.933 -5.781 -20.293 1.00 88.75 683 GLY A C 1
ATOM 5334 O O . GLY A 1 683 ? -15.328 -6.831 -20.097 1.00 88.75 683 GLY A O 1
ATOM 5335 N N . ASN A 1 684 ? -15.389 -4.597 -20.010 1.00 80.94 684 ASN A N 1
ATOM 5336 C CA . ASN A 1 684 ? -14.008 -4.438 -19.534 1.00 80.94 684 ASN A CA 1
ATOM 5337 C C . ASN A 1 684 ? -13.862 -4.548 -18.006 1.00 80.94 684 ASN A C 1
ATOM 5339 O O . ASN A 1 684 ? -12.829 -4.167 -17.468 1.00 80.94 684 ASN A O 1
ATOM 5343 N N . MET A 1 685 ? -14.883 -5.038 -17.295 1.00 85.56 685 MET A N 1
ATOM 5344 C CA . MET A 1 685 ? -14.875 -5.074 -15.829 1.00 85.56 685 MET A CA 1
ATOM 5345 C C . MET A 1 685 ? -13.757 -5.952 -15.247 1.00 85.56 685 MET A C 1
ATOM 5347 O O . MET A 1 685 ? -13.167 -5.575 -14.242 1.00 85.56 685 MET A O 1
ATOM 5351 N N . PHE A 1 686 ? -13.483 -7.108 -15.862 1.00 87.75 686 PHE A N 1
ATOM 5352 C CA . PHE A 1 686 ? -12.502 -8.074 -15.348 1.00 87.75 686 PHE A CA 1
ATOM 5353 C C . PHE A 1 686 ? -11.192 -8.093 -16.139 1.00 87.75 686 PHE A C 1
ATOM 5355 O O . PHE A 1 686 ? -10.140 -8.344 -15.574 1.00 87.75 686 PHE A O 1
ATOM 5362 N N . GLY A 1 687 ? -11.224 -7.862 -17.456 1.00 91.69 687 GLY A N 1
ATOM 5363 C CA . GLY A 1 687 ? -10.011 -7.932 -18.281 1.00 91.69 687 GLY A CA 1
ATOM 5364 C C . GLY A 1 687 ? -9.422 -9.347 -18.444 1.00 91.69 687 GLY A C 1
ATOM 5365 O O . GLY A 1 687 ? -8.233 -9.496 -18.719 1.00 91.69 687 GLY A O 1
ATOM 5366 N N . LEU A 1 688 ? -10.229 -10.403 -18.264 1.00 94.88 688 LEU A N 1
ATOM 5367 C CA . LEU A 1 688 ? -9.772 -11.804 -18.271 1.00 94.88 688 LEU A CA 1
ATOM 5368 C C . LEU A 1 688 ? -9.081 -12.208 -19.580 1.00 94.88 688 LEU A C 1
ATOM 5370 O O . LEU A 1 688 ? -8.008 -12.801 -19.565 1.00 94.88 688 LEU A O 1
ATOM 5374 N N . LEU A 1 689 ? -9.662 -11.843 -20.724 1.00 93.69 689 LEU A N 1
ATOM 5375 C CA . LEU A 1 689 ? -9.107 -12.189 -22.040 1.00 93.69 689 LEU A CA 1
ATOM 5376 C C . LEU A 1 689 ? -7.901 -11.327 -22.418 1.00 93.69 689 LEU A C 1
ATOM 5378 O O . LEU A 1 689 ? -7.103 -11.718 -23.262 1.00 93.69 689 LEU A O 1
ATOM 5382 N N . GLN A 1 690 ? -7.773 -10.163 -21.782 1.00 93.38 690 GLN A N 1
ATOM 5383 C CA . GLN A 1 690 ? -6.617 -9.279 -21.879 1.00 93.38 690 GLN A CA 1
ATOM 5384 C C . GLN A 1 690 ? -5.477 -9.731 -20.949 1.00 93.38 690 GLN A C 1
ATOM 5386 O O . GLN A 1 690 ? -4.388 -9.163 -21.003 1.00 93.38 690 GLN A O 1
ATOM 5391 N N . GLY A 1 691 ? -5.713 -10.745 -20.105 1.00 92.56 691 GLY A N 1
ATOM 5392 C CA . GLY A 1 691 ? -4.748 -11.265 -19.139 1.00 92.56 691 GLY A CA 1
ATOM 5393 C C . GLY A 1 691 ? -4.503 -10.349 -17.941 1.00 92.56 691 GLY A C 1
ATOM 5394 O O . GLY A 1 691 ? -3.481 -10.508 -17.281 1.00 92.56 691 GLY A O 1
ATOM 5395 N N . THR A 1 692 ? -5.395 -9.391 -17.674 1.00 93.00 692 THR A N 1
ATOM 5396 C CA . THR A 1 692 ? -5.269 -8.413 -16.575 1.00 93.00 692 THR A CA 1
ATOM 5397 C C . THR A 1 692 ? -6.250 -8.662 -15.427 1.00 93.00 692 THR A C 1
ATOM 5399 O O . THR A 1 692 ? -6.283 -7.876 -14.486 1.00 93.00 692 THR A O 1
ATOM 5402 N N . SER A 1 693 ? -7.075 -9.711 -15.514 1.00 92.94 693 SER A N 1
ATOM 5403 C CA . SER A 1 693 ? -7.919 -10.154 -14.397 1.00 92.94 693 SER A CA 1
ATOM 5404 C C . SER A 1 693 ? -7.037 -10.664 -13.274 1.00 92.94 693 SER A C 1
ATOM 5406 O O . SER A 1 693 ? -6.108 -11.425 -13.536 1.00 92.94 693 SER A O 1
ATOM 5408 N N . ALA A 1 694 ? -7.349 -10.275 -12.041 1.00 92.12 694 ALA A N 1
ATOM 5409 C CA . ALA A 1 694 ? -6.632 -10.788 -10.887 1.00 92.12 694 ALA A CA 1
ATOM 5410 C C . ALA A 1 694 ? -6.909 -12.288 -10.733 1.00 92.12 694 ALA A C 1
ATOM 5412 O O . ALA A 1 694 ? -8.023 -12.760 -10.979 1.00 92.12 694 ALA A O 1
ATOM 5413 N N . GLU A 1 695 ? -5.894 -13.015 -10.294 1.00 95.81 695 GLU A N 1
ATOM 5414 C CA . GLU A 1 695 ? -6.014 -14.374 -9.790 1.00 95.81 695 GLU A CA 1
ATOM 5415 C C . GLU A 1 695 ? -5.605 -14.378 -8.309 1.00 95.81 695 GLU A C 1
ATOM 5417 O O . GLU A 1 695 ? -4.955 -13.455 -7.814 1.00 95.81 695 GLU A O 1
ATOM 5422 N N . THR A 1 696 ? -5.994 -15.403 -7.563 1.00 94.31 696 THR A N 1
ATOM 5423 C CA . THR A 1 696 ? -5.503 -15.617 -6.194 1.00 94.31 696 THR A CA 1
ATOM 5424 C C . THR A 1 696 ? -5.040 -17.051 -6.076 1.00 94.31 696 THR A C 1
ATOM 5426 O O . THR A 1 696 ? -5.759 -17.946 -6.501 1.00 94.31 696 THR A O 1
ATOM 5429 N N . SER A 1 697 ? -3.837 -17.277 -5.547 1.00 96.62 697 SER A N 1
ATOM 5430 C CA . SER A 1 697 ? -3.186 -18.592 -5.536 1.00 96.62 697 SER A CA 1
ATOM 5431 C C . SER A 1 697 ? -3.318 -19.328 -6.880 1.00 96.62 697 SER A C 1
ATOM 5433 O O . SER A 1 697 ? -3.771 -20.479 -6.954 1.00 96.62 697 SER A O 1
ATOM 5435 N N . GLY A 1 698 ? -2.984 -18.643 -7.977 1.00 97.50 698 GLY A N 1
ATOM 5436 C CA . GLY A 1 698 ? -3.007 -19.242 -9.304 1.00 97.50 698 GLY A CA 1
ATOM 5437 C C . GLY A 1 698 ? -1.900 -20.278 -9.492 1.00 97.50 698 GLY A C 1
ATOM 5438 O O . GLY A 1 698 ? -1.281 -20.780 -8.552 1.00 97.50 698 GLY A O 1
ATOM 5439 N N . GLY A 1 699 ? -1.720 -20.700 -10.738 1.00 97.94 699 GLY A N 1
ATOM 5440 C CA . GLY A 1 699 ? -0.703 -21.685 -11.091 1.00 97.94 699 GLY A CA 1
ATOM 5441 C C . GLY A 1 699 ? 0.636 -21.025 -11.363 1.00 97.94 699 GLY A C 1
ATOM 5442 O O . GLY A 1 699 ? 0.705 -19.824 -11.601 1.00 97.94 699 GLY A O 1
ATOM 5443 N N . LEU A 1 700 ? 1.684 -21.838 -11.419 1.00 98.69 700 LEU A N 1
ATOM 5444 C CA . LEU A 1 700 ? 2.959 -21.427 -11.996 1.00 98.69 700 LEU A CA 1
ATOM 5445 C C . LEU A 1 700 ? 2.843 -21.300 -13.518 1.00 98.69 700 LEU A C 1
ATOM 5447 O O . LEU A 1 700 ? 2.280 -22.196 -14.165 1.00 98.69 700 LEU A O 1
ATOM 5451 N N . MET A 1 701 ? 3.414 -20.227 -14.065 1.00 98.62 701 MET A N 1
ATOM 5452 C CA . MET A 1 701 ? 3.801 -20.105 -15.467 1.00 98.62 701 MET A CA 1
ATOM 5453 C C . MET A 1 701 ? 5.300 -20.393 -15.586 1.00 98.62 701 MET A C 1
ATOM 5455 O O . MET A 1 701 ? 6.121 -19.658 -15.046 1.00 98.62 701 MET A O 1
ATOM 5459 N N . ILE A 1 702 ? 5.649 -21.463 -16.294 1.00 98.81 702 ILE A N 1
ATOM 5460 C CA . ILE A 1 702 ? 6.993 -22.046 -16.308 1.00 98.81 702 ILE A CA 1
ATOM 5461 C C . ILE A 1 702 ? 7.560 -21.974 -17.727 1.00 98.81 702 ILE A C 1
ATOM 5463 O O . ILE A 1 702 ? 6.892 -22.392 -18.676 1.00 98.81 702 ILE A O 1
ATOM 5467 N N . ALA A 1 703 ? 8.791 -21.483 -17.873 1.00 98.69 703 ALA A N 1
ATOM 5468 C CA . ALA A 1 703 ? 9.563 -21.599 -19.107 1.00 98.69 703 ALA A CA 1
ATOM 5469 C C . ALA A 1 703 ? 10.296 -22.949 -19.120 1.00 98.69 703 ALA A C 1
ATOM 5471 O O . ALA A 1 703 ? 11.117 -23.229 -18.242 1.00 98.69 703 ALA A O 1
ATOM 5472 N N . LEU A 1 704 ? 9.973 -23.798 -20.095 1.00 98.38 704 LEU A N 1
ATOM 5473 C CA . LEU A 1 704 ? 10.520 -25.150 -20.224 1.00 98.38 704 LEU A CA 1
ATOM 5474 C C . LEU A 1 704 ? 11.096 -25.384 -21.625 1.00 98.38 704 LEU A C 1
ATOM 5476 O O . LEU A 1 704 ? 10.496 -24.920 -22.604 1.00 98.38 704 LEU A O 1
ATOM 5480 N N . PRO A 1 705 ? 12.164 -26.197 -21.743 1.00 98.31 705 PRO A N 1
ATOM 5481 C CA . PRO A 1 705 ? 12.602 -26.712 -23.031 1.00 98.31 705 PRO A CA 1
ATOM 5482 C C . PRO A 1 705 ? 11.448 -27.419 -23.745 1.00 98.31 705 PRO A C 1
ATOM 5484 O O . PRO A 1 705 ? 10.684 -28.188 -23.144 1.00 98.31 705 PRO A O 1
ATOM 5487 N N . ARG A 1 706 ? 11.305 -27.166 -25.047 1.00 96.94 706 ARG A N 1
ATOM 5488 C CA . ARG A 1 706 ? 10.154 -27.623 -25.839 1.00 96.94 706 ARG A CA 1
ATOM 5489 C C . ARG A 1 706 ? 9.966 -29.138 -25.795 1.00 96.94 706 ARG A C 1
ATOM 5491 O O . ARG A 1 706 ? 8.836 -29.620 -25.724 1.00 96.94 706 ARG A O 1
ATOM 5498 N N . GLU A 1 707 ? 11.065 -29.874 -25.831 1.00 96.38 707 GLU A N 1
ATOM 5499 C CA . GLU A 1 707 ? 11.118 -31.330 -25.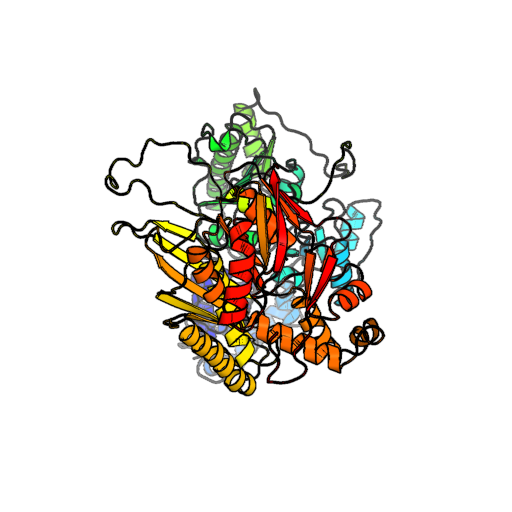766 1.00 96.38 707 GLU A CA 1
ATOM 5500 C C . GLU A 1 707 ? 10.697 -31.893 -24.400 1.00 96.38 707 GLU A C 1
ATOM 5502 O O . GLU A 1 707 ? 10.194 -33.015 -24.340 1.00 96.38 707 GLU A O 1
ATOM 5507 N N . GLN A 1 708 ? 10.824 -31.114 -23.319 1.00 97.62 708 GLN A N 1
ATOM 5508 C CA . GLN A 1 708 ? 10.460 -31.536 -21.962 1.00 97.62 708 GLN A CA 1
ATOM 5509 C C . GLN A 1 708 ? 9.022 -31.172 -21.583 1.00 97.62 708 GLN A C 1
ATOM 5511 O O . GLN A 1 708 ? 8.396 -31.861 -20.775 1.00 97.62 708 GLN A O 1
ATOM 5516 N N . ALA A 1 709 ? 8.460 -30.118 -22.175 1.00 96.69 709 ALA A N 1
ATOM 5517 C CA . ALA A 1 709 ? 7.180 -29.557 -21.749 1.00 96.69 709 ALA A CA 1
ATOM 5518 C C . ALA A 1 709 ? 5.999 -30.539 -21.820 1.00 96.69 709 ALA A C 1
ATOM 5520 O O . ALA A 1 709 ? 5.167 -30.575 -20.913 1.00 96.69 709 ALA A O 1
ATOM 5521 N N . ALA A 1 710 ? 5.928 -31.373 -22.864 1.00 96.69 710 ALA A N 1
ATOM 5522 C CA . ALA A 1 710 ? 4.872 -32.381 -22.981 1.00 96.69 710 ALA A CA 1
ATOM 5523 C C . ALA A 1 710 ? 4.994 -33.471 -21.901 1.00 96.69 710 ALA A C 1
ATOM 5525 O O . ALA A 1 710 ? 3.987 -33.915 -21.346 1.00 96.69 710 ALA A O 1
ATOM 5526 N N . ALA A 1 711 ? 6.225 -33.877 -21.574 1.00 97.75 711 ALA A N 1
ATOM 5527 C CA . ALA A 1 711 ? 6.484 -34.846 -20.518 1.00 97.75 711 ALA A CA 1
ATOM 5528 C C . ALA A 1 711 ? 6.160 -34.262 -19.135 1.00 97.75 711 ALA A C 1
ATOM 5530 O O . ALA A 1 711 ? 5.511 -34.943 -18.345 1.00 97.75 711 ALA A O 1
ATOM 5531 N N . PHE A 1 712 ? 6.508 -32.993 -18.887 1.00 98.38 712 PHE A N 1
ATOM 5532 C CA . PHE A 1 712 ? 6.105 -32.257 -17.687 1.00 98.38 712 PHE A CA 1
ATOM 5533 C C . PHE A 1 712 ? 4.577 -32.239 -17.524 1.00 98.38 712 PHE A C 1
ATOM 5535 O O . PHE A 1 712 ? 4.071 -32.624 -16.471 1.00 98.38 712 PHE A O 1
ATOM 5542 N N . CYS A 1 713 ? 3.833 -31.855 -18.573 1.00 97.81 713 CYS A N 1
ATOM 5543 C CA . CYS A 1 713 ? 2.367 -31.775 -18.520 1.00 97.81 713 CYS A CA 1
ATOM 5544 C C . CYS A 1 713 ? 1.726 -33.143 -18.240 1.00 97.81 713 CYS A C 1
ATOM 5546 O O . CYS A 1 713 ? 0.782 -33.238 -17.462 1.00 97.81 713 CYS A O 1
ATOM 5548 N N . LYS A 1 714 ? 2.269 -34.217 -18.823 1.00 97.31 714 LYS A N 1
ATOM 5549 C CA . LYS A 1 714 ? 1.788 -35.580 -18.570 1.00 97.31 714 LYS A CA 1
ATOM 5550 C C . LYS A 1 714 ? 2.102 -36.059 -17.150 1.00 97.31 714 LYS A C 1
ATOM 5552 O O . LYS A 1 714 ? 1.305 -36.786 -16.564 1.00 97.31 714 LYS A O 1
ATOM 5557 N N . ASP A 1 715 ? 3.262 -35.698 -16.607 1.00 97.69 715 ASP A N 1
ATOM 5558 C CA . ASP A 1 715 ? 3.691 -36.151 -15.280 1.00 97.69 715 ASP A CA 1
ATOM 5559 C C . ASP A 1 715 ? 2.939 -35.427 -14.158 1.00 97.69 715 ASP A C 1
ATOM 5561 O O . ASP A 1 715 ? 2.535 -36.068 -13.186 1.00 97.69 715 ASP A O 1
ATOM 5565 N N . ILE A 1 716 ? 2.669 -34.123 -14.311 1.00 95.75 716 ILE A N 1
ATOM 5566 C CA . ILE A 1 716 ? 1.830 -33.383 -13.358 1.00 95.75 716 ILE A CA 1
ATOM 5567 C C . ILE A 1 716 ? 0.380 -33.883 -13.388 1.00 95.75 716 ILE A C 1
ATOM 5569 O O . ILE A 1 716 ? -0.189 -34.140 -12.330 1.00 95.75 716 ILE A O 1
ATOM 5573 N N . GLU A 1 717 ? -0.174 -34.150 -14.576 1.00 95.50 717 GLU A N 1
ATOM 5574 C CA . GLU A 1 717 ? -1.515 -34.727 -14.728 1.00 95.50 717 GLU A CA 1
ATOM 5575 C C . GLU A 1 717 ? -1.598 -36.123 -14.107 1.00 95.50 717 GLU A C 1
ATOM 5577 O O . GLU A 1 717 ? -2.532 -36.419 -13.370 1.00 95.50 717 GLU A O 1
ATOM 5582 N N . LYS A 1 718 ? -0.582 -36.966 -14.310 1.00 94.94 718 LYS A N 1
ATOM 5583 C CA . LYS A 1 718 ? -0.516 -38.292 -13.686 1.00 94.94 718 LYS A CA 1
ATOM 5584 C C . LYS A 1 718 ? -0.379 -38.226 -12.161 1.00 94.94 718 LYS A C 1
ATOM 5586 O O . LYS A 1 718 ? -0.924 -39.084 -11.471 1.00 94.94 718 LYS A O 1
ATOM 5591 N N . THR A 1 719 ? 0.388 -37.267 -11.645 1.00 92.56 719 THR A N 1
ATOM 5592 C CA . THR A 1 719 ? 0.713 -37.179 -10.212 1.00 92.56 719 THR A CA 1
ATOM 5593 C C . THR A 1 719 ? -0.411 -36.536 -9.411 1.00 92.56 719 THR A C 1
ATOM 5595 O O . THR A 1 719 ? -0.750 -37.025 -8.338 1.00 92.56 719 THR A O 1
ATOM 5598 N N . GLU A 1 720 ? -0.984 -35.444 -9.916 1.00 88.69 720 GLU A N 1
ATOM 5599 C CA . GLU A 1 720 ? -2.009 -34.680 -9.200 1.00 88.69 720 GLU A CA 1
ATOM 5600 C C . GLU A 1 720 ? -3.430 -34.967 -9.697 1.00 88.69 720 GLU A C 1
ATOM 5602 O O . GLU A 1 720 ? -4.400 -34.588 -9.044 1.00 88.69 720 GLU A O 1
ATOM 5607 N N . GLY A 1 721 ? -3.571 -35.599 -10.863 1.00 88.38 721 GLY A N 1
ATOM 5608 C CA . GLY A 1 721 ? -4.850 -35.737 -11.552 1.00 88.38 721 GLY A CA 1
ATOM 5609 C C . GLY A 1 721 ? -5.305 -34.457 -12.250 1.00 88.38 721 GLY A C 1
ATOM 5610 O O . GLY A 1 721 ? -6.446 -34.424 -12.687 1.00 88.38 721 GLY A O 1
ATOM 5611 N N . TYR A 1 722 ? -4.472 -33.408 -12.329 1.00 88.81 722 TYR A N 1
ATOM 5612 C CA . TYR A 1 722 ? -4.812 -32.122 -12.946 1.00 88.81 722 TYR A CA 1
ATOM 5613 C C . TYR A 1 722 ? -3.888 -31.790 -14.117 1.00 88.81 722 TYR A C 1
ATOM 5615 O O . TYR A 1 722 ? -2.667 -31.761 -13.969 1.00 88.81 722 TYR A O 1
ATOM 5623 N N . GLN A 1 723 ? -4.482 -31.450 -15.257 1.00 93.06 723 GLN A N 1
ATOM 5624 C CA . GLN A 1 723 ? -3.748 -31.037 -16.447 1.00 93.06 723 GLN A CA 1
ATOM 5625 C C . GLN A 1 723 ? -3.021 -29.686 -16.274 1.00 93.06 723 GLN A C 1
ATOM 5627 O O . GLN A 1 723 ? -3.506 -28.776 -15.599 1.00 93.06 723 GLN A O 1
ATOM 5632 N N . ALA A 1 724 ? -1.873 -29.554 -16.948 1.00 97.06 724 ALA A N 1
ATOM 5633 C CA . ALA A 1 724 ? -1.205 -28.286 -17.245 1.00 97.06 724 ALA A CA 1
ATOM 5634 C C . ALA A 1 724 ? -1.224 -28.018 -18.761 1.00 97.06 724 ALA A C 1
ATOM 5636 O O . ALA A 1 724 ? -1.327 -28.946 -19.566 1.00 97.06 724 ALA A O 1
ATOM 5637 N N . TRP A 1 725 ? -1.108 -26.753 -19.165 1.00 98.38 725 TRP A N 1
ATOM 5638 C CA . TRP A 1 725 ? -1.282 -26.340 -20.560 1.00 98.38 725 TRP A CA 1
ATOM 5639 C C . TRP A 1 725 ? -0.058 -25.619 -21.095 1.00 98.38 725 TRP A C 1
ATOM 5641 O O . TRP A 1 725 ? 0.427 -24.672 -20.483 1.00 98.38 725 TRP A O 1
ATOM 5651 N N . ILE A 1 726 ? 0.381 -25.990 -22.297 1.00 98.56 726 ILE A N 1
ATOM 5652 C CA . ILE A 1 726 ? 1.308 -25.164 -23.072 1.00 98.56 726 ILE A CA 1
ATOM 5653 C C . ILE A 1 726 ? 0.518 -23.970 -23.627 1.00 98.56 726 ILE A C 1
ATOM 5655 O O . ILE A 1 726 ? -0.333 -24.108 -24.515 1.00 98.56 726 ILE A O 1
ATOM 5659 N N . VAL A 1 727 ? 0.780 -22.789 -23.075 1.00 98.44 727 VAL A N 1
ATOM 5660 C CA . VAL A 1 727 ? 0.028 -21.558 -23.355 1.00 98.44 727 VAL A CA 1
ATOM 5661 C C . VAL A 1 727 ? 0.731 -20.635 -24.336 1.00 98.44 727 VAL A C 1
ATOM 5663 O O . VAL A 1 727 ? 0.081 -19.787 -24.948 1.00 98.44 727 VAL A O 1
ATOM 5666 N N . GLY A 1 728 ? 2.037 -20.796 -24.530 1.00 98.19 728 GLY A N 1
ATOM 5667 C CA . GLY A 1 728 ? 2.817 -19.877 -25.342 1.00 98.19 728 GLY A CA 1
ATOM 5668 C C . GLY A 1 728 ? 4.220 -20.365 -25.661 1.00 98.19 728 GLY A C 1
ATOM 5669 O O . GLY A 1 728 ? 4.579 -21.504 -25.369 1.00 98.19 728 GLY A O 1
ATOM 5670 N N . ILE A 1 729 ? 5.000 -19.478 -26.268 1.00 98.38 729 ILE A N 1
ATOM 5671 C CA . ILE A 1 729 ? 6.396 -19.715 -26.641 1.00 98.38 729 ILE A CA 1
ATOM 5672 C C . ILE A 1 729 ? 7.274 -18.557 -26.177 1.00 98.38 729 ILE A C 1
ATOM 5674 O O . ILE A 1 729 ? 6.793 -17.437 -25.969 1.00 98.38 729 ILE A O 1
ATOM 5678 N N . VAL A 1 730 ? 8.565 -18.839 -26.083 1.00 98.50 730 VAL A N 1
ATOM 5679 C CA . VAL A 1 730 ? 9.625 -17.860 -25.890 1.00 98.50 730 VAL A CA 1
ATOM 5680 C C . VAL A 1 730 ? 10.304 -17.621 -27.240 1.00 98.50 730 VAL A C 1
ATOM 5682 O O . VAL A 1 730 ? 10.895 -18.526 -27.833 1.00 98.50 730 VAL A O 1
ATOM 5685 N N . GLU A 1 731 ? 10.185 -16.404 -27.761 1.00 97.94 731 GLU A N 1
ATOM 5686 C CA . GLU A 1 731 ? 10.810 -15.968 -29.014 1.00 97.94 731 GLU A CA 1
ATOM 5687 C C . GLU A 1 731 ? 11.998 -15.041 -28.742 1.00 97.94 731 GLU A C 1
ATOM 5689 O O . GLU A 1 731 ? 12.201 -14.587 -27.617 1.00 97.94 731 GLU A O 1
ATOM 5694 N N . LYS A 1 732 ? 12.803 -14.739 -29.764 1.00 97.19 732 LYS A N 1
ATOM 5695 C CA . LYS A 1 732 ? 13.816 -13.682 -29.652 1.00 97.19 732 LYS A CA 1
ATOM 5696 C C . LYS A 1 732 ? 13.107 -12.335 -29.483 1.00 97.19 732 LYS A C 1
ATOM 5698 O O . LYS A 1 732 ? 12.227 -12.015 -30.280 1.00 97.19 732 LYS A O 1
ATOM 5703 N N . GLY A 1 733 ? 13.481 -11.538 -28.483 1.00 93.19 733 GLY A N 1
ATOM 5704 C CA . GLY A 1 733 ? 12.760 -10.299 -28.190 1.00 93.19 733 GLY A CA 1
ATOM 5705 C C . GLY A 1 733 ? 13.398 -9.416 -27.122 1.00 93.19 733 GLY A C 1
ATOM 5706 O O . GLY A 1 733 ? 14.465 -9.700 -26.595 1.00 93.19 733 GLY A O 1
ATOM 5707 N N . ASN A 1 734 ? 12.711 -8.324 -26.788 1.00 92.50 734 ASN A N 1
ATOM 5708 C CA . ASN A 1 734 ? 13.256 -7.259 -25.940 1.00 92.50 734 ASN A CA 1
ATOM 5709 C C . ASN A 1 734 ? 12.791 -7.367 -24.478 1.00 92.50 734 ASN A C 1
ATOM 5711 O O . ASN A 1 734 ? 12.399 -6.358 -23.894 1.00 92.50 734 ASN A O 1
ATOM 5715 N N . ARG A 1 735 ? 12.768 -8.576 -23.897 1.00 95.25 735 ARG A N 1
ATOM 5716 C CA . ARG A 1 735 ? 12.360 -8.819 -22.496 1.00 95.25 735 ARG A CA 1
ATOM 5717 C C . ARG A 1 735 ? 10.945 -8.318 -22.178 1.00 95.25 735 ARG A C 1
ATOM 5719 O O . ARG A 1 735 ? 10.682 -7.686 -21.157 1.00 95.25 735 ARG A O 1
ATOM 5726 N N . THR A 1 736 ? 10.012 -8.578 -23.095 1.00 94.00 736 THR A N 1
ATOM 5727 C CA . THR A 1 736 ? 8.592 -8.202 -22.969 1.00 94.00 736 THR A CA 1
ATOM 5728 C C . THR A 1 736 ? 7.681 -9.419 -23.083 1.00 94.00 736 THR A C 1
ATOM 5730 O O . THR A 1 736 ? 8.080 -10.451 -23.617 1.00 94.00 736 THR A O 1
ATOM 5733 N N . ALA A 1 737 ? 6.441 -9.292 -22.607 1.00 97.06 737 ALA A N 1
ATOM 5734 C CA . ALA A 1 737 ? 5.411 -10.310 -22.772 1.00 97.06 737 ALA A CA 1
ATOM 5735 C C . ALA A 1 737 ? 4.146 -9.724 -23.406 1.00 97.06 737 ALA A C 1
ATOM 5737 O O . ALA A 1 737 ? 3.748 -8.591 -23.100 1.00 97.06 737 ALA A O 1
ATOM 5738 N N . ARG A 1 738 ? 3.501 -10.513 -24.270 1.00 97.75 738 ARG A N 1
ATOM 5739 C CA . ARG A 1 738 ? 2.235 -10.171 -24.930 1.00 97.75 738 ARG A CA 1
ATOM 5740 C C . ARG A 1 738 ? 1.321 -11.388 -25.063 1.00 97.75 738 ARG A C 1
ATOM 5742 O O . ARG A 1 738 ? 1.781 -12.511 -25.254 1.00 97.75 738 ARG A O 1
ATOM 5749 N N . ILE A 1 739 ? 0.017 -11.134 -25.031 1.00 97.94 739 ILE A N 1
ATOM 5750 C CA . ILE A 1 739 ? -1.012 -12.067 -25.501 1.00 97.94 739 ILE A CA 1
ATOM 5751 C C . ILE A 1 739 ? -1.349 -11.666 -26.943 1.00 97.94 739 ILE A C 1
ATOM 5753 O O . ILE A 1 739 ? -1.396 -10.474 -27.249 1.00 97.94 739 ILE A O 1
ATOM 5757 N N . ILE A 1 740 ? -1.526 -12.635 -27.843 1.00 96.62 740 ILE A N 1
ATOM 5758 C CA . ILE A 1 740 ? -1.943 -12.352 -29.228 1.00 96.62 740 ILE A CA 1
ATOM 5759 C C . ILE A 1 740 ? -3.341 -11.709 -29.268 1.00 96.62 740 ILE A C 1
ATOM 5761 O O . ILE A 1 740 ? -4.149 -11.955 -28.382 1.00 96.62 740 ILE A O 1
ATOM 5765 N N . ASP A 1 741 ? -3.668 -10.945 -30.314 1.00 91.44 741 ASP A N 1
ATOM 5766 C CA . ASP A 1 741 ? -4.932 -10.180 -30.389 1.00 91.44 741 ASP A CA 1
ATOM 5767 C C . ASP A 1 741 ? -6.201 -11.037 -30.240 1.00 91.44 741 ASP A C 1
ATOM 5769 O O . ASP A 1 741 ? -7.237 -10.573 -29.761 1.00 91.44 741 ASP A O 1
ATOM 5773 N N . LYS A 1 742 ? -6.133 -12.297 -30.679 1.00 93.06 742 LYS A N 1
ATOM 5774 C CA . LYS A 1 742 ? -7.226 -13.273 -30.601 1.00 93.06 742 LYS A CA 1
ATOM 5775 C C . LYS A 1 742 ? -6.710 -14.563 -29.965 1.00 93.06 742 LYS A C 1
ATOM 5777 O O . LYS A 1 742 ? -6.458 -15.527 -30.690 1.00 93.06 742 LYS A O 1
ATOM 5782 N N . PRO A 1 743 ? -6.514 -14.591 -28.636 1.00 96.06 743 PRO A N 1
ATOM 5783 C CA . PRO A 1 743 ? -6.018 -15.783 -27.975 1.00 96.06 743 PRO A CA 1
ATOM 5784 C C . PRO A 1 743 ? -7.079 -16.883 -28.022 1.00 96.06 743 PRO A C 1
ATOM 5786 O O . PRO A 1 743 ? -8.282 -16.620 -27.905 1.00 96.06 743 PRO A O 1
ATOM 5789 N N . ARG A 1 744 ? -6.642 -18.132 -28.179 1.00 97.62 744 ARG A N 1
ATOM 5790 C CA . ARG A 1 744 ? -7.542 -19.282 -28.103 1.00 97.62 744 ARG A CA 1
ATOM 5791 C C . ARG A 1 744 ? -7.902 -19.530 -26.642 1.00 97.62 744 ARG A C 1
ATOM 5793 O O . ARG A 1 744 ? -7.045 -19.885 -25.839 1.00 97.62 744 ARG A O 1
ATOM 5800 N N . VAL A 1 745 ? -9.179 -19.394 -26.304 1.00 97.44 745 VAL A N 1
ATOM 5801 C CA . VAL A 1 745 ? -9.685 -19.806 -24.991 1.00 97.44 745 VAL A CA 1
ATOM 5802 C C . VAL A 1 745 ? -9.829 -21.327 -24.975 1.00 97.44 745 VAL A C 1
ATOM 5804 O O . VAL A 1 745 ? -10.495 -21.898 -25.840 1.00 97.44 745 VAL A O 1
ATOM 5807 N N . ILE A 1 746 ? -9.179 -21.972 -24.012 1.00 97.44 746 ILE A N 1
ATOM 5808 C CA . ILE A 1 746 ? -9.362 -23.386 -23.691 1.00 97.44 746 ILE A CA 1
ATOM 5809 C C . ILE A 1 746 ? -10.304 -23.417 -22.489 1.00 97.44 746 ILE A C 1
ATOM 5811 O O . ILE A 1 746 ? -9.921 -23.028 -21.390 1.00 97.44 746 ILE A O 1
ATOM 5815 N N . GLU A 1 747 ? -11.553 -23.811 -22.711 1.00 95.19 747 GLU A N 1
ATOM 5816 C CA . GLU A 1 747 ? -12.535 -23.954 -21.633 1.00 95.19 747 GLU A CA 1
ATOM 5817 C C . GLU A 1 747 ? -12.159 -25.163 -20.765 1.00 95.19 747 GLU A C 1
ATOM 5819 O O . GLU A 1 747 ? -12.030 -26.277 -21.272 1.00 95.19 747 GLU A O 1
ATOM 5824 N N . VAL A 1 748 ? -11.976 -24.933 -19.466 1.00 94.62 748 VAL A N 1
ATOM 5825 C CA . VAL A 1 748 ? -11.603 -25.954 -18.481 1.00 94.62 748 VAL A CA 1
ATOM 5826 C C . VAL A 1 748 ? -12.831 -26.272 -17.623 1.00 94.62 748 VAL A C 1
ATOM 5828 O O . VAL A 1 748 ? -13.182 -25.463 -16.756 1.00 94.62 748 VAL A O 1
ATOM 5831 N N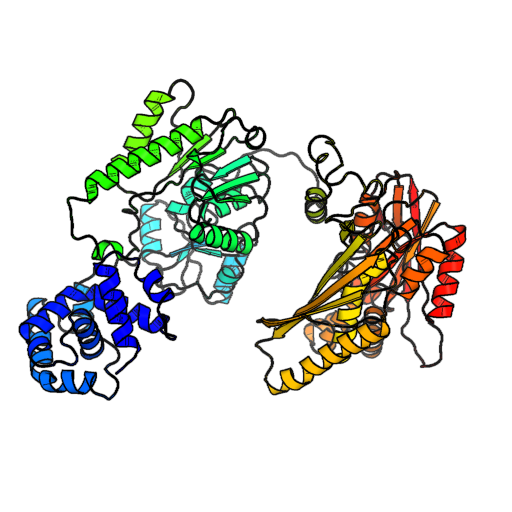 . PRO A 1 749 ? -13.519 -27.403 -17.860 1.00 86.12 749 PRO A N 1
ATOM 5832 C CA . PRO A 1 749 ? -14.765 -27.731 -17.175 1.00 86.12 749 PRO A CA 1
ATOM 5833 C C . PRO A 1 749 ? -14.567 -27.986 -15.675 1.00 86.12 749 PRO A C 1
ATOM 5835 O O . PRO A 1 749 ? -13.473 -28.300 -15.197 1.00 86.12 749 PRO A O 1
ATOM 5838 N N . ALA A 1 750 ? -15.655 -27.836 -14.920 1.00 71.69 750 ALA A N 1
ATOM 5839 C CA . ALA A 1 750 ? -15.762 -28.380 -13.571 1.00 71.69 750 ALA A CA 1
ATOM 5840 C C . ALA A 1 750 ? -16.085 -29.884 -13.655 1.00 71.69 750 ALA A C 1
ATOM 5842 O O . ALA A 1 750 ? -16.737 -30.307 -14.607 1.00 71.69 750 ALA A O 1
ATOM 5843 N N . LYS A 1 751 ? -15.652 -30.686 -12.673 1.00 65.81 751 LYS A N 1
ATOM 5844 C CA . LYS A 1 751 ? -15.983 -32.118 -12.607 1.00 65.81 751 LYS A CA 1
ATOM 5845 C C . LYS A 1 751 ? -17.498 -32.313 -12.611 1.00 65.81 751 LYS A C 1
ATOM 5847 O O . LYS A 1 751 ? -18.192 -31.688 -11.812 1.00 65.81 751 LYS A O 1
ATOM 5852 N N . GLU A 1 752 ? -17.993 -33.217 -13.453 1.00 52.12 752 GLU A N 1
ATOM 5853 C CA . GLU A 1 752 ? -19.400 -33.635 -13.422 1.00 52.12 752 GLU A CA 1
ATOM 5854 C C . GLU A 1 752 ? -19.633 -34.824 -12.470 1.00 52.12 752 GLU A C 1
ATOM 5856 O O . GLU A 1 752 ? -20.747 -34.991 -11.973 1.00 52.12 752 GLU A O 1
ATOM 5861 N N . LYS A 1 753 ? -18.596 -35.634 -12.179 1.00 46.84 753 LYS A N 1
ATOM 5862 C CA . LYS A 1 753 ? -18.645 -36.804 -11.277 1.00 46.84 753 LYS A CA 1
ATOM 5863 C C . LYS A 1 753 ? -17.334 -37.000 -10.502 1.00 46.84 753 LYS A C 1
ATOM 5865 O O . LYS A 1 753 ? -16.253 -36.718 -11.015 1.00 46.84 753 LYS A O 1
ATOM 5870 N N . ASP A 1 754 ? -17.421 -37.576 -9.300 1.00 41.19 754 ASP A N 1
ATOM 5871 C CA . ASP A 1 754 ? -16.289 -37.734 -8.365 1.00 41.19 754 ASP A CA 1
ATOM 5872 C C . ASP A 1 754 ? -15.114 -38.598 -8.885 1.00 41.19 754 ASP A C 1
ATOM 5874 O O . ASP A 1 754 ? -13.995 -38.460 -8.391 1.00 41.19 754 ASP A O 1
ATOM 5878 N N . ASN A 1 755 ? -15.308 -39.398 -9.944 1.00 35.66 755 ASN A N 1
ATOM 5879 C CA . ASN A 1 755 ? -14.322 -40.368 -10.454 1.00 35.66 755 ASN A CA 1
ATOM 5880 C C . ASN A 1 755 ? -13.778 -40.094 -11.871 1.00 35.66 755 ASN A C 1
ATOM 5882 O O . ASN A 1 755 ? -13.067 -40.936 -12.418 1.00 35.66 755 ASN A O 1
ATOM 5886 N N . GLU A 1 756 ? -14.083 -38.951 -12.484 1.00 40.47 756 GLU A N 1
ATOM 5887 C CA . GLU A 1 756 ? -13.450 -38.563 -13.755 1.00 40.47 756 GLU A CA 1
ATOM 5888 C C . GLU A 1 756 ? -12.091 -37.882 -13.487 1.00 40.47 756 GLU A C 1
ATOM 5890 O O . GLU A 1 756 ? -11.939 -37.144 -12.509 1.00 40.47 756 GLU A O 1
ATOM 5895 N N . LEU A 1 757 ? -11.074 -38.178 -14.307 1.00 37.53 757 LEU A N 1
ATOM 5896 C CA . LEU A 1 757 ? -9.798 -37.443 -14.313 1.00 37.53 757 LEU A CA 1
ATOM 5897 C C . LEU A 1 757 ? -10.008 -36.090 -15.025 1.00 37.53 757 LEU A C 1
ATOM 5899 O O . LEU A 1 757 ? -10.830 -36.021 -15.937 1.00 37.53 757 LEU A O 1
ATOM 5903 N N . TRP A 1 758 ? -9.332 -35.029 -14.559 1.00 51.41 758 TRP A N 1
ATOM 5904 C CA . TRP A 1 758 ? -9.550 -33.637 -14.991 1.00 51.41 758 TRP A CA 1
ATOM 5905 C C . TRP A 1 758 ? -9.011 -33.306 -16.378 1.00 51.41 758 TRP A C 1
ATOM 5907 O O . TRP A 1 758 ? -7.879 -33.738 -16.681 1.00 51.41 758 TRP A O 1
#

InterPro domains:
  IPR001678 SAM-dependent methyltransferase RsmB-F/NOP2-type domain [PS51686] (123-431)
  IPR004536 Selenophosphate synthetase [PTHR10256] (407-751)
  IPR004536 Selenophosphate synthetase [TIGR00476] (427-709)
  IPR004536 Selenophosphate synthetase [cd02195] (409-730)
  IPR010918 PurM-like, C-terminal domain [PF02769] (569-739)
  IPR016188 PurM-like, N-terminal domain [PF00586] (445-553)
  IPR023267 RNA (C5-cytosine) methyltransferase [PR02008] (204-218)
  IPR023267 RNA (C5-cytosine) methyltransferase [PR02008] (233-243)
  IPR023267 RNA (C5-cytosine) methyltransferase [PR02008] (302-314)
  IPR023267 RNA (C5-cytosine) methyltransferase [PR02008] (354-370)
  IPR029063 S-adenosyl-L-methionine-dependent methyltransferase superfamily [G3DSA:3.40.50.150] (213-421)
  IPR029063 S-adenosyl-L-methionine-dependent methyltransferase superfamily [SSF53335] (130-391)
  IPR036676 PurM-like, C-terminal domain superfamily [G3DSA:3.90.650.10] (564-737)
  IPR036676 PurM-like, C-terminal domain superfamily [SSF56042] (562-735)
  IPR036921 PurM-like, N-terminal domain superfamily [G3DSA:3.30.1330.10] (422-561)
  IPR036921 PurM-like, N-terminal domain superfamily [SSF55326] (424-560)
  IPR048889 NSUN5/RCM1, N-terminal domain [PF21153] (35-122)
  IPR049560 SAM-dependent methyltransferase RsmB-F/NOP2-type, catalytic core [PF01189] (222-392)
  IPR049561 NOL1/NOP2/NSUN 5/7, ferredoxin-like domain [PF21148] (131-213)

Radius of gyration: 33.21 Å; Cα contacts (8 Å, |Δi|>4): 1389; chains: 1; bounding box: 68×84×85 Å

Sequence (758 aa):
MSPIHKEAARILKLIDQQKGSVKNLVLNSECKKKKPLYALVCETLKNREILDEIATKTNIQKHEKSISEVYLCRVVLYDYLFGRGLAKGKLKDAVLKHKASLKAQLARIKVKKNVSSNKELLKSSTKSISLPKYIRVNTLKTTNEEVMKHFQRDGYKFIFQQSDSYENFIKSVKSLKSKEFTRDIYVENLLIFPGSTDLHDHILYETGHLIIQDKASCIPAFVLSPPAGSHVIDCCAAPGNKTSHLAAIMKDKGIIYAFDKDMKRFSTMNTQLMKAGISCVKPKLGDFLEEDPADKKYSNVKYILCDPSCSGSGIVSRMDELTNDDKSDSKERLEKLAAFQKKILLKALSFPKVEKVVYSTCSVHEVENEGVVREVLKEVEDKFELATIDISRADASCFIRLSAKTDEVLLKLLEGLQTQDGNEATEQAHFQYVSAIPRLGIGMDASITPIRHGGLSLVQTTDFFYPLVDDPYMMGKITCSNVLSDLYAMGVTECDNMLMLLAISQKMTEKERDIVIPLIIRGFKDQAEDAGTSVTGGQTVLNPWMTIGGVATSICQPNEFIMPDNAMVGDVLVLTKPLGTQVAVNAHQWLDHPERWNRIKLVVSEDDVHKAYQRAMFSMARLNRTAARLMHKYNAHGATDITGFGLLGHAKNMARVQKNEVGFVIHNLPVIAKMAAVAKACGNMFGLLQGTSAETSGGLMIALPREQAAAFCKDIEKTEGYQAWIVGIVEKGNRTARIIDKPRVIEVPAKEKDNELW

Secondary structure (DSSP, 8-state):
--HHHHHHHHHHHHHHTTSS-HHHHHHTSS-S-HHHHHHHHHHHHHTHHHHHHHHHHHTHHHH-GGG-SHHHHHHHHHHHHTSS-PPSSHHHHHHHHTHHHHHHHHHHHHHHTT-SSHHHHHHHT-----PPEEEEE-TTT--HHHHHHHHHHTTPEE-----SSHHHHHHHHHHPPTTEEEE-SSSTTEEEE-TT---TT-HHHHTTSEEE--HHHHHHHHHH-PPTT-EEEETT-TT-HHHHHHHHHTTT-SEEEEEES-HHHHHHHHHHHHHHT--SEEEEES-GGGS-TTSGGGTTEEEEEE------TT-TT-GGGGT---SHHHHHHHHHHHHHHHHHHHHHHTSTT--EEEE--S---GGGTHHHHHHHHHHHTTT--PPP--TTS--TT-----------HHHHHHHTT-PPP---SS-TTT-TT--S---B-BTBSSEEEE-SSTT-EEEEEEEEE---SS-HHHHHHHHHHHHHHHHHHTT----SEEEEEEEEETTS-HHHHHHHHHHHHHHHHHHHHHTT--EEEEEEEEESS-EEEEEEEEEE-TTTS--TT---TT-EEEE-S-B-HHHHHHHHHHHT-HHHHHHHTTTS-HHHHHHHHHHHHHHHTS-SHHHHHHHHHTT--EEEE--TTHHHHHHHHHHHT-SSSEEEEEEEEEEETTHHHHHHHTTTSS-TTTT-S--SS--EEEEE-HHHHHHHHHHHHHHHS---EEEEEEEE-SS-EEEEEEEEEEEEPPPSSTT---

Organism: NCBI:txid2664684

pLDDT: mean 85.68, std 17.6, range [21.78, 98.81]

Solvent-accessible surface area (backbone atoms only — not comparable to full-atom values): 41366 Å² total; per-residue (Å²): 126,69,71,64,51,58,51,33,17,53,44,51,55,36,42,79,66,68,74,49,52,74,68,58,50,48,70,72,43,93,60,89,59,47,72,65,41,46,52,52,41,53,56,33,59,74,39,41,68,64,43,49,52,47,42,62,78,57,44,49,42,82,75,30,84,92,37,45,52,68,46,41,32,38,45,53,50,37,30,57,77,74,54,92,50,68,64,93,51,72,68,38,56,57,50,57,76,43,44,67,55,56,51,52,48,53,51,51,53,27,59,77,69,74,36,94,47,74,70,49,52,68,43,74,73,46,90,75,76,76,55,68,37,35,34,29,53,29,68,77,72,45,53,68,67,58,51,52,53,50,41,40,74,76,65,30,44,80,52,87,78,90,57,102,42,72,68,58,46,53,54,51,61,72,64,45,47,91,58,31,32,35,66,46,94,74,48,80,50,28,36,39,31,35,42,88,66,82,52,81,89,32,67,51,37,70,65,20,37,34,42,85,43,53,68,78,63,47,45,56,36,62,70,59,59,58,60,63,53,43,30,32,38,28,52,39,26,50,56,23,71,44,51,50,43,41,35,43,66,14,68,49,36,42,40,30,42,30,18,25,67,48,68,69,43,37,52,45,13,55,52,47,33,55,43,44,71,58,72,26,60,50,77,39,84,39,59,57,85,77,57,67,51,82,39,76,91,46,69,66,30,30,38,36,39,40,46,51,81,55,87,43,74,57,50,86,84,52,73,62,76,80,68,68,86,62,77,77,67,52,57,64,50,48,53,55,38,22,57,51,45,37,52,53,53,54,56,60,71,60,27,89,54,54,78,47,76,36,80,47,72,47,51,78,50,54,60,65,43,63,46,27,53,57,62,48,40,80,78,38,59,93,80,52,80,87,79,87,81,66,75,90,71,74,70,97,78,82,85,86,90,83,89,82,89,86,91,58,70,78,56,53,64,29,54,78,44,56,75,78,89,84,77,97,81,84,74,85,85,84,63,95,82,75,84,88,75,77,72,38,56,56,71,59,67,38,34,31,41,67,49,98,54,90,77,33,24,41,37,38,31,69,42,70,48,62,84,75,58,89,53,37,35,58,41,14,19,22,38,39,23,33,22,44,28,28,46,15,24,29,27,30,56,67,40,74,39,30,32,42,38,39,26,46,33,71,78,54,50,72,72,52,44,71,50,45,50,58,32,22,55,46,20,24,46,54,40,29,48,75,53,69,29,46,71,82,50,67,51,78,46,82,31,83,57,48,35,44,25,26,34,31,31,26,81,34,49,77,87,46,45,45,67,48,29,56,48,48,69,63,19,28,30,33,35,51,46,63,42,47,38,47,54,21,39,52,52,45,63,19,69,84,31,67,80,58,30,68,64,41,59,90,80,46,52,74,67,55,31,55,40,31,29,52,44,33,53,53,51,18,39,45,67,42,42,66,59,8,50,45,35,65,78,46,58,45,24,21,37,39,46,27,29,74,52,5,58,46,44,39,44,29,52,45,25,55,59,30,74,47,63,24,21,39,42,34,46,42,43,50,25,35,40,66,33,66,57,50,38,56,66,56,53,78,77,47,34,58,94,75,22,53,24,41,29,61,29,44,25,42,41,31,31,21,45,56,87,35,43,63,56,49,32,53,50,45,22,71,72,73,44,44,55,44,41,80,24,30,37,27,38,78,34,87,27,38,46,46,68,50,98,76,51,46,74,38,73,40,74,54,84,91,52,99,83,65,81,96

Mean predicted aligned error: 19.14 Å

Foldseek 3Di:
DPPLLVLLLVLLVCVLVVVDALLVSLVPTPDPPSVVSSVLNVLLLLCVVVQVQLCVQLVLLVVQVVQVRSSSSSSLLCCCPPNPHDDDDDSNVSVVVSVVSSVVSVVVQCVVLVHDDPVVSSPSSDPPPLDKWKKFFLLLVDDPVVVVVVLVVVVAAEDDDDDPDPVVVVVVLSVADPSYKYADPLRRRMIIGGSPDDCCVPPCVQQQRMDGDDPQLLVLLVVLLDEQQAEEEEQAQFPPPSVSSVCSSNSLHHAYEYEHQDPVRLVNNVVNCVSNVHDRYDYDHDHSLPDDLPDPVNLRYATYEAEDDAPLALVSPRPVVSNDPDDPVPPVVRLVLLVVSLSSVLSQVPRPNHNYYGHDYNDPDCSNPVVSVVVNCVVQVVPDDDDDDDSNPPDPDDDDDDDDDDDDDVVVVQVVWDDDDDDPDDPPPPQPQDPDADFDTRQALWGWADDPPPQKTKTKHKDKDAQLDPQLLLSLLLQLQQQCQSVLLFLAQAFAEKEKEKEDAPPDDPVRCVPNVVSSVNSVQVNCVVSVYGHPYYDYYYDNGIMIMIMTIDIDGRLNTADLAQFDAQWFKKFFFADQLNLLSVQLVCVVPVVSVVLCVVQDPNVLSVLLNVSSSVQSSDHLNVVSNVCSVQVFNGKHFAFFQFDQRRQLSSLQRYPAQKEKEFAEHAHAASSVVSCVSVPPPQCRLQRRGGGRSGTMTITGNPVRNVVSQVVCCVPVLGGMDRGTGIHRHHSGYGYPPDHHYDHDYGDPDPPDRD